Protein AF-0000000084924916 (afdb_homodimer)

Solvent-accessible surface area (backbone atoms only — not comparable to full-atom values): 43586 Å² total; per-residue (Å²): 131,86,61,52,53,45,59,90,68,54,44,52,32,59,49,52,42,53,49,36,71,74,73,40,65,33,28,38,36,35,32,45,49,47,32,52,50,36,49,52,53,60,74,61,35,44,55,69,63,44,78,44,51,23,34,27,35,62,22,44,67,49,54,64,56,49,47,54,47,42,71,74,64,35,34,37,34,22,50,30,71,51,29,46,51,50,46,38,74,56,69,43,59,46,56,47,31,32,39,52,37,68,70,60,64,56,73,69,50,32,55,50,50,52,54,41,38,73,63,39,27,39,55,33,31,28,35,68,65,46,41,64,72,44,44,65,61,27,44,76,66,68,46,72,33,29,35,26,46,18,78,40,63,90,46,53,43,87,42,64,40,40,12,36,17,19,55,81,37,82,53,27,26,44,56,87,48,44,64,59,52,49,52,56,28,51,74,58,73,42,47,47,35,30,42,32,39,51,48,31,59,57,38,52,71,66,55,54,51,52,47,52,55,50,50,53,50,49,37,70,71,75,32,86,63,40,41,32,42,27,62,28,43,26,51,27,62,48,53,40,67,88,50,73,50,59,54,53,58,61,53,18,43,52,51,21,51,52,50,49,51,44,22,73,73,68,72,48,70,48,26,40,30,38,29,38,25,48,57,38,29,15,60,28,12,30,37,42,25,32,26,60,40,75,46,84,52,95,76,52,32,35,37,31,23,65,50,26,33,43,51,42,30,44,18,52,58,69,37,41,74,53,24,48,30,37,29,38,66,87,15,49,52,57,22,27,51,48,67,57,34,62,87,65,78,58,42,68,28,34,48,28,22,36,53,98,46,61,41,23,30,61,32,31,43,94,74,35,36,81,43,62,46,76,33,48,84,77,55,76,59,17,31,46,36,37,34,41,38,28,28,46,10,86,32,50,11,19,54,34,36,49,44,41,63,47,55,25,30,33,35,32,40,77,88,65,49,81,40,77,42,24,52,55,52,55,78,67,69,79,50,64,48,52,46,94,74,85,130,130,84,61,53,52,44,59,89,68,53,45,52,31,58,49,52,42,53,49,36,70,76,74,40,64,32,28,39,37,36,32,46,48,48,32,52,50,36,49,51,53,59,75,61,37,44,54,70,63,44,78,45,53,24,34,27,35,62,21,45,69,49,54,62,57,49,48,54,47,42,70,74,65,34,33,34,36,23,48,31,72,50,28,46,51,51,46,37,73,57,71,43,60,48,58,47,30,32,41,52,38,67,71,60,66,56,71,70,51,31,54,50,50,52,54,42,38,73,64,39,26,40,55,34,32,28,35,69,65,47,42,65,71,44,45,66,60,28,45,76,66,70,45,74,33,28,36,27,44,17,79,41,62,88,47,53,44,88,43,64,41,42,11,34,17,18,56,81,38,81,54,25,26,43,55,86,48,45,64,60,52,49,51,56,29,52,75,58,70,40,45,46,35,29,42,32,38,53,49,30,60,57,43,52,71,67,55,52,53,51,48,53,56,51,49,53,50,48,37,70,73,73,33,87,62,40,41,32,40,28,64,29,43,27,50,26,62,47,52,41,68,86,52,71,50,60,55,53,59,61,53,19,45,50,50,20,52,53,49,49,50,45,21,74,73,70,72,48,72,48,25,39,30,37,30,38,26,47,53,39,29,16,61,26,12,30,37,41,23,33,27,58,42,76,47,82,52,97,77,50,32,35,37,31,23,64,49,26,31,43,51,41,29,44,18,53,58,70,38,41,74,52,26,47,28,36,30,38,65,88,16,49,53,57,23,28,50,46,65,57,33,64,88,64,78,57,43,68,29,33,49,27,22,37,53,98,46,62,42,22,28,60,33,29,42,94,75,36,36,79,42,60,47,76,34,47,83,78,56,75,61,18,30,45,36,37,34,42,38,29,28,45,11,86,33,49,11,19,54,36,35,48,45,41,64,49,57,26,30,33,36,33,40,78,88,65,48,81,41,77,42,23,52,55,53,56,76,67,70,79,51,66,45,51,47,92,74,87,130

Radius of gyration: 27.78 Å; Cα contacts (8 Å, |Δi|>4): 2179; chains: 2; bounding box: 80×87×59 Å

Foldseek 3Di:
DFQQADFPLRHGLQCQLVVCVPFNDFAKEFELVLLLVLLVLLLPFAAAQAEAEAAACLFPLFLVSLCSNVVSPHAYEYADPVSLVSNVVSPDQLLRYEYFYPDDDDDPRLVVVLVSVLRHHAYEAWELNSCVSCLVVCLVSVHAHAWEEQAADVQFFDDPVFFCNHNPHRTTYYPVCLQVSLVVNVVSPYAHQEYEYEGGAQGDLVSLLVLLVSQLVCCQVRHPNHQEYESEERFDDDQAPPDDGHDSHVSSVSSNVVQVVSCVVRVGHYYYYYHYHLSSTQQRMKTKWFFADWDDDPVFTETETADWQLQPVCCVVPQDAWWKWWAASSSRTFDTRRVCPPVDQWDWYWYAYDAPDQLGGNGADPVSHTGTDTTHDYDGGIMIMTGRCGTCGNSPGNHCRVHDWAAWYWYQYPVRDIDTSGHIGDSCVSCVPPDDDDD/DFQQADFPLRHGLQCQLVVCVPANDFAKEFELVLLLVLLVLLLPFAAAFAEAEAAACLFPLFLVSLCSNVVSPHAYEYADPVSLVSNVVSPDQLLRYEYFYPDDDDDPRLVVVLVSVLRHHAYEAWELNSCVSCLVVCLVSVHAHAWEEQAADVQFFDDPVFFCNHNPHRTTYYPVCLQVSLVVNVVSPYAHQEYEYEGGAQGDLVSLLVLLVSQLVCCVVRHVNHQEYESEERFDDDQAPPDDGHDSHVSSVSSNVVQVVSCVVRVGHYYYYYHYHLSSTQQRMKTKWFFADWDDDPVFTETETADWQLQPVCCVVPQDAWWKWWAASSSRTFDTRRVCPPVDQWDWYWYAYDAPDQLGGNGADPVSHTGTDTTHDYDGGIMIMTGRCGTCGNSPGNHCRVHDWAAWYWYQYPVRDIDTSGHIGDSCVSCVPPDDDDD

InterPro domains:
  IPR000183 Ornithine/DAP/Arg decarboxylase [PR01179] (55-73)
  IPR000183 Ornithine/DAP/Arg decarboxylase [PR01179] (75-87)
  IPR000183 Ornithine/DAP/Arg decarboxylase [PR01179] (189-202)
  IPR000183 Ornithine/DAP/Arg decarboxylase [PR01179] (272-291)
  IPR002986 Diaminopimelate decarboxylase, LysA [PR01181] (73-90)
  IPR002986 Diaminopimelate decarboxylase, LysA [PR01181] (164-173)
  IPR002986 Diaminopimelate decarboxylase, LysA [PR01181] (300-318)
  IPR002986 Diaminopimelate decarboxylase, LysA [cd06828] (23-411)
  IPR009006 Alanine racemase/group IV decarboxylase, C-terminal [G3DSA:2.40.37.10] (17-430)
  IPR009006 Alanine racemase/group IV decarboxylase, C-terminal [SSF50621] (259-435)
  IPR022644 Orn/DAP/Arg decarboxylase 2, N-terminal [PF02784] (47-282)
  IPR022653 Orn/DAP/Arg decarboxylase 2, pyridoxal-phosphate binding site [PS00878] (55-73)
  IPR029066 PLP-binding barrel [G3DSA:3.20.20.10] (32-279)
  IPR029066 PLP-binding barrel [SSF51419] (24-284)

Organism: Geobacter metallireducens (strain ATCC 53774 / DSM 7210 / GS-15) (NCBI:txid269799)

Structure (mmCIF, N/CA/C/O backbone):
data_AF-0000000084924916-model_v1
#
loop_
_entity.id
_entity.type
_entity.pdbx_description
1 polymer 'Diaminopimelate decarboxylase'
#
loop_
_atom_site.group_PDB
_atom_site.id
_atom_site.type_symbol
_atom_site.label_atom_id
_atom_site.label_alt_id
_atom_site.label_comp_id
_atom_site.label_asym_id
_atom_site.label_entity_id
_atom_site.label_seq_id
_atom_site.pdbx_PDB_ins_code
_atom_site.Cartn_x
_atom_site.Cartn_y
_atom_site.Cartn_z
_atom_site.occupancy
_atom_site.B_iso_or_equiv
_atom_site.auth_seq_id
_atom_site.auth_comp_id
_atom_site.auth_asym_id
_atom_site.auth_atom_id
_atom_site.pdbx_PDB_model_num
ATOM 1 N N . MET A 1 1 ? -39.125 -5.977 12.312 1 43.25 1 MET A N 1
ATOM 2 C CA . MET A 1 1 ? -39.094 -5.055 11.18 1 43.25 1 MET A CA 1
ATOM 3 C C . MET A 1 1 ? -37.719 -5.129 10.484 1 43.25 1 MET A C 1
ATOM 5 O O . MET A 1 1 ? -36.688 -5.062 11.141 1 43.25 1 MET A O 1
ATOM 9 N N . THR A 1 2 ? -37.719 -5.66 9.273 1 62.69 2 THR A N 1
ATOM 10 C CA . THR A 1 2 ? -36.469 -5.949 8.547 1 62.69 2 THR A CA 1
ATOM 11 C C . THR A 1 2 ? -35.656 -4.676 8.336 1 62.69 2 THR A C 1
ATOM 13 O O . THR A 1 2 ? -36.156 -3.705 7.758 1 62.69 2 THR A O 1
ATOM 16 N N . MET A 1 3 ? -34.625 -4.41 9.102 1 74.06 3 MET A N 1
ATOM 17 C CA . MET A 1 3 ? -33.75 -3.254 8.945 1 74.06 3 MET A CA 1
ATOM 18 C C . MET A 1 3 ? -33.281 -3.121 7.5 1 74.06 3 MET A C 1
ATOM 20 O O . MET A 1 3 ? -32.812 -4.09 6.906 1 74.06 3 MET A O 1
ATOM 24 N N . THR A 1 4 ? -33.625 -1.947 6.91 1 89.31 4 THR A N 1
ATOM 25 C CA . THR A 1 4 ? -33.281 -1.737 5.508 1 89.31 4 THR A CA 1
ATOM 26 C C . THR A 1 4 ? -32.062 -0.833 5.379 1 89.31 4 THR A C 1
ATOM 28 O O . THR A 1 4 ? -31.406 -0.814 4.336 1 89.31 4 THR A O 1
ATOM 31 N N . SER A 1 5 ? -31.797 -0.09 6.449 1 95.25 5 SER A N 1
ATOM 32 C CA . SER A 1 5 ? -30.656 0.811 6.438 1 95.25 5 SER A CA 1
ATOM 33 C C . SER A 1 5 ? -29.625 0.406 7.488 1 95.25 5 SER A C 1
ATOM 35 O O . SER A 1 5 ? -29.969 -0.192 8.508 1 95.25 5 SER A O 1
ATOM 37 N N . PHE A 1 6 ? -28.391 0.689 7.262 1 96.31 6 PHE A N 1
ATOM 38 C CA . PHE A 1 6 ? -27.359 0.233 8.18 1 96.31 6 PHE A CA 1
ATOM 39 C C . PHE A 1 6 ? -26.188 1.201 8.195 1 96.31 6 PHE A C 1
ATOM 41 O O . PHE A 1 6 ? -26.047 2.027 7.293 1 96.31 6 PHE A O 1
ATOM 48 N N . GLY A 1 7 ? -25.344 1.057 9.258 1 95.69 7 GLY A N 1
ATOM 49 C CA . GLY A 1 7 ? -24.125 1.827 9.383 1 95.69 7 GLY A CA 1
ATOM 50 C C . GLY A 1 7 ? -24.359 3.258 9.828 1 95.69 7 GLY A C 1
ATOM 51 O O . GLY A 1 7 ? -25.5 3.678 10 1 95.69 7 GLY A O 1
ATOM 52 N N . PRO A 1 8 ? -23.375 4.004 9.953 1 95.25 8 PRO A N 1
ATOM 53 C CA . PRO A 1 8 ? -23.469 5.375 10.453 1 95.25 8 PRO A CA 1
ATOM 54 C C . PRO A 1 8 ? -24.109 6.324 9.445 1 95.25 8 PRO A C 1
ATOM 56 O O . PRO A 1 8 ? -24.609 7.391 9.812 1 95.25 8 PRO A O 1
ATOM 59 N N . THR A 1 9 ? -24.125 5.934 8.148 1 96.75 9 THR A N 1
ATOM 60 C CA . THR A 1 9 ? -24.688 6.793 7.113 1 96.75 9 THR A CA 1
ATOM 61 C C . THR A 1 9 ? -26.156 6.449 6.859 1 96.75 9 THR A C 1
ATOM 63 O O . THR A 1 9 ? -26.812 7.074 6.027 1 96.75 9 THR A O 1
ATOM 66 N N . GLY A 1 10 ? -26.672 5.422 7.586 1 96.56 10 GLY A N 1
ATOM 67 C CA . GLY A 1 10 ? -28.016 4.949 7.262 1 96.56 10 GLY A CA 1
ATOM 68 C C . GLY A 1 10 ? -28.156 4.496 5.82 1 96.56 10 GLY A C 1
ATOM 69 O O . GLY A 1 10 ? -29.125 4.836 5.145 1 96.56 10 GLY A O 1
ATOM 70 N N . LEU A 1 11 ? -27.188 3.83 5.367 1 97.56 11 LEU A N 1
ATOM 71 C CA . LEU A 1 11 ? -27.141 3.389 3.975 1 97.56 11 LEU A CA 1
ATOM 72 C C . LEU A 1 11 ? -28.266 2.396 3.686 1 97.56 11 LEU A C 1
ATOM 74 O O . LEU A 1 11 ? -28.406 1.385 4.379 1 97.56 11 LEU A O 1
ATOM 78 N N . ASP A 1 12 ? -29.094 2.707 2.672 1 97.5 12 ASP A N 1
ATOM 79 C CA . ASP A 1 12 ? -30.156 1.805 2.234 1 97.5 12 ASP A CA 1
ATOM 80 C C . ASP A 1 12 ? -29.578 0.587 1.515 1 97.5 12 ASP A C 1
ATOM 82 O O . ASP A 1 12 ? -28.953 0.72 0.462 1 97.5 12 ASP A O 1
ATOM 86 N N . ALA A 1 13 ? -29.859 -0.584 2.076 1 98.06 13 ALA A N 1
ATOM 87 C CA . ALA A 1 13 ? -29.297 -1.822 1.548 1 98.06 13 ALA A CA 1
ATOM 88 C C . ALA A 1 13 ? -29.703 -2.037 0.094 1 98.06 13 ALA A C 1
ATOM 90 O O . ALA A 1 13 ? -28.984 -2.67 -0.676 1 98.06 13 ALA A O 1
ATOM 91 N N . THR A 1 14 ? -30.828 -1.514 -0.324 1 97.69 14 THR A N 1
ATOM 92 C CA . THR A 1 14 ? -31.344 -1.711 -1.678 1 97.69 14 THR A CA 1
ATOM 93 C C . THR A 1 14 ? -30.469 -0.98 -2.693 1 97.69 14 THR A C 1
ATOM 95 O O . THR A 1 14 ? -30.531 -1.249 -3.895 1 97.69 14 THR A O 1
ATOM 98 N N . LEU A 1 15 ? -29.641 -0.074 -2.25 1 98.19 15 LEU A N 1
ATOM 99 C CA . LEU A 1 15 ? -28.781 0.678 -3.148 1 98.19 15 LEU A CA 1
ATOM 100 C C . LEU A 1 15 ? -27.578 -0.163 -3.574 1 98.19 15 LEU A C 1
ATOM 102 O O . LEU A 1 15 ? -26.938 0.127 -4.59 1 98.19 15 LEU A O 1
ATOM 106 N N . ILE A 1 16 ? -27.219 -1.16 -2.805 1 98.69 16 ILE A N 1
ATOM 107 C CA . ILE A 1 16 ? -26 -1.921 -3.012 1 98.69 16 ILE A CA 1
ATOM 108 C C . ILE A 1 16 ? -26.062 -2.658 -4.348 1 98.69 16 ILE A C 1
ATOM 110 O O . ILE A 1 16 ? -25.188 -2.502 -5.195 1 98.69 16 ILE A O 1
ATOM 114 N N . PRO A 1 17 ? -27.141 -3.428 -4.617 1 98.44 17 PRO A N 1
ATOM 115 C CA . PRO A 1 17 ? -27.219 -4.082 -5.926 1 98.44 17 PRO A CA 1
ATOM 116 C C . PRO A 1 17 ? -27.297 -3.088 -7.082 1 98.44 17 PRO A C 1
ATOM 118 O O . PRO A 1 17 ? -26.812 -3.367 -8.18 1 98.44 17 PRO A O 1
ATOM 121 N N . LYS A 1 18 ? -27.875 -1.951 -6.84 1 98.19 18 LYS A N 1
ATOM 122 C CA . LYS A 1 18 ? -27.969 -0.927 -7.879 1 98.19 18 LYS A CA 1
ATOM 123 C C . LYS A 1 18 ? -26.578 -0.403 -8.242 1 98.19 18 LYS A C 1
ATOM 125 O O . LYS A 1 18 ? -26.234 -0.282 -9.422 1 98.19 18 LYS A O 1
ATOM 130 N N . ILE A 1 19 ? -25.812 -0.122 -7.254 1 98.75 19 ILE A N 1
ATOM 131 C CA . ILE A 1 19 ? -24.453 0.36 -7.445 1 98.75 19 ILE A CA 1
ATOM 132 C C . ILE A 1 19 ? -23.625 -0.706 -8.156 1 98.75 19 ILE A C 1
ATOM 134 O O . ILE A 1 19 ? -22.953 -0.417 -9.156 1 98.75 19 ILE A O 1
ATOM 138 N N . ALA A 1 20 ? -23.703 -1.899 -7.68 1 98.5 20 ALA A N 1
ATOM 139 C CA . ALA A 1 20 ? -22.953 -3.014 -8.258 1 98.5 20 ALA A CA 1
ATOM 140 C C . ALA A 1 20 ? -23.359 -3.244 -9.711 1 98.5 20 ALA A C 1
ATOM 142 O O . ALA A 1 20 ? -22.5 -3.566 -10.547 1 98.5 20 ALA A O 1
ATOM 143 N N . GLY A 1 21 ? -24.641 -3.17 -9.977 1 97.94 21 GLY A N 1
ATOM 144 C CA . GLY A 1 21 ? -25.141 -3.381 -11.328 1 97.94 21 GLY A CA 1
ATOM 145 C C . GLY A 1 21 ? -24.672 -2.32 -12.305 1 97.94 21 GLY A C 1
ATOM 146 O O . GLY A 1 21 ? -24.359 -2.627 -13.461 1 97.94 21 GLY A O 1
ATOM 147 N N . GLU A 1 22 ? -24.594 -1.132 -11.859 1 98.06 22 GLU A N 1
ATOM 148 C CA . GLU A 1 22 ? -24.281 -0.01 -12.742 1 98.06 22 GLU A CA 1
ATOM 149 C C . GLU A 1 22 ? -22.781 0.123 -12.961 1 98.06 22 GLU A C 1
ATOM 151 O O . GLU A 1 22 ? -22.328 0.38 -14.078 1 98.06 22 GLU A O 1
ATOM 156 N N . TRP A 1 23 ? -21.969 -0.095 -11.93 1 98.19 23 TRP A N 1
ATOM 157 C CA . TRP A 1 23 ? -20.547 0.25 -12.055 1 98.19 23 TRP A CA 1
ATOM 158 C C . TRP A 1 23 ? -19.672 -0.936 -11.68 1 98.19 23 TRP A C 1
ATOM 160 O O . TRP A 1 23 ? -18.438 -0.852 -11.758 1 98.19 23 TRP A O 1
ATOM 170 N N . GLY A 1 24 ? -20.297 -2.076 -11.297 1 97.56 24 GLY A N 1
ATOM 171 C CA . GLY A 1 24 ? -19.531 -3.264 -10.953 1 97.56 24 GLY A CA 1
ATOM 172 C C . GLY A 1 24 ? -18.969 -3.225 -9.547 1 97.56 24 GLY A C 1
ATOM 173 O O . GLY A 1 24 ? -19.156 -2.244 -8.82 1 97.56 24 GLY A O 1
ATOM 174 N N . THR A 1 25 ? -18.422 -4.266 -9.062 1 98.38 25 THR A N 1
ATOM 175 C CA . THR A 1 25 ? -17.656 -4.418 -7.824 1 98.38 25 THR A CA 1
ATOM 176 C C . THR A 1 25 ? -16.25 -4.926 -8.117 1 98.38 25 THR A C 1
ATOM 178 O O . THR A 1 25 ? -16 -5.535 -9.156 1 98.38 25 THR A O 1
ATOM 181 N N . PRO A 1 26 ? -15.375 -4.664 -7.188 1 98.5 26 PRO A N 1
ATOM 182 C CA . PRO A 1 26 ? -15.492 -3.809 -6.008 1 98.5 26 PRO A CA 1
ATOM 183 C C . PRO A 1 26 ? -15.594 -2.326 -6.359 1 98.5 26 PRO A C 1
ATOM 185 O O . PRO A 1 26 ? -15.211 -1.921 -7.457 1 98.5 26 PRO A O 1
ATOM 188 N N . ILE A 1 27 ? -16.109 -1.554 -5.484 1 98.88 27 ILE A N 1
ATOM 189 C CA . ILE A 1 27 ? -16.234 -0.124 -5.742 1 98.88 27 ILE A CA 1
ATOM 190 C C . ILE A 1 27 ? -16.281 0.637 -4.422 1 98.88 27 ILE A C 1
ATOM 192 O O . ILE A 1 27 ? -16.812 0.133 -3.428 1 98.88 27 ILE A O 1
ATOM 196 N N . TYR A 1 28 ? -15.688 1.858 -4.379 1 98.88 28 TYR A N 1
ATOM 197 C CA . TYR A 1 28 ? -15.789 2.75 -3.227 1 98.88 28 TYR A CA 1
ATOM 198 C C . TYR A 1 28 ? -17.109 3.51 -3.24 1 98.88 28 TYR A C 1
ATOM 200 O O . TYR A 1 28 ? -17.578 3.924 -4.301 1 98.88 28 TYR A O 1
ATOM 208 N N . LEU A 1 29 ? -17.656 3.668 -2.092 1 98.94 29 LEU A N 1
ATOM 209 C CA . LEU A 1 29 ? -18.891 4.434 -1.917 1 98.94 29 LEU A CA 1
ATOM 210 C C . LEU A 1 29 ? -18.75 5.441 -0.781 1 98.94 29 LEU A C 1
ATOM 212 O O . LEU A 1 29 ? -18.422 5.066 0.348 1 98.94 29 LEU A O 1
ATOM 216 N N . HIS A 1 30 ? -18.969 6.715 -1.092 1 98.81 30 HIS A N 1
ATOM 217 C CA . HIS A 1 30 ? -18.906 7.789 -0.104 1 98.81 30 HIS A CA 1
ATOM 218 C C . HIS A 1 30 ? -20.266 8.438 0.098 1 98.81 30 HIS A C 1
ATOM 220 O O . HIS A 1 30 ? -21.141 8.312 -0.753 1 98.81 30 HIS A O 1
ATOM 226 N N . ASP A 1 31 ? -20.406 9.094 1.232 1 98.81 31 ASP A N 1
ATOM 227 C CA . ASP A 1 31 ? -21.656 9.742 1.594 1 98.81 31 ASP A CA 1
ATOM 228 C C . ASP A 1 31 ? -21.469 11.242 1.81 1 98.81 31 ASP A C 1
ATOM 230 O O . ASP A 1 31 ? -20.844 11.656 2.789 1 98.81 31 ASP A O 1
ATOM 234 N N . GLN A 1 32 ? -22.078 12.023 0.964 1 98.81 32 GLN A N 1
ATOM 235 C CA . GLN A 1 32 ? -21.922 13.477 1.005 1 98.81 32 GLN A CA 1
ATOM 236 C C . GLN A 1 32 ? -22.484 14.055 2.301 1 98.81 32 GLN A C 1
ATOM 238 O O . GLN A 1 32 ? -21.844 14.891 2.943 1 98.81 32 GLN A O 1
ATOM 243 N N . GLN A 1 33 ? -23.672 13.641 2.652 1 98.62 33 GLN A N 1
ATOM 244 C CA . GLN A 1 33 ? -24.344 14.195 3.83 1 98.62 33 GLN A CA 1
ATOM 245 C C . GLN A 1 33 ? -23.516 13.945 5.09 1 98.62 33 GLN A C 1
ATOM 247 O O . GLN A 1 33 ? -23.375 14.836 5.934 1 98.62 33 GLN A O 1
ATOM 252 N N . TYR A 1 34 ? -23 12.758 5.191 1 98.56 34 TYR A N 1
ATOM 253 C CA . TYR A 1 34 ? -22.188 12.461 6.367 1 98.56 34 TYR A CA 1
ATOM 254 C C . TYR A 1 34 ? -20.953 13.367 6.434 1 98.56 34 TYR A C 1
ATOM 256 O O . TYR A 1 34 ? -20.625 13.898 7.496 1 98.56 34 TYR A O 1
ATOM 264 N N . ILE A 1 35 ? -20.25 13.547 5.316 1 98.88 35 ILE A N 1
ATOM 265 C CA . ILE A 1 35 ? -19.062 14.406 5.27 1 98.88 35 ILE A CA 1
ATOM 266 C C . ILE A 1 35 ? -19.438 15.82 5.695 1 98.88 35 ILE A C 1
ATOM 268 O O . ILE A 1 35 ? -18.766 16.422 6.539 1 98.88 35 ILE A O 1
ATOM 272 N N . GLU A 1 36 ? -20.516 16.312 5.176 1 98.81 36 GLU A N 1
ATOM 273 C CA . GLU A 1 36 ? -20.938 17.672 5.496 1 98.81 36 GLU A CA 1
ATOM 274 C C . GLU A 1 36 ? -21.328 17.797 6.969 1 98.81 36 GLU A C 1
ATOM 276 O O . GLU A 1 36 ? -21.016 18.812 7.613 1 98.81 36 GLU A O 1
ATOM 281 N N . ASN A 1 37 ? -22.016 16.781 7.48 1 98.44 37 ASN A N 1
ATOM 282 C CA . ASN A 1 37 ? -22.359 16.797 8.898 1 98.44 37 ASN A CA 1
ATOM 283 C C . ASN A 1 37 ? -21.109 16.812 9.773 1 98.44 37 ASN A C 1
ATOM 285 O O . ASN A 1 37 ? -21.094 17.5 10.805 1 98.44 37 ASN A O 1
ATOM 289 N N . SER A 1 38 ? -20.156 16.047 9.406 1 98.19 38 SER A N 1
ATOM 290 C CA . SER A 1 38 ? -18.891 16.047 10.141 1 98.19 38 SER A CA 1
ATOM 291 C C . SER A 1 38 ? -18.25 17.422 10.117 1 98.19 38 SER A C 1
ATOM 293 O O . SER A 1 38 ? -17.75 17.906 11.141 1 98.19 38 SER A O 1
ATOM 295 N N . CYS A 1 39 ? -18.266 18.078 8.969 1 98.75 39 CYS A N 1
ATOM 296 C CA . CYS A 1 39 ? -17.734 19.438 8.852 1 98.75 39 CYS A CA 1
ATOM 297 C C . CYS A 1 39 ? -18.484 20.391 9.773 1 98.75 39 CYS A C 1
ATOM 299 O O . CYS A 1 39 ? -17.875 21.172 10.492 1 98.75 39 CYS A O 1
ATOM 301 N N . ASP A 1 40 ? -19.812 20.281 9.758 1 98.62 40 ASP A N 1
ATOM 302 C CA . ASP A 1 40 ? -20.641 21.156 10.586 1 98.62 40 ASP A CA 1
ATOM 303 C C . ASP A 1 40 ? -20.328 20.969 12.07 1 98.62 40 ASP A C 1
ATOM 305 O O . ASP A 1 40 ? -20.266 21.938 12.82 1 98.62 40 ASP A O 1
ATOM 309 N N . GLN A 1 41 ? -20.156 19.75 12.43 1 97.81 41 GLN A N 1
ATOM 310 C CA . GLN A 1 41 ? -19.812 19.469 13.82 1 97.81 41 GLN A CA 1
ATOM 311 C C . GLN A 1 41 ? -18.5 20.125 14.219 1 97.81 41 GLN A C 1
ATOM 313 O O . GLN A 1 41 ? -18.391 20.703 15.305 1 97.81 41 GLN A O 1
ATOM 318 N N . LEU A 1 42 ? -17.547 20.047 13.367 1 98.19 42 LEU A N 1
ATOM 319 C CA . LEU A 1 42 ? -16.25 20.625 13.656 1 98.19 42 LEU A CA 1
ATOM 320 C C . LEU A 1 42 ? -16.328 22.141 13.688 1 98.19 42 LEU A C 1
ATOM 322 O O . LEU A 1 42 ? -15.742 22.781 14.562 1 98.19 42 LEU A O 1
ATOM 326 N N . LEU A 1 43 ? -17.062 22.719 12.75 1 98.44 43 LEU A N 1
ATOM 327 C CA . LEU A 1 43 ? -17.188 24.172 12.656 1 98.44 43 LEU A CA 1
ATOM 328 C C . LEU A 1 43 ? -17.953 24.734 13.852 1 98.44 43 LEU A C 1
ATOM 330 O O . LEU A 1 43 ? -17.844 25.922 14.172 1 98.44 43 LEU A O 1
ATOM 334 N N . ALA A 1 44 ? -18.719 23.891 14.523 1 98.19 44 ALA A N 1
ATOM 335 C CA . ALA A 1 44 ? -19.5 24.297 15.688 1 98.19 44 ALA A CA 1
ATOM 336 C C . ALA A 1 44 ? -18.734 24.078 16.984 1 98.19 44 ALA A C 1
ATOM 338 O O . ALA A 1 44 ? -19.25 24.328 18.078 1 98.19 44 ALA A O 1
ATOM 339 N N . MET A 1 45 ? -17.562 23.609 16.906 1 97.75 45 MET A N 1
ATOM 340 C CA . MET A 1 45 ? -16.766 23.359 18.094 1 97.75 45 MET A CA 1
ATOM 341 C C . MET A 1 45 ? -16.641 24.625 18.938 1 97.75 45 MET A C 1
ATOM 343 O O . MET A 1 45 ? -16.297 25.688 18.422 1 97.75 45 MET A O 1
ATOM 347 N N . PRO A 1 46 ? -16.875 24.484 20.266 1 98.19 46 PRO A N 1
ATOM 348 C CA . PRO A 1 46 ? -16.703 25.641 21.141 1 98.19 46 PRO A CA 1
ATOM 349 C C . PRO A 1 46 ? -15.289 26.219 21.078 1 98.19 46 PRO A C 1
ATOM 351 O O . PRO A 1 46 ? -14.312 25.469 21 1 98.19 46 PRO A O 1
ATOM 354 N N . ASN A 1 47 ? -15.172 27.516 21 1 98.19 47 ASN A N 1
ATOM 355 C CA . ASN A 1 47 ? -13.891 28.203 20.922 1 98.19 47 ASN A CA 1
ATOM 356 C C . ASN A 1 47 ? -13.969 29.594 21.562 1 98.19 47 ASN A C 1
ATOM 358 O O . ASN A 1 47 ? -15.055 30.109 21.797 1 98.19 47 ASN A O 1
ATOM 362 N N . ALA A 1 48 ? -12.844 30.188 21.828 1 98.38 48 ALA A N 1
ATOM 363 C CA . ALA A 1 48 ? -12.812 31.438 22.578 1 98.38 48 ALA A CA 1
ATOM 364 C C . ALA A 1 48 ? -12.758 32.625 21.625 1 98.38 48 ALA A C 1
ATOM 366 O O . ALA A 1 48 ? -13.648 33.5 21.672 1 98.38 48 ALA A O 1
ATOM 367 N N . TYR A 1 49 ? -11.773 32.656 20.797 1 98.38 49 TYR A N 1
ATOM 368 C CA . TYR A 1 49 ? -11.5 33.844 19.984 1 98.38 49 TYR A CA 1
ATOM 369 C C . TYR A 1 49 ? -11.43 33.469 18.5 1 98.38 49 TYR A C 1
ATOM 371 O O . TYR A 1 49 ? -10.641 34.062 17.766 1 98.38 49 TYR A O 1
ATOM 379 N N . GLY A 1 50 ? -12.195 32.406 18.125 1 98.25 50 GLY A N 1
ATOM 380 C CA . G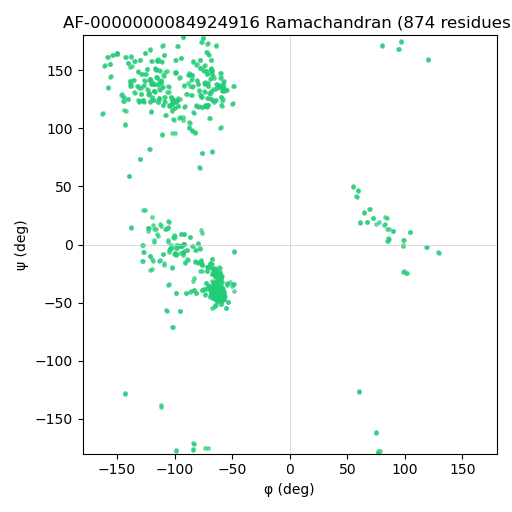LY A 1 50 ? -12.258 31.984 16.734 1 98.25 50 GLY A CA 1
ATOM 381 C C . GLY A 1 50 ? -11.781 30.562 16.516 1 98.25 50 GLY A C 1
ATOM 382 O O . GLY A 1 50 ? -11.047 30.031 17.359 1 98.25 50 GLY A O 1
ATOM 383 N N . LEU A 1 51 ? -12.211 30 15.398 1 98.44 51 LEU A N 1
ATOM 384 C CA . LEU A 1 51 ? -11.891 28.625 15.039 1 98.44 51 LEU A CA 1
ATOM 385 C C . LEU A 1 51 ? -11.602 28.5 13.547 1 98.44 51 LEU A C 1
ATOM 387 O O . LEU A 1 51 ? -12.367 29 12.719 1 98.44 51 LEU A O 1
ATOM 391 N N . HIS A 1 52 ? -10.477 27.969 13.297 1 98.31 52 HIS A N 1
ATOM 392 C CA . HIS A 1 52 ? -10.125 27.578 11.93 1 98.31 52 HIS A CA 1
ATOM 393 C C . HIS A 1 52 ? -10 26.078 11.797 1 98.31 52 HIS A C 1
ATOM 395 O O . HIS A 1 52 ? -9.305 25.422 12.586 1 98.31 52 HIS A O 1
ATOM 401 N N . VAL A 1 53 ? -10.719 25.469 10.859 1 98.62 53 VAL A N 1
ATOM 402 C CA . VAL A 1 53 ? -10.688 24.031 10.664 1 98.62 53 VAL A CA 1
ATOM 403 C C . VAL A 1 53 ? -10.055 23.703 9.312 1 98.62 53 VAL A C 1
ATOM 405 O O . VAL A 1 53 ? -10.469 24.234 8.281 1 98.62 53 VAL A O 1
ATOM 408 N N . ARG A 1 54 ? -9.039 22.891 9.328 1 98.56 54 ARG A N 1
ATOM 409 C CA . ARG A 1 54 ? -8.43 22.344 8.117 1 98.56 54 ARG A CA 1
ATOM 410 C C . ARG A 1 54 ? -8.68 20.844 8 1 98.56 54 ARG A C 1
ATOM 412 O O . ARG A 1 54 ? -8.648 20.125 9 1 98.56 54 ARG A O 1
ATOM 419 N N . TYR A 1 55 ? -8.922 20.453 6.801 1 98.75 55 TYR A N 1
ATOM 420 C CA . TYR A 1 55 ? -9.023 19.031 6.488 1 98.75 55 TYR A CA 1
ATOM 421 C C . TYR A 1 55 ? -7.672 18.469 6.074 1 98.75 55 TYR A C 1
ATOM 423 O O . TYR A 1 55 ? -7.066 18.938 5.105 1 98.75 55 TYR A O 1
ATOM 431 N N . ALA A 1 56 ? -7.156 17.438 6.883 1 98.06 56 ALA A N 1
ATOM 432 C CA . ALA A 1 56 ? -5.957 16.734 6.438 1 98.06 56 ALA A CA 1
ATOM 433 C C . ALA A 1 56 ? -6.254 15.852 5.223 1 98.06 56 ALA A C 1
ATOM 435 O O . ALA A 1 56 ? -6.789 14.75 5.359 1 98.06 56 ALA A O 1
ATOM 436 N N . ILE A 1 57 ? -5.781 16.219 4.07 1 98.25 57 ILE A N 1
ATOM 437 C CA . ILE A 1 57 ? -6.289 15.633 2.832 1 98.25 57 ILE A CA 1
ATOM 438 C C . ILE A 1 57 ? -5.695 14.242 2.639 1 98.25 57 ILE A C 1
ATOM 440 O O . ILE A 1 57 ? -6.172 13.469 1.803 1 98.25 57 ILE A O 1
ATOM 444 N N . LYS A 1 58 ? -4.609 13.883 3.436 1 97.56 58 LYS A N 1
ATOM 445 C CA . LYS A 1 58 ? -4.016 12.555 3.312 1 97.56 58 LYS A CA 1
ATOM 446 C C . LYS A 1 58 ? -5.031 11.461 3.639 1 97.56 58 LYS A C 1
ATOM 448 O O . LYS A 1 58 ? -4.84 10.297 3.271 1 97.56 58 LYS A O 1
ATOM 453 N N . ALA A 1 59 ? -6.105 11.828 4.359 1 97.88 59 ALA A N 1
ATOM 454 C CA . ALA A 1 59 ? -7.152 10.867 4.699 1 97.88 59 ALA A CA 1
ATOM 455 C C . ALA A 1 59 ? -7.898 10.406 3.453 1 97.88 59 ALA A C 1
ATOM 457 O O . ALA A 1 59 ? -8.219 9.219 3.32 1 97.88 59 ALA A O 1
ATOM 458 N N . ASN A 1 60 ? -8.219 11.266 2.623 1 98.69 60 ASN A N 1
ATOM 459 C CA . ASN A 1 60 ? -8.875 11.07 1.335 1 98.69 60 ASN A CA 1
ATOM 460 C C . ASN A 1 60 ? -8.734 12.297 0.438 1 98.69 60 ASN A C 1
ATOM 462 O O . ASN A 1 60 ? -9.336 13.336 0.701 1 98.69 60 ASN A O 1
ATOM 466 N N . SER A 1 61 ? -8.008 12.195 -0.632 1 98.44 61 SER A N 1
ATOM 467 C CA . SER A 1 61 ? -7.633 13.359 -1.427 1 98.44 61 SER A CA 1
ATOM 468 C C . SER A 1 61 ? -8.422 13.422 -2.729 1 98.44 61 SER A C 1
ATOM 470 O O . SER A 1 61 ? -8.047 14.133 -3.66 1 98.44 61 SER A O 1
ATOM 472 N N . ASP A 1 62 ? -9.516 12.641 -2.84 1 98.31 62 ASP A N 1
ATOM 473 C CA . ASP A 1 62 ? -10.344 12.68 -4.039 1 98.31 62 ASP A CA 1
ATOM 474 C C . ASP A 1 62 ? -10.867 14.094 -4.305 1 98.31 62 ASP A C 1
ATOM 476 O O . ASP A 1 62 ? -11.297 14.781 -3.379 1 98.31 62 ASP A O 1
ATOM 480 N N . ARG A 1 63 ? -10.898 14.469 -5.539 1 98.06 63 ARG A N 1
ATOM 481 C CA . ARG A 1 63 ? -11.266 15.82 -5.953 1 98.06 63 ARG A CA 1
ATOM 482 C C . ARG A 1 63 ? -12.656 16.188 -5.438 1 98.06 63 ARG A C 1
ATOM 484 O O . ARG A 1 63 ? -12.859 17.297 -4.934 1 98.06 63 ARG A O 1
ATOM 491 N N . THR A 1 64 ? -13.594 15.297 -5.543 1 98.69 64 THR A N 1
ATOM 492 C CA . THR A 1 64 ? -14.969 15.562 -5.133 1 98.69 64 THR A CA 1
ATOM 493 C C . THR A 1 64 ? -15.062 15.727 -3.619 1 98.69 64 THR A C 1
ATOM 495 O O . THR A 1 64 ? -15.758 16.625 -3.127 1 98.69 64 THR A O 1
ATOM 498 N N . VAL A 1 65 ? -14.359 14.945 -2.873 1 98.81 65 VAL A N 1
ATOM 499 C CA . VAL A 1 65 ? -14.312 15.047 -1.419 1 98.81 65 VAL A CA 1
ATOM 500 C C . VAL A 1 65 ? -13.727 16.406 -1.017 1 98.81 65 VAL A C 1
ATOM 502 O O . VAL A 1 65 ? -14.281 17.094 -0.153 1 98.81 65 VAL A O 1
ATOM 505 N N . LEU A 1 66 ? -12.648 16.812 -1.695 1 98.81 66 LEU A N 1
ATOM 506 C CA . LEU A 1 66 ? -12 18.078 -1.389 1 98.81 66 LEU A CA 1
ATOM 507 C C . LEU A 1 66 ? -12.953 19.25 -1.631 1 98.81 66 LEU A C 1
ATOM 509 O O . LEU A 1 66 ? -13.016 20.188 -0.831 1 98.81 66 LEU A O 1
ATOM 513 N N . ARG A 1 67 ? -13.695 19.141 -2.67 1 98.69 67 ARG A N 1
ATOM 514 C CA . ARG A 1 67 ? -14.641 20.203 -3.002 1 98.69 67 ARG A CA 1
ATOM 515 C C . ARG A 1 67 ? -15.781 20.25 -1.99 1 98.69 67 ARG A C 1
ATOM 517 O O . ARG A 1 67 ? -16.234 21.344 -1.608 1 98.69 67 ARG A O 1
ATOM 524 N N . ILE A 1 68 ? -16.234 19.125 -1.538 1 98.75 68 ILE A N 1
ATOM 525 C CA . ILE A 1 68 ? -17.297 19.078 -0.538 1 98.75 68 ILE A CA 1
ATOM 526 C C . ILE A 1 68 ? -16.812 19.734 0.755 1 98.75 68 ILE A C 1
ATOM 528 O O . ILE A 1 68 ? -17.484 20.609 1.306 1 98.75 68 ILE A O 1
ATOM 532 N N . VAL A 1 69 ? -15.656 19.375 1.215 1 98.75 69 VAL A N 1
ATOM 533 C CA . VAL A 1 69 ? -15.148 19.844 2.5 1 98.75 69 VAL A CA 1
ATOM 534 C C . VAL A 1 69 ? -14.852 21.344 2.432 1 98.75 69 VAL A C 1
ATOM 536 O O . VAL A 1 69 ? -15.172 22.094 3.363 1 98.75 69 VAL A O 1
ATOM 539 N N . THR A 1 70 ? -14.25 21.781 1.319 1 98.75 70 THR A N 1
ATOM 540 C CA . THR A 1 70 ? -13.938 23.188 1.188 1 98.75 70 THR A CA 1
ATOM 541 C C . THR A 1 70 ? -15.203 24.016 0.957 1 98.75 70 THR A C 1
ATOM 543 O O . THR A 1 70 ? -15.297 25.156 1.39 1 98.75 70 THR A O 1
ATOM 546 N N . GLY A 1 71 ? -16.141 23.406 0.267 1 98.44 71 GLY A N 1
ATOM 547 C CA . GLY A 1 71 ? -17.438 24.047 0.106 1 98.44 71 GLY A CA 1
ATOM 548 C C . GLY A 1 71 ? -18.141 24.312 1.424 1 98.44 71 GLY A C 1
ATOM 549 O O . GLY A 1 71 ? -18.891 25.281 1.552 1 98.44 71 GLY A O 1
ATOM 550 N N . LYS A 1 72 ? -17.891 23.5 2.41 1 98.38 72 LYS A N 1
ATOM 551 C CA . LYS A 1 72 ? -18.5 23.641 3.734 1 98.38 72 LYS A CA 1
ATOM 552 C C . LYS A 1 72 ? -17.75 24.672 4.578 1 98.38 72 LYS A C 1
ATOM 554 O O . LYS A 1 72 ? -18.234 25.062 5.648 1 98.38 72 LYS A O 1
ATOM 559 N N . GLY A 1 73 ? -16.578 24.984 4.102 1 98.38 73 GLY A N 1
ATOM 560 C CA . GLY A 1 73 ? -15.891 26.062 4.801 1 98.38 73 GLY A CA 1
ATOM 561 C C . GLY A 1 73 ? -14.57 25.641 5.41 1 98.38 73 GLY A C 1
ATOM 562 O O . GLY A 1 73 ? -13.852 26.469 5.996 1 98.38 73 GLY A O 1
ATOM 563 N N . LEU A 1 74 ? -14.211 24.375 5.289 1 98.88 74 LEU A N 1
ATOM 564 C CA . LEU A 1 74 ? -12.906 23.953 5.789 1 98.88 74 LEU A CA 1
ATOM 565 C C . LEU A 1 74 ? -11.797 24.344 4.82 1 98.88 74 LEU A C 1
ATOM 567 O O . LEU A 1 74 ? -12.031 24.469 3.617 1 98.88 74 LEU A O 1
ATOM 571 N N . ASP A 1 75 ? -10.648 24.562 5.277 1 98.88 75 ASP A N 1
ATOM 572 C CA . ASP A 1 75 ? -9.43 24.672 4.473 1 98.88 75 ASP A CA 1
ATOM 573 C C . ASP A 1 75 ? -8.648 23.359 4.488 1 98.88 75 ASP A C 1
ATOM 575 O O . ASP A 1 75 ? -9.141 22.344 4.977 1 98.88 75 ASP A O 1
ATOM 579 N N . LEU A 1 76 ? -7.477 23.344 3.826 1 98.88 76 LEU A N 1
ATOM 580 C CA . LEU A 1 76 ? -6.812 22.062 3.627 1 98.88 76 LEU A CA 1
ATOM 581 C C . LEU A 1 76 ? -5.43 22.062 4.273 1 98.88 76 LEU A C 1
ATOM 583 O O . LEU A 1 76 ? -4.723 23.078 4.242 1 98.88 76 LEU A O 1
ATOM 587 N N . ASP A 1 77 ? -5.062 21 4.91 1 98.56 77 ASP A N 1
ATOM 588 C CA . ASP A 1 77 ? -3.689 20.688 5.289 1 98.56 77 ASP A CA 1
ATOM 589 C C . ASP A 1 77 ? -3.082 19.656 4.344 1 98.56 77 ASP A C 1
ATOM 591 O O . ASP A 1 77 ? -3.625 18.562 4.172 1 98.56 77 ASP A O 1
ATOM 595 N N . CYS A 1 78 ? -1.981 20.016 3.701 1 98.62 78 CYS A N 1
ATOM 596 C CA . CYS A 1 78 ? -1.317 19.172 2.717 1 98.62 78 CYS A CA 1
ATOM 597 C C . CYS A 1 78 ? 0.006 18.641 3.256 1 98.62 78 CYS A C 1
ATOM 599 O O . CYS A 1 78 ? 0.748 19.359 3.916 1 98.62 78 CYS A O 1
ATOM 601 N N . SER A 1 79 ? 0.347 17.406 2.867 1 97.81 79 SER A N 1
ATOM 602 C CA . SER A 1 79 ? 1.531 16.75 3.41 1 97.81 79 SER A CA 1
ATOM 603 C C . SER A 1 79 ? 2.674 16.734 2.398 1 97.81 79 SER A C 1
ATOM 605 O O . SER A 1 79 ? 3.771 16.266 2.695 1 97.81 79 SER A O 1
ATOM 607 N N . SER A 1 80 ? 2.457 17.188 1.204 1 98.38 80 SER A N 1
ATOM 608 C CA . SER A 1 80 ? 3.494 17.25 0.18 1 98.38 80 SER A CA 1
ATOM 609 C C . SER A 1 80 ? 3.184 18.344 -0.847 1 98.38 80 SER A C 1
ATOM 611 O O . SER A 1 80 ? 2.051 18.812 -0.932 1 98.38 80 SER A O 1
ATOM 613 N N . LEU A 1 81 ? 4.188 18.719 -1.608 1 98 81 LEU A N 1
ATOM 614 C CA . LEU A 1 81 ? 3.986 19.656 -2.701 1 98 81 LEU A CA 1
ATOM 615 C C . LEU A 1 81 ? 3.025 19.094 -3.74 1 98 81 LEU A C 1
ATOM 617 O O . LEU A 1 81 ? 2.172 19.812 -4.262 1 98 81 LEU A O 1
ATOM 621 N N . ASP A 1 82 ? 3.145 17.797 -3.986 1 98.12 82 ASP A N 1
ATOM 622 C CA . ASP A 1 82 ? 2.26 17.141 -4.949 1 98.12 82 ASP A CA 1
ATOM 623 C C . ASP A 1 82 ? 0.815 17.141 -4.457 1 98.12 82 ASP A C 1
ATOM 625 O O . ASP A 1 82 ? -0.117 17.266 -5.254 1 98.12 82 ASP A O 1
ATOM 629 N N . GLU A 1 83 ? 0.667 17.047 -3.199 1 98.06 83 GLU A N 1
ATOM 630 C CA . GLU A 1 83 ? -0.676 17.078 -2.627 1 98.06 83 GLU A CA 1
ATOM 631 C C . GLU A 1 83 ? -1.306 18.453 -2.76 1 98.06 83 GLU A C 1
ATOM 633 O O . GLU A 1 83 ? -2.492 18.578 -3.072 1 98.06 83 GLU A O 1
ATOM 638 N N . ALA A 1 84 ? -0.523 19.5 -2.453 1 98.75 84 ALA A N 1
ATOM 639 C CA . ALA A 1 84 ? -1.004 20.875 -2.654 1 98.75 84 ALA A CA 1
ATOM 640 C C . ALA A 1 84 ? -1.379 21.109 -4.113 1 98.75 84 ALA A C 1
ATOM 642 O O . ALA A 1 84 ? -2.432 21.688 -4.406 1 98.75 84 ALA A O 1
ATOM 643 N N . ALA A 1 85 ? -0.532 20.625 -5.004 1 98.56 85 ALA A N 1
ATOM 644 C CA . ALA A 1 85 ? -0.793 20.781 -6.434 1 98.56 85 ALA A CA 1
ATOM 645 C C . ALA A 1 85 ? -2.066 20.031 -6.836 1 98.56 85 ALA A C 1
ATOM 647 O O . ALA A 1 85 ? -2.854 20.547 -7.645 1 98.56 85 ALA A O 1
ATOM 648 N N . ARG A 1 86 ? -2.246 18.875 -6.262 1 98.25 86 ARG A N 1
ATOM 649 C CA . ARG A 1 86 ? -3.447 18.094 -6.531 1 98.25 86 ARG A CA 1
ATOM 650 C C . ARG A 1 86 ? -4.699 18.828 -6.094 1 98.25 86 ARG A C 1
ATOM 652 O O . ARG A 1 86 ? -5.695 18.875 -6.816 1 98.25 86 ARG A O 1
ATOM 659 N N . ALA A 1 87 ? -4.676 19.375 -4.91 1 98.75 87 ALA A N 1
ATOM 660 C CA . ALA A 1 87 ? -5.809 20.156 -4.402 1 98.75 87 ALA A CA 1
ATOM 661 C C . ALA A 1 87 ? -6.074 21.375 -5.277 1 98.75 87 ALA A C 1
ATOM 663 O O . ALA A 1 87 ? -7.23 21.719 -5.547 1 98.75 87 ALA A O 1
ATOM 664 N N . HIS A 1 88 ? -5.023 22 -5.73 1 98.81 88 HIS A N 1
ATOM 665 C CA . HIS A 1 88 ? -5.164 23.156 -6.625 1 98.81 88 HIS A CA 1
ATOM 666 C C . HIS A 1 88 ? -5.812 22.75 -7.941 1 98.81 88 HIS A C 1
ATOM 668 O O . HIS A 1 88 ? -6.68 23.453 -8.461 1 98.81 88 HIS A O 1
ATOM 674 N N . ALA A 1 89 ? -5.418 21.625 -8.445 1 98.12 89 ALA A N 1
ATOM 675 C CA . ALA A 1 89 ? -6 21.109 -9.688 1 98.12 89 ALA A CA 1
ATOM 676 C C . ALA A 1 89 ? -7.488 20.828 -9.516 1 98.12 89 ALA A C 1
ATOM 678 O O . ALA A 1 89 ? -8.234 20.797 -10.492 1 98.12 89 ALA A O 1
ATOM 679 N N . ALA A 1 90 ? -7.926 20.625 -8.281 1 98 90 ALA A N 1
ATOM 680 C CA . ALA A 1 90 ? -9.336 20.391 -7.988 1 98 90 ALA A CA 1
ATOM 681 C C . ALA A 1 90 ? -10.102 21.703 -7.898 1 98 90 ALA A C 1
ATOM 683 O O . ALA A 1 90 ? -11.312 21.703 -7.68 1 98 90 ALA A O 1
ATOM 684 N N . GLY A 1 91 ? -9.414 22.828 -7.988 1 98 91 GLY A N 1
ATOM 685 C CA . GLY A 1 91 ? -10.055 24.125 -7.996 1 98 91 GLY A CA 1
ATOM 686 C C . GLY A 1 91 ? -9.914 24.875 -6.68 1 98 91 GLY A C 1
ATOM 687 O O . GLY A 1 91 ? -10.547 25.906 -6.477 1 98 91 GLY A O 1
ATOM 688 N N . ILE A 1 92 ? -9.125 24.453 -5.793 1 98.75 92 ILE A N 1
ATOM 689 C CA . ILE A 1 92 ? -8.961 25.094 -4.496 1 98.75 92 ILE A CA 1
ATOM 690 C C . ILE A 1 92 ? -7.734 26 -4.52 1 98.75 92 ILE A C 1
ATOM 692 O O . ILE A 1 92 ? -6.629 25.547 -4.84 1 98.75 92 ILE A O 1
ATOM 696 N N . PRO A 1 93 ? -7.852 27.203 -4.215 1 98.81 93 PRO A N 1
ATOM 697 C CA . PRO A 1 93 ? -6.695 28.094 -4.25 1 98.81 93 PRO A CA 1
ATOM 698 C C . PRO A 1 93 ? -5.664 27.781 -3.172 1 98.81 93 PRO A C 1
ATOM 700 O O . PRO A 1 93 ? -6.023 27.312 -2.086 1 98.81 93 PRO A O 1
ATOM 703 N N . TYR A 1 94 ? -4.43 28.078 -3.443 1 98.75 94 TYR A N 1
ATOM 704 C CA . TYR A 1 94 ? -3.344 27.812 -2.504 1 98.75 94 TYR A CA 1
ATOM 705 C C . TYR A 1 94 ? -3.555 28.578 -1.204 1 98.75 94 TYR A C 1
ATOM 707 O O . TYR A 1 94 ? -3.141 28.125 -0.134 1 98.75 94 TYR A O 1
ATOM 715 N N . SER A 1 95 ? -4.281 29.688 -1.246 1 98.62 95 SER A N 1
ATOM 716 C CA . SER A 1 95 ? -4.523 30.531 -0.077 1 98.62 95 SER A CA 1
ATOM 717 C C . SER A 1 95 ? -5.395 29.812 0.95 1 98.62 95 SER A C 1
ATOM 719 O O . SER A 1 95 ? -5.508 30.266 2.094 1 98.62 95 SER A O 1
ATOM 721 N N . ARG A 1 96 ? -5.988 28.719 0.568 1 98.75 96 ARG A N 1
ATOM 722 C CA . ARG A 1 96 ? -6.809 27.938 1.486 1 98.75 96 ARG A CA 1
ATOM 723 C C . ARG A 1 96 ? -6.082 26.672 1.937 1 98.75 96 ARG A C 1
ATOM 725 O O . ARG A 1 96 ? -6.715 25.703 2.369 1 98.75 96 ARG A O 1
ATOM 732 N N . MET A 1 97 ? -4.734 26.688 1.771 1 98.75 97 MET A N 1
ATOM 733 C CA . MET A 1 97 ? -3.963 25.484 2.078 1 98.75 97 MET A CA 1
ATOM 734 C C . MET A 1 97 ? -2.805 25.797 3.018 1 98.75 97 MET A C 1
ATOM 736 O O . MET A 1 97 ? -2.264 26.906 2.986 1 98.75 97 MET A O 1
ATOM 740 N N . MET A 1 98 ? -2.494 24.906 3.836 1 98.56 98 MET A N 1
ATOM 741 C CA . MET A 1 98 ? -1.245 24.875 4.594 1 98.56 98 MET A CA 1
ATOM 742 C C . MET A 1 98 ? -0.422 23.641 4.234 1 98.56 98 MET A C 1
ATOM 744 O O . MET A 1 98 ? -0.965 22.531 4.105 1 98.56 98 MET A O 1
ATOM 748 N N . LEU A 1 99 ? 0.833 23.828 3.945 1 98.19 99 LEU A N 1
ATOM 749 C CA . LEU A 1 99 ? 1.747 22.719 3.678 1 98.19 99 LEU A CA 1
ATOM 750 C C . LEU A 1 99 ? 2.508 22.328 4.938 1 98.19 99 LEU A C 1
ATOM 752 O O . LEU A 1 99 ? 3.293 23.109 5.469 1 98.19 99 LEU A O 1
ATOM 756 N N . THR A 1 100 ? 2.207 21.188 5.5 1 97.5 100 THR A N 1
ATOM 757 C CA . THR A 1 100 ? 2.918 20.547 6.602 1 97.5 100 THR A CA 1
ATOM 758 C C . THR A 1 100 ? 3.637 19.281 6.121 1 97.5 100 THR A C 1
ATOM 760 O O . THR A 1 100 ? 3.035 18.219 6.043 1 97.5 100 THR A O 1
ATOM 763 N N . THR A 1 101 ? 4.91 19.406 5.77 1 96.88 101 THR A N 1
ATOM 764 C CA . THR A 1 101 ? 5.59 18.359 5.023 1 96.88 101 THR A CA 1
ATOM 765 C C . THR A 1 101 ? 6.965 18.078 5.621 1 96.88 101 THR A C 1
ATOM 767 O O . THR A 1 101 ? 7.516 18.906 6.344 1 96.88 101 THR A O 1
ATOM 770 N N . GLN A 1 102 ? 7.465 16.922 5.355 1 95.56 102 GLN A N 1
ATOM 771 C CA . GLN A 1 102 ? 8.844 16.578 5.707 1 95.56 102 GLN A CA 1
ATOM 772 C C . GLN A 1 102 ? 9.789 16.875 4.551 1 95.56 102 GLN A C 1
ATOM 774 O O . GLN A 1 102 ? 11.008 16.812 4.707 1 95.56 102 GLN A O 1
ATOM 779 N N . GLU A 1 103 ? 9.234 17.234 3.422 1 97.38 103 GLU A N 1
ATOM 780 C CA . GLU A 1 103 ? 10.062 17.516 2.252 1 97.38 103 GLU A CA 1
ATOM 781 C C . GLU A 1 103 ? 10.891 18.781 2.461 1 97.38 103 GLU A C 1
ATOM 783 O O . GLU A 1 103 ? 10.492 19.672 3.203 1 97.38 103 GLU A O 1
ATOM 788 N N . VAL A 1 104 ? 12.047 18.766 1.881 1 97.62 104 VAL A N 1
ATOM 789 C CA . VAL A 1 104 ? 12.891 19.953 1.77 1 97.62 104 VAL A CA 1
ATOM 790 C C . VAL A 1 104 ? 13.18 20.234 0.299 1 97.62 104 VAL A C 1
ATOM 792 O O . VAL A 1 104 ? 14.258 19.891 -0.204 1 97.62 104 VAL A O 1
ATOM 795 N N . PRO A 1 105 ? 12.242 20.875 -0.318 1 95.81 105 PRO A N 1
ATOM 796 C CA . PRO A 1 105 ? 12.352 21.094 -1.763 1 95.81 105 PRO A CA 1
ATOM 797 C C . PRO A 1 105 ? 13.586 21.906 -2.148 1 95.81 105 PRO A C 1
ATOM 799 O O . PRO A 1 105 ? 13.914 22.875 -1.477 1 95.81 105 PRO A O 1
ATOM 802 N N . THR A 1 106 ? 14.289 21.484 -3.17 1 94.94 106 THR A N 1
ATOM 803 C CA . THR A 1 106 ? 15.438 22.203 -3.742 1 94.94 106 THR A CA 1
ATOM 804 C C . THR A 1 106 ? 15.234 22.422 -5.238 1 94.94 106 THR A C 1
ATOM 806 O O . THR A 1 106 ? 14.281 21.906 -5.824 1 94.94 106 THR A O 1
ATOM 809 N N . GLY A 1 107 ? 15.992 23.281 -5.816 1 94.56 107 GLY A N 1
ATOM 810 C CA . GLY A 1 107 ? 15.938 23.5 -7.254 1 94.56 107 GLY A CA 1
ATOM 811 C C . GLY A 1 107 ? 14.578 23.969 -7.738 1 94.56 107 GLY A C 1
ATOM 812 O O . GLY A 1 107 ? 14.023 24.938 -7.211 1 94.56 107 GLY A O 1
ATOM 813 N N . GLU A 1 108 ? 14.07 23.25 -8.695 1 95.31 108 GLU A N 1
ATOM 814 C CA . GLU A 1 108 ? 12.789 23.609 -9.312 1 95.31 108 GLU A CA 1
ATOM 815 C C . GLU A 1 108 ? 11.648 23.5 -8.305 1 95.31 108 GLU A C 1
ATOM 817 O O . GLU A 1 108 ? 10.703 24.297 -8.344 1 95.31 108 GLU A O 1
ATOM 822 N N . GLU A 1 109 ? 11.742 22.547 -7.453 1 96.06 109 GLU A N 1
ATOM 823 C CA . GLU A 1 109 ? 10.703 22.375 -6.445 1 96.06 109 GLU A CA 1
ATOM 824 C C . GLU A 1 109 ? 10.688 23.531 -5.453 1 96.06 109 GLU A C 1
ATOM 826 O O . GLU A 1 109 ? 9.633 23.922 -4.961 1 96.06 109 GLU A O 1
ATOM 831 N N . ARG A 1 110 ? 11.875 24.016 -5.164 1 97.25 110 ARG A N 1
ATOM 832 C CA . ARG A 1 110 ? 11.938 25.203 -4.305 1 97.25 110 ARG A CA 1
ATOM 833 C C . ARG A 1 110 ? 11.273 26.391 -4.969 1 97.25 110 ARG A C 1
ATOM 835 O O . ARG A 1 110 ? 10.492 27.109 -4.332 1 97.25 110 ARG A O 1
ATOM 842 N N . THR A 1 111 ? 11.539 26.594 -6.215 1 97.88 111 THR A N 1
ATOM 843 C CA . THR A 1 111 ? 10.922 27.672 -6.973 1 97.88 111 THR A CA 1
ATOM 844 C C . THR A 1 111 ? 9.406 27.547 -6.973 1 97.88 111 THR A C 1
ATOM 846 O O . THR A 1 111 ? 8.688 28.531 -6.789 1 97.88 111 THR A O 1
ATOM 849 N N . GLU A 1 112 ? 8.992 26.344 -7.117 1 98.06 112 GLU A N 1
ATOM 850 C CA . GLU A 1 112 ? 7.559 26.062 -7.094 1 98.06 112 GLU A CA 1
ATOM 851 C C . GLU A 1 112 ? 6.957 26.391 -5.73 1 98.06 112 GLU A C 1
ATOM 853 O O . GLU A 1 112 ? 5.898 27.016 -5.641 1 98.06 112 GLU A O 1
ATOM 858 N N . LEU A 1 113 ? 7.605 25.938 -4.719 1 98.25 113 LEU A N 1
ATOM 859 C CA . LEU A 1 113 ? 7.148 26.203 -3.359 1 98.25 113 LEU A CA 1
ATOM 860 C C . LEU A 1 113 ? 7.035 27.703 -3.111 1 98.25 113 LEU A C 1
ATOM 862 O O . LEU A 1 113 ? 6.02 28.188 -2.6 1 98.25 113 LEU A O 1
ATOM 866 N N . GLU A 1 114 ? 8.047 28.453 -3.488 1 98.38 114 GLU A N 1
ATOM 867 C CA . GLU A 1 114 ? 8.039 29.906 -3.305 1 98.38 114 GLU A CA 1
ATOM 868 C C . GLU A 1 114 ? 6.875 30.547 -4.055 1 98.38 114 GLU A C 1
ATOM 870 O O . GLU A 1 114 ? 6.219 31.453 -3.531 1 98.38 114 GLU A O 1
ATOM 875 N N . ALA A 1 115 ? 6.637 30.062 -5.238 1 98.38 115 ALA A N 1
ATOM 876 C CA . ALA A 1 115 ? 5.523 30.594 -6.02 1 98.38 115 ALA A CA 1
ATOM 877 C C . ALA A 1 115 ? 4.188 30.312 -5.332 1 98.38 115 ALA A C 1
ATOM 879 O O . ALA A 1 115 ? 3.301 31.156 -5.309 1 98.38 115 ALA A O 1
ATOM 880 N N . MET A 1 116 ? 4.031 29.109 -4.77 1 98.5 116 MET A N 1
ATOM 881 C CA . MET A 1 116 ? 2.818 28.75 -4.043 1 98.5 116 MET A CA 1
ATOM 882 C C . MET A 1 116 ? 2.619 29.641 -2.828 1 98.5 116 MET A C 1
ATOM 884 O O . MET A 1 116 ? 1.513 30.125 -2.58 1 98.5 116 MET A O 1
ATOM 888 N N . ILE A 1 117 ? 3.709 29.891 -2.133 1 98.19 117 ILE A N 1
ATOM 889 C CA . ILE A 1 117 ? 3.656 30.703 -0.926 1 98.19 117 ILE A CA 1
ATOM 890 C C . ILE A 1 117 ? 3.289 32.156 -1.292 1 98.19 117 ILE A C 1
ATOM 892 O O . ILE A 1 117 ? 2.506 32.781 -0.592 1 98.19 117 ILE A O 1
ATOM 896 N N . LYS A 1 118 ? 3.775 32.625 -2.375 1 97.81 118 LYS A N 1
ATOM 897 C CA . LYS A 1 118 ? 3.529 34 -2.816 1 97.81 118 LYS A CA 1
ATOM 898 C C . LYS A 1 118 ? 2.043 34.25 -3.055 1 97.81 118 LYS A C 1
ATOM 900 O O . LYS A 1 118 ? 1.55 35.344 -2.852 1 97.81 118 LYS A O 1
ATOM 905 N N . VAL A 1 119 ? 1.386 33.188 -3.438 1 97.81 119 VAL A N 1
ATOM 906 C CA . VAL A 1 119 ? -0.025 33.375 -3.754 1 97.81 119 VAL A CA 1
ATOM 907 C C . VAL A 1 119 ? -0.889 32.906 -2.59 1 97.81 119 VAL A C 1
ATOM 909 O O . VAL A 1 119 ? -2.102 32.719 -2.734 1 97.81 119 VAL A O 1
ATOM 912 N N . GLY A 1 120 ? -0.265 32.531 -1.477 1 97.62 120 GLY A N 1
ATOM 913 C CA . GLY A 1 120 ? -1.069 32.438 -0.269 1 97.62 120 GLY A CA 1
ATOM 914 C C . GLY A 1 120 ? -0.89 31.109 0.459 1 97.62 120 GLY A C 1
ATOM 915 O O . GLY A 1 120 ? -1.42 30.922 1.557 1 97.62 120 GLY A O 1
ATOM 916 N N . LEU A 1 121 ? -0.184 30.125 -0.085 1 98.44 121 LEU A N 1
ATOM 917 C CA . LEU A 1 121 ? 0.062 28.891 0.633 1 98.44 121 LEU A CA 1
ATOM 918 C C . LEU A 1 121 ? 0.779 29.156 1.952 1 98.44 121 LEU A C 1
ATOM 920 O O . LEU A 1 121 ? 1.8 29.844 1.981 1 98.44 121 LEU A O 1
ATOM 924 N N . LYS A 1 122 ? 0.225 28.703 3.018 1 98.06 122 LYS A N 1
ATOM 925 C CA . LYS A 1 122 ? 0.922 28.75 4.301 1 98.06 122 LYS A CA 1
ATOM 926 C C . LYS A 1 122 ? 1.948 27.625 4.418 1 98.06 122 LYS A C 1
ATOM 928 O O . LYS A 1 122 ? 1.673 26.484 4.039 1 98.06 122 LYS A O 1
ATOM 933 N N . TYR A 1 123 ? 3.098 27.953 4.812 1 97.31 123 TYR A N 1
ATOM 934 C CA . TYR A 1 123 ? 4.168 26.969 4.965 1 97.31 123 TYR A CA 1
ATOM 935 C C . TYR A 1 123 ? 4.453 26.703 6.441 1 97.31 123 TYR A C 1
ATOM 937 O O . TYR A 1 123 ? 4.895 27.594 7.164 1 97.31 123 TYR A O 1
ATOM 945 N N . ASN A 1 124 ? 4.145 25.547 6.91 1 97.88 124 ASN A N 1
ATOM 946 C CA . ASN A 1 124 ? 4.398 25.109 8.281 1 97.88 124 ASN A CA 1
ATOM 947 C C . ASN A 1 124 ? 5.789 24.5 8.43 1 97.88 124 ASN A C 1
ATOM 949 O O . ASN A 1 124 ? 6.008 23.359 8.062 1 97.88 124 ASN A O 1
ATOM 953 N N . VAL A 1 125 ? 6.672 25.25 9.031 1 97.38 125 VAL A N 1
ATOM 954 C CA . VAL A 1 125 ? 8.062 24.828 9.172 1 97.38 125 VAL A CA 1
ATOM 955 C C . VAL A 1 125 ? 8.141 23.641 10.133 1 97.38 125 VAL A C 1
ATOM 957 O O . VAL A 1 125 ? 7.734 23.75 11.289 1 97.38 125 VAL A O 1
ATOM 960 N N . CYS A 1 126 ? 8.766 22.547 9.617 1 96.19 126 CYS A N 1
ATOM 961 C CA . CYS A 1 126 ? 8.797 21.328 10.414 1 96.19 126 CYS A CA 1
ATOM 962 C C . CYS A 1 126 ? 10.227 20.922 10.758 1 96.19 126 CYS A C 1
ATOM 964 O O . CYS A 1 126 ? 10.461 19.859 11.305 1 96.19 126 CYS A O 1
ATOM 966 N N . SER A 1 127 ? 11.219 21.703 10.391 1 95.88 127 SER A N 1
ATOM 967 C CA . SER A 1 127 ? 12.609 21.453 10.742 1 95.88 127 SER A CA 1
ATOM 968 C C . SER A 1 127 ? 13.453 22.719 10.648 1 95.88 127 SER A C 1
ATOM 970 O O . SER A 1 127 ? 13.039 23.688 10.023 1 95.88 127 SER A O 1
ATOM 972 N N . THR A 1 128 ? 14.586 22.656 11.305 1 96.19 128 THR A N 1
ATOM 973 C CA . THR A 1 128 ? 15.523 23.766 11.227 1 96.19 128 THR A CA 1
ATOM 974 C C . THR A 1 128 ? 15.945 24.016 9.781 1 96.19 128 THR A C 1
ATOM 976 O O . THR A 1 128 ? 16.031 25.172 9.352 1 96.19 128 THR A O 1
ATOM 979 N N . LEU A 1 129 ? 16.125 22.969 9.078 1 97.12 129 LEU A N 1
ATOM 980 C CA . LEU A 1 129 ? 16.562 23.109 7.691 1 97.12 129 LEU A CA 1
ATOM 981 C C . LEU A 1 129 ? 15.461 23.719 6.828 1 97.12 129 LEU A C 1
ATOM 983 O O . LEU A 1 129 ? 15.75 24.516 5.93 1 97.12 129 LEU A O 1
ATOM 987 N N . GLN A 1 130 ? 14.25 23.359 7.043 1 97.5 130 GLN A N 1
ATOM 988 C CA . GLN A 1 130 ? 13.141 23.969 6.32 1 97.5 130 GLN A CA 1
ATOM 989 C C . GLN A 1 130 ? 13.07 25.469 6.566 1 97.5 130 GLN A C 1
ATOM 991 O O . GLN A 1 130 ? 12.805 26.25 5.645 1 97.5 130 GLN A O 1
ATOM 996 N N . TYR A 1 131 ? 13.305 25.891 7.801 1 97.81 131 TYR A N 1
ATOM 997 C CA . TYR A 1 131 ? 13.359 27.328 8.094 1 97.81 131 TYR A CA 1
ATOM 998 C C . TYR A 1 131 ? 14.438 28.016 7.266 1 97.81 131 TYR A C 1
ATOM 1000 O O . TYR A 1 131 ? 14.188 29.031 6.613 1 97.81 131 TYR A O 1
ATOM 1008 N N . GLN A 1 132 ? 15.617 27.375 7.32 1 96.94 132 GLN A N 1
ATOM 1009 C CA . GLN A 1 132 ? 16.75 27.953 6.602 1 96.94 132 GLN A CA 1
ATOM 1010 C C . GLN A 1 132 ? 16.453 28.062 5.109 1 96.94 132 GLN A C 1
ATOM 1012 O O . GLN A 1 132 ? 16.859 29.031 4.461 1 96.94 132 GLN A O 1
ATOM 1017 N N . LEU A 1 133 ? 15.766 27.094 4.617 1 95.19 133 LEU A N 1
ATOM 1018 C CA . LEU A 1 133 ? 15.414 27.016 3.205 1 95.19 133 LEU A CA 1
ATOM 1019 C C . LEU A 1 133 ? 14.562 28.219 2.787 1 95.19 133 LEU A C 1
ATOM 1021 O O . LEU A 1 133 ? 14.75 28.766 1.704 1 95.19 133 LEU A O 1
ATOM 1025 N N . ILE A 1 134 ? 13.617 28.688 3.662 1 96.81 134 ILE A N 1
ATOM 1026 C CA . ILE A 1 134 ? 12.594 29.625 3.203 1 96.81 134 ILE A CA 1
ATOM 1027 C C . ILE A 1 134 ? 12.844 31 3.809 1 96.81 134 ILE A C 1
ATOM 1029 O O . ILE A 1 134 ? 12.234 31.984 3.395 1 96.81 134 ILE A O 1
ATOM 1033 N N . ALA A 1 135 ? 13.789 31.156 4.754 1 97.75 135 ALA A N 1
ATOM 1034 C CA . ALA A 1 135 ? 13.93 32.344 5.609 1 97.75 135 ALA A CA 1
ATOM 1035 C C . ALA A 1 135 ? 14.172 33.594 4.781 1 97.75 135 ALA A C 1
ATOM 1037 O O . ALA A 1 135 ? 13.484 34.594 4.961 1 97.75 135 ALA A O 1
ATOM 1038 N N . ASP A 1 136 ? 15.125 33.562 3.881 1 97.69 136 ASP A N 1
ATOM 1039 C CA . ASP A 1 136 ? 15.445 34.719 3.084 1 97.69 136 ASP A CA 1
ATOM 1040 C C . ASP A 1 136 ? 14.266 35.156 2.211 1 97.69 136 ASP A C 1
ATOM 1042 O O . ASP A 1 136 ? 13.953 36.344 2.104 1 97.69 136 ASP A O 1
ATOM 1046 N N . PHE A 1 137 ? 13.695 34.188 1.606 1 97.94 137 PHE A N 1
ATOM 1047 C CA . PHE A 1 137 ? 12.531 34.438 0.769 1 97.94 137 PHE A CA 1
ATOM 1048 C C . PHE A 1 137 ? 11.406 35.062 1.586 1 97.94 137 PHE A C 1
ATOM 1050 O O . PHE A 1 137 ? 10.789 36.031 1.156 1 97.94 137 PHE A O 1
ATOM 1057 N N . ALA A 1 138 ? 11.148 34.5 2.744 1 97.88 138 ALA A N 1
ATOM 1058 C CA . ALA A 1 138 ? 10.086 34.969 3.613 1 97.88 138 ALA A CA 1
ATOM 1059 C C . ALA A 1 138 ? 10.352 36.406 4.062 1 97.88 138 ALA A C 1
ATOM 1061 O O . ALA A 1 138 ? 9.445 37.25 4.094 1 97.88 138 ALA A O 1
ATOM 1062 N N . ALA A 1 139 ? 11.562 36.688 4.418 1 97.69 139 ALA A N 1
ATOM 1063 C CA . ALA A 1 139 ? 11.938 38.031 4.855 1 97.69 139 ALA A CA 1
ATOM 1064 C C . ALA A 1 139 ? 11.742 39.031 3.736 1 97.69 139 ALA A C 1
ATOM 1066 O O . ALA A 1 139 ? 11.172 40.125 3.953 1 97.69 139 ALA A O 1
ATOM 1067 N N . GLN A 1 140 ? 12.18 38.656 2.586 1 97.62 140 GLN A N 1
ATOM 1068 C CA . GLN A 1 140 ? 12.102 39.531 1.434 1 97.62 140 GLN A CA 1
ATOM 1069 C C . GLN A 1 140 ? 10.656 39.844 1.074 1 97.62 140 GLN A C 1
ATOM 1071 O O . GLN A 1 140 ? 10.344 40.938 0.618 1 97.62 140 GLN A O 1
ATOM 1076 N N . ASN A 1 141 ? 9.828 38.938 1.295 1 97.38 141 ASN A N 1
ATOM 1077 C CA . ASN A 1 141 ? 8.445 39.062 0.873 1 97.38 141 ASN A CA 1
ATOM 1078 C C . ASN A 1 141 ? 7.523 39.344 2.059 1 97.38 141 ASN A C 1
ATOM 1080 O O . ASN A 1 141 ? 6.301 39.375 1.911 1 97.38 141 ASN A O 1
ATOM 1084 N N . LYS A 1 142 ? 8.086 39.469 3.252 1 95.88 142 LYS A N 1
ATOM 1085 C CA . LYS A 1 142 ? 7.363 39.812 4.477 1 95.88 142 LYS A CA 1
ATOM 1086 C C . LYS A 1 142 ? 6.281 38.781 4.77 1 95.88 142 LYS A C 1
ATOM 1088 O O . LYS A 1 142 ? 5.125 39.125 5.016 1 95.88 142 LYS A O 1
ATOM 1093 N N . ILE A 1 143 ? 6.668 37.562 4.672 1 96.62 143 ILE A N 1
ATOM 1094 C CA . ILE A 1 143 ? 5.762 36.438 4.91 1 96.62 143 ILE A CA 1
ATOM 1095 C C . ILE A 1 143 ? 5.93 35.938 6.34 1 96.62 143 ILE A C 1
ATOM 1097 O O . ILE A 1 143 ? 7.039 35.594 6.766 1 96.62 143 ILE A O 1
ATOM 1101 N N . ASP A 1 144 ? 4.816 35.875 7.078 1 95.25 144 ASP A N 1
ATOM 1102 C CA . ASP A 1 144 ? 4.82 35.25 8.391 1 95.25 144 ASP A CA 1
ATOM 1103 C C . ASP A 1 144 ? 4.867 33.719 8.266 1 95.25 144 ASP A C 1
ATOM 1105 O O . ASP A 1 144 ? 4.336 33.156 7.312 1 95.25 144 ASP A O 1
ATOM 1109 N N . LEU A 1 145 ? 5.449 33.094 9.219 1 95.06 145 LEU A N 1
ATOM 1110 C CA . LEU A 1 145 ? 5.637 31.656 9.156 1 95.06 145 LEU A CA 1
ATOM 1111 C C . LEU A 1 145 ? 4.836 30.969 10.25 1 95.06 145 LEU A C 1
ATOM 1113 O O . LEU A 1 145 ? 4.359 31.609 11.188 1 95.06 145 LEU A O 1
ATOM 1117 N N . SER A 1 146 ? 4.582 29.766 10.016 1 97.5 146 SER A N 1
ATOM 1118 C CA . SER A 1 146 ? 4.059 28.812 11 1 97.5 146 SER A CA 1
ATOM 1119 C C . SER A 1 146 ? 5.082 27.734 11.32 1 97.5 146 SER A C 1
ATOM 1121 O O . SER A 1 146 ? 5.914 27.391 10.477 1 97.5 146 SER A O 1
ATOM 1123 N N . MET A 1 147 ? 5.051 27.188 12.609 1 97.19 147 MET A N 1
ATOM 1124 C CA . MET A 1 147 ? 5.992 26.141 12.992 1 97.19 147 MET A CA 1
ATOM 1125 C C . MET A 1 147 ? 5.262 24.953 1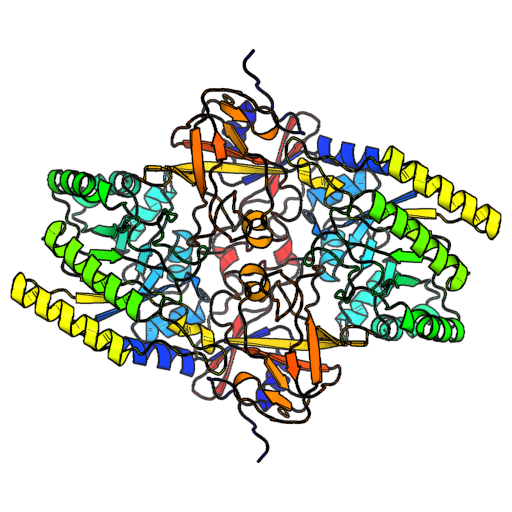3.625 1 97.19 147 MET A C 1
ATOM 1127 O O . MET A 1 147 ? 4.402 25.141 14.492 1 97.19 147 MET A O 1
ATOM 1131 N N . ARG A 1 148 ? 5.535 23.812 13.148 1 95.75 148 ARG A N 1
ATOM 1132 C CA . ARG A 1 148 ? 5.184 22.609 13.898 1 95.75 148 ARG A CA 1
ATOM 1133 C C . ARG A 1 148 ? 6.27 22.266 14.906 1 95.75 148 ARG A C 1
ATOM 1135 O O . ARG A 1 148 ? 7.438 22.125 14.547 1 95.75 148 ARG A O 1
ATOM 1142 N N . VAL A 1 149 ? 5.859 22.062 16.172 1 92.56 149 VAL A N 1
ATOM 1143 C CA . VAL A 1 149 ? 6.816 21.781 17.234 1 92.56 149 VAL A CA 1
ATOM 1144 C C . VAL A 1 149 ? 6.695 20.328 17.672 1 92.56 149 VAL A C 1
ATOM 1146 O O . VAL A 1 149 ? 5.586 19.828 17.875 1 92.56 149 VAL A O 1
ATOM 1149 N N . HIS A 1 150 ? 7.793 19.656 17.672 1 88.19 150 HIS A N 1
ATOM 1150 C CA . HIS A 1 150 ? 7.883 18.344 18.312 1 88.19 150 HIS A CA 1
ATOM 1151 C C . HIS A 1 150 ? 8.086 18.484 19.828 1 88.19 150 HIS A C 1
ATOM 1153 O O . HIS A 1 150 ? 9.109 19 20.266 1 88.19 150 HIS A O 1
ATOM 1159 N N . PRO A 1 151 ? 7.176 17.969 20.594 1 79.06 151 PRO A N 1
ATOM 1160 C CA . PRO A 1 151 ? 7.195 18.266 22.031 1 79.06 151 PRO A CA 1
ATOM 1161 C C . PRO A 1 151 ? 8.25 17.453 22.797 1 79.06 151 PRO A C 1
ATOM 1163 O O . PRO A 1 151 ? 8.547 17.766 23.953 1 79.06 151 PRO A O 1
ATOM 1166 N N . GLY A 1 152 ? 9 16.531 22.188 1 71.12 152 GLY A N 1
ATOM 1167 C CA . GLY A 1 152 ? 9.969 15.695 22.891 1 71.12 152 GLY A CA 1
ATOM 1168 C C . GLY A 1 152 ? 9.336 14.57 23.672 1 71.12 152 GLY A C 1
ATOM 1169 O O . GLY A 1 152 ? 8.148 14.273 23.516 1 71.12 152 GLY A O 1
ATOM 1170 N N . ALA A 1 153 ? 10.188 13.734 24.438 1 56.12 153 ALA A N 1
ATOM 1171 C CA . ALA A 1 153 ? 9.867 12.477 25.109 1 56.12 153 ALA A CA 1
ATOM 1172 C C . ALA A 1 153 ? 8.594 12.602 25.938 1 56.12 153 ALA A C 1
ATOM 1174 O O . ALA A 1 153 ? 7.844 11.633 26.094 1 56.12 153 ALA A O 1
ATOM 1175 N N . ALA A 1 154 ? 8.258 13.484 26.578 1 48.12 154 ALA A N 1
ATOM 1176 C CA . ALA A 1 154 ? 7.184 13.383 27.562 1 48.12 154 ALA A CA 1
ATOM 1177 C C . ALA A 1 154 ? 5.816 13.383 26.875 1 48.12 154 ALA A C 1
ATOM 1179 O O . ALA A 1 154 ? 4.785 13.266 27.547 1 48.12 154 ALA A O 1
ATOM 1180 N N . GLY A 1 155 ? 5.703 13.219 25.516 1 44.06 155 GLY A N 1
ATOM 1181 C CA . GLY A 1 155 ? 4.406 13.484 24.906 1 44.06 155 GLY A CA 1
ATOM 1182 C C . GLY A 1 155 ? 3.814 12.281 24.203 1 44.06 155 GLY A C 1
ATOM 1183 O O . GLY A 1 155 ? 2.955 12.43 23.328 1 44.06 155 GLY A O 1
ATOM 1184 N N . GLY A 1 156 ? 4.098 10.961 24.453 1 44.41 156 GLY A N 1
ATOM 1185 C CA . GLY A 1 156 ? 3.875 9.953 23.422 1 44.41 156 GLY A CA 1
ATOM 1186 C C . GLY A 1 156 ? 2.471 9.383 23.438 1 44.41 156 GLY A C 1
ATOM 1187 O O . GLY A 1 156 ? 1.767 9.492 24.453 1 44.41 156 GLY A O 1
ATOM 1188 N N . GLY A 1 157 ? 1.745 9.125 22.297 1 41.69 157 GLY A N 1
ATOM 1189 C CA . GLY A 1 157 ? 0.409 8.625 22.016 1 41.69 157 GLY A CA 1
ATOM 1190 C C . GLY A 1 157 ? 0.259 7.141 22.266 1 41.69 157 GLY A C 1
ATOM 1191 O O . GLY A 1 157 ? 1.16 6.504 22.812 1 41.69 157 GLY A O 1
ATOM 1192 N N . GLU A 1 158 ? -0.947 6.531 21.938 1 37.62 158 GLU A N 1
ATOM 1193 C CA . GLU A 1 158 ? -1.466 5.219 22.297 1 37.62 158 GLU A CA 1
ATOM 1194 C C . GLU A 1 158 ? -0.631 4.105 21.672 1 37.62 158 GLU A C 1
ATOM 1196 O O . GLU A 1 158 ? -0.543 3.004 22.219 1 37.62 158 GLU A O 1
ATOM 1201 N N . SER A 1 159 ? -0.391 4.059 20.391 1 41.84 159 SER A N 1
ATOM 1202 C CA . SER A 1 159 ? 0.394 3.016 19.734 1 41.84 159 SER A CA 1
ATOM 1203 C C . SER A 1 159 ? 1.659 3.588 19.109 1 41.84 159 SER A C 1
ATOM 1205 O O . SER A 1 159 ? 1.688 4.754 18.703 1 41.84 159 SER A O 1
ATOM 1207 N N . ALA A 1 160 ? 2.748 2.783 19.172 1 44.81 160 ALA A N 1
ATOM 1208 C CA . ALA A 1 160 ? 4.066 3.174 18.688 1 44.81 160 ALA A CA 1
ATOM 1209 C C . ALA A 1 160 ? 3.99 3.631 17.234 1 44.81 160 ALA A C 1
ATOM 1211 O O . ALA A 1 160 ? 4.645 4.602 16.844 1 44.81 160 ALA A O 1
ATOM 1212 N N . THR A 1 161 ? 3.094 3.049 16.422 1 40.66 161 THR A N 1
ATOM 1213 C CA . THR A 1 161 ? 3.084 3.279 14.984 1 40.66 161 THR A CA 1
ATOM 1214 C C . THR A 1 161 ? 2.219 4.488 14.641 1 40.66 161 THR A C 1
ATOM 1216 O O . THR A 1 161 ? 2.262 4.984 13.508 1 40.66 161 THR A O 1
ATOM 1219 N N . ARG A 1 162 ? 1.44 4.902 15.641 1 48.12 162 ARG A N 1
ATOM 1220 C CA . ARG A 1 162 ? 0.55 6.02 15.352 1 48.12 162 ARG A CA 1
ATOM 1221 C C . ARG A 1 162 ? 0.808 7.188 16.297 1 48.12 162 ARG A C 1
ATOM 1223 O O . ARG A 1 162 ? -0.038 8.07 16.438 1 48.12 162 ARG A O 1
ATOM 1230 N N . ASP A 1 163 ? 1.922 7.141 17 1 45.5 163 ASP A N 1
ATOM 1231 C CA . ASP A 1 163 ? 2.268 8.242 17.906 1 45.5 163 ASP A CA 1
ATOM 1232 C C . ASP A 1 163 ? 3.336 9.141 17.281 1 45.5 163 ASP A C 1
ATOM 1234 O O . ASP A 1 163 ? 4.527 8.828 17.344 1 45.5 163 ASP A O 1
ATOM 1238 N N . THR A 1 164 ? 2.924 10.227 16.641 1 42.69 164 THR A N 1
ATOM 1239 C CA . THR A 1 164 ? 3.838 11.156 15.977 1 42.69 164 THR A CA 1
ATOM 1240 C C . THR A 1 164 ? 4.477 12.102 16.984 1 42.69 164 THR A C 1
ATOM 1242 O O . THR A 1 164 ? 5.277 12.961 16.625 1 42.69 164 THR A O 1
ATOM 1245 N N . GLY A 1 165 ? 4.109 11.875 18.172 1 46.31 165 GLY A N 1
ATOM 1246 C CA . GLY A 1 165 ? 4.672 12.727 19.203 1 46.31 165 GLY A CA 1
ATOM 1247 C C . GLY A 1 165 ? 5.555 11.969 20.188 1 46.31 165 GLY A C 1
ATOM 1248 O O . GLY A 1 165 ? 5.969 12.523 21.203 1 46.31 165 GLY A O 1
ATOM 1249 N N . SER A 1 166 ? 5.754 10.734 19.766 1 53 166 SER A N 1
ATOM 1250 C CA . SER A 1 166 ? 6.555 9.922 20.688 1 53 166 SER A CA 1
ATOM 1251 C C . SER A 1 166 ? 8.039 10.25 20.562 1 53 166 SER A C 1
ATOM 1253 O O . SER A 1 166 ? 8.445 10.953 19.641 1 53 166 SER A O 1
ATOM 1255 N N . GLU A 1 167 ? 8.703 9.922 21.578 1 54.84 167 GLU A N 1
ATOM 1256 C CA . GLU A 1 167 ? 10.148 10.094 21.609 1 54.84 167 GLU A CA 1
ATOM 1257 C C . GLU A 1 167 ? 10.797 9.539 20.344 1 54.84 167 GLU A C 1
ATOM 1259 O O . GLU A 1 167 ? 11.914 9.922 19.984 1 54.84 167 GLU A O 1
ATOM 1264 N N . TYR A 1 168 ? 9.93 8.93 19.625 1 58.25 168 TYR A N 1
ATOM 1265 C CA . TYR A 1 168 ? 10.5 8.266 18.453 1 58.25 168 TYR A CA 1
ATOM 1266 C C . TYR A 1 168 ? 9.961 8.875 17.172 1 58.25 168 TYR A C 1
ATOM 1268 O O . TYR A 1 168 ? 10.18 8.336 16.078 1 58.25 168 TYR A O 1
ATOM 1276 N N . SER A 1 169 ? 9.336 10.016 17.344 1 74.69 169 SER A N 1
ATOM 1277 C CA . SER A 1 169 ? 8.836 10.688 16.156 1 74.69 169 SER A CA 1
ATOM 1278 C C . SER A 1 169 ? 9.781 11.797 15.703 1 74.69 169 SER A C 1
ATOM 1280 O O . SER A 1 169 ? 10.5 12.375 16.516 1 74.69 169 SER A O 1
ATOM 1282 N N . CYS A 1 170 ? 9.812 11.977 14.383 1 80.19 170 CYS A N 1
ATOM 1283 C CA . CYS A 1 170 ? 10.734 12.977 13.844 1 80.19 170 CYS A CA 1
ATOM 1284 C C . CYS A 1 170 ? 9.969 14.156 13.258 1 80.19 170 CYS A C 1
ATOM 1286 O O . CYS A 1 170 ? 10.547 14.992 12.562 1 80.19 170 CYS A O 1
ATOM 1288 N N . PHE A 1 171 ? 8.711 14.297 13.578 1 89.38 17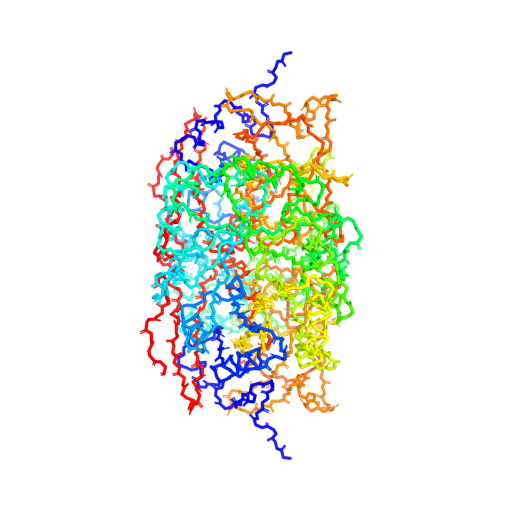1 PHE A N 1
ATOM 1289 C CA . PHE A 1 171 ? 7.906 15.336 12.938 1 89.38 171 PHE A CA 1
ATOM 1290 C C . PHE A 1 171 ? 7.984 16.641 13.719 1 89.38 171 PHE A C 1
ATOM 1292 O O . PHE A 1 171 ? 7.789 16.656 14.938 1 89.38 171 PHE A O 1
ATOM 1299 N N . GLY A 1 172 ? 8.289 17.75 13 1 92.94 172 GLY A N 1
ATOM 1300 C CA . GLY A 1 172 ? 8.32 19.062 13.617 1 92.94 172 GLY A CA 1
ATOM 1301 C C . GLY A 1 172 ? 9.711 19.469 14.078 1 92.94 172 GLY A C 1
ATOM 1302 O O . GLY A 1 172 ? 10.641 18.656 14.055 1 92.94 172 GLY A O 1
ATOM 1303 N N . VAL A 1 173 ? 9.844 20.719 14.422 1 93.75 173 VAL A N 1
ATOM 1304 C CA . VAL A 1 173 ? 11.047 21.219 15.062 1 93.75 173 VAL A CA 1
ATOM 1305 C C . VAL A 1 173 ? 11.102 20.75 16.516 1 93.75 173 VAL A C 1
ATOM 1307 O O . VAL A 1 173 ? 10.188 21.031 17.297 1 93.75 173 VAL A O 1
ATOM 1310 N N . HIS A 1 174 ? 12.125 20.031 16.781 1 90.06 174 HIS A N 1
ATOM 1311 C CA . HIS A 1 174 ? 12.25 19.562 18.156 1 90.06 174 HIS A CA 1
ATOM 1312 C C . HIS A 1 174 ? 12.32 20.734 19.141 1 90.06 174 HIS A C 1
ATOM 1314 O O . HIS A 1 174 ? 12.977 21.734 18.859 1 90.06 174 HIS A O 1
ATOM 1320 N N . LEU A 1 175 ? 11.727 20.516 20.25 1 87.69 175 LEU A N 1
ATOM 1321 C CA . LEU A 1 175 ? 11.617 21.562 21.25 1 87.69 175 LEU A CA 1
ATOM 1322 C C . LEU A 1 175 ? 12.992 22.125 21.594 1 87.69 175 LEU A C 1
ATOM 1324 O O . LEU A 1 175 ? 13.141 23.328 21.828 1 87.69 175 LEU A O 1
ATOM 1328 N N . ARG A 1 176 ? 13.977 21.344 21.594 1 86.88 176 ARG A N 1
ATOM 1329 C CA . ARG A 1 176 ? 15.336 21.75 21.938 1 86.88 176 ARG A CA 1
ATOM 1330 C C . ARG A 1 176 ? 15.883 22.75 20.922 1 86.88 176 ARG A C 1
ATOM 1332 O O . ARG A 1 176 ? 16.703 23.594 21.25 1 86.88 176 ARG A O 1
ATOM 1339 N N . ASP A 1 177 ? 15.352 22.703 19.703 1 92.75 177 ASP A N 1
ATOM 1340 C CA . ASP A 1 177 ? 15.883 23.516 18.625 1 92.75 177 ASP A CA 1
ATOM 1341 C C . ASP A 1 177 ? 15.055 24.797 18.422 1 92.75 177 ASP A C 1
ATOM 1343 O O . ASP A 1 177 ? 15.477 25.719 17.734 1 92.75 177 ASP A O 1
ATOM 1347 N N . VAL A 1 178 ? 13.922 24.891 19.078 1 94.38 178 VAL A N 1
ATOM 1348 C CA . VAL A 1 178 ? 12.977 26 18.875 1 94.38 178 VAL A CA 1
ATOM 1349 C C . VAL A 1 178 ? 13.648 27.328 19.219 1 94.38 178 VAL A C 1
ATOM 1351 O O . VAL A 1 178 ? 13.586 28.281 18.438 1 94.38 178 VAL A O 1
ATOM 1354 N N . PRO A 1 179 ? 14.43 27.406 20.375 1 95.12 179 PRO A N 1
ATOM 1355 C CA . PRO A 1 179 ? 15.062 28.688 20.672 1 95.12 179 PRO A CA 1
ATOM 1356 C C . PRO A 1 179 ? 16.031 29.141 19.594 1 95.12 179 PRO A C 1
ATOM 1358 O O . PRO A 1 179 ? 16.078 30.328 19.25 1 95.12 179 PRO A O 1
ATOM 1361 N N . THR A 1 180 ? 16.719 28.172 19.062 1 96.06 180 THR A N 1
ATOM 1362 C CA . THR A 1 180 ? 17.688 28.484 18.031 1 96.06 180 THR A CA 1
ATOM 1363 C C . THR A 1 180 ? 16.984 29 16.766 1 96.06 180 THR A C 1
ATOM 1365 O O . THR A 1 180 ? 17.391 30.016 16.203 1 96.06 180 THR A O 1
ATOM 1368 N N . VAL A 1 181 ? 15.953 28.375 16.328 1 97.12 181 VAL A N 1
ATOM 1369 C CA . VAL A 1 181 ? 15.219 28.766 15.133 1 97.12 181 VAL A CA 1
ATOM 1370 C C . VAL A 1 181 ? 14.562 30.125 15.336 1 97.12 181 VAL A C 1
ATOM 1372 O O . VAL A 1 181 ? 14.578 30.969 14.438 1 97.12 181 VAL A O 1
ATOM 1375 N N . LYS A 1 182 ? 14.078 30.359 16.516 1 96.06 182 LYS A N 1
ATOM 1376 C CA . LYS A 1 182 ? 13.438 31.625 16.828 1 96.06 182 LYS A CA 1
ATOM 1377 C C . LYS A 1 182 ? 14.438 32.781 16.781 1 96.06 182 LYS A C 1
ATOM 1379 O O . LYS A 1 182 ? 14.133 33.844 16.25 1 96.06 182 LYS A O 1
ATOM 1384 N N . ALA A 1 183 ? 15.586 32.5 17.359 1 96.25 183 ALA A N 1
ATOM 1385 C CA . ALA A 1 183 ? 16.625 33.531 17.359 1 96.25 183 ALA A CA 1
ATOM 1386 C C . ALA A 1 183 ? 17.016 33.906 15.93 1 96.25 183 ALA A C 1
ATOM 1388 O O . ALA A 1 183 ? 17.188 35.094 15.617 1 96.25 183 ALA A O 1
ATOM 1389 N N . LEU A 1 184 ? 17.141 32.938 15.141 1 96.69 184 LEU A N 1
ATOM 1390 C CA . LEU A 1 184 ? 17.484 33.156 13.742 1 96.69 184 LEU A CA 1
ATOM 1391 C C . LEU A 1 184 ? 16.391 33.969 13.039 1 96.69 184 LEU A C 1
ATOM 1393 O O . LEU A 1 184 ? 16.672 34.812 12.211 1 96.69 184 LEU A O 1
ATOM 1397 N N . ALA A 1 185 ? 15.188 33.656 13.336 1 96.81 185 ALA A N 1
ATOM 1398 C CA . ALA A 1 185 ? 14.047 34.344 12.734 1 96.81 185 ALA A CA 1
ATOM 1399 C C . ALA A 1 185 ? 14.008 35.812 13.164 1 96.81 185 ALA A C 1
ATOM 1401 O O . ALA A 1 185 ? 13.766 36.688 12.344 1 96.81 185 ALA A O 1
ATOM 1402 N N . ASP A 1 186 ? 14.273 36.031 14.391 1 95 186 ASP A N 1
ATOM 1403 C CA . ASP A 1 186 ? 14.289 37.375 14.938 1 95 186 ASP A CA 1
ATOM 1404 C C . ASP A 1 186 ? 15.336 38.25 14.234 1 95 186 ASP A C 1
ATOM 1406 O O . ASP A 1 186 ? 15.086 39.406 13.938 1 95 186 ASP A O 1
ATOM 1410 N N . GLU A 1 187 ? 16.406 37.594 14.023 1 96.38 187 GLU A N 1
ATOM 1411 C CA . GLU A 1 187 ? 17.484 38.312 13.344 1 96.38 187 GLU A CA 1
ATOM 1412 C C . GLU A 1 187 ? 17.047 38.812 11.969 1 96.38 187 GLU A C 1
ATOM 1414 O O . GLU A 1 187 ? 17.531 39.812 11.477 1 96.38 187 GLU A O 1
ATOM 1419 N N . LYS A 1 188 ? 16.141 38.156 11.383 1 96.69 188 LYS A N 1
ATOM 1420 C CA . LYS A 1 188 ? 15.711 38.469 10.031 1 96.69 188 LYS A CA 1
ATOM 1421 C C . LYS A 1 188 ? 14.375 39.219 10.055 1 96.69 188 LYS A C 1
ATOM 1423 O O . LYS A 1 188 ? 13.805 39.531 9 1 96.69 188 LYS A O 1
ATOM 1428 N N . GLY A 1 189 ? 13.859 39.438 11.266 1 95.94 189 GLY A N 1
ATOM 1429 C CA . GLY A 1 189 ? 12.586 40.125 11.398 1 95.94 189 GLY A CA 1
ATOM 1430 C C . GLY A 1 189 ? 11.398 39.25 11.039 1 95.94 189 GLY A C 1
ATOM 1431 O O . GLY A 1 189 ? 10.344 39.75 10.656 1 95.94 189 GLY A O 1
ATOM 1432 N N . LEU A 1 190 ? 11.625 37.969 11.023 1 96.94 190 LEU A N 1
ATOM 1433 C CA . LEU A 1 190 ? 10.555 37.031 10.695 1 96.94 190 LEU A CA 1
ATOM 1434 C C . LEU A 1 190 ? 9.766 36.656 11.945 1 96.94 190 LEU A C 1
ATOM 1436 O O . LEU A 1 190 ? 10.344 36.531 13.031 1 96.94 190 LEU A O 1
ATOM 1440 N N . ARG A 1 191 ? 8.477 36.438 11.773 1 95.75 191 ARG A N 1
ATOM 1441 C CA . ARG A 1 191 ? 7.609 36.062 12.891 1 95.75 191 ARG A CA 1
ATOM 1442 C C . ARG A 1 191 ? 6.957 34.719 12.656 1 95.75 191 ARG A C 1
ATOM 1444 O O . ARG A 1 191 ? 6.574 34.375 11.531 1 95.75 191 ARG A O 1
ATOM 1451 N N . PHE A 1 192 ? 6.895 33.969 13.703 1 97.31 192 PHE A N 1
ATOM 1452 C CA . PHE A 1 192 ? 6.012 32.812 13.727 1 97.31 192 PHE A CA 1
ATOM 1453 C C . PHE A 1 192 ? 4.66 33.188 14.328 1 97.31 192 PHE A C 1
ATOM 1455 O O . PHE A 1 192 ? 4.547 33.375 15.539 1 97.31 192 PHE A O 1
ATOM 1462 N N . THR A 1 193 ? 3.668 33.219 13.492 1 97.56 193 THR A N 1
ATOM 1463 C CA . THR A 1 193 ? 2.361 33.688 13.938 1 97.56 193 THR A CA 1
ATOM 1464 C C . THR A 1 193 ? 1.434 32.531 14.227 1 97.56 193 THR A C 1
ATOM 1466 O O . THR A 1 193 ? 0.345 32.719 14.781 1 97.56 193 THR A O 1
ATOM 1469 N N . GLN A 1 194 ? 1.834 31.328 13.898 1 97.56 194 GLN A N 1
ATOM 1470 C CA . GLN A 1 194 ? 1.07 30.109 14.172 1 97.56 194 GLN A CA 1
ATOM 1471 C C . GLN A 1 194 ? 1.979 29 14.672 1 97.56 194 GLN A C 1
ATOM 1473 O O . GLN A 1 194 ? 3.092 28.828 14.172 1 97.56 194 GLN A O 1
ATOM 1478 N N . VAL A 1 195 ? 1.478 28.266 15.695 1 96.31 195 VAL A N 1
ATOM 1479 C CA . VAL A 1 195 ? 2.197 27.125 16.25 1 96.31 195 VAL A CA 1
ATOM 1480 C C . VAL A 1 195 ? 1.316 25.891 16.188 1 96.31 195 VAL A C 1
ATOM 1482 O O . VAL A 1 195 ? 0.133 25.938 16.531 1 96.31 195 VAL A O 1
ATOM 1485 N N . HIS A 1 196 ? 1.957 24.828 15.727 1 93.69 196 HIS A N 1
ATOM 1486 C CA . HIS A 1 196 ? 1.278 23.562 15.477 1 93.69 196 HIS A CA 1
ATOM 1487 C C . HIS A 1 196 ? 1.918 22.438 16.266 1 93.69 196 HIS A C 1
ATOM 1489 O O . HIS A 1 196 ? 3.143 22.297 16.297 1 93.69 196 HIS A O 1
ATOM 1495 N N . VAL A 1 197 ? 1.077 21.672 16.984 1 83.69 197 VAL A N 1
ATOM 1496 C CA . VAL A 1 197 ? 1.523 20.422 17.578 1 83.69 197 VAL A CA 1
ATOM 1497 C C . VAL A 1 197 ? 0.542 19.312 17.234 1 83.69 197 VAL A C 1
ATOM 1499 O O . VAL A 1 197 ? -0.674 19.5 17.281 1 83.69 197 VAL A O 1
ATOM 1502 N N . HIS A 1 198 ? 1.097 18.188 16.844 1 76.12 198 HIS A N 1
ATOM 1503 C CA . HIS A 1 198 ? 0.254 17.047 16.516 1 76.12 198 HIS A CA 1
ATOM 1504 C C . HIS A 1 198 ? 0.691 15.805 17.281 1 76.12 198 HIS A C 1
ATOM 1506 O O . HIS A 1 198 ? 1.87 15.445 17.266 1 76.12 198 HIS A O 1
ATOM 1512 N N . ILE A 1 199 ? -0.237 15.164 18.047 1 64.75 199 ILE A N 1
ATOM 1513 C CA . ILE A 1 199 ? 0.127 14.031 18.891 1 64.75 199 ILE A CA 1
ATOM 1514 C C . ILE A 1 199 ? -0.239 12.727 18.188 1 64.75 199 ILE A C 1
ATOM 1516 O O . ILE A 1 199 ? 0.065 11.641 18.688 1 64.75 199 ILE A O 1
ATOM 1520 N N . GLY A 1 200 ? -0.623 12.617 17.078 1 64.81 200 GLY A N 1
ATOM 1521 C CA . GLY A 1 200 ? -0.958 11.391 16.359 1 64.81 200 GLY A CA 1
ATOM 1522 C C . GLY A 1 200 ? -2.443 11.086 16.375 1 64.81 200 GLY A C 1
ATOM 1523 O O . GLY A 1 200 ? -3.217 11.758 17.062 1 64.81 200 GLY A O 1
ATOM 1524 N N . SER A 1 201 ? -2.826 10.031 15.641 1 60.81 201 SER A N 1
ATOM 1525 C CA . SER A 1 201 ? -4.227 9.664 15.453 1 60.81 201 SER A CA 1
ATOM 1526 C C . SER A 1 201 ? -4.73 8.797 16.609 1 60.81 201 SER A C 1
ATOM 1528 O O . SER A 1 201 ? -3.969 8.016 17.172 1 60.81 201 SER A O 1
ATOM 1530 N N . GLY A 1 202 ? -6.016 9.031 17.016 1 60.41 202 GLY A N 1
ATOM 1531 C CA . GLY A 1 202 ? -6.73 8.125 17.906 1 60.41 202 GLY A CA 1
ATOM 1532 C C . GLY A 1 202 ? -6.449 8.375 19.375 1 60.41 202 GLY A C 1
ATOM 1533 O O . GLY A 1 202 ? -6.758 7.535 20.219 1 60.41 202 GLY A O 1
ATOM 1534 N N . GLY A 1 203 ? -5.895 9.43 19.594 1 62.78 203 GLY A N 1
ATOM 1535 C CA . GLY A 1 203 ? -5.555 9.68 20.984 1 62.78 203 GLY A CA 1
ATOM 1536 C C . GLY A 1 203 ? -6.77 9.836 21.891 1 62.78 203 GLY A C 1
ATOM 1537 O O . GLY A 1 203 ? -7.844 10.219 21.422 1 62.78 203 GLY A O 1
ATOM 1538 N N . ALA A 1 204 ? -6.664 9.344 23.078 1 72 204 ALA A N 1
ATOM 1539 C CA . ALA A 1 204 ? -7.68 9.523 24.125 1 72 204 ALA A CA 1
ATOM 1540 C C . ALA A 1 204 ? -7.879 11.008 24.438 1 72 204 ALA A C 1
ATOM 1542 O O . ALA A 1 204 ? -6.957 11.812 24.281 1 72 204 ALA A O 1
ATOM 1543 N N . PRO A 1 205 ? -9.07 11.359 24.781 1 76.75 205 PRO A N 1
ATOM 1544 C CA . PRO A 1 205 ? -9.352 12.758 25.109 1 76.75 205 PRO A CA 1
ATOM 1545 C C . PRO A 1 205 ? -8.344 13.344 26.094 1 76.75 205 PRO A C 1
ATOM 1547 O O . PRO A 1 205 ? -7.996 14.523 26 1 76.75 205 PRO A O 1
ATOM 1550 N N . GLU A 1 206 ? -7.902 12.492 26.953 1 79.38 206 GLU A N 1
ATOM 1551 C CA . GLU A 1 206 ? -6.949 12.969 27.953 1 79.38 206 GLU A CA 1
ATOM 1552 C C . GLU A 1 206 ? -5.637 13.398 27.297 1 79.38 206 GLU A C 1
ATOM 1554 O O . GLU A 1 206 ? -5.02 14.375 27.719 1 79.38 206 GLU A O 1
ATOM 1559 N N . LYS A 1 207 ? -5.32 12.68 26.266 1 78.88 207 LYS A N 1
ATOM 1560 C CA . LYS A 1 207 ? -4.086 13.008 25.562 1 78.88 207 LYS A CA 1
ATOM 1561 C C . LYS A 1 207 ? -4.219 14.328 24.812 1 78.88 207 LYS A C 1
ATOM 1563 O O . LYS A 1 207 ? -3.262 15.102 24.719 1 78.88 207 LYS A O 1
ATOM 1568 N N . TRP A 1 208 ? -5.352 14.523 24.328 1 82.06 208 TRP A N 1
ATOM 1569 C CA . TRP A 1 208 ? -5.613 15.781 23.641 1 82.06 208 TRP A CA 1
ATOM 1570 C C . TRP A 1 208 ? -5.551 16.953 24.609 1 82.06 208 TRP A C 1
ATOM 1572 O O . TRP A 1 208 ? -4.984 18 24.281 1 82.06 208 TRP A O 1
ATOM 1582 N N . GLN A 1 209 ? -6.082 16.812 25.797 1 84.94 209 GLN A N 1
ATOM 1583 C CA . GLN A 1 209 ? -6.055 17.859 26.812 1 84.94 209 GLN A CA 1
ATOM 1584 C C . GLN A 1 209 ? -4.621 18.172 27.234 1 84.94 209 GLN A C 1
ATOM 1586 O O . GLN A 1 209 ? -4.25 19.344 27.375 1 84.94 209 GLN A O 1
ATOM 1591 N N . GLU A 1 210 ? -3.895 17.109 27.359 1 83.81 210 GLU A N 1
ATOM 1592 C CA . GLU A 1 210 ? -2.488 17.281 27.719 1 83.81 210 GLU A CA 1
ATOM 1593 C C . GLU A 1 210 ? -1.74 18.062 26.641 1 83.81 210 GLU A C 1
ATOM 1595 O O . GLU A 1 210 ? -0.899 18.906 26.953 1 83.81 210 GLU A O 1
ATOM 1600 N N . ASN A 1 211 ? -2.059 17.781 25.484 1 84.06 211 ASN A N 1
ATOM 1601 C CA . ASN A 1 211 ? -1.42 18.469 24.359 1 84.06 211 ASN A CA 1
ATOM 1602 C C . ASN A 1 211 ? -1.773 19.953 24.328 1 84.06 211 ASN A C 1
ATOM 1604 O O . ASN A 1 211 ? -0.923 20.797 24.031 1 84.06 211 ASN A O 1
ATOM 1608 N N . ILE A 1 212 ? -2.982 20.281 24.609 1 90.12 212 ILE A N 1
ATOM 1609 C CA . ILE A 1 212 ? -3.434 21.672 24.656 1 90.12 212 ILE A CA 1
ATOM 1610 C C . ILE A 1 212 ? -2.629 22.438 25.688 1 90.12 212 ILE A C 1
ATOM 1612 O O . ILE A 1 212 ? -2.094 23.516 25.391 1 90.12 212 ILE A O 1
ATOM 1616 N N . ASP A 1 213 ? -2.488 21.828 26.875 1 90.25 213 ASP A N 1
ATOM 1617 C CA . ASP A 1 213 ? -1.77 22.5 27.953 1 90.25 213 ASP A CA 1
ATOM 1618 C C . ASP A 1 213 ? -0.301 22.703 27.594 1 90.25 213 ASP A C 1
ATOM 1620 O O . ASP A 1 213 ? 0.25 23.781 27.797 1 90.25 213 ASP A O 1
ATOM 1624 N N . ARG A 1 214 ? 0.239 21.75 27 1 87.44 214 ARG A N 1
ATOM 1625 C CA . ARG A 1 214 ? 1.646 21.812 26.625 1 87.44 214 ARG A CA 1
ATOM 1626 C C . ARG A 1 214 ? 1.87 22.875 25.547 1 87.44 214 ARG A C 1
ATOM 1628 O O . ARG A 1 214 ? 2.826 23.641 25.625 1 87.44 214 ARG A O 1
ATOM 1635 N N . GLU A 1 215 ? 1.046 22.875 24.609 1 91 215 GLU A N 1
ATOM 1636 C CA . GLU A 1 215 ? 1.18 23.7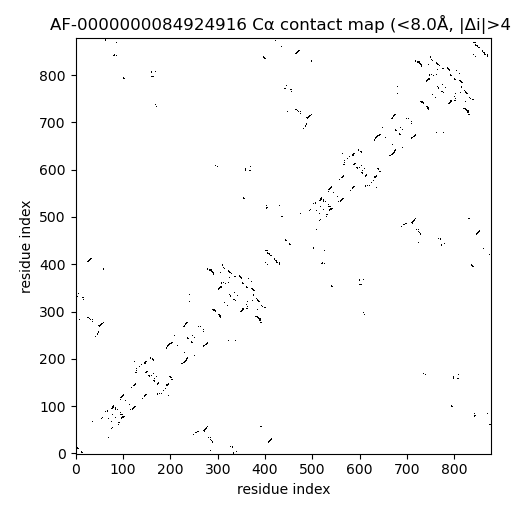97 23.484 1 91 215 GLU A CA 1
ATOM 1637 C C . GLU A 1 215 ? 1.041 25.25 23.938 1 91 215 GLU A C 1
ATOM 1639 O O . GLU A 1 215 ? 1.793 26.109 23.5 1 91 215 GLU A O 1
ATOM 1644 N N . LEU A 1 216 ? 0.113 25.453 24.797 1 94.5 216 LEU A N 1
ATOM 1645 C CA . LEU A 1 216 ? -0.068 26.797 25.312 1 94.5 216 LEU A CA 1
ATOM 1646 C C . LEU A 1 216 ? 1.136 27.234 26.141 1 94.5 216 LEU A C 1
ATOM 1648 O O . LEU A 1 216 ? 1.509 28.406 26.125 1 94.5 216 LEU A O 1
ATOM 1652 N N . GLY A 1 217 ? 1.701 26.234 26.781 1 91.5 217 GLY A N 1
ATOM 1653 C CA . GLY A 1 217 ? 2.936 26.516 27.5 1 91.5 217 GLY A CA 1
ATOM 1654 C C . GLY A 1 217 ? 4.074 26.938 26.594 1 91.5 217 GLY A C 1
ATOM 1655 O O . GLY A 1 217 ? 4.77 27.922 26.859 1 91.5 217 GLY A O 1
ATOM 1656 N N . PHE A 1 218 ? 4.23 26.219 25.438 1 88.62 218 PHE A N 1
ATOM 1657 C CA . PHE A 1 218 ? 5.242 26.531 24.453 1 88.62 218 PHE A CA 1
ATOM 1658 C C . PHE A 1 218 ? 5.012 27.922 23.875 1 88.62 218 PHE A C 1
ATOM 1660 O O . PHE A 1 218 ? 5.961 28.688 23.672 1 88.62 218 PHE A O 1
ATOM 1667 N N . ILE A 1 219 ? 3.805 28.172 23.625 1 94.06 219 ILE A N 1
ATOM 1668 C CA . ILE A 1 219 ? 3.449 29.438 22.984 1 94.06 219 ILE A CA 1
ATOM 1669 C C . ILE A 1 219 ? 3.777 30.609 23.906 1 94.06 219 ILE A C 1
ATOM 1671 O O . ILE A 1 219 ? 4.375 31.594 23.484 1 94.06 219 ILE A O 1
ATOM 1675 N N . LYS A 1 220 ? 3.412 30.422 25.156 1 95.12 220 LYS A N 1
ATOM 1676 C CA . LYS A 1 220 ? 3.691 31.453 26.156 1 95.12 220 LYS A CA 1
ATOM 1677 C C . LYS A 1 220 ? 5.191 31.719 26.266 1 95.12 220 LYS A C 1
ATOM 1679 O O . LYS A 1 220 ? 5.621 32.875 26.328 1 95.12 220 LYS A O 1
ATOM 1684 N N . THR A 1 221 ? 5.902 30.688 26.141 1 93.56 221 THR A N 1
ATOM 1685 C CA . THR A 1 221 ? 7.332 30.766 26.422 1 93.56 221 THR A CA 1
ATOM 1686 C C . THR A 1 221 ? 8.102 31.219 25.188 1 93.56 221 THR A C 1
ATOM 1688 O O . THR A 1 221 ? 8.984 32.062 25.281 1 93.56 221 THR A O 1
ATOM 1691 N N . TYR A 1 222 ? 7.742 30.734 24 1 93.75 222 TYR A N 1
ATOM 1692 C CA . TYR A 1 222 ? 8.68 30.844 22.891 1 93.75 222 TYR A CA 1
ATOM 1693 C C . TYR A 1 222 ? 8.086 31.672 21.766 1 93.75 222 TYR A C 1
ATOM 1695 O O . TYR A 1 222 ? 8.812 32.125 20.859 1 93.75 222 TYR A O 1
ATOM 1703 N N . PHE A 1 223 ? 6.781 31.938 21.766 1 96.44 223 PHE A N 1
ATOM 1704 C CA . PHE A 1 223 ? 6.18 32.5 20.562 1 96.44 223 PHE A CA 1
ATOM 1705 C C . PHE A 1 223 ? 5.344 33.719 20.891 1 96.44 223 PHE A C 1
ATOM 1707 O O . PHE A 1 223 ? 4.117 33.688 20.781 1 96.44 223 PHE A O 1
ATOM 1714 N N . PRO A 1 224 ? 5.93 34.812 21.188 1 95.12 224 PRO A N 1
ATOM 1715 C CA . PRO A 1 224 ? 5.211 36.031 21.594 1 95.12 224 PRO A CA 1
ATOM 1716 C C . PRO A 1 224 ? 4.332 36.594 20.469 1 95.12 224 PRO A C 1
ATOM 1718 O O . PRO A 1 224 ? 3.367 37.312 20.75 1 95.12 224 PRO A O 1
ATOM 1721 N N . ASP A 1 225 ? 4.625 36.219 19.219 1 96 225 ASP A N 1
ATOM 1722 C CA . ASP A 1 225 ? 3.9 36.812 18.094 1 96 225 ASP A CA 1
ATOM 1723 C C . ASP A 1 225 ? 2.779 35.875 17.625 1 96 225 ASP A C 1
ATOM 1725 O O . ASP A 1 225 ? 2.055 36.219 16.688 1 96 225 ASP A O 1
ATOM 1729 N N . ALA A 1 226 ? 2.643 34.75 18.25 1 97.31 226 ALA A N 1
ATOM 1730 C CA . ALA A 1 226 ? 1.632 33.812 17.828 1 97.31 226 ALA A CA 1
ATOM 1731 C C . ALA A 1 226 ? 0.225 34.344 18.016 1 97.31 226 ALA A C 1
ATOM 1733 O O . ALA A 1 226 ? -0.08 34.938 19.078 1 97.31 226 ALA A O 1
ATOM 1734 N N . VAL A 1 227 ? -0.568 34.188 17.016 1 97.88 227 VAL A N 1
ATOM 1735 C CA . VAL A 1 227 ? -1.962 34.625 17.109 1 97.88 227 VAL A CA 1
ATOM 1736 C C . VAL A 1 227 ? -2.881 33.438 16.859 1 97.88 227 VAL A C 1
ATOM 1738 O O . VAL A 1 227 ? -4.094 33.5 17.062 1 97.88 227 VAL A O 1
ATOM 1741 N N . THR A 1 228 ? -2.309 32.312 16.406 1 97.94 228 THR A N 1
ATOM 1742 C CA . THR A 1 228 ? -3.055 31.094 16.156 1 97.94 228 THR A CA 1
ATOM 1743 C C . THR A 1 228 ? -2.344 29.891 16.766 1 97.94 228 THR A C 1
ATOM 1745 O O . THR A 1 228 ? -1.12 29.766 16.688 1 97.94 228 THR A O 1
ATOM 1748 N N . VAL A 1 229 ? -3.109 29.016 17.406 1 97.06 229 VAL A N 1
ATOM 1749 C CA . VAL A 1 229 ? -2.607 27.734 17.906 1 97.06 229 VAL A CA 1
ATOM 1750 C C . VAL A 1 229 ? -3.357 26.594 17.219 1 97.06 229 VAL A C 1
ATOM 1752 O O . VAL A 1 229 ? -4.59 26.547 17.25 1 97.06 229 VAL A O 1
ATOM 1755 N N . SER A 1 230 ? -2.576 25.719 16.609 1 96.31 230 SER A N 1
ATOM 1756 C CA . SER A 1 230 ? -3.154 24.547 15.977 1 96.31 230 SER A CA 1
ATOM 1757 C C . SER A 1 230 ? -2.955 23.297 16.844 1 96.31 230 SER A C 1
ATOM 1759 O O . SER A 1 230 ? -1.822 22.875 17.078 1 96.31 230 SER A O 1
ATOM 1761 N N . PHE A 1 231 ? -4.039 22.672 17.219 1 92.44 231 PHE A N 1
ATOM 1762 C CA . PHE A 1 231 ? -3.957 21.516 18.078 1 92.44 231 PHE A CA 1
ATOM 1763 C C . PHE A 1 231 ? -3.947 20.219 17.266 1 92.44 231 PHE A C 1
ATOM 1765 O O . PHE A 1 231 ? -4.051 19.125 17.812 1 92.44 231 PHE A O 1
ATOM 1772 N N . GLY A 1 232 ? -3.822 20.359 16 1 90.81 232 GLY A N 1
ATOM 1773 C CA . GLY A 1 232 ? -3.68 19.203 15.133 1 90.81 232 GLY A CA 1
ATOM 1774 C C . GLY A 1 232 ? -4.977 18.453 14.93 1 90.81 232 GLY A C 1
ATOM 1775 O O . GLY A 1 232 ? -6.055 19.047 14.922 1 90.81 232 GLY A O 1
ATOM 1776 N N . GLY A 1 233 ? -4.785 17.234 14.5 1 89.31 233 GLY A N 1
ATOM 1777 C CA . GLY A 1 233 ? -5.906 16.328 14.273 1 89.31 233 GLY A CA 1
ATOM 1778 C C . GLY A 1 233 ? -5.941 15.164 15.25 1 89.31 233 GLY A C 1
ATOM 1779 O O . GLY A 1 233 ? -5.82 15.359 16.469 1 89.31 233 GLY A O 1
ATOM 1780 N N . GLY A 1 234 ? -6.262 14.062 14.734 1 84 234 GLY A N 1
ATOM 1781 C CA . GLY A 1 234 ? -6.191 12.844 15.531 1 84 234 GLY A CA 1
ATOM 1782 C C . GLY A 1 234 ? -7.43 12.617 16.375 1 84 234 GLY A C 1
ATOM 1783 O O . GLY A 1 234 ? -7.367 11.93 17.406 1 84 234 GLY A O 1
ATOM 1784 N N . LEU A 1 235 ? -8.5 13.188 15.992 1 89.12 235 LEU A N 1
ATOM 1785 C CA . LEU A 1 235 ? -9.766 12.953 16.672 1 89.12 235 LEU A CA 1
ATOM 1786 C C . LEU A 1 235 ? -10.281 11.547 16.391 1 89.12 235 LEU A C 1
ATOM 1788 O O . LEU A 1 235 ? -10.477 11.18 15.234 1 89.12 235 LEU A O 1
ATOM 1792 N N . LYS A 1 236 ? -10.555 10.859 17.422 1 89.19 236 LYS A N 1
ATOM 1793 C CA . LYS A 1 236 ? -10.938 9.453 17.297 1 89.19 236 LYS A CA 1
ATOM 1794 C C . LYS A 1 236 ? -12.328 9.312 16.703 1 89.19 236 LYS A C 1
ATOM 1796 O O . LYS A 1 236 ? -13.234 10.07 17.031 1 89.19 236 LYS A O 1
ATOM 1801 N N . VAL A 1 237 ? -12.422 8.383 15.859 1 92.12 237 VAL A N 1
ATOM 1802 C CA . VAL A 1 237 ? -13.711 8.039 15.281 1 92.12 237 VAL A CA 1
ATOM 1803 C C . VAL A 1 237 ? -14.125 6.637 15.719 1 92.12 237 VAL A C 1
ATOM 1805 O O . VAL A 1 237 ? -13.289 5.734 15.789 1 92.12 237 VAL A O 1
ATOM 1808 N N . ALA A 1 238 ? -15.336 6.496 16.047 1 93.31 238 ALA A N 1
ATOM 1809 C CA . ALA A 1 238 ? -15.867 5.176 16.375 1 93.31 238 ALA A CA 1
ATOM 1810 C C . ALA A 1 238 ? -16.297 4.434 15.109 1 93.31 238 ALA A C 1
ATOM 1812 O O . ALA A 1 238 ? -17.391 4.66 14.586 1 93.31 238 ALA A O 1
ATOM 1813 N N . ARG A 1 239 ? -15.422 3.582 14.664 1 94.62 239 ARG A N 1
ATOM 1814 C CA . ARG A 1 239 ? -15.766 2.793 13.484 1 94.62 239 ARG A CA 1
ATOM 1815 C C . ARG A 1 239 ? -16.641 1.595 13.859 1 94.62 239 ARG A C 1
ATOM 1817 O O . ARG A 1 239 ? -17.578 1.254 13.148 1 94.62 239 ARG A O 1
ATOM 1824 N N . MET A 1 240 ? -16.281 0.969 14.938 1 94.69 240 MET A N 1
ATOM 1825 C CA . MET A 1 240 ? -16.938 -0.255 15.383 1 94.69 240 MET A CA 1
ATOM 1826 C C . MET A 1 240 ? -17.953 0.043 16.484 1 94.69 240 MET A C 1
ATOM 1828 O O . MET A 1 240 ? -17.812 1.021 17.219 1 94.69 240 MET A O 1
ATOM 1832 N N . PRO A 1 241 ? -18.844 -0.928 16.578 1 89.12 241 PRO A N 1
ATOM 1833 C CA . PRO A 1 241 ? -19.766 -0.75 17.688 1 89.12 241 PRO A CA 1
ATOM 1834 C C . PRO A 1 241 ? -19.078 -0.779 19.047 1 89.12 241 PRO A C 1
ATOM 1836 O O . PRO A 1 241 ? -18.141 -1.556 19.25 1 89.12 241 PRO A O 1
ATOM 1839 N N . GLY A 1 242 ? -19.391 0.079 19.859 1 86.94 242 GLY A N 1
ATOM 1840 C CA . GLY A 1 242 ? -18.844 0.093 21.203 1 86.94 242 GLY A CA 1
ATOM 1841 C C . GLY A 1 242 ? -17.688 1.067 21.375 1 86.94 242 GLY A C 1
ATOM 1842 O O . GLY A 1 242 ? -17.328 1.431 22.5 1 86.94 242 GLY A O 1
ATOM 1843 N N . GLU A 1 243 ? -17.078 1.353 20.25 1 89.5 243 GLU A N 1
ATOM 1844 C CA . GLU A 1 243 ? -16.031 2.361 20.328 1 89.5 243 GLU A CA 1
ATOM 1845 C C . GLU A 1 243 ? -16.609 3.736 20.656 1 89.5 243 GLU A C 1
ATOM 1847 O O . GLU A 1 243 ? -17.781 4 20.391 1 89.5 243 GLU A O 1
ATOM 1852 N N . LYS A 1 244 ? -15.781 4.535 21.344 1 87.81 244 LYS A N 1
ATOM 1853 C CA . LYS A 1 244 ? -16.188 5.902 21.656 1 87.81 244 LYS A CA 1
ATOM 1854 C C . LYS A 1 244 ? -15.492 6.906 20.734 1 87.81 244 LYS A C 1
ATOM 1856 O O . LYS A 1 244 ? -14.273 6.855 20.562 1 87.81 244 LYS A O 1
ATOM 1861 N N . GLN A 1 245 ? -16.328 7.691 20.156 1 89.75 245 GLN A N 1
ATOM 1862 C CA . GLN A 1 245 ? -15.812 8.758 19.312 1 89.75 245 GLN A CA 1
ATOM 1863 C C . GLN A 1 245 ? -15.43 9.984 20.141 1 89.75 245 GLN A C 1
ATOM 1865 O O . GLN A 1 245 ? -15.93 10.172 21.25 1 89.75 245 GLN A O 1
ATOM 1870 N N . ALA A 1 246 ? -14.547 10.805 19.562 1 89.56 246 ALA A N 1
ATOM 1871 C CA . ALA A 1 246 ? -14.195 12.07 20.219 1 89.56 246 ALA A CA 1
ATOM 1872 C C . ALA A 1 246 ? -15.43 12.945 20.422 1 89.56 246 ALA A C 1
ATOM 1874 O O . ALA A 1 246 ? -16.25 13.094 19.516 1 89.56 246 ALA A O 1
ATOM 1875 N N . ASP A 1 247 ? -15.555 13.461 21.578 1 92.5 247 ASP A N 1
ATOM 1876 C CA . ASP A 1 247 ? -16.625 14.422 21.891 1 92.5 247 ASP A CA 1
ATOM 1877 C C . ASP A 1 247 ? -16.188 15.844 21.562 1 92.5 247 ASP A C 1
ATOM 1879 O O . ASP A 1 247 ? -15.562 16.516 22.391 1 92.5 247 ASP A O 1
ATOM 1883 N N . ILE A 1 248 ? -16.625 16.344 20.422 1 94.5 248 ILE A N 1
ATOM 1884 C CA . ILE A 1 248 ? -16.156 17.609 19.859 1 94.5 248 ILE A CA 1
ATOM 1885 C C . ILE A 1 248 ? -16.562 18.766 20.781 1 94.5 248 ILE A C 1
ATOM 1887 O O . ILE A 1 248 ? -15.781 19.688 21.016 1 94.5 248 ILE A O 1
ATOM 1891 N N . ALA A 1 249 ? -17.734 18.719 21.344 1 95.44 249 ALA A N 1
ATOM 1892 C CA . ALA A 1 249 ? -18.203 19.766 22.25 1 95.44 249 ALA A CA 1
ATOM 1893 C C . ALA A 1 249 ? -17.359 19.828 23.516 1 95.44 249 ALA A C 1
ATOM 1895 O O . ALA A 1 249 ? -16.938 20.906 23.922 1 95.44 249 ALA A O 1
ATOM 1896 N N . THR A 1 250 ? -17.078 18.672 24.094 1 94.5 250 THR A N 1
ATOM 1897 C CA . THR A 1 250 ? -16.312 18.609 25.328 1 94.5 250 THR A CA 1
ATOM 1898 C C . THR A 1 250 ? -14.859 19.031 25.078 1 94.5 250 THR A C 1
ATOM 1900 O O . THR A 1 250 ? -14.281 19.797 25.875 1 94.5 250 THR A O 1
ATOM 1903 N N . LEU A 1 251 ? -14.344 18.562 24.016 1 92.94 251 LEU A N 1
ATOM 1904 C CA . LEU A 1 251 ? -12.969 18.922 23.688 1 92.94 251 LEU A CA 1
ATOM 1905 C C . LEU A 1 251 ? -12.844 20.406 23.391 1 92.94 251 LEU A C 1
ATOM 1907 O O . LEU A 1 251 ? -11.898 21.062 23.859 1 92.94 251 LEU A O 1
ATOM 1911 N N . GLY A 1 252 ? -13.812 20.906 22.641 1 95.81 252 GLY A N 1
ATOM 1912 C CA . GLY A 1 252 ? -13.828 22.328 22.344 1 95.81 252 GLY A CA 1
ATOM 1913 C C . GLY A 1 252 ? -13.984 23.188 23.594 1 95.81 252 GLY A C 1
ATOM 1914 O O . GLY A 1 252 ? -13.344 24.234 23.719 1 95.81 252 GLY A O 1
ATOM 1915 N N . ALA A 1 253 ? -14.82 22.766 24.5 1 97 253 ALA A N 1
ATOM 1916 C CA . ALA A 1 253 ? -15.031 23.5 25.734 1 97 253 ALA A CA 1
ATOM 1917 C C . ALA A 1 253 ? -13.742 23.562 26.562 1 97 253 ALA A C 1
ATOM 1919 O O . ALA A 1 253 ? -13.43 24.609 27.156 1 97 253 ALA A O 1
ATOM 1920 N N . TYR A 1 254 ? -13.117 22.453 26.594 1 95.62 254 TYR A N 1
ATOM 1921 C CA . TYR A 1 254 ? -11.852 22.422 27.312 1 95.62 254 TYR A CA 1
ATOM 1922 C C . TYR A 1 254 ? -10.844 23.375 26.688 1 95.62 254 TYR A C 1
ATOM 1924 O O . TYR A 1 254 ? -10.219 24.172 27.391 1 95.62 254 TYR A O 1
ATOM 1932 N N . ALA A 1 255 ? -10.703 23.344 25.422 1 96.06 255 ALA A N 1
ATOM 1933 C CA . ALA A 1 255 ? -9.773 24.203 24.719 1 96.06 255 ALA A CA 1
ATOM 1934 C C . ALA A 1 255 ? -10.133 25.672 24.906 1 96.06 255 ALA A C 1
ATOM 1936 O O . ALA A 1 255 ? -9.258 26.516 25.141 1 96.06 255 ALA A O 1
ATOM 1937 N N . LYS A 1 256 ? -11.398 25.969 24.781 1 98.06 256 LYS A N 1
ATOM 1938 C CA . LYS A 1 256 ? -11.898 27.328 25 1 98.06 256 LYS A CA 1
ATOM 1939 C C . LYS A 1 256 ? -11.469 27.859 26.375 1 98.06 256 LYS A C 1
ATOM 1941 O O . LYS A 1 256 ? -10.922 28.953 26.469 1 98.06 256 LYS A O 1
ATOM 1946 N N . GLN A 1 257 ? -11.711 27.047 27.344 1 98.19 257 GLN A N 1
ATOM 1947 C CA . GLN A 1 257 ? -11.359 27.438 28.703 1 98.19 257 GLN A CA 1
ATOM 1948 C C . GLN A 1 257 ? -9.867 27.719 28.828 1 98.19 257 GLN A C 1
ATOM 1950 O O . GLN A 1 257 ? -9.453 28.719 29.422 1 98.19 257 GLN A O 1
ATOM 1955 N N . ARG A 1 258 ? -9.078 26.844 28.328 1 97.19 258 ARG A N 1
ATOM 1956 C CA . ARG A 1 258 ? -7.625 26.969 28.453 1 97.19 258 ARG A CA 1
ATOM 1957 C C . ARG A 1 258 ? -7.113 28.203 27.703 1 97.19 258 ARG A C 1
ATOM 1959 O O . ARG A 1 258 ? -6.18 28.859 28.156 1 97.19 258 ARG A O 1
ATOM 1966 N N . ILE A 1 259 ? -7.711 28.547 26.562 1 98 259 ILE A N 1
ATOM 1967 C CA . ILE A 1 259 ? -7.309 29.703 25.766 1 98 259 ILE A CA 1
ATOM 1968 C C . ILE A 1 259 ? -7.727 31 26.484 1 98 259 ILE A C 1
ATOM 1970 O O . ILE A 1 259 ? -6.996 31.984 26.469 1 98 259 ILE A O 1
ATOM 1974 N N . GLU A 1 260 ? -8.898 30.953 27.109 1 98.5 260 GLU A N 1
ATOM 1975 C CA . GLU A 1 260 ? -9.328 32.094 27.922 1 98.5 260 GLU A CA 1
ATOM 1976 C C . GLU A 1 260 ? -8.375 32.312 29.094 1 98.5 260 GLU A C 1
ATOM 1978 O O . GLU A 1 260 ? -8.047 33.469 29.406 1 98.5 260 GLU A O 1
ATOM 1983 N N . GLU A 1 261 ? -7.988 31.234 29.688 1 98.06 261 GLU A N 1
ATOM 1984 C CA . GLU A 1 261 ? -7.02 31.328 30.781 1 98.06 261 GLU A CA 1
ATOM 1985 C C . GLU A 1 261 ? -5.684 31.891 30.281 1 98.06 261 GLU A C 1
ATOM 1987 O O . GLU A 1 261 ? -5.023 32.656 30.984 1 98.06 261 GLU A O 1
ATOM 1992 N N . PHE A 1 262 ? -5.316 31.453 29.156 1 97.81 262 PHE A N 1
ATOM 1993 C CA . PHE A 1 262 ? -4.105 31.969 28.531 1 97.81 262 PHE A CA 1
ATOM 1994 C C . PHE A 1 262 ? -4.191 33.469 28.344 1 97.81 262 PHE A C 1
ATOM 1996 O O . PHE A 1 262 ? -3.242 34.219 28.656 1 97.81 262 PHE A O 1
ATOM 2003 N N . LYS A 1 263 ? -5.336 33.969 27.844 1 98.19 263 LYS A N 1
ATOM 2004 C CA . LYS A 1 263 ? -5.539 35.375 27.688 1 98.19 263 LYS A CA 1
ATOM 2005 C C . LYS A 1 263 ? -5.469 36.125 29.031 1 98.19 263 LYS A C 1
ATOM 2007 O O . LYS A 1 263 ? -4.852 37.188 29.141 1 98.19 263 LYS A O 1
ATOM 2012 N N . ALA A 1 264 ? -6.078 35.562 29.953 1 98.06 264 ALA A N 1
ATOM 2013 C CA . ALA A 1 264 ? -6.066 36.156 31.281 1 98.06 264 ALA A CA 1
ATOM 2014 C C . ALA A 1 264 ? -4.645 36.312 31.812 1 98.06 264 ALA A C 1
ATOM 2016 O O . ALA A 1 264 ? -4.309 37.281 32.469 1 98.06 264 ALA A O 1
ATOM 2017 N N . ALA A 1 265 ? -3.883 35.344 31.5 1 97.06 265 ALA A N 1
ATOM 2018 C CA . ALA A 1 265 ? -2.523 35.312 32.031 1 97.06 265 ALA A CA 1
ATOM 2019 C C . ALA A 1 265 ? -1.575 36.156 31.203 1 97.06 265 ALA A C 1
ATOM 2021 O O . ALA A 1 265 ? -0.593 36.688 31.734 1 97.06 265 ALA A O 1
ATOM 2022 N N . THR A 1 266 ? -1.839 36.312 29.922 1 97.06 266 THR A N 1
ATOM 2023 C CA . THR A 1 266 ? -0.821 36.875 29.047 1 97.06 266 THR A CA 1
ATOM 2024 C C . THR A 1 266 ? -1.341 38.156 28.375 1 97.06 266 THR A C 1
ATOM 2026 O O . THR A 1 266 ? -0.564 38.938 27.828 1 97.06 266 THR A O 1
ATOM 2029 N N . GLY A 1 267 ? -2.633 38.312 28.297 1 97.62 267 GLY A N 1
ATOM 2030 C CA . GLY A 1 267 ? -3.256 39.406 27.594 1 97.62 267 GLY A CA 1
ATOM 2031 C C . GLY A 1 267 ? -3.424 39.156 26.094 1 97.62 267 GLY A C 1
ATOM 2032 O O . GLY A 1 267 ? -3.959 40 25.375 1 97.62 267 GLY A O 1
ATOM 2033 N N . ARG A 1 268 ? -3.045 37.969 25.656 1 97.69 268 ARG A N 1
ATOM 2034 C CA . ARG A 1 268 ? -3.039 37.656 24.219 1 97.69 268 ARG A CA 1
ATOM 2035 C C . ARG A 1 268 ? -4.203 36.75 23.844 1 97.69 268 ARG A C 1
ATOM 2037 O O . ARG A 1 268 ? -4.469 35.75 24.547 1 97.69 268 ARG A O 1
ATOM 2044 N N . GLU A 1 269 ? -4.934 37.094 22.797 1 98.06 269 GLU A N 1
ATOM 2045 C CA . GLU A 1 269 ? -5.949 36.219 22.219 1 98.06 269 GLU A CA 1
ATOM 2046 C C . GLU A 1 269 ? -5.336 35.281 21.188 1 98.06 269 GLU A C 1
ATOM 2048 O O . GLU A 1 269 ? -4.461 35.688 20.422 1 98.06 269 GLU A O 1
ATOM 2053 N N . LEU A 1 270 ? -5.734 34.031 21.25 1 98 270 LEU A N 1
ATOM 2054 C CA . LEU A 1 270 ? -5.289 33.031 20.281 1 98 270 LEU A CA 1
ATOM 2055 C C . LEU A 1 270 ? -6.477 32.438 19.531 1 98 270 LEU A C 1
ATOM 2057 O O . LEU A 1 270 ? -7.449 32 20.156 1 98 270 LEU A O 1
ATOM 2061 N N . MET A 1 271 ? -6.406 32.469 18.266 1 98.19 271 MET A N 1
ATOM 2062 C CA . MET A 1 271 ? -7.332 31.672 17.453 1 98.19 271 MET A CA 1
ATOM 2063 C C . MET A 1 271 ? -6.969 30.203 17.5 1 98.19 271 MET A C 1
ATOM 2065 O O . MET A 1 271 ? -5.793 29.844 17.438 1 98.19 271 MET A O 1
ATOM 2069 N N . MET A 1 272 ? -7.988 29.406 17.609 1 97.5 272 MET A N 1
ATOM 2070 C CA . MET A 1 272 ? -7.781 27.953 17.641 1 97.5 272 MET A CA 1
ATOM 2071 C C . MET A 1 272 ? -7.871 27.375 16.234 1 97.5 272 MET A C 1
ATOM 2073 O O . MET A 1 272 ? -8.727 27.781 15.438 1 97.5 272 MET A O 1
ATOM 2077 N N . GLU A 1 273 ? -6.957 26.453 15.906 1 97.62 273 GLU A N 1
ATOM 2078 C CA . GLU A 1 273 ? -7.023 25.688 14.672 1 97.62 273 GLU A CA 1
ATOM 2079 C C . GLU A 1 273 ? -6.957 24.188 14.953 1 97.62 273 GLU A C 1
ATOM 2081 O O . GLU A 1 273 ? -6.25 23.75 15.859 1 97.62 273 GLU A O 1
ATOM 2086 N N . ILE A 1 274 ? -7.723 23.375 14.227 1 96.06 274 ILE A N 1
ATOM 2087 C CA . ILE A 1 274 ? -7.648 21.922 14.242 1 96.06 274 ILE A CA 1
ATOM 2088 C C . ILE A 1 274 ? -7.57 21.391 12.805 1 96.06 274 ILE A C 1
ATOM 2090 O O . ILE A 1 274 ? -7.93 22.094 11.859 1 96.06 274 ILE A O 1
ATOM 2094 N N . GLU A 1 275 ? -7.07 20.188 12.641 1 96.56 275 GLU A N 1
ATOM 2095 C CA . GLU A 1 275 ? -6.891 19.672 11.289 1 96.56 275 GLU A CA 1
ATOM 2096 C C . GLU A 1 275 ? -7.277 18.203 11.203 1 96.56 275 GLU A C 1
ATOM 2098 O O . GLU A 1 275 ? -6.488 17.375 10.75 1 96.56 275 GLU A O 1
ATOM 2103 N N . PRO A 1 276 ? -8.5 17.828 11.516 1 95.94 276 PRO A N 1
ATOM 2104 C CA . PRO A 1 276 ? -8.938 16.438 11.453 1 95.94 276 PRO A CA 1
ATOM 2105 C C . PRO A 1 276 ? -9.086 15.93 10.016 1 95.94 276 PRO A C 1
ATOM 2107 O O . PRO A 1 276 ? -9.523 16.688 9.141 1 95.94 276 PRO A O 1
ATOM 2110 N N . GLY A 1 277 ? -8.602 14.68 9.742 1 96.88 277 GLY A N 1
ATOM 2111 C CA . GLY A 1 277 ? -8.875 13.969 8.5 1 96.88 277 GLY A CA 1
ATOM 2112 C C . GLY A 1 277 ? -9.844 12.812 8.672 1 96.88 277 GLY A C 1
ATOM 2113 O O . GLY A 1 277 ? -10.961 12.859 8.164 1 96.88 277 GLY A O 1
ATOM 2114 N N . THR A 1 278 ? -9.469 11.914 9.562 1 96.44 278 THR A N 1
ATOM 2115 C CA . THR A 1 278 ? -10.234 10.703 9.82 1 96.44 278 THR A CA 1
ATOM 2116 C C . THR A 1 278 ? -11.648 11.039 10.281 1 96.44 278 THR A C 1
ATOM 2118 O O . THR A 1 278 ? -12.625 10.484 9.773 1 96.44 278 THR A O 1
ATOM 2121 N N . PHE A 1 279 ? -11.789 12 11.18 1 95.81 279 PHE A N 1
ATOM 2122 C CA . PHE A 1 279 ? -13.078 12.367 11.75 1 95.81 279 PHE A CA 1
ATOM 2123 C C . PHE A 1 279 ? -14.047 12.805 10.656 1 95.81 279 PHE A C 1
ATOM 2125 O O . PHE A 1 279 ? -15.242 12.531 10.727 1 95.81 279 PHE A O 1
ATOM 2132 N N . VAL A 1 280 ? -13.5 13.406 9.633 1 98.25 280 VAL A N 1
ATOM 2133 C CA . VAL A 1 280 ? -14.32 14.016 8.594 1 98.25 280 VAL A CA 1
ATOM 2134 C C . VAL A 1 280 ? -14.891 12.938 7.676 1 98.25 280 VAL A C 1
ATOM 2136 O O . VAL A 1 280 ? -16.062 12.992 7.293 1 98.25 280 VAL A O 1
ATOM 2139 N N . VAL A 1 281 ? -14.055 11.914 7.387 1 98.75 281 VAL A N 1
ATOM 2140 C CA . VAL A 1 281 ? -14.477 11.148 6.219 1 98.75 281 VAL A CA 1
ATOM 2141 C C . VAL A 1 281 ? -14.531 9.664 6.562 1 98.75 281 VAL A C 1
ATOM 2143 O O . VAL A 1 281 ? -15.094 8.859 5.809 1 98.75 281 VAL A O 1
ATOM 2146 N N . ALA A 1 282 ? -14 9.172 7.629 1 98.19 282 ALA A N 1
ATOM 2147 C CA . ALA A 1 282 ? -13.805 7.738 7.863 1 98.19 282 ALA A CA 1
ATOM 2148 C C . ALA A 1 282 ? -15.125 6.98 7.734 1 98.19 282 ALA A C 1
ATOM 2150 O O . ALA A 1 282 ? -15.25 6.074 6.906 1 98.19 282 ALA A O 1
ATOM 2151 N N . ASN A 1 283 ? -16.156 7.395 8.477 1 98.25 283 ASN A N 1
ATOM 2152 C CA . ASN A 1 283 ? -17.406 6.66 8.547 1 98.25 283 ASN A CA 1
ATOM 2153 C C . ASN A 1 283 ? -18.344 7.016 7.391 1 98.25 283 ASN A C 1
ATOM 2155 O O . ASN A 1 283 ? -19.422 6.441 7.258 1 98.25 283 ASN A O 1
ATOM 2159 N N . SER A 1 284 ? -17.906 7.934 6.52 1 98.62 284 SER A N 1
ATOM 2160 C CA . SER A 1 284 ? -18.656 8.258 5.316 1 98.62 284 SER A CA 1
ATOM 2161 C C . SER A 1 284 ? -18.422 7.223 4.219 1 98.62 284 SER A C 1
ATOM 2163 O O . SER A 1 284 ? -19.156 7.184 3.23 1 98.62 284 SER A O 1
ATOM 2165 N N . GLY A 1 285 ? -17.438 6.438 4.375 1 98.69 285 GLY A N 1
ATOM 2166 C CA . GLY A 1 285 ? -16.984 5.609 3.268 1 98.69 285 GLY A CA 1
ATOM 2167 C C . GLY A 1 285 ? -17.312 4.141 3.445 1 98.69 285 GLY A C 1
ATOM 2168 O O . GLY A 1 285 ? -17.344 3.635 4.57 1 98.69 285 GLY A O 1
ATOM 2169 N N . HIS A 1 286 ? -17.547 3.467 2.326 1 98.81 286 HIS A N 1
ATOM 2170 C CA . HIS A 1 286 ? -17.766 2.027 2.219 1 98.81 286 HIS A CA 1
ATOM 2171 C C . HIS A 1 286 ? -17.016 1.443 1.025 1 98.81 286 HIS A C 1
ATOM 2173 O O . HIS A 1 286 ? -16.688 2.162 0.075 1 98.81 286 HIS A O 1
ATOM 2179 N N . ILE A 1 287 ? -16.703 0.223 1.138 1 98.88 287 ILE A N 1
ATOM 2180 C CA . ILE A 1 287 ? -16.297 -0.584 -0.008 1 98.88 287 ILE A CA 1
ATOM 2181 C C . ILE A 1 287 ? -17.328 -1.676 -0.262 1 98.88 287 ILE A C 1
ATOM 2183 O O . ILE A 1 287 ? -17.656 -2.457 0.636 1 98.88 287 ILE A O 1
ATOM 2187 N N . VAL A 1 288 ? -17.859 -1.68 -1.424 1 98.94 288 VAL A N 1
A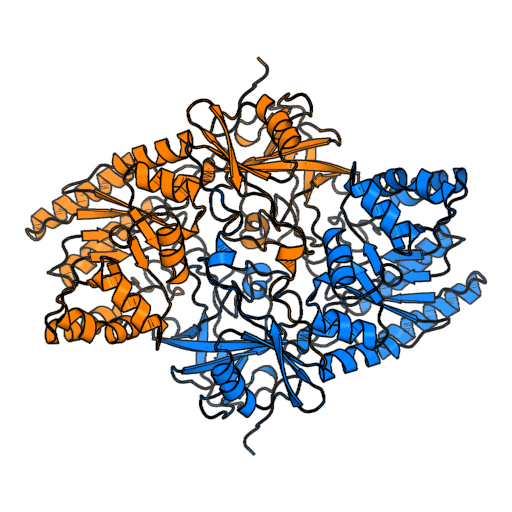TOM 2188 C CA . VAL A 1 288 ? -18.812 -2.713 -1.828 1 98.94 288 VAL A CA 1
ATOM 2189 C C . VAL A 1 288 ? -18.078 -3.805 -2.611 1 98.94 288 VAL A C 1
ATOM 2191 O O . VAL A 1 288 ? -17.469 -3.531 -3.648 1 98.94 288 VAL A O 1
ATOM 2194 N N . THR A 1 289 ? -18.125 -5.004 -2.082 1 98.88 289 THR A N 1
ATOM 2195 C CA . THR A 1 289 ? -17.547 -6.156 -2.764 1 98.88 289 THR A CA 1
ATOM 2196 C C . THR A 1 289 ? -18.609 -7.227 -3.012 1 98.88 289 THR A C 1
ATOM 2198 O O . THR A 1 289 ? -19.719 -7.152 -2.475 1 98.88 289 THR A O 1
ATOM 2201 N N . ARG A 1 290 ? -18.25 -8.141 -3.811 1 98.75 290 ARG A N 1
ATOM 2202 C CA . ARG A 1 290 ? -19.109 -9.289 -4.105 1 98.75 290 ARG A CA 1
ATOM 2203 C C . ARG A 1 290 ? -18.438 -10.586 -3.668 1 98.75 290 ARG A C 1
ATOM 2205 O O . ARG A 1 290 ? -17.234 -10.773 -3.869 1 98.75 290 ARG A O 1
ATOM 2212 N N . ILE A 1 291 ? -19.25 -11.461 -3.066 1 98.75 291 ILE A N 1
ATOM 2213 C CA . ILE A 1 291 ? -18.75 -12.789 -2.742 1 98.75 291 ILE A CA 1
ATOM 2214 C C . ILE A 1 291 ? -18.609 -13.617 -4.02 1 98.75 291 ILE A C 1
ATOM 2216 O O . ILE A 1 291 ? -19.594 -13.891 -4.703 1 98.75 291 ILE A O 1
ATOM 2220 N N . ILE A 1 292 ? -17.406 -14.039 -4.324 1 98.44 292 ILE A N 1
ATOM 2221 C CA . ILE A 1 292 ? -17.172 -14.695 -5.609 1 98.44 292 ILE A CA 1
ATOM 2222 C C . ILE A 1 292 ? -16.906 -16.188 -5.391 1 98.44 292 ILE A C 1
ATOM 2224 O O . ILE A 1 292 ? -16.953 -16.969 -6.34 1 98.44 292 ILE A O 1
ATOM 2228 N N . ASP A 1 293 ? -16.609 -16.562 -4.203 1 98 293 ASP A N 1
ATOM 2229 C CA . ASP A 1 293 ? -16.391 -17.969 -3.881 1 98 293 ASP A CA 1
ATOM 2230 C C . ASP A 1 293 ? -16.625 -18.234 -2.395 1 98 293 ASP A C 1
ATOM 2232 O O . ASP A 1 293 ? -16.641 -17.312 -1.587 1 98 293 ASP A O 1
ATOM 2236 N N . LYS A 1 294 ? -16.938 -19.406 -2.047 1 96.25 294 LYS A N 1
ATOM 2237 C CA . LYS A 1 294 ? -17.094 -19.922 -0.691 1 96.25 294 LYS A CA 1
ATOM 2238 C C . LYS A 1 294 ? -16.344 -21.25 -0.505 1 96.25 294 LYS A C 1
ATOM 2240 O O . LYS A 1 294 ? -16.484 -22.156 -1.318 1 96.25 294 LYS A O 1
ATOM 2245 N N . LYS A 1 295 ? -15.469 -21.281 0.487 1 92.94 295 LYS A N 1
ATOM 2246 C CA . LYS A 1 295 ? -14.695 -22.484 0.77 1 92.94 295 LYS A CA 1
ATOM 2247 C C . LYS A 1 295 ? -14.93 -22.969 2.199 1 92.94 295 LYS A C 1
ATOM 2249 O O . LYS A 1 295 ? -14.766 -22.203 3.152 1 92.94 295 LYS A O 1
ATOM 2254 N N . PHE A 1 296 ? -15.336 -24.141 2.326 1 88.19 296 PHE A N 1
ATOM 2255 C CA . PHE A 1 296 ? -15.547 -24.766 3.627 1 88.19 296 PHE A CA 1
ATOM 2256 C C . PHE A 1 296 ? -14.383 -25.688 3.984 1 88.19 296 PHE A C 1
ATOM 2258 O O . PHE A 1 296 ? -14.117 -26.656 3.273 1 88.19 296 PHE A O 1
ATOM 2265 N N . THR A 1 297 ? -13.625 -25.203 4.922 1 81.5 297 THR A N 1
ATOM 2266 C CA . THR A 1 297 ? -12.508 -26.031 5.387 1 81.5 297 THR A CA 1
ATOM 2267 C C . THR A 1 297 ? -12.75 -26.516 6.812 1 81.5 297 THR A C 1
ATOM 2269 O O . THR A 1 297 ? -13.773 -26.188 7.418 1 81.5 297 THR A O 1
ATOM 2272 N N . ASN A 1 298 ? -11.891 -27.438 7.297 1 75.19 298 ASN A N 1
ATOM 2273 C CA . ASN A 1 298 ? -12.062 -28 8.633 1 75.19 298 ASN A CA 1
ATOM 2274 C C . ASN A 1 298 ? -11.812 -26.953 9.711 1 75.19 298 ASN A C 1
ATOM 2276 O O . ASN A 1 298 ? -12.398 -27.016 10.797 1 75.19 298 ASN A O 1
ATOM 2280 N N . GLU A 1 299 ? -11.086 -26.016 9.406 1 76.19 299 GLU A N 1
ATOM 2281 C CA . GLU A 1 299 ? -10.641 -25.062 10.422 1 76.19 299 GLU A CA 1
ATOM 2282 C C . GLU A 1 299 ? -11.492 -23.797 10.406 1 76.19 299 GLU A C 1
ATOM 2284 O O . GLU A 1 299 ? -11.883 -23.297 11.461 1 76.19 299 GLU A O 1
ATOM 2289 N N . MET A 1 300 ? -11.812 -23.312 9.258 1 86.88 300 MET A N 1
ATOM 2290 C CA . MET A 1 300 ? -12.531 -22.047 9.086 1 86.88 300 MET A CA 1
ATOM 2291 C C . MET A 1 300 ? -13.227 -22 7.727 1 86.88 300 MET A C 1
ATOM 2293 O O . MET A 1 300 ? -12.664 -22.438 6.719 1 86.88 300 MET A O 1
ATOM 2297 N N . ASN A 1 301 ? -14.477 -21.562 7.742 1 92.75 301 ASN A N 1
ATOM 2298 C CA . ASN A 1 301 ? -15.148 -21.266 6.484 1 92.75 301 ASN A CA 1
ATOM 2299 C C . ASN A 1 301 ? -14.734 -19.906 5.93 1 92.75 301 ASN A C 1
ATOM 2301 O O . ASN A 1 301 ? -14.57 -18.938 6.684 1 92.75 301 ASN A O 1
ATOM 2305 N N . PHE A 1 302 ? -14.523 -19.906 4.621 1 95.56 302 PHE A N 1
ATOM 2306 C CA . PHE A 1 302 ? -14.039 -18.672 4.02 1 95.56 302 PHE A CA 1
ATOM 2307 C C . PHE A 1 302 ? -15.047 -18.141 3.01 1 95.56 302 PHE A C 1
ATOM 2309 O O . PHE A 1 302 ? -15.664 -18.906 2.266 1 95.56 302 PHE A O 1
ATOM 2316 N N . LEU A 1 303 ? -15.242 -16.859 3.035 1 97.88 303 LEU A N 1
ATOM 2317 C CA . LEU A 1 303 ? -15.797 -16.109 1.916 1 97.88 303 LEU A CA 1
ATOM 2318 C C . LEU A 1 303 ? -14.703 -15.375 1.155 1 97.88 303 LEU A C 1
ATOM 2320 O O . LEU A 1 303 ? -13.906 -14.641 1.753 1 97.88 303 LEU A O 1
ATOM 2324 N N . ILE A 1 304 ? -14.609 -15.594 -0.131 1 97.94 304 ILE A N 1
ATOM 2325 C CA . ILE A 1 304 ? -13.688 -14.844 -0.979 1 97.94 304 ILE A CA 1
ATOM 2326 C C . ILE A 1 304 ? -14.445 -13.727 -1.701 1 97.94 304 ILE A C 1
ATOM 2328 O O . ILE A 1 304 ? -15.445 -13.984 -2.377 1 97.94 304 ILE A O 1
ATOM 2332 N N . VAL A 1 305 ? -13.992 -12.531 -1.505 1 98.62 305 VAL A N 1
ATOM 2333 C CA . VAL A 1 305 ? -14.641 -11.398 -2.15 1 98.62 305 VAL A CA 1
ATOM 2334 C C . VAL A 1 305 ? -13.727 -10.836 -3.24 1 98.62 305 VAL A C 1
ATOM 2336 O O . VAL A 1 305 ? -12.531 -11.117 -3.262 1 98.62 305 VAL A O 1
ATOM 2339 N N . ASP A 1 306 ? -14.25 -10.047 -4.137 1 98.44 306 ASP A N 1
ATOM 2340 C CA . ASP A 1 306 ? -13.531 -9.609 -5.324 1 98.44 306 ASP A CA 1
ATOM 2341 C C . ASP A 1 306 ? -12.703 -8.352 -5.031 1 98.44 306 ASP A C 1
ATOM 2343 O O . ASP A 1 306 ? -12.133 -7.75 -5.945 1 98.44 306 ASP A O 1
ATOM 2347 N N . GLY A 1 307 ? -12.602 -7.883 -3.844 1 97.5 307 GLY A N 1
ATOM 2348 C CA . GLY A 1 307 ? -11.758 -6.789 -3.387 1 97.5 307 GLY A CA 1
ATOM 2349 C C . GLY A 1 307 ? -11.102 -7.062 -2.047 1 97.5 307 GLY A C 1
ATOM 2350 O O . GLY A 1 307 ? -11.75 -7.559 -1.121 1 97.5 307 GLY A O 1
ATOM 2351 N N . GLY A 1 308 ? -9.852 -6.75 -1.919 1 95.62 308 GLY A N 1
ATOM 2352 C CA . GLY A 1 308 ? -9.117 -7.07 -0.708 1 95.62 308 GLY A CA 1
ATOM 2353 C C . GLY A 1 308 ? -8.117 -5.992 -0.318 1 95.62 308 GLY A C 1
ATOM 2354 O O . GLY A 1 308 ? -8.477 -4.82 -0.207 1 95.62 308 GLY A O 1
ATOM 2355 N N . MET A 1 309 ? -6.875 -6.406 -0.084 1 96.31 309 MET A N 1
ATOM 2356 C CA . MET A 1 309 ? -5.855 -5.527 0.484 1 96.31 309 MET A CA 1
ATOM 2357 C C . MET A 1 309 ? -5.508 -4.402 -0.484 1 96.31 309 MET A C 1
ATOM 2359 O O . MET A 1 309 ? -5.02 -3.348 -0.069 1 96.31 309 MET A O 1
ATOM 2363 N N . GLU A 1 310 ? -5.738 -4.598 -1.789 1 97.12 310 GLU A N 1
ATOM 2364 C CA . GLU A 1 310 ? -5.43 -3.543 -2.748 1 97.12 310 GLU A CA 1
ATOM 2365 C C . GLU A 1 310 ? -6.371 -2.352 -2.578 1 97.12 310 GLU A C 1
ATOM 2367 O O . GLU A 1 310 ? -6.078 -1.251 -3.049 1 97.12 310 GLU A O 1
ATOM 2372 N N . LEU A 1 311 ? -7.523 -2.574 -1.855 1 97.94 311 LEU A N 1
ATOM 2373 C CA . LEU A 1 311 ? -8.477 -1.502 -1.577 1 97.94 311 LEU A CA 1
ATOM 2374 C C . LEU A 1 311 ? -8.375 -1.054 -0.123 1 97.94 311 LEU A C 1
ATOM 2376 O O . LEU A 1 311 ? -8.648 0.107 0.193 1 97.94 311 LEU A O 1
ATOM 2380 N N . LEU A 1 312 ? -8.109 -1.985 0.685 1 97.75 312 LEU A N 1
ATOM 2381 C CA . LEU A 1 312 ? -8.078 -1.739 2.123 1 97.75 312 LEU A CA 1
ATOM 2382 C C . LEU A 1 312 ? -6.965 -2.537 2.791 1 97.75 312 LEU A C 1
ATOM 2384 O O . LEU A 1 312 ? -7.145 -3.715 3.109 1 97.75 312 LEU A O 1
ATOM 2388 N N . THR A 1 313 ? -5.926 -1.872 3.107 1 96.06 313 THR A N 1
ATOM 2389 C CA . THR A 1 313 ? -4.758 -2.557 3.656 1 96.06 313 THR A CA 1
ATOM 2390 C C . THR A 1 313 ? -4.664 -2.34 5.164 1 96.06 313 THR A C 1
ATOM 2392 O O . THR A 1 313 ? -3.859 -2.982 5.84 1 96.06 313 THR A O 1
ATOM 2395 N N . ARG A 1 314 ? -5.504 -1.572 5.797 1 95.81 314 ARG A N 1
ATOM 2396 C CA . ARG A 1 314 ? -5.434 -1.152 7.191 1 95.81 314 ARG A CA 1
ATOM 2397 C C . ARG A 1 314 ? -5.449 -2.357 8.125 1 95.81 314 ARG A C 1
ATOM 2399 O O . ARG A 1 314 ? -4.688 -2.408 9.094 1 95.81 314 ARG A O 1
ATOM 2406 N N . PRO A 1 315 ? -6.336 -3.367 7.855 1 95.88 315 PRO A N 1
ATOM 2407 C CA . PRO A 1 315 ? -6.281 -4.527 8.742 1 95.88 315 PRO A CA 1
ATOM 2408 C C . PRO A 1 315 ? -4.91 -5.195 8.766 1 95.88 315 PRO A C 1
ATOM 2410 O O . PRO A 1 315 ? -4.426 -5.598 9.82 1 95.88 315 PRO A O 1
ATOM 2413 N N . LEU A 1 316 ? -4.301 -5.262 7.625 1 93.12 316 LEU A N 1
ATOM 2414 C CA . LEU A 1 316 ? -2.994 -5.898 7.52 1 93.12 316 LEU A CA 1
ATOM 2415 C C . LEU A 1 316 ? -1.907 -5.008 8.109 1 93.12 316 LEU A C 1
ATOM 2417 O O . LEU A 1 316 ? -0.973 -5.496 8.75 1 93.12 316 LEU A O 1
ATOM 2421 N N . LEU A 1 317 ? -2.025 -3.764 7.902 1 91.06 317 LEU A N 1
ATOM 2422 C CA . LEU A 1 317 ? -1.006 -2.811 8.328 1 91.06 317 LEU A CA 1
ATOM 2423 C C . LEU A 1 317 ? -1.05 -2.613 9.844 1 91.06 317 LEU A C 1
ATOM 2425 O O . LEU A 1 317 ? -0.005 -2.555 10.492 1 91.06 317 LEU A O 1
ATOM 2429 N N . TYR A 1 318 ? -2.342 -2.49 10.359 1 89.19 318 TYR A N 1
ATOM 2430 C CA . TYR A 1 318 ? -2.473 -1.958 11.711 1 89.19 318 TYR A CA 1
ATOM 2431 C C . TYR A 1 318 ? -3.303 -2.891 12.586 1 89.19 318 TYR A C 1
ATOM 2433 O O . TYR A 1 318 ? -3.455 -2.652 13.781 1 89.19 318 TYR A O 1
ATOM 2441 N N . GLY A 1 319 ? -3.842 -3.873 12.016 1 92 319 GLY A N 1
ATOM 2442 C CA . GLY A 1 319 ? -4.82 -4.652 12.758 1 92 319 GLY A CA 1
ATOM 2443 C C . GLY A 1 319 ? -6.137 -3.926 12.961 1 92 319 GLY A C 1
ATOM 2444 O O . GLY A 1 319 ? -6.879 -4.223 13.898 1 92 319 GLY A O 1
ATOM 2445 N N . SER A 1 320 ? -6.43 -2.945 12.102 1 93.44 320 SER A N 1
ATOM 2446 C CA . SER A 1 320 ? -7.637 -2.137 12.227 1 93.44 320 SER A CA 1
ATOM 2447 C C . SER A 1 320 ? -8.891 -2.961 11.93 1 93.44 320 SER A C 1
ATOM 2449 O O . SER A 1 320 ? -8.852 -3.883 11.109 1 93.44 320 SER A O 1
ATOM 2451 N N . GLU A 1 321 ? -9.938 -2.551 12.555 1 95.56 321 GLU A N 1
ATOM 2452 C CA . GLU A 1 321 ? -11.219 -3.213 12.336 1 95.56 321 GLU A CA 1
ATOM 2453 C C . GLU A 1 321 ? -12.195 -2.291 11.617 1 95.56 321 GLU A C 1
ATOM 2455 O O . GLU A 1 321 ? -12.242 -1.089 11.891 1 95.56 321 GLU A O 1
ATOM 2460 N N . HIS A 1 322 ? -12.906 -2.848 10.727 1 97.94 322 HIS A N 1
ATOM 2461 C CA . HIS A 1 322 ? -13.969 -2.191 9.969 1 97.94 322 HIS A CA 1
ATOM 2462 C C . HIS A 1 322 ? -15.273 -2.98 10.039 1 97.94 322 HIS A C 1
ATOM 2464 O O . HIS A 1 322 ? -15.258 -4.211 9.977 1 97.94 322 HIS A O 1
ATOM 2470 N N . PRO A 1 323 ? -16.375 -2.311 10.234 1 98.19 323 PRO A N 1
ATOM 2471 C CA . PRO A 1 323 ? -17.641 -3.049 10.344 1 98.19 323 PRO A CA 1
ATOM 2472 C C . PRO A 1 323 ? -18.062 -3.684 9.023 1 98.19 323 PRO A C 1
ATOM 2474 O O . PRO A 1 323 ? -17.938 -3.062 7.965 1 98.19 323 PRO A O 1
ATOM 2477 N N . ILE A 1 324 ? -18.641 -4.883 9.125 1 98.44 324 ILE A N 1
ATOM 2478 C CA . ILE A 1 324 ? -19.031 -5.664 7.957 1 98.44 324 ILE A CA 1
ATOM 2479 C C . ILE A 1 324 ? -20.547 -5.77 7.902 1 98.44 324 ILE A C 1
ATOM 2481 O O . ILE A 1 324 ? -21.203 -6.051 8.914 1 98.44 324 ILE A O 1
ATOM 2485 N N . ALA A 1 325 ? -21.109 -5.543 6.762 1 98.62 325 ALA A N 1
ATOM 2486 C CA . ALA A 1 325 ? -22.516 -5.812 6.492 1 98.62 325 ALA A CA 1
ATOM 2487 C C . ALA A 1 325 ? -22.672 -6.781 5.32 1 98.62 325 ALA A C 1
ATOM 2489 O O . ALA A 1 325 ? -21.906 -6.727 4.355 1 98.62 325 ALA A O 1
ATOM 2490 N N . ILE A 1 326 ? -23.625 -7.664 5.418 1 98.75 326 ILE A N 1
ATOM 2491 C CA . ILE A 1 326 ? -23.953 -8.609 4.352 1 98.75 326 ILE A CA 1
ATOM 2492 C C . ILE A 1 326 ? -25.281 -8.234 3.715 1 98.75 326 ILE A C 1
ATOM 2494 O O . ILE A 1 326 ? -26.297 -8.125 4.406 1 98.75 326 ILE A O 1
ATOM 2498 N N . VAL A 1 327 ? -25.281 -8.016 2.422 1 98.75 327 VAL A N 1
ATOM 2499 C CA . VAL A 1 327 ? -26.484 -7.656 1.673 1 98.75 327 VAL A CA 1
ATOM 2500 C C . VAL A 1 327 ? -26.734 -8.68 0.564 1 98.75 327 VAL A C 1
ATOM 2502 O O . VAL A 1 327 ? -25.812 -9 -0.2 1 98.75 327 VAL A O 1
ATOM 2505 N N . ARG A 1 328 ? -27.906 -9.18 0.468 1 98.25 328 ARG A N 1
ATOM 2506 C CA . ARG A 1 328 ? -28.266 -10.125 -0.584 1 98.25 328 ARG A CA 1
ATOM 2507 C C . ARG A 1 328 ? -28.344 -9.43 -1.94 1 98.25 328 ARG A C 1
ATOM 2509 O O . ARG A 1 328 ? -28.562 -8.219 -2.014 1 98.25 328 ARG A O 1
ATOM 2516 N N . GLN A 1 329 ? -28.328 -10.195 -2.996 1 98.19 329 GLN A N 1
ATOM 2517 C CA . GLN A 1 329 ? -28.391 -9.68 -4.355 1 98.19 329 GLN A CA 1
ATOM 2518 C C . GLN A 1 329 ? -29.688 -8.898 -4.59 1 98.19 329 GLN A C 1
ATOM 2520 O O . GLN A 1 329 ? -29.734 -8 -5.438 1 98.19 329 GLN A O 1
ATOM 2525 N N . ASP A 1 330 ? -30.734 -9.18 -3.818 1 97.62 330 ASP A N 1
ATOM 2526 C CA . ASP A 1 330 ? -32.031 -8.5 -4.012 1 97.62 330 ASP A CA 1
ATOM 2527 C C . ASP A 1 330 ? -32.125 -7.254 -3.137 1 97.62 330 ASP A C 1
ATOM 2529 O O . ASP A 1 330 ? -33.156 -6.613 -3.078 1 97.62 330 ASP A O 1
ATOM 2533 N N . GLY A 1 331 ? -31.078 -6.984 -2.373 1 97.81 331 GLY A N 1
ATOM 2534 C CA . GLY A 1 331 ? -31.047 -5.762 -1.586 1 97.81 331 GLY A CA 1
ATOM 2535 C C . GLY A 1 331 ? -31.438 -5.977 -0.135 1 97.81 331 GLY A C 1
ATOM 2536 O O . GLY A 1 331 ? -31.438 -5.035 0.659 1 97.81 331 GLY A O 1
ATOM 2537 N N . THR A 1 332 ? -31.672 -7.23 0.26 1 97.88 332 THR A N 1
ATOM 2538 C CA . THR A 1 332 ? -32.031 -7.531 1.641 1 97.88 332 THR A CA 1
ATOM 2539 C C . THR A 1 332 ? -30.797 -7.492 2.543 1 97.88 332 THR A C 1
ATOM 2541 O O . THR A 1 332 ? -29.797 -8.148 2.258 1 97.88 332 THR A O 1
ATOM 2544 N N . LEU A 1 333 ? -30.891 -6.762 3.602 1 98.19 333 LEU A N 1
ATOM 2545 C CA . LEU A 1 333 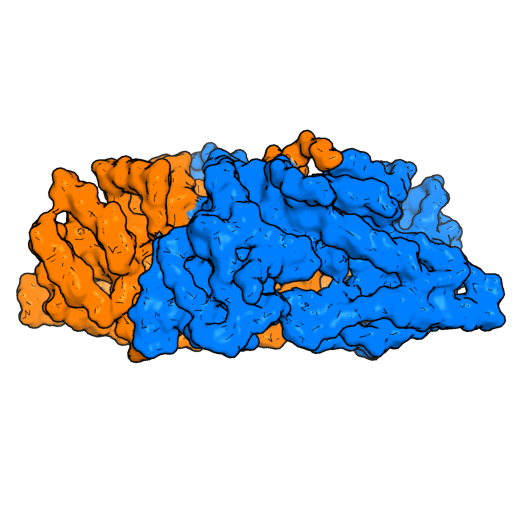? -29.828 -6.758 4.594 1 98.19 333 LEU A CA 1
ATOM 2546 C C . LEU A 1 333 ? -29.859 -8.023 5.445 1 98.19 333 LEU A C 1
ATOM 2548 O O . LEU A 1 333 ? -30.844 -8.266 6.152 1 98.19 333 LEU A O 1
ATOM 2552 N N . LEU A 1 334 ? -28.812 -8.789 5.387 1 97.81 334 LEU A N 1
ATOM 2553 C CA . LEU A 1 334 ? -28.766 -10.039 6.141 1 97.81 334 LEU A CA 1
ATOM 2554 C C . LEU A 1 334 ? -28.172 -9.82 7.527 1 97.81 334 LEU A C 1
ATOM 2556 O O . LEU A 1 334 ? -28.688 -10.352 8.516 1 97.81 334 LEU A O 1
ATOM 2560 N N . SER A 1 335 ? -27.156 -9.062 7.648 1 97.5 335 SER A N 1
ATOM 2561 C CA . SER A 1 335 ? -26.531 -8.75 8.93 1 97.5 335 SER A CA 1
ATOM 2562 C C . SER A 1 335 ? -25.688 -7.484 8.836 1 97.5 335 SER A C 1
ATOM 2564 O O . SER A 1 335 ? -25.234 -7.117 7.754 1 97.5 335 SER A O 1
ATOM 2566 N N . SER A 1 336 ? -25.484 -6.789 9.898 1 97.81 336 SER A N 1
ATOM 2567 C CA . SER A 1 336 ? -24.656 -5.602 10.055 1 97.81 336 SER A CA 1
ATOM 2568 C C . SER A 1 336 ? -23.969 -5.594 11.414 1 97.81 336 SER A C 1
ATOM 2570 O O . SER A 1 336 ? -24.609 -5.496 12.453 1 97.81 336 SER A O 1
ATOM 2572 N N . GLU A 1 337 ? -22.688 -5.664 11.359 1 96.75 337 GLU A N 1
ATOM 2573 C CA . GLU A 1 337 ? -21.906 -5.602 12.602 1 96.75 337 GLU A CA 1
ATOM 2574 C C . GLU A 1 337 ? -22.125 -4.273 13.32 1 96.75 337 GLU A C 1
ATOM 2576 O O . GLU A 1 337 ? -22.281 -4.238 14.539 1 96.75 337 GLU A O 1
ATOM 2581 N N . TYR A 1 338 ? -22.094 -3.213 12.516 1 96.69 338 TYR A N 1
ATOM 2582 C CA . TYR A 1 338 ? -22.25 -1.887 13.102 1 96.69 338 TYR A CA 1
ATOM 2583 C C . TYR A 1 338 ? -23.562 -1.784 13.883 1 96.69 338 TYR A C 1
ATOM 2585 O O . TYR A 1 338 ? -23.594 -1.224 14.984 1 96.69 338 TYR A O 1
ATOM 2593 N N . ASP A 1 339 ? -24.562 -2.326 13.344 1 96.44 339 ASP A N 1
ATOM 2594 C CA . ASP A 1 339 ? -25.906 -2.211 13.922 1 96.44 339 ASP A CA 1
ATOM 2595 C C . ASP A 1 339 ? -26.203 -3.387 14.852 1 96.44 339 ASP A C 1
ATOM 2597 O O . ASP A 1 339 ? -27.25 -3.426 15.492 1 96.44 339 ASP A O 1
ATOM 2601 N N . GLN A 1 340 ? -25.328 -4.312 14.875 1 94.75 340 GLN A N 1
ATOM 2602 C CA . GLN A 1 340 ? -25.453 -5.5 15.719 1 94.75 340 GLN A CA 1
ATOM 2603 C C . GLN A 1 340 ? -26.766 -6.215 15.461 1 94.75 340 GLN A C 1
ATOM 2605 O O . GLN A 1 340 ? -27.5 -6.523 16.406 1 94.75 340 GLN A O 1
ATOM 2610 N N . THR A 1 341 ? -27.031 -6.453 14.18 1 93.75 341 THR A N 1
ATOM 2611 C CA . THR A 1 341 ? -28.266 -7.145 13.781 1 93.75 341 THR A CA 1
ATOM 2612 C C . THR A 1 341 ? -27.969 -8.195 12.719 1 93.75 341 THR A C 1
ATOM 2614 O O . THR A 1 341 ? -27.172 -7.965 11.805 1 93.75 341 THR A O 1
ATOM 2617 N N . PRO A 1 342 ? -28.562 -9.359 12.688 1 93.75 342 PRO A N 1
ATOM 2618 C CA . PRO A 1 342 ? -29.328 -9.844 13.844 1 93.75 342 PRO A CA 1
ATOM 2619 C C . PRO A 1 342 ? -28.438 -10.242 15.016 1 93.75 342 PRO A C 1
ATOM 2621 O O . PRO A 1 342 ? -27.203 -10.227 14.898 1 93.75 342 PRO A O 1
ATOM 2624 N N . THR A 1 343 ? -29.062 -10.547 16.156 1 90.44 343 THR A N 1
ATOM 2625 C CA . THR A 1 343 ? -28.312 -10.914 17.359 1 90.44 343 THR A CA 1
ATOM 2626 C C . THR A 1 343 ? -28.141 -12.43 17.438 1 90.44 343 THR A C 1
ATOM 2628 O O . THR A 1 343 ? -27.359 -12.922 18.266 1 90.44 343 THR A O 1
ATOM 2631 N N . ALA A 1 344 ? -28.812 -13.148 16.578 1 91.19 344 ALA A N 1
ATOM 2632 C CA . ALA A 1 344 ? -28.75 -14.609 16.578 1 91.19 344 ALA A CA 1
ATOM 2633 C C . ALA A 1 344 ? -28.656 -15.148 15.148 1 91.19 344 ALA A C 1
ATOM 2635 O O . ALA A 1 344 ? -28.828 -14.398 14.18 1 91.19 344 ALA A O 1
ATOM 2636 N N . GLY A 1 345 ? -28.219 -16.359 15.094 1 94.69 345 GLY A N 1
ATOM 2637 C CA . GLY A 1 345 ? -28.156 -17.016 13.797 1 94.69 345 GLY A CA 1
ATOM 2638 C C . GLY A 1 345 ? -26.906 -16.672 13.008 1 94.69 345 GLY A C 1
ATOM 2639 O O . GLY A 1 345 ? -26.844 -16.875 11.797 1 94.69 345 GLY A O 1
ATOM 2640 N N . LEU A 1 346 ? -25.953 -16.172 13.703 1 96.94 346 LEU A N 1
ATOM 2641 C CA . LEU A 1 346 ? -24.688 -15.789 13.062 1 96.94 346 LEU A CA 1
ATOM 2642 C C . LEU A 1 346 ? -23.734 -16.969 13.008 1 96.94 346 LEU A C 1
ATOM 2644 O O . LEU A 1 346 ? -23.75 -17.828 13.891 1 96.94 346 LEU A O 1
ATOM 2648 N N . LYS A 1 347 ? -22.953 -17.016 12 1 96.81 347 LYS A N 1
ATOM 2649 C CA . LYS A 1 347 ? -21.906 -18.016 11.812 1 96.81 347 LYS A CA 1
ATOM 2650 C C . LYS A 1 347 ? -20.547 -17.375 11.586 1 96.81 347 LYS A C 1
ATOM 2652 O O . LYS A 1 347 ? -20.469 -16.281 11.008 1 96.81 347 LYS A O 1
ATOM 2657 N N . PRO A 1 348 ? -19.469 -17.984 12.039 1 96.38 348 PRO A N 1
ATOM 2658 C CA . PRO A 1 348 ? -18.109 -17.469 11.852 1 96.38 348 PRO A CA 1
ATOM 2659 C C . PRO A 1 348 ? -17.594 -17.688 10.43 1 96.38 348 PRO A C 1
ATOM 2661 O O . PRO A 1 348 ? -17.625 -18.812 9.93 1 96.38 348 PRO A O 1
ATOM 2664 N N . PHE A 1 349 ? -17.125 -16.688 9.75 1 97.12 349 PHE A N 1
ATOM 2665 C CA . PHE A 1 349 ? -16.5 -16.781 8.438 1 97.12 349 PHE A CA 1
ATOM 2666 C C . PHE A 1 349 ? -15.234 -15.938 8.383 1 97.12 349 PHE A C 1
ATOM 2668 O O . PHE A 1 349 ? -15.211 -14.805 8.875 1 97.12 349 PHE A O 1
ATOM 2675 N N . GLY A 1 350 ? -14.125 -16.531 7.898 1 96.5 350 GLY A N 1
ATOM 2676 C CA . GLY A 1 350 ? -13.039 -15.695 7.402 1 96.5 350 GLY A CA 1
ATOM 2677 C C . GLY A 1 350 ? -13.359 -15.023 6.078 1 96.5 350 GLY A C 1
ATOM 2678 O O . GLY A 1 350 ? -13.695 -15.695 5.102 1 96.5 350 GLY A O 1
ATOM 2679 N N . ILE A 1 351 ? -13.344 -13.734 6.047 1 98 351 ILE A N 1
ATOM 2680 C CA . ILE A 1 351 ? -13.609 -13 4.812 1 98 351 ILE A CA 1
ATOM 2681 C C . ILE A 1 351 ? -12.289 -12.492 4.223 1 98 351 ILE A C 1
ATOM 2683 O O . ILE A 1 351 ? -11.617 -11.656 4.824 1 98 351 ILE A O 1
ATOM 2687 N N . VAL A 1 352 ? -11.938 -13.008 3.025 1 97.19 352 VAL A N 1
ATOM 2688 C CA . VAL A 1 352 ? -10.633 -12.742 2.436 1 97.19 352 VAL A CA 1
ATOM 2689 C C . VAL A 1 352 ? -10.805 -12.141 1.04 1 97.19 352 VAL A C 1
ATOM 2691 O O . VAL A 1 352 ? -11.828 -12.367 0.389 1 97.19 352 VAL A O 1
ATOM 2694 N N . GLY A 1 353 ? -9.812 -11.328 0.646 1 97.38 353 GLY A N 1
ATOM 2695 C CA . GLY A 1 353 ? -9.82 -10.766 -0.696 1 97.38 353 GLY A CA 1
ATOM 2696 C C . GLY A 1 353 ? -9.242 -11.703 -1.737 1 97.38 353 GLY A C 1
ATOM 2697 O O . GLY A 1 353 ? -9.023 -12.883 -1.462 1 97.38 353 GLY A O 1
ATOM 2698 N N . ARG A 1 354 ? -9.055 -11.172 -2.938 1 96.25 354 ARG A N 1
ATOM 2699 C CA . ARG A 1 354 ? -8.641 -11.992 -4.074 1 96.25 354 ARG A CA 1
ATOM 2700 C C . ARG A 1 354 ? -7.141 -11.898 -4.309 1 96.25 354 ARG A C 1
ATOM 2702 O O . ARG A 1 354 ? -6.605 -12.539 -5.215 1 96.25 354 ARG A O 1
ATOM 2709 N N . CYS A 1 355 ? -6.41 -11.07 -3.545 1 96.19 355 CYS A N 1
ATOM 2710 C CA . CYS A 1 355 ? -4.973 -10.938 -3.736 1 96.19 355 CYS A CA 1
ATOM 2711 C C . CYS A 1 355 ? -4.242 -12.188 -3.244 1 96.19 355 CYS A C 1
ATOM 2713 O O . CYS A 1 355 ? -4.688 -12.836 -2.297 1 96.19 355 CYS A O 1
ATOM 2715 N N . CYS A 1 356 ? -3.168 -12.508 -3.912 1 92.12 356 CYS A N 1
ATOM 2716 C CA . CYS A 1 356 ? -2.336 -13.641 -3.508 1 92.12 356 CYS A CA 1
ATOM 2717 C C . CYS A 1 356 ? -1.445 -13.266 -2.328 1 92.12 356 CYS A C 1
ATOM 2719 O O . CYS A 1 356 ? -0.224 -13.188 -2.469 1 92.12 356 CYS A O 1
ATOM 2721 N N . GLU A 1 357 ? -2.047 -13.023 -1.251 1 90.81 357 GLU A N 1
ATOM 2722 C CA . GLU A 1 357 ? -1.432 -12.648 0.018 1 90.81 357 GLU A CA 1
ATOM 2723 C C . GLU A 1 357 ? -2.197 -13.234 1.199 1 90.81 357 GLU A C 1
ATOM 2725 O O . GLU A 1 357 ? -3.406 -13.039 1.325 1 90.81 357 GLU A O 1
ATOM 2730 N N . SER A 1 358 ? -1.51 -13.922 2.061 1 86.38 358 SER A N 1
ATOM 2731 C CA . SER A 1 358 ? -2.141 -14.633 3.168 1 86.38 358 SER A CA 1
ATOM 2732 C C . SER A 1 358 ? -2.838 -13.664 4.117 1 86.38 358 SER A C 1
ATOM 2734 O O . SER A 1 358 ? -3.82 -14.023 4.77 1 86.38 358 SER A O 1
ATOM 2736 N N . GLY A 1 359 ? -2.363 -12.453 4.172 1 89.5 359 GLY A N 1
ATOM 2737 C CA . GLY A 1 359 ? -2.953 -11.484 5.082 1 89.5 359 GLY A CA 1
ATOM 2738 C C . GLY A 1 359 ? -4.055 -10.664 4.438 1 89.5 359 GLY A C 1
ATOM 2739 O O . GLY A 1 359 ? -4.543 -9.695 5.031 1 89.5 359 GLY A O 1
ATOM 2740 N N . ASP A 1 360 ? -4.445 -11.062 3.244 1 95 360 ASP A N 1
ATOM 2741 C CA . ASP A 1 360 ? -5.512 -10.336 2.561 1 95 360 ASP A CA 1
ATOM 2742 C C . ASP A 1 360 ? -6.879 -10.68 3.148 1 95 360 ASP A C 1
ATOM 2744 O O . ASP A 1 360 ? -7.633 -11.461 2.562 1 95 360 ASP A O 1
ATOM 2748 N N . SER A 1 361 ? -7.176 -10.062 4.297 1 96.56 361 SER A N 1
ATOM 2749 C CA . SER A 1 361 ? -8.43 -10.297 5.016 1 96.56 361 SER A CA 1
ATOM 2750 C C . SER A 1 361 ? -8.984 -9 5.594 1 96.56 361 SER A C 1
ATOM 2752 O O . SER A 1 361 ? -8.234 -8.055 5.844 1 96.56 361 SER A O 1
ATOM 2754 N N . VAL A 1 362 ? -10.289 -9.023 5.801 1 96.44 362 VAL A N 1
ATOM 2755 C CA . VAL A 1 362 ? -10.938 -7.844 6.367 1 96.44 362 VAL A CA 1
ATOM 2756 C C . VAL A 1 362 ? -10.656 -7.773 7.867 1 96.44 362 VAL A C 1
ATOM 2758 O O . VAL A 1 362 ? -10.875 -6.734 8.5 1 96.44 362 VAL A O 1
ATOM 2761 N N . ARG A 1 363 ? -10.211 -8.914 8.406 1 95.94 363 ARG A N 1
ATOM 2762 C CA . ARG A 1 363 ? -9.992 -8.945 9.844 1 95.94 363 ARG A CA 1
ATOM 2763 C C . ARG A 1 363 ? -8.789 -9.82 10.195 1 95.94 363 ARG A C 1
ATOM 2765 O O . ARG A 1 363 ? -8.75 -11 9.844 1 95.94 363 ARG A O 1
ATOM 2772 N N . LEU A 1 364 ? -7.867 -9.203 10.891 1 94.44 364 LEU A N 1
ATOM 2773 C CA . LEU A 1 364 ? -6.664 -9.891 11.352 1 94.44 364 LEU A CA 1
ATOM 2774 C C . LEU A 1 364 ? -6.414 -9.625 12.828 1 94.44 364 LEU A C 1
ATOM 2776 O O . LEU A 1 364 ? -6.773 -8.562 13.344 1 94.44 364 LEU A O 1
ATOM 2780 N N . ASP A 1 365 ? -5.836 -10.539 13.516 1 88.94 365 ASP A N 1
ATOM 2781 C CA . ASP A 1 365 ? -5.391 -10.273 14.883 1 88.94 365 ASP A CA 1
ATOM 2782 C C . ASP A 1 365 ? -4.016 -9.609 14.891 1 88.94 365 ASP A C 1
ATOM 2784 O O . ASP A 1 365 ? -3.461 -9.305 13.836 1 88.94 365 ASP A O 1
ATOM 2788 N N . LYS A 1 366 ? -3.477 -9.391 16.031 1 79.5 366 LYS A N 1
ATOM 2789 C CA . LYS A 1 366 ? -2.24 -8.633 16.203 1 79.5 366 LYS A CA 1
ATOM 2790 C C . LYS A 1 366 ? -1.056 -9.375 15.586 1 79.5 366 LYS A C 1
ATOM 2792 O O . LYS A 1 366 ? -0.04 -8.766 15.25 1 79.5 366 LYS A O 1
ATOM 2797 N N . GLU A 1 367 ? -1.22 -10.664 15.422 1 78.94 367 GLU A N 1
ATOM 2798 C CA . GLU A 1 367 ? -0.132 -11.469 14.883 1 78.94 367 GLU A CA 1
ATOM 2799 C C . GLU A 1 367 ? -0.276 -11.648 13.375 1 78.94 367 GLU A C 1
ATOM 2801 O O . GLU A 1 367 ? 0.568 -12.281 12.734 1 78.94 367 GLU A O 1
ATOM 2806 N N . GLY A 1 368 ? -1.329 -11.094 12.82 1 83.62 368 GLY A N 1
ATOM 2807 C CA . GLY A 1 368 ? -1.532 -11.156 11.375 1 83.62 368 GLY A CA 1
ATOM 2808 C C . GLY A 1 368 ? -2.322 -12.375 10.945 1 83.62 368 GLY A C 1
ATOM 2809 O O . GLY A 1 368 ? -2.424 -12.664 9.75 1 83.62 368 GLY A O 1
ATOM 2810 N N . ASN A 1 369 ? -2.904 -13.047 11.898 1 87.94 369 ASN A N 1
ATOM 2811 C CA . ASN A 1 369 ? -3.742 -14.188 11.555 1 87.94 369 ASN A CA 1
ATOM 2812 C C . ASN A 1 369 ? -5.164 -13.758 11.219 1 87.94 369 ASN A C 1
ATOM 2814 O O . ASN A 1 369 ? -5.711 -12.852 11.852 1 87.94 369 ASN A O 1
ATOM 2818 N N . ILE A 1 370 ? -5.723 -14.484 10.289 1 92.56 370 ILE A N 1
ATOM 2819 C CA . ILE A 1 370 ? -7.105 -14.211 9.922 1 92.56 370 ILE A CA 1
ATOM 2820 C C . ILE A 1 370 ? -8.031 -14.617 11.07 1 92.56 370 ILE A C 1
ATOM 2822 O O . ILE A 1 370 ? -7.902 -15.711 11.617 1 92.56 370 ILE A O 1
ATOM 2826 N N . VAL A 1 371 ? -8.93 -13.734 11.484 1 92.75 371 VAL A N 1
ATOM 2827 C CA . VAL A 1 371 ? -9.953 -14.031 12.484 1 92.75 371 VAL A CA 1
ATOM 2828 C C . VAL A 1 371 ? -11.336 -13.938 11.844 1 92.75 371 VAL A C 1
ATOM 2830 O O . VAL A 1 371 ? -11.57 -13.094 10.977 1 92.75 371 VAL A O 1
ATOM 2833 N N . PRO A 1 372 ? -12.258 -14.805 12.25 1 94.88 372 PRO A N 1
ATOM 2834 C CA . PRO A 1 372 ? -13.57 -14.828 11.617 1 94.88 372 PRO A CA 1
ATOM 2835 C C . PRO A 1 372 ? -14.445 -13.633 12.016 1 94.88 372 PRO A C 1
ATOM 2837 O O . PRO A 1 372 ? -14.242 -13.047 13.086 1 94.88 372 PRO A O 1
ATOM 2840 N N . VAL A 1 373 ? -15.344 -13.281 11.195 1 96.69 373 VAL A N 1
ATOM 2841 C CA . VAL A 1 373 ? -16.422 -12.336 11.445 1 96.69 373 VAL A CA 1
ATOM 2842 C C . VAL A 1 373 ? -17.734 -13.086 11.617 1 96.69 373 VAL A C 1
ATOM 2844 O O . VAL A 1 373 ? -18.016 -14.031 10.891 1 96.69 373 VAL A O 1
ATOM 2847 N N . MET A 1 374 ? -18.562 -12.719 12.617 1 97.12 374 MET A N 1
ATOM 2848 C CA . MET A 1 374 ? -19.859 -13.336 12.844 1 97.12 374 MET A CA 1
ATOM 2849 C C . MET A 1 374 ? -20.922 -12.695 11.953 1 97.12 374 MET A C 1
ATOM 2851 O O . MET A 1 374 ? -21.266 -11.523 12.133 1 97.12 374 MET A O 1
ATOM 2855 N N . ILE A 1 375 ? -21.453 -13.5 11.023 1 98 375 ILE A N 1
ATOM 2856 C CA . ILE A 1 375 ? -22.406 -12.953 10.07 1 98 375 ILE A CA 1
ATOM 2857 C C . ILE A 1 375 ? -23.484 -13.992 9.773 1 98 375 ILE A C 1
ATOM 2859 O O . ILE A 1 375 ? -23.312 -15.18 10.078 1 98 375 ILE A O 1
ATOM 2863 N N . VAL A 1 376 ? -24.656 -13.523 9.219 1 97.69 376 VAL A N 1
ATOM 2864 C CA . VAL A 1 376 ? -25.609 -14.453 8.625 1 97.69 376 VAL A CA 1
ATOM 2865 C C . VAL A 1 376 ? -25.031 -15.055 7.352 1 97.69 376 VAL A C 1
ATOM 2867 O O . VAL A 1 376 ? -24.453 -14.344 6.523 1 97.69 376 VAL A O 1
ATOM 2870 N N . GLU A 1 377 ? -25.094 -16.328 7.191 1 97.25 377 GLU A N 1
ATOM 2871 C CA . GLU A 1 377 ? -24.469 -17.016 6.066 1 97.25 377 GLU A CA 1
ATOM 2872 C C . GLU A 1 377 ? -25.031 -16.516 4.734 1 97.25 377 GLU A C 1
ATOM 2874 O O . GLU A 1 377 ? -26.219 -16.625 4.48 1 97.25 377 GLU A O 1
ATOM 2879 N N . PRO A 1 378 ? -24.172 -16 3.949 1 98.12 378 PRO A N 1
ATOM 2880 C CA . PRO A 1 378 ? -24.594 -15.516 2.637 1 98.12 378 PRO A CA 1
ATOM 2881 C C . PRO A 1 378 ? -24.438 -16.562 1.534 1 98.12 378 PRO A C 1
ATOM 2883 O O . PRO A 1 378 ? -24.016 -17.688 1.807 1 98.12 378 PRO A O 1
ATOM 2886 N N . GLU A 1 379 ? -24.828 -16.172 0.358 1 98.19 379 GLU A N 1
ATOM 2887 C CA . GLU A 1 379 ? -24.625 -16.953 -0.853 1 98.19 379 GLU A CA 1
ATOM 2888 C C . GLU A 1 379 ? -23.609 -16.297 -1.776 1 98.19 379 GLU A C 1
ATOM 2890 O O . GLU A 1 379 ? -23.344 -15.094 -1.675 1 98.19 379 GLU A O 1
ATOM 2895 N N . ILE A 1 380 ? -23.016 -17.109 -2.629 1 98.25 380 ILE A N 1
ATOM 2896 C CA . ILE A 1 380 ? -22.172 -16.547 -3.682 1 98.25 380 ILE A CA 1
ATOM 2897 C C . ILE A 1 380 ? -22.969 -15.539 -4.504 1 98.25 380 ILE A C 1
ATOM 2899 O O . ILE A 1 380 ? -24.109 -15.789 -4.867 1 98.25 380 ILE A O 1
ATOM 2903 N N . GLY A 1 381 ? -22.391 -14.375 -4.77 1 98.38 381 GLY A N 1
ATOM 2904 C CA . GLY A 1 381 ? -23.078 -13.312 -5.48 1 98.38 381 GLY A CA 1
ATOM 2905 C C . GLY A 1 381 ? -23.594 -12.219 -4.566 1 98.38 381 GLY A C 1
ATOM 2906 O O . GLY A 1 381 ? -23.812 -11.086 -5.012 1 98.38 381 GLY A O 1
ATOM 2907 N N . ASP A 1 382 ? -23.828 -12.594 -3.256 1 98.81 382 ASP A N 1
ATOM 2908 C CA . ASP A 1 382 ? -24.188 -11.57 -2.279 1 98.81 382 ASP A CA 1
ATOM 2909 C C . ASP A 1 382 ? -23.047 -10.578 -2.082 1 98.81 382 ASP A C 1
ATOM 2911 O O . ASP A 1 382 ? -21.953 -10.758 -2.629 1 98.81 382 ASP A O 1
ATOM 2915 N N . TYR A 1 383 ? -23.375 -9.523 -1.347 1 98.88 383 TYR A N 1
ATOM 2916 C CA . TYR A 1 383 ? -22.422 -8.438 -1.198 1 98.88 383 TYR A CA 1
ATOM 2917 C C . TYR A 1 383 ? -21.875 -8.367 0.227 1 98.88 383 TYR A C 1
ATOM 2919 O O . TYR A 1 383 ? -22.625 -8.57 1.188 1 98.88 383 TYR A O 1
ATOM 2927 N N . VAL A 1 384 ? -20.609 -8.195 0.367 1 98.94 384 VAL A N 1
ATOM 2928 C CA . VAL A 1 384 ? -19.969 -7.762 1.608 1 98.94 384 VAL A CA 1
ATOM 2929 C C . VAL A 1 384 ? -19.656 -6.27 1.539 1 98.94 384 VAL A C 1
ATOM 2931 O O . VAL A 1 384 ? -18.906 -5.824 0.671 1 98.94 384 VAL A O 1
ATOM 2934 N N . VAL A 1 385 ? -20.25 -5.52 2.395 1 98.88 385 VAL A N 1
ATOM 2935 C CA . VAL A 1 385 ? -20 -4.082 2.477 1 98.88 385 VAL A CA 1
ATOM 2936 C C . VAL A 1 385 ? -19.125 -3.773 3.682 1 98.88 385 VAL A C 1
ATOM 2938 O O . VAL A 1 385 ? -19.484 -4.078 4.82 1 98.88 385 VAL A O 1
ATOM 2941 N N . ILE A 1 386 ? -18.016 -3.211 3.432 1 98.88 386 ILE A N 1
ATOM 2942 C CA . ILE A 1 386 ? -17.062 -2.85 4.48 1 98.88 386 ILE A CA 1
ATOM 2943 C C . ILE A 1 386 ? -17.219 -1.369 4.82 1 98.88 386 ILE A C 1
ATOM 2945 O O . ILE A 1 386 ? -17.047 -0.506 3.957 1 98.88 386 ILE A O 1
ATOM 2949 N N . GLY A 1 387 ? -17.469 -1.067 6.102 1 98.62 387 GLY A N 1
ATOM 2950 C CA . GLY A 1 387 ? -17.688 0.308 6.52 1 98.62 387 GLY A CA 1
ATOM 2951 C C . GLY A 1 387 ? -16.453 0.954 7.102 1 98.62 387 GLY A C 1
ATOM 2952 O O . GLY A 1 387 ? -15.43 0.287 7.301 1 98.62 387 GLY A O 1
ATOM 2953 N N . GLY A 1 388 ? -16.516 2.268 7.328 1 98.19 388 GLY A N 1
ATOM 2954 C CA . GLY A 1 388 ? -15.422 3.01 7.949 1 98.19 388 GLY A CA 1
ATOM 2955 C C . GLY A 1 388 ? -14.195 3.127 7.066 1 98.19 388 GLY A C 1
ATOM 2956 O O . GLY A 1 388 ? -13.07 3.127 7.562 1 98.19 388 GLY A O 1
ATOM 2957 N N . THR A 1 389 ? -14.383 3.164 5.738 1 98.5 389 THR A N 1
ATOM 2958 C CA . THR A 1 389 ? -13.258 3.084 4.812 1 98.5 389 THR A CA 1
ATOM 2959 C C . THR A 1 389 ? -13.008 4.434 4.145 1 98.5 389 THR A C 1
ATOM 2961 O O . THR A 1 389 ? -12.258 4.523 3.174 1 98.5 389 THR A O 1
ATOM 2964 N N . GLY A 1 390 ? -13.617 5.484 4.68 1 98.62 390 GLY A N 1
ATOM 2965 C CA . GLY A 1 390 ? -13.492 6.781 4.035 1 98.62 390 GLY A CA 1
ATOM 2966 C C . GLY A 1 390 ? -12.109 7.395 4.188 1 98.62 390 GLY A C 1
ATOM 2967 O O . GLY A 1 390 ? -11.734 8.289 3.43 1 98.62 390 GLY A O 1
ATOM 2968 N N . ALA A 1 391 ? -11.438 6.953 5.188 1 98.12 391 ALA A N 1
ATOM 2969 C CA . ALA A 1 391 ? -10.102 7.477 5.453 1 98.12 391 ALA A CA 1
ATOM 2970 C C . ALA A 1 391 ? -9.047 6.375 5.352 1 98.12 391 ALA A C 1
ATOM 2972 O O . ALA A 1 391 ? -9.227 5.285 5.902 1 98.12 391 ALA A O 1
ATOM 2973 N N . TYR A 1 392 ? -7.965 6.688 4.605 1 97.12 392 TYR A N 1
ATOM 2974 C CA . TYR A 1 392 ? -6.754 5.875 4.559 1 97.12 392 TYR A CA 1
ATOM 2975 C C . TYR A 1 392 ? -7.039 4.504 3.959 1 97.12 392 TYR A C 1
ATOM 2977 O O . TYR A 1 392 ? -6.449 3.504 4.375 1 97.12 392 TYR A O 1
ATOM 2985 N N . SER A 1 393 ? -8.039 4.438 3.107 1 97.31 393 SER A N 1
ATOM 2986 C CA . SER A 1 393 ? -8.266 3.277 2.252 1 97.31 393 SER A CA 1
ATOM 2987 C C . SER A 1 393 ? -7.793 3.539 0.826 1 97.31 393 SER A C 1
ATOM 2989 O O . SER A 1 393 ? -6.656 3.217 0.474 1 97.31 393 SER A O 1
ATOM 2991 N N . GLU A 1 394 ? -8.508 4.375 0.131 1 96.25 394 GLU A N 1
ATOM 2992 C CA . GLU A 1 394 ? -8.133 4.648 -1.253 1 96.25 394 GLU A CA 1
ATOM 2993 C C . GLU A 1 394 ? -6.852 5.469 -1.324 1 96.25 394 GLU A C 1
ATOM 2995 O O . GLU A 1 394 ? -6.172 5.477 -2.352 1 96.25 394 GLU A O 1
ATOM 3000 N N . SER A 1 395 ? -6.469 6.148 -0.218 1 96.62 395 SER A N 1
ATOM 3001 C CA . SER A 1 395 ? -5.289 7.008 -0.233 1 96.62 395 SER A CA 1
ATOM 3002 C C . SER A 1 395 ? -4.043 6.234 0.186 1 96.62 395 SER A C 1
ATOM 3004 O O . SER A 1 395 ? -2.918 6.688 -0.043 1 96.62 395 SER A O 1
ATOM 3006 N N . MET A 1 396 ? -4.195 5.066 0.784 1 96.31 396 MET A N 1
ATOM 3007 C CA . MET A 1 396 ? -3.037 4.473 1.445 1 96.31 396 MET A CA 1
ATOM 3008 C C . MET A 1 396 ? -2.957 2.977 1.165 1 96.31 396 MET A C 1
ATOM 3010 O O . MET A 1 396 ? -2.293 2.24 1.895 1 96.31 396 MET A O 1
ATOM 3014 N N . SER A 1 397 ? -3.645 2.439 0.239 1 95.69 397 SER A N 1
ATOM 3015 C CA . SER A 1 397 ? -3.596 1.019 -0.087 1 95.69 397 SER A CA 1
ATOM 3016 C C . SER A 1 397 ? -2.697 0.757 -1.29 1 95.69 397 SER A C 1
ATOM 3018 O O . SER A 1 397 ? -2.465 1.652 -2.105 1 95.69 397 SER A O 1
ATOM 3020 N N . PRO A 1 398 ? -2.033 -0.441 -1.301 1 95.69 398 PRO A N 1
ATOM 3021 C CA . PRO A 1 398 ? -1.243 -0.795 -2.482 1 95.69 398 PRO A CA 1
ATOM 3022 C C . PRO A 1 398 ? -2.107 -1.041 -3.719 1 95.69 398 PRO A C 1
ATOM 3024 O O . PRO A 1 398 ? -2.211 -2.178 -4.188 1 95.69 398 PRO A O 1
ATOM 3027 N N . GLU A 1 399 ? -2.416 0.07 -4.238 1 93.75 399 GLU A N 1
ATOM 3028 C CA . GLU A 1 399 ? -3.256 -0.015 -5.43 1 93.75 399 GLU A CA 1
ATOM 3029 C C . GLU A 1 399 ? -2.576 -0.823 -6.531 1 93.75 399 GLU A C 1
ATOM 3031 O O . GLU A 1 399 ? -1.352 -0.781 -6.672 1 93.75 399 GLU A O 1
ATOM 3036 N N . ASN A 1 400 ? -3.15 -1.731 -7.176 1 96.31 400 ASN A N 1
ATOM 3037 C CA . ASN A 1 400 ? -2.752 -2.521 -8.336 1 96.31 400 ASN A CA 1
ATOM 3038 C C . ASN A 1 400 ? -1.939 -3.748 -7.926 1 96.31 400 ASN A C 1
ATOM 3040 O O . ASN A 1 400 ? -1.272 -4.363 -8.758 1 96.31 400 ASN A O 1
ATOM 3044 N N . TYR A 1 401 ? -1.75 -4.043 -6.57 1 97.56 401 TYR A N 1
ATOM 3045 C CA . TYR A 1 401 ? -1.144 -5.328 -6.242 1 97.56 401 TYR A CA 1
ATOM 3046 C C . TYR A 1 401 ? -1.823 -6.461 -7.004 1 97.56 401 TYR A C 1
ATOM 3048 O O . TYR A 1 401 ? -3.051 -6.484 -7.133 1 97.56 401 TYR A O 1
ATOM 3056 N N . ASN A 1 402 ? -1.043 -7.41 -7.566 1 98.19 402 ASN A N 1
ATOM 3057 C CA . ASN A 1 402 ? -1.462 -8.469 -8.484 1 98.19 402 ASN A CA 1
ATOM 3058 C C . ASN A 1 402 ? -2.047 -7.891 -9.766 1 98.19 402 ASN A C 1
ATOM 3060 O O . ASN A 1 402 ? -2.842 -8.547 -10.445 1 98.19 402 ASN A O 1
ATOM 3064 N N . SER A 1 403 ? -1.744 -6.613 -10.047 1 98.12 403 SER A N 1
ATOM 3065 C CA . SER A 1 403 ? -2.119 -5.867 -11.242 1 98.12 403 SER A CA 1
ATOM 3066 C C . SER A 1 403 ? -3.625 -5.637 -11.305 1 98.12 403 SER A C 1
ATOM 3068 O O . SER A 1 403 ? -4.184 -5.43 -12.383 1 98.12 403 SER A O 1
ATOM 3070 N N . HIS A 1 404 ? -4.309 -5.762 -10.148 1 98.06 404 HIS A N 1
ATOM 3071 C CA . HIS A 1 404 ? -5.723 -5.395 -10.141 1 98.06 404 HIS A CA 1
ATOM 3072 C C . HIS A 1 404 ? -5.91 -3.922 -10.484 1 98.06 404 HIS A C 1
ATOM 3074 O O . HIS A 1 404 ? -5.156 -3.068 -10.008 1 98.06 404 HIS A O 1
ATOM 3080 N N . ARG A 1 405 ? -6.84 -3.613 -11.289 1 97.75 405 ARG A N 1
ATOM 3081 C CA . ARG A 1 405 ? -7.121 -2.232 -11.664 1 97.75 405 ARG A CA 1
ATOM 3082 C C . ARG A 1 405 ? -7.812 -1.487 -10.523 1 97.75 405 ARG A C 1
ATOM 3084 O O . ARG A 1 405 ? -8.672 -2.047 -9.844 1 97.75 405 ARG A O 1
ATOM 3091 N N . LYS A 1 406 ? -7.438 -0.242 -10.289 1 97.62 406 LYS A N 1
ATOM 3092 C CA . LYS A 1 406 ? -8.062 0.576 -9.25 1 97.62 406 LYS A CA 1
ATOM 3093 C C . LYS A 1 406 ? -9.555 0.744 -9.508 1 97.62 406 LYS A C 1
ATOM 3095 O O . LYS A 1 406 ? -9.961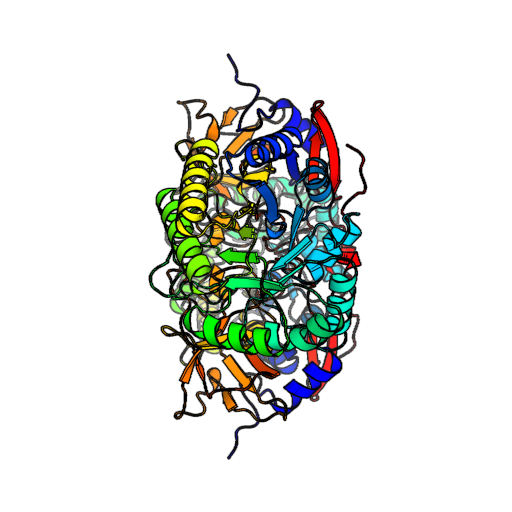 1.16 -10.594 1 97.62 406 LYS A O 1
ATOM 3100 N N . PRO A 1 407 ? -10.398 0.463 -8.586 1 97.75 407 PRO A N 1
ATOM 3101 C CA . PRO A 1 407 ? -11.844 0.561 -8.797 1 97.75 407 PRO A CA 1
ATOM 3102 C C . PRO A 1 407 ? -12.328 2.006 -8.867 1 97.75 407 PRO A C 1
ATOM 3104 O O . PRO A 1 407 ? -11.594 2.93 -8.516 1 97.75 407 PRO A O 1
ATOM 3107 N N . GLY A 1 408 ? -13.539 2.123 -9.344 1 98.44 408 GLY A N 1
ATOM 3108 C CA . GLY A 1 408 ? -14.203 3.418 -9.328 1 98.44 408 GLY A CA 1
ATOM 3109 C C . GLY A 1 408 ? -14.703 3.812 -7.949 1 98.44 408 GLY A C 1
ATOM 3110 O O . GLY A 1 408 ? -14.539 3.062 -6.988 1 98.44 408 GLY A O 1
ATOM 3111 N N . ALA A 1 409 ? -15.273 5.016 -7.863 1 98.88 409 ALA A N 1
ATOM 3112 C CA . ALA A 1 409 ? -15.867 5.543 -6.637 1 98.88 409 ALA A CA 1
ATOM 3113 C C . ALA A 1 409 ? -17.172 6.273 -6.93 1 98.88 409 ALA A C 1
ATOM 3115 O O . ALA A 1 409 ? -17.297 6.957 -7.949 1 98.88 409 ALA A O 1
ATOM 3116 N N . VAL A 1 410 ? -18.094 6.07 -6.043 1 98.88 410 VAL A N 1
ATOM 3117 C CA . VAL A 1 410 ? -19.422 6.664 -6.16 1 98.88 410 VAL A CA 1
ATOM 3118 C C . VAL A 1 410 ? -19.703 7.535 -4.938 1 98.88 410 VAL A C 1
ATOM 3120 O O . VAL A 1 410 ? -19.266 7.219 -3.828 1 98.88 410 VAL A O 1
ATOM 3123 N N . MET A 1 411 ? -20.359 8.648 -5.148 1 98.88 411 MET A N 1
ATOM 3124 C CA . MET A 1 411 ? -20.844 9.516 -4.082 1 98.88 411 MET A CA 1
ATOM 3125 C C . MET A 1 411 ? -22.375 9.469 -4 1 98.88 411 MET A C 1
ATOM 3127 O O . MET A 1 411 ? -23.062 9.656 -5.008 1 98.88 411 MET A O 1
ATOM 3131 N N . ARG A 1 412 ? -22.875 9.07 -2.875 1 98.62 412 ARG A N 1
ATOM 3132 C CA . ARG A 1 412 ? -24.281 9.305 -2.6 1 98.62 412 ARG A CA 1
ATOM 3133 C C . ARG A 1 412 ? -24.531 10.75 -2.162 1 98.62 412 ARG A C 1
ATOM 3135 O O . ARG A 1 412 ? -24.047 11.172 -1.108 1 98.62 412 ARG A O 1
ATOM 3142 N N . THR A 1 413 ? -25.297 11.469 -2.877 1 98.12 413 THR A N 1
ATOM 3143 C CA . THR A 1 413 ? -25.531 12.883 -2.611 1 98.12 413 THR A CA 1
ATOM 3144 C C . THR A 1 413 ? -26.484 13.062 -1.443 1 98.12 413 THR A C 1
ATOM 3146 O O . THR A 1 413 ? -27.078 12.094 -0.968 1 98.12 413 THR A O 1
ATOM 3149 N N . LYS A 1 414 ? -26.672 14.242 -1.054 1 96.25 414 LYS A N 1
ATOM 3150 C CA . LYS A 1 414 ? -27.578 14.57 0.042 1 96.25 414 LYS A CA 1
ATOM 3151 C C . LYS A 1 414 ? -29.016 14.227 -0.317 1 96.25 414 LYS A C 1
ATOM 3153 O O . LYS A 1 414 ? -29.828 13.906 0.562 1 96.25 414 LYS A O 1
ATOM 3158 N N . THR A 1 415 ? -29.328 14.258 -1.604 1 95.31 415 THR A N 1
ATOM 3159 C CA . THR A 1 415 ? -30.688 13.969 -2.059 1 95.31 415 THR A CA 1
ATOM 3160 C C . THR A 1 415 ? -30.859 12.469 -2.314 1 95.31 415 THR A C 1
ATOM 3162 O O . THR A 1 415 ? -31.938 12.023 -2.701 1 95.31 415 THR A O 1
ATOM 3165 N N . GLY A 1 416 ? -29.781 11.734 -2.184 1 94.06 416 GLY A N 1
ATOM 3166 C CA . GLY A 1 416 ? -29.875 10.297 -2.32 1 94.06 416 GLY A CA 1
ATOM 3167 C C . GLY A 1 416 ? -29.469 9.797 -3.697 1 94.06 416 GLY A C 1
ATOM 3168 O O . GLY A 1 416 ? -29.453 8.594 -3.947 1 94.06 416 GLY A O 1
ATOM 3169 N N . GLU A 1 417 ? -29.125 10.711 -4.559 1 96.94 417 GLU A N 1
ATOM 3170 C CA . GLU A 1 417 ? -28.656 10.328 -5.891 1 96.94 417 GLU A CA 1
ATOM 3171 C C . GLU A 1 417 ? -27.266 9.711 -5.844 1 96.94 417 GLU A C 1
ATOM 3173 O O . GLU A 1 417 ? -26.453 10.055 -4.977 1 96.94 417 GLU A O 1
ATOM 3178 N N . LEU A 1 418 ? -27 8.797 -6.762 1 98.38 418 LEU A N 1
ATOM 3179 C CA . LEU A 1 418 ? -25.688 8.18 -6.906 1 98.38 418 LEU A CA 1
ATOM 3180 C C . LEU A 1 418 ? -24.922 8.789 -8.07 1 98.38 418 LEU A C 1
ATOM 3182 O O . LEU A 1 418 ? -25.422 8.82 -9.203 1 98.38 418 LEU A O 1
ATOM 3186 N N . VAL A 1 419 ? -23.719 9.273 -7.812 1 98.69 419 VAL A N 1
ATOM 3187 C CA . VAL A 1 419 ? -22.922 9.93 -8.828 1 98.69 419 VAL A CA 1
ATOM 3188 C C . VAL A 1 419 ? -21.531 9.281 -8.891 1 98.69 419 VAL A C 1
ATOM 3190 O O . VAL A 1 419 ? -20.844 9.18 -7.875 1 98.69 419 VAL A O 1
ATOM 3193 N N . LEU A 1 420 ? -21.141 8.789 -10.055 1 98.81 420 LEU A N 1
ATOM 3194 C CA . LEU A 1 420 ? -19.766 8.305 -10.242 1 98.81 420 LEU A CA 1
ATOM 3195 C C . LEU A 1 420 ? -18.766 9.453 -10.148 1 98.81 420 LEU A C 1
ATOM 3197 O O . LEU A 1 420 ? -18.859 10.43 -10.906 1 98.81 420 LEU A O 1
ATOM 3201 N N . ILE A 1 421 ? -17.797 9.336 -9.227 1 98.88 421 ILE A N 1
ATOM 3202 C CA . ILE A 1 421 ? -16.891 10.461 -9.047 1 98.88 421 ILE A CA 1
ATOM 3203 C C . ILE A 1 421 ? -15.484 10.062 -9.5 1 98.88 421 ILE A C 1
ATOM 3205 O O . ILE A 1 421 ? -14.609 10.914 -9.664 1 98.88 421 ILE A O 1
ATOM 3209 N N . ARG A 1 422 ? -15.219 8.859 -9.703 1 98.75 422 ARG A N 1
ATOM 3210 C CA . ARG A 1 422 ? -13.969 8.328 -10.242 1 98.75 422 ARG A CA 1
ATOM 3211 C C . ARG A 1 422 ? -14.227 7.078 -11.086 1 98.75 422 ARG A C 1
ATOM 3213 O O . ARG A 1 422 ? -14.93 6.164 -10.648 1 98.75 422 ARG A O 1
ATOM 3220 N N . LYS A 1 423 ? -13.727 7.023 -12.289 1 98.56 423 LYS A N 1
ATOM 3221 C CA . LYS A 1 423 ? -13.883 5.852 -13.141 1 98.56 423 LYS A CA 1
ATOM 3222 C C . LYS A 1 423 ? -12.867 4.77 -12.781 1 98.56 423 LYS A C 1
ATOM 3224 O O . LYS A 1 423 ? -11.797 5.07 -12.242 1 98.56 423 LYS A O 1
ATOM 3229 N N . LYS A 1 424 ? -13.188 3.553 -13.078 1 98.38 424 LYS A N 1
ATOM 3230 C CA . LYS A 1 424 ? -12.266 2.432 -12.914 1 98.38 424 LYS A CA 1
ATOM 3231 C C . LYS A 1 424 ? -11.055 2.58 -13.828 1 98.38 424 LYS A C 1
ATOM 3233 O O . LYS A 1 424 ? -11.188 2.969 -14.992 1 98.38 424 LYS A O 1
ATOM 3238 N N . GLN A 1 425 ? -9.891 2.279 -13.32 1 98.31 425 GLN A N 1
ATOM 3239 C CA . GLN A 1 425 ? -8.656 2.279 -14.094 1 98.31 425 GLN A CA 1
ATOM 3240 C C . GLN A 1 425 ? -8.758 1.323 -15.281 1 98.31 425 GLN A C 1
ATOM 3242 O O . GLN A 1 425 ? -9.281 0.215 -15.148 1 98.31 425 GLN A O 1
ATOM 3247 N N . VAL A 1 426 ? -8.273 1.73 -16.438 1 98.12 426 VAL A N 1
ATOM 3248 C CA . VAL A 1 426 ? -8.203 0.833 -17.578 1 98.12 426 VAL A CA 1
ATOM 3249 C C . VAL A 1 426 ? -6.82 0.183 -17.641 1 98.12 426 VAL A C 1
ATOM 3251 O O . VAL A 1 426 ? -5.859 0.699 -17.062 1 98.12 426 VAL A O 1
ATOM 3254 N N . ARG A 1 427 ? -6.641 -0.899 -18.312 1 97.94 427 ARG A N 1
ATOM 3255 C CA . ARG A 1 427 ? -5.434 -1.72 -18.312 1 97.94 427 ARG A CA 1
ATOM 3256 C C . ARG A 1 427 ? -4.234 -0.931 -18.844 1 97.94 427 ARG A C 1
ATOM 3258 O O . ARG A 1 427 ? -3.121 -1.075 -18.328 1 97.94 427 ARG A O 1
ATOM 3265 N N . GLU A 1 428 ? -4.469 -0.058 -19.797 1 98 428 GLU A N 1
ATOM 3266 C CA . GLU A 1 428 ? -3.387 0.705 -20.422 1 98 428 GLU A CA 1
ATOM 3267 C C . GLU A 1 428 ? -2.709 1.62 -19.406 1 98 428 GLU A C 1
ATOM 3269 O O . GLU A 1 428 ? -1.517 1.914 -19.516 1 98 428 GLU A O 1
ATOM 3274 N N . GLN A 1 429 ? -3.42 2.012 -18.391 1 98 429 GLN A N 1
ATOM 3275 C CA . GLN A 1 429 ? -2.893 2.924 -17.375 1 98 429 GLN A CA 1
ATOM 3276 C C . GLN A 1 429 ? -1.95 2.199 -16.422 1 98 429 GLN A C 1
ATOM 3278 O O . GLN A 1 429 ? -1.151 2.832 -15.727 1 98 429 GLN A O 1
ATOM 3283 N N . LEU A 1 430 ? -1.97 0.818 -16.344 1 97.5 430 LEU A N 1
ATOM 3284 C CA . LEU A 1 430 ? -1.095 0.035 -15.484 1 97.5 430 LEU A CA 1
ATOM 3285 C C . LEU A 1 430 ? 0.357 0.139 -15.938 1 97.5 430 LEU A C 1
ATOM 3287 O O . LEU A 1 430 ? 1.275 0.064 -15.117 1 97.5 430 LEU A O 1
ATOM 3291 N N . THR A 1 431 ? 0.578 0.286 -17.281 1 97.75 431 THR A N 1
ATOM 3292 C CA . THR A 1 431 ? 1.932 0.184 -17.812 1 97.75 431 THR A CA 1
ATOM 3293 C C . THR A 1 431 ? 2.309 1.451 -18.578 1 97.75 431 THR A C 1
ATOM 3295 O O . THR A 1 431 ? 3.287 1.464 -19.328 1 97.75 431 THR A O 1
ATOM 3298 N N . GLN A 1 432 ? 1.508 2.52 -18.391 1 97.88 432 GLN A N 1
ATOM 3299 C CA . GLN A 1 432 ? 1.621 3.693 -19.25 1 97.88 432 GLN A CA 1
ATOM 3300 C C . GLN A 1 432 ? 2.982 4.363 -19.094 1 97.88 432 GLN A C 1
ATOM 3302 O O . GLN A 1 432 ? 3.461 5.035 -20.016 1 97.88 432 GLN A O 1
ATOM 3307 N N . ASN A 1 433 ? 3.656 4.195 -17.984 1 98.44 433 ASN A N 1
ATOM 3308 C CA . ASN A 1 433 ? 4.945 4.844 -17.766 1 98.44 433 ASN A CA 1
ATOM 3309 C C . ASN A 1 433 ? 6.105 3.887 -18.031 1 98.44 433 ASN A C 1
ATOM 3311 O O . ASN A 1 433 ? 7.27 4.281 -17.938 1 98.44 433 ASN A O 1
ATOM 3315 N N . GLU A 1 434 ? 5.855 2.566 -18.266 1 98.5 434 GLU A N 1
ATOM 3316 C CA . GLU A 1 434 ? 6.891 1.595 -18.609 1 98.5 434 GLU A CA 1
ATOM 3317 C C . GLU A 1 434 ? 7.367 1.776 -20.047 1 98.5 434 GLU A C 1
ATOM 3319 O O . GLU A 1 434 ? 6.555 1.899 -20.953 1 98.5 434 GLU A O 1
ATOM 3324 N N . LEU A 1 435 ? 8.633 1.801 -20.219 1 98.38 435 LEU A N 1
ATOM 3325 C CA . LEU A 1 435 ? 9.203 2.105 -21.516 1 98.38 435 LEU A CA 1
ATOM 3326 C C . LEU A 1 435 ? 9.547 0.827 -22.281 1 98.38 435 LEU A C 1
ATOM 3328 O O . LEU A 1 435 ? 9.891 -0.188 -21.672 1 98.38 435 LEU A O 1
ATOM 3332 N N . ASP A 1 436 ? 9.359 0.85 -23.547 1 97 436 ASP A N 1
ATOM 3333 C CA . ASP A 1 436 ? 9.789 -0.232 -24.422 1 97 436 ASP A CA 1
ATOM 3334 C C . ASP A 1 436 ? 11.266 -0.097 -24.781 1 97 436 ASP A C 1
ATOM 3336 O O . ASP A 1 436 ? 11.617 0.622 -25.719 1 97 436 ASP A O 1
ATOM 3340 N N . VAL A 1 437 ? 12.094 -0.812 -24.062 1 96 437 VAL A N 1
ATOM 3341 C CA . VAL A 1 437 ? 13.531 -0.618 -24.219 1 96 437 VAL A CA 1
ATOM 3342 C C . VAL A 1 437 ? 14.172 -1.904 -24.734 1 96 437 VAL A C 1
ATOM 3344 O O . VAL A 1 437 ? 13.602 -2.99 -24.594 1 96 437 VAL A O 1
ATOM 3347 N N . THR A 1 438 ? 15.227 -1.734 -25.438 1 90.88 438 THR A N 1
ATOM 3348 C CA . THR A 1 438 ? 16.125 -2.832 -25.797 1 90.88 438 THR A CA 1
ATOM 3349 C C . THR A 1 438 ? 17.391 -2.793 -24.953 1 90.88 438 THR A C 1
ATOM 3351 O O . THR A 1 438 ? 18.062 -1.762 -24.875 1 90.88 438 THR A O 1
ATOM 3354 N N . LEU A 1 439 ? 17.547 -3.889 -24.234 1 91.25 439 LEU A N 1
ATOM 3355 C CA . LEU A 1 439 ? 18.703 -3.922 -23.359 1 91.25 439 LEU A CA 1
ATOM 3356 C C . LEU A 1 439 ? 19.922 -4.496 -24.078 1 91.25 439 LEU A C 1
ATOM 3358 O O . LEU A 1 439 ? 19.781 -5.332 -24.969 1 91.25 439 LEU A O 1
ATOM 3362 N N . MET B 1 1 ? 41.781 -0.698 1.517 1 43.69 1 MET B N 1
ATOM 3363 C CA . MET B 1 1 ? 41.312 -0.46 0.147 1 43.69 1 MET B CA 1
ATOM 3364 C C . MET B 1 1 ? 39.844 -0.053 0.116 1 43.69 1 MET B C 1
ATOM 3366 O O . MET B 1 1 ? 39 -0.697 0.747 1 43.69 1 MET B O 1
ATOM 3370 N N . THR B 1 2 ? 39.562 1.197 -0.25 1 62.25 2 THR B N 1
ATOM 3371 C CA . THR B 1 2 ? 38.25 1.78 -0.171 1 62.25 2 THR B CA 1
ATOM 3372 C C . THR B 1 2 ? 37.25 1 -1.039 1 62.25 2 THR B C 1
ATOM 3374 O O . THR B 1 2 ? 37.469 0.853 -2.244 1 62.25 2 THR B O 1
ATOM 3377 N N . MET B 1 3 ? 36.438 0.13 -0.502 1 74.31 3 MET B N 1
ATOM 3378 C CA . MET B 1 3 ? 35.438 -0.626 -1.228 1 74.31 3 MET B CA 1
ATOM 3379 C C . MET B 1 3 ? 34.594 0.295 -2.102 1 74.31 3 MET B C 1
ATOM 3381 O O . MET B 1 3 ? 34.094 1.319 -1.631 1 74.31 3 MET B O 1
ATOM 3385 N N . THR B 1 4 ? 34.625 -0.012 -3.443 1 89.25 4 THR B N 1
ATOM 3386 C CA . THR B 1 4 ? 33.906 0.845 -4.379 1 89.25 4 THR B CA 1
ATOM 3387 C C . THR B 1 4 ? 32.594 0.194 -4.805 1 89.25 4 THR B C 1
ATOM 3389 O O . THR B 1 4 ? 31.672 0.872 -5.301 1 89.25 4 THR B O 1
ATOM 3392 N N . SER B 1 5 ? 32.531 -1.117 -4.613 1 95.31 5 SER B N 1
ATOM 3393 C CA . SER B 1 5 ? 31.312 -1.844 -4.977 1 95.31 5 SER B CA 1
ATOM 3394 C C . SER B 1 5 ? 30.656 -2.482 -3.756 1 95.31 5 SER B C 1
ATOM 3396 O O . SER B 1 5 ? 31.344 -2.799 -2.777 1 95.31 5 SER B O 1
ATOM 3398 N N . PHE B 1 6 ? 29.391 -2.658 -3.775 1 96.31 6 PHE B N 1
ATOM 3399 C CA . PHE B 1 6 ? 28.703 -3.162 -2.592 1 96.31 6 PHE B CA 1
ATOM 3400 C C . PHE B 1 6 ? 27.469 -3.961 -2.982 1 96.31 6 PHE B C 1
ATOM 3402 O O . PHE B 1 6 ? 26.984 -3.859 -4.117 1 96.31 6 PHE B O 1
ATOM 3409 N N . GLY B 1 7 ? 26.969 -4.738 -1.997 1 95.62 7 GLY B N 1
ATOM 3410 C CA . GLY B 1 7 ? 25.734 -5.492 -2.156 1 95.62 7 GLY B CA 1
ATOM 3411 C C . GLY B 1 7 ? 25.906 -6.742 -3 1 95.62 7 GLY B C 1
ATOM 3412 O O . GLY B 1 7 ? 27 -7.012 -3.508 1 95.62 7 GLY B O 1
ATOM 3413 N N . PRO B 1 8 ? 24.891 -7.453 -3.205 1 95.12 8 PRO B N 1
ATOM 3414 C CA . PRO B 1 8 ? 24.953 -8.719 -3.936 1 95.12 8 PRO B CA 1
ATOM 3415 C C . PRO B 1 8 ? 25.188 -8.523 -5.434 1 95.12 8 PRO B C 1
ATOM 3417 O O . PRO B 1 8 ? 25.625 -9.453 -6.121 1 95.12 8 PRO B O 1
ATOM 3420 N N . THR B 1 9 ? 24.922 -7.316 -5.953 1 96.69 9 THR B N 1
ATOM 3421 C CA . THR B 1 9 ? 25.078 -7.059 -7.383 1 96.69 9 THR B CA 1
ATOM 3422 C C . THR B 1 9 ? 26.453 -6.465 -7.672 1 96.69 9 THR B C 1
ATOM 3424 O O . THR B 1 9 ? 26.781 -6.18 -8.828 1 96.69 9 THR B O 1
ATOM 3427 N N . GLY B 1 10 ? 27.266 -6.25 -6.602 1 96.5 10 GLY B N 1
ATOM 3428 C CA . GLY B 1 10 ? 28.516 -5.535 -6.809 1 96.5 10 GLY B CA 1
ATOM 3429 C C . GLY B 1 10 ? 28.312 -4.152 -7.402 1 96.5 10 GLY B C 1
ATOM 3430 O O . GLY B 1 10 ? 29.031 -3.76 -8.328 1 96.5 10 GLY B O 1
ATOM 3431 N N . LEU B 1 11 ? 27.344 -3.492 -6.941 1 97.56 11 LEU B N 1
ATOM 3432 C CA . LEU B 1 11 ? 26.984 -2.18 -7.465 1 97.56 11 LEU B CA 1
ATOM 3433 C C . LEU B 1 11 ? 28.094 -1.17 -7.211 1 97.56 11 LEU B C 1
ATOM 3435 O O . LEU B 1 11 ? 28.531 -0.991 -6.074 1 97.56 11 LEU B O 1
ATOM 3439 N N . ASP B 1 12 ? 28.578 -0.533 -8.289 1 97.5 12 ASP B N 1
ATOM 3440 C CA . ASP B 1 12 ? 29.594 0.52 -8.18 1 97.5 12 ASP B CA 1
ATOM 3441 C C . ASP B 1 12 ? 29 1.788 -7.574 1 97.5 12 ASP B C 1
ATOM 3443 O O . ASP B 1 12 ? 28.094 2.4 -8.156 1 97.5 12 ASP B O 1
ATOM 3447 N N . ALA B 1 13 ? 29.562 2.184 -6.438 1 98.06 13 ALA B N 1
ATOM 3448 C CA . ALA B 1 13 ? 29.031 3.326 -5.699 1 98.06 13 ALA B CA 1
ATOM 3449 C C . ALA B 1 13 ? 29.062 4.59 -6.551 1 98.06 13 ALA B C 1
ATOM 3451 O O . ALA B 1 13 ? 28.234 5.488 -6.367 1 98.06 13 ALA B O 1
ATOM 3452 N N . THR B 1 14 ? 29.953 4.695 -7.492 1 97.69 14 THR B N 1
ATOM 3453 C CA . THR B 1 14 ? 30.109 5.887 -8.32 1 97.69 14 THR B CA 1
ATOM 3454 C C . THR B 1 14 ? 28.906 6.047 -9.258 1 97.69 14 THR B C 1
ATOM 3456 O O . THR B 1 14 ? 28.703 7.117 -9.828 1 97.69 14 THR B O 1
ATOM 3459 N N . LEU B 1 15 ? 28.141 5.012 -9.445 1 98.19 15 LEU B N 1
ATOM 3460 C CA . LEU B 1 15 ? 26.969 5.07 -10.32 1 98.19 15 LEU B CA 1
ATOM 3461 C C . LEU B 1 15 ? 25.812 5.797 -9.648 1 98.19 15 LEU B C 1
ATOM 3463 O O . LEU B 1 15 ? 24.906 6.277 -10.32 1 98.19 15 LEU B O 1
ATOM 3467 N N . ILE B 1 16 ? 25.812 5.852 -8.344 1 98.69 16 ILE B N 1
ATOM 3468 C CA . ILE B 1 16 ? 24.672 6.359 -7.582 1 98.69 16 ILE B CA 1
ATOM 3469 C C . ILE B 1 16 ? 24.484 7.844 -7.883 1 98.69 16 ILE B C 1
ATOM 3471 O O . ILE B 1 16 ? 23.391 8.258 -8.289 1 98.69 16 ILE B O 1
ATOM 3475 N N . PRO B 1 17 ? 25.531 8.688 -7.77 1 98.5 17 PRO B N 1
ATOM 3476 C CA . PRO B 1 17 ? 25.328 10.094 -8.109 1 98.5 17 PRO B CA 1
ATOM 3477 C C . PRO B 1 17 ? 24.969 10.297 -9.586 1 98.5 17 PRO B C 1
ATOM 3479 O O . PRO B 1 17 ? 24.25 11.234 -9.93 1 98.5 17 PRO B O 1
ATOM 3482 N N . LYS B 1 18 ? 25.469 9.438 -10.438 1 98.25 18 LYS B N 1
ATOM 3483 C CA . LYS B 1 18 ? 25.141 9.531 -11.859 1 98.25 18 LYS B CA 1
ATOM 3484 C C . LYS B 1 18 ? 23.656 9.281 -12.102 1 98.25 18 LYS B C 1
ATOM 3486 O O . LYS B 1 18 ? 23 10.031 -12.828 1 98.25 18 LYS B O 1
ATOM 3491 N N . ILE B 1 19 ? 23.141 8.281 -11.492 1 98.75 19 ILE B N 1
ATOM 3492 C CA . ILE B 1 19 ? 21.734 7.934 -11.609 1 98.75 19 ILE B CA 1
ATOM 3493 C C . ILE B 1 19 ? 20.875 9.062 -11.039 1 98.75 19 ILE B C 1
ATOM 3495 O O . ILE B 1 19 ? 19.938 9.523 -11.688 1 98.75 19 ILE B O 1
ATOM 3499 N N . ALA B 1 20 ? 21.234 9.516 -9.883 1 98.5 20 ALA B N 1
ATOM 3500 C CA . ALA B 1 20 ? 20.5 10.586 -9.219 1 98.5 20 ALA B CA 1
ATOM 3501 C C . ALA B 1 20 ? 20.516 11.867 -10.055 1 98.5 20 ALA B C 1
ATOM 3503 O O . ALA B 1 20 ? 19.516 12.594 -10.109 1 98.5 20 ALA B O 1
ATOM 3504 N N . GLY B 1 21 ? 21.672 12.172 -10.617 1 97.94 21 GLY B N 1
ATOM 3505 C CA . GLY B 1 21 ? 21.812 13.367 -11.43 1 97.94 21 GLY B CA 1
ATOM 3506 C C . GLY B 1 21 ? 20.969 13.328 -12.695 1 97.94 21 GLY B C 1
ATOM 3507 O O . GLY B 1 21 ? 20.406 14.344 -13.102 1 97.94 21 GLY B O 1
ATOM 3508 N N . GLU B 1 22 ? 20.875 12.195 -13.273 1 98.06 22 GLU B N 1
ATOM 3509 C CA . GLU B 1 22 ? 20.219 12.062 -14.57 1 98.06 22 GLU B CA 1
ATOM 3510 C C . GLU B 1 22 ? 18.703 11.953 -14.406 1 98.06 22 GLU B C 1
ATOM 3512 O O . GLU B 1 22 ? 17.938 12.555 -15.164 1 98.06 22 GLU B O 1
ATOM 3517 N N . TRP B 1 23 ? 18.219 11.234 -13.383 1 98.19 23 TRP B N 1
ATOM 3518 C CA . TRP B 1 23 ? 16.797 10.922 -13.344 1 98.19 23 TRP B CA 1
ATOM 3519 C C . TRP B 1 23 ? 16.188 11.32 -12 1 98.19 23 TRP B C 1
ATOM 3521 O O . TRP B 1 23 ? 14.977 11.172 -11.789 1 98.19 23 TRP B O 1
ATOM 3531 N N . GLY B 1 24 ? 17.016 11.875 -11.086 1 97.56 24 GLY B N 1
ATOM 3532 C CA . GLY B 1 24 ? 16.516 12.32 -9.789 1 97.56 24 GLY B CA 1
ATOM 3533 C C . GLY B 1 24 ? 16.344 11.188 -8.797 1 97.56 24 GLY B C 1
ATOM 3534 O O . GLY B 1 24 ? 16.609 10.023 -9.125 1 97.56 24 GLY B O 1
ATOM 3535 N N . THR B 1 25 ? 16.094 11.445 -7.59 1 98.38 25 THR B N 1
ATOM 3536 C CA . THR B 1 25 ? 15.711 10.547 -6.508 1 98.38 25 THR B CA 1
ATOM 3537 C C . THR B 1 25 ? 14.344 10.922 -5.938 1 98.38 25 THR B C 1
ATOM 3539 O O . THR B 1 25 ? 13.906 12.07 -6.078 1 98.38 25 THR B O 1
ATOM 3542 N N . PRO B 1 26 ? 13.727 9.969 -5.316 1 98.5 26 PRO B N 1
ATOM 3543 C CA . PRO B 1 26 ? 14.055 8.547 -5.246 1 98.5 26 PRO B CA 1
ATOM 3544 C C . PRO B 1 26 ? 13.875 7.832 -6.586 1 98.5 26 PRO B C 1
ATOM 3546 O O . PRO B 1 26 ? 13.164 8.328 -7.465 1 98.5 26 PRO B O 1
ATOM 3549 N N . ILE B 1 27 ? 14.508 6.734 -6.746 1 98.88 27 ILE B N 1
ATOM 3550 C CA . ILE B 1 27 ? 14.391 5.992 -7.996 1 98.88 27 ILE B CA 1
ATOM 3551 C C . ILE B 1 27 ? 14.703 4.516 -7.754 1 98.88 27 ILE B C 1
ATOM 3553 O O . ILE B 1 27 ? 15.539 4.184 -6.91 1 98.88 27 ILE B O 1
ATOM 3557 N N . TYR B 1 28 ? 13.984 3.605 -8.469 1 98.88 28 TYR B N 1
ATOM 3558 C CA . TYR B 1 28 ? 14.281 2.178 -8.445 1 98.88 28 TYR B CA 1
ATOM 3559 C C . TYR B 1 28 ? 15.445 1.843 -9.367 1 98.88 28 TYR B C 1
ATOM 3561 O O . TYR B 1 28 ? 15.562 2.404 -10.461 1 98.88 28 TYR B O 1
ATOM 3569 N N . LEU B 1 29 ? 16.266 0.958 -8.914 1 98.94 29 LEU B N 1
ATOM 3570 C CA . LEU B 1 29 ? 17.391 0.47 -9.695 1 98.94 29 LEU B CA 1
ATOM 3571 C C . LEU B 1 29 ? 17.438 -1.055 -9.695 1 98.94 29 LEU B C 1
ATOM 3573 O O . LEU B 1 29 ? 17.484 -1.679 -8.633 1 98.94 29 LEU B O 1
ATOM 3577 N N . HIS B 1 30 ? 17.422 -1.645 -10.898 1 98.81 30 HIS B N 1
ATOM 3578 C CA . HIS B 1 30 ? 17.484 -3.092 -11.055 1 98.81 30 HIS B CA 1
ATOM 3579 C C . HIS B 1 30 ? 18.766 -3.508 -11.773 1 98.81 30 HIS B C 1
ATOM 3581 O O . HIS B 1 30 ? 19.391 -2.689 -12.445 1 98.81 30 HIS B O 1
ATOM 3587 N N . ASP B 1 31 ? 19.125 -4.766 -11.586 1 98.81 31 ASP B N 1
ATOM 3588 C CA . ASP B 1 31 ? 20.344 -5.305 -12.172 1 98.81 31 ASP B CA 1
ATOM 3589 C C . ASP B 1 31 ? 20.031 -6.484 -13.094 1 98.81 31 ASP B C 1
ATOM 3591 O O . ASP B 1 31 ? 19.656 -7.559 -12.625 1 98.81 31 ASP B O 1
ATOM 3595 N N . GLN B 1 32 ? 20.297 -6.305 -14.359 1 98.81 32 GLN B N 1
ATOM 3596 C CA . GLN B 1 32 ? 19.984 -7.316 -15.359 1 98.81 32 GLN B CA 1
ATOM 3597 C C . GLN B 1 32 ? 20.797 -8.586 -15.133 1 98.81 32 GLN B C 1
ATOM 3599 O O . GLN B 1 32 ? 20.266 -9.695 -15.18 1 98.81 32 GLN B O 1
ATOM 3604 N N . GLN B 1 33 ? 22.078 -8.422 -14.922 1 98.62 33 GLN B N 1
ATOM 3605 C CA . GLN B 1 33 ? 22.953 -9.578 -14.773 1 98.62 33 GLN B CA 1
ATOM 3606 C C . GLN B 1 33 ? 22.531 -10.445 -13.594 1 98.62 33 GLN B C 1
ATOM 3608 O O . GLN B 1 33 ? 22.531 -11.672 -13.688 1 98.62 33 GLN B O 1
ATOM 3613 N N . TYR B 1 34 ? 22.219 -9.805 -12.523 1 98.56 34 TYR B N 1
ATOM 3614 C CA . TYR B 1 34 ? 21.781 -10.57 -11.359 1 98.56 34 TYR B CA 1
ATOM 3615 C C . TYR B 1 34 ? 20.531 -11.375 -11.664 1 98.56 34 TYR B C 1
ATOM 3617 O O . TYR B 1 34 ? 20.438 -12.547 -11.312 1 98.56 34 TYR B O 1
ATOM 3625 N N . ILE B 1 35 ? 19.531 -10.75 -12.297 1 98.88 35 ILE B N 1
ATOM 3626 C CA . ILE B 1 35 ? 18.281 -11.43 -12.641 1 98.88 35 ILE B CA 1
ATOM 3627 C C . ILE B 1 35 ? 18.578 -12.641 -13.523 1 98.88 35 ILE B C 1
ATOM 3629 O O . ILE B 1 35 ? 18.094 -13.742 -13.266 1 98.88 35 ILE B O 1
ATOM 3633 N N . GLU B 1 36 ? 19.406 -12.445 -14.5 1 98.81 36 GLU B N 1
ATOM 3634 C CA . GLU B 1 36 ? 19.734 -13.539 -15.422 1 98.81 36 GLU B CA 1
ATOM 3635 C C . GLU B 1 36 ? 20.469 -14.664 -14.703 1 98.81 36 GLU B C 1
ATOM 3637 O O . GLU B 1 36 ? 20.234 -15.844 -14.961 1 98.81 36 GLU B O 1
ATOM 3642 N N . ASN B 1 37 ? 21.406 -14.281 -13.82 1 98.44 37 ASN B N 1
ATOM 3643 C CA . ASN B 1 37 ? 22.109 -15.289 -13.039 1 98.44 37 ASN B CA 1
ATOM 3644 C C . ASN B 1 37 ? 21.156 -16.109 -12.18 1 98.44 37 ASN B C 1
ATOM 3646 O O . ASN B 1 37 ? 21.312 -17.328 -12.039 1 98.44 37 ASN B O 1
ATOM 3650 N N . SER B 1 38 ? 20.234 -15.438 -11.578 1 98.19 38 SER B N 1
ATOM 3651 C CA . SER B 1 38 ? 19.219 -16.141 -10.789 1 98.19 38 SER B CA 1
ATOM 3652 C C . SER B 1 38 ? 18.438 -17.125 -11.648 1 98.19 38 SER B C 1
ATOM 3654 O O . SER B 1 38 ? 18.172 -18.25 -11.234 1 98.19 38 SER B O 1
ATOM 3656 N N . CYS B 1 39 ? 18.047 -16.703 -12.844 1 98.75 39 CYS B N 1
ATOM 3657 C CA . CYS B 1 39 ? 17.359 -17.578 -13.781 1 98.75 39 CYS B CA 1
ATOM 3658 C C . CYS B 1 39 ? 18.203 -18.797 -14.117 1 98.75 39 CYS B C 1
ATOM 3660 O O . CYS B 1 39 ? 17.719 -19.922 -14.086 1 98.75 39 CYS B O 1
ATOM 3662 N N . ASP B 1 40 ? 19.484 -18.547 -14.398 1 98.62 40 ASP B N 1
ATOM 3663 C CA . ASP B 1 40 ? 20.391 -19.641 -14.75 1 98.62 40 ASP B CA 1
ATOM 3664 C C . ASP B 1 40 ? 20.5 -20.641 -13.617 1 98.62 40 ASP B C 1
ATOM 3666 O O . ASP B 1 40 ? 20.516 -21.859 -13.852 1 98.62 40 ASP B O 1
ATOM 3670 N N . GLN B 1 41 ? 20.578 -20.125 -12.438 1 97.81 41 GLN B N 1
ATOM 3671 C CA . GLN B 1 41 ? 20.672 -21 -11.273 1 97.81 41 GLN B CA 1
ATOM 3672 C C . GLN B 1 41 ? 19.438 -21.891 -11.172 1 97.81 41 GLN B C 1
ATOM 3674 O O . GLN B 1 41 ? 19.562 -23.094 -10.898 1 97.81 41 GLN B O 1
ATOM 3679 N N . LEU B 1 42 ? 18.312 -21.328 -11.383 1 98.19 42 LEU B N 1
ATOM 3680 C CA . LEU B 1 42 ? 17.062 -22.094 -11.281 1 98.19 42 LEU B CA 1
ATOM 3681 C C . LEU B 1 42 ? 16.969 -23.109 -12.414 1 98.19 42 LEU B C 1
ATOM 3683 O O . LEU B 1 42 ? 16.562 -24.266 -12.188 1 98.19 42 LEU B O 1
ATOM 3687 N N . LEU B 1 43 ? 17.344 -22.703 -13.609 1 98.44 43 LEU B N 1
ATOM 3688 C CA . LEU B 1 43 ? 17.25 -23.578 -14.773 1 98.44 43 LEU B CA 1
ATOM 3689 C C . LEU B 1 43 ? 18.234 -24.75 -14.648 1 98.44 43 LEU B C 1
ATOM 3691 O O . LEU B 1 43 ? 18.062 -25.781 -15.297 1 98.44 43 LEU B O 1
ATOM 3695 N N . ALA B 1 44 ? 19.25 -24.594 -13.82 1 98.19 44 ALA B N 1
ATOM 3696 C CA . ALA B 1 44 ? 20.266 -25.625 -13.617 1 98.19 44 ALA B CA 1
ATOM 3697 C C . ALA B 1 44 ? 19.891 -26.531 -12.445 1 98.19 44 ALA B C 1
ATOM 3699 O O . ALA B 1 44 ? 20.656 -27.438 -12.086 1 98.19 44 ALA B O 1
ATOM 3700 N N . MET B 1 45 ? 18.812 -26.297 -11.836 1 97.75 45 MET B N 1
ATOM 3701 C CA . MET B 1 45 ? 18.391 -27.109 -10.695 1 97.75 45 MET B CA 1
ATOM 3702 C C . MET B 1 45 ? 18.359 -28.578 -11.078 1 97.75 45 MET B C 1
ATOM 3704 O O . MET B 1 45 ? 17.766 -28.953 -12.094 1 97.75 45 MET B O 1
ATOM 3708 N N . PRO B 1 46 ? 18.953 -29.453 -10.211 1 98.19 46 PRO B N 1
ATOM 3709 C CA . PRO B 1 46 ? 18.875 -30.891 -10.477 1 98.19 46 PRO B CA 1
ATOM 3710 C C . PRO B 1 46 ? 17.438 -31.391 -10.57 1 98.19 46 PRO B C 1
ATOM 3712 O O . PRO B 1 46 ? 16.578 -30.953 -9.797 1 98.19 46 PRO B O 1
ATOM 3715 N N . ASN B 1 47 ? 17.156 -32.219 -11.539 1 98.19 47 ASN B N 1
ATOM 3716 C CA . ASN B 1 47 ? 15.828 -32.781 -11.758 1 98.19 47 ASN B CA 1
ATOM 3717 C C . ASN B 1 47 ? 15.898 -34.156 -12.398 1 98.19 47 ASN B C 1
ATOM 3719 O O . ASN B 1 47 ? 16.938 -34.562 -12.93 1 98.19 47 ASN B O 1
ATOM 3723 N N . ALA B 1 48 ? 14.828 -34.875 -12.375 1 98.38 48 ALA B N 1
ATOM 3724 C CA . ALA B 1 48 ? 14.836 -36.281 -12.828 1 98.38 48 ALA B CA 1
ATOM 3725 C C . ALA B 1 48 ? 14.391 -36.375 -14.281 1 98.38 48 ALA B C 1
ATOM 3727 O O . ALA B 1 48 ? 15.148 -36.875 -15.133 1 98.38 48 ALA B O 1
ATOM 3728 N N . TYR B 1 49 ? 13.227 -35.875 -14.547 1 98.44 49 TYR B N 1
ATOM 3729 C CA . TYR B 1 49 ? 12.617 -36.094 -15.852 1 98.44 49 TYR B CA 1
ATOM 3730 C C . TYR B 1 49 ? 12.195 -34.781 -16.484 1 98.44 49 TYR B C 1
ATOM 3732 O O . TYR B 1 49 ? 11.172 -34.719 -17.172 1 98.44 49 TYR B O 1
ATOM 3740 N N . GLY B 1 50 ? 12.938 -33.719 -16.141 1 98.25 50 GLY B N 1
ATOM 3741 C CA . GLY B 1 50 ? 12.68 -32.375 -16.703 1 98.25 50 GLY B CA 1
ATOM 3742 C C . GLY B 1 50 ? 12.344 -31.344 -15.656 1 98.25 50 GLY B C 1
ATOM 3743 O O . GLY B 1 50 ? 11.93 -31.688 -14.547 1 98.25 50 GLY B O 1
ATOM 3744 N N . LEU B 1 51 ? 12.523 -30.094 -16.047 1 98.44 51 LEU B N 1
ATOM 3745 C CA . LEU B 1 51 ? 12.289 -28.953 -15.172 1 98.44 51 LEU B CA 1
ATOM 3746 C C . LEU B 1 51 ? 11.633 -27.797 -15.93 1 98.44 51 LEU B C 1
ATOM 3748 O O . LEU B 1 51 ? 12.078 -27.438 -17.016 1 98.44 51 LEU B O 1
ATOM 3752 N N . HIS B 1 52 ? 10.555 -27.391 -15.398 1 98.31 52 HIS B N 1
ATOM 3753 C CA . HIS B 1 52 ? 9.906 -26.172 -15.867 1 98.31 52 HIS B CA 1
ATOM 3754 C C . HIS B 1 52 ? 9.938 -25.078 -14.797 1 98.31 52 HIS B C 1
ATOM 3756 O O . HIS B 1 52 ? 9.555 -25.328 -13.648 1 98.31 52 HIS B O 1
ATOM 3762 N N . VAL B 1 53 ? 10.445 -23.922 -15.133 1 98.56 53 VAL B N 1
ATOM 3763 C CA . VAL B 1 53 ? 10.531 -22.828 -14.172 1 98.56 53 VAL B CA 1
ATOM 3764 C C . VAL B 1 53 ? 9.609 -21.688 -14.594 1 98.56 53 VAL B C 1
ATOM 3766 O O . VAL B 1 53 ? 9.664 -21.219 -15.734 1 98.56 53 VAL B O 1
ATOM 3769 N N . ARG B 1 54 ? 8.75 -21.266 -13.727 1 98.56 54 ARG B N 1
ATOM 3770 C CA . ARG B 1 54 ? 7.906 -20.094 -13.906 1 98.56 54 ARG B CA 1
ATOM 3771 C C . ARG B 1 54 ? 8.297 -18.984 -12.938 1 98.56 54 ARG B C 1
ATOM 3773 O O . ARG B 1 54 ? 8.625 -19.25 -11.781 1 98.56 54 ARG B O 1
ATOM 3780 N N . TYR B 1 55 ? 8.242 -17.812 -13.453 1 98.75 55 TYR B N 1
ATOM 3781 C CA . TYR B 1 55 ? 8.43 -16.625 -12.625 1 98.75 55 TYR B CA 1
ATOM 3782 C C . TYR B 1 55 ? 7.098 -16.109 -12.102 1 98.75 55 TYR B C 1
ATOM 3784 O O . TYR B 1 55 ? 6.203 -15.789 -12.883 1 98.75 55 TYR B O 1
ATOM 3792 N N . ALA B 1 56 ? 6.949 -16.094 -10.711 1 98.06 56 ALA B N 1
ATOM 3793 C CA . ALA B 1 56 ? 5.77 -15.438 -10.141 1 98.06 56 ALA B CA 1
ATOM 3794 C C . ALA B 1 56 ? 5.836 -13.93 -10.336 1 98.06 56 ALA B C 1
ATOM 3796 O O . ALA B 1 56 ? 6.52 -13.227 -9.578 1 98.06 56 ALA B O 1
ATOM 3797 N N . ILE B 1 57 ? 5.035 -13.375 -11.188 1 98.25 57 ILE B N 1
ATOM 3798 C CA . ILE B 1 57 ? 5.254 -12.016 -11.656 1 98.25 57 ILE B CA 1
ATOM 3799 C C . ILE B 1 57 ? 4.812 -11.016 -10.594 1 98.25 57 ILE B C 1
ATOM 3801 O O . ILE B 1 57 ? 5.137 -9.828 -10.672 1 98.25 57 ILE B O 1
ATOM 3805 N N . LYS B 1 58 ? 4.031 -11.492 -9.539 1 97.62 58 LYS B N 1
ATOM 3806 C CA . LYS B 1 58 ? 3.588 -10.586 -8.484 1 97.62 58 LYS B CA 1
ATOM 3807 C C . LYS B 1 58 ? 4.777 -9.984 -7.742 1 97.62 58 LYS B C 1
ATOM 3809 O O . LYS B 1 58 ? 4.641 -8.961 -7.062 1 97.62 58 LYS B O 1
ATOM 3814 N N . ALA B 1 59 ? 5.957 -10.633 -7.859 1 97.88 59 ALA B N 1
ATOM 3815 C CA . ALA B 1 59 ? 7.164 -10.117 -7.219 1 97.88 59 ALA B CA 1
ATOM 3816 C C . ALA B 1 59 ? 7.602 -8.797 -7.848 1 97.88 59 ALA B C 1
ATOM 3818 O O . ALA B 1 59 ? 8.016 -7.875 -7.141 1 97.88 59 ALA B O 1
ATOM 3819 N N . ASN B 1 60 ? 7.594 -8.719 -9.086 1 98.69 60 ASN B N 1
ATOM 3820 C CA . ASN B 1 60 ? 7.898 -7.559 -9.914 1 98.69 60 ASN B CA 1
ATOM 3821 C C . ASN B 1 60 ? 7.367 -7.73 -11.336 1 98.69 60 ASN B C 1
ATOM 3823 O O . ASN B 1 60 ? 7.883 -8.539 -12.102 1 98.69 60 ASN B O 1
ATOM 3827 N N . SER B 1 61 ? 6.406 -6.961 -11.727 1 98.44 61 SER B N 1
ATOM 3828 C CA . SER B 1 61 ? 5.688 -7.191 -12.969 1 98.44 61 SER B CA 1
ATOM 3829 C C . SER B 1 61 ? 6.094 -6.176 -14.039 1 98.44 61 SER B C 1
ATOM 3831 O O . SER B 1 61 ? 5.391 -6.008 -15.039 1 98.44 61 SER B O 1
ATOM 3833 N N . ASP B 1 62 ? 7.195 -5.449 -13.828 1 98.31 62 ASP B N 1
ATOM 3834 C CA . ASP B 1 62 ? 7.664 -4.484 -14.82 1 98.31 62 ASP B CA 1
ATOM 3835 C C . ASP B 1 62 ? 7.918 -5.16 -16.172 1 98.31 62 ASP B C 1
ATOM 3837 O O . ASP B 1 62 ? 8.5 -6.25 -16.219 1 98.31 62 ASP B O 1
ATOM 3841 N N . ARG B 1 63 ? 7.574 -4.488 -17.219 1 98.12 63 ARG B N 1
ATOM 3842 C CA . ARG B 1 63 ? 7.656 -5.027 -18.578 1 98.12 63 ARG B CA 1
ATOM 3843 C C . ARG B 1 63 ? 9.078 -5.488 -18.891 1 98.12 63 ARG B C 1
ATOM 3845 O O . ARG B 1 63 ? 9.273 -6.57 -19.453 1 98.12 63 ARG B O 1
ATOM 3852 N N . THR B 1 64 ? 10.055 -4.703 -18.547 1 98.69 64 THR B N 1
ATOM 3853 C CA . THR B 1 64 ? 11.445 -5.02 -18.859 1 98.69 64 THR B CA 1
ATOM 3854 C C . THR B 1 64 ? 11.922 -6.234 -18.062 1 98.69 64 THR B C 1
ATOM 3856 O O . THR B 1 64 ? 12.609 -7.105 -18.609 1 98.69 64 THR B O 1
ATOM 3859 N N . VAL B 1 65 ? 11.539 -6.344 -16.828 1 98.81 65 VAL B N 1
ATOM 3860 C CA . VAL B 1 65 ? 11.875 -7.492 -15.992 1 98.81 65 VAL B CA 1
ATOM 3861 C C . VAL B 1 65 ? 11.258 -8.758 -16.594 1 98.81 65 VAL B C 1
ATOM 3863 O O . VAL B 1 65 ? 11.93 -9.789 -16.703 1 98.81 65 VAL B O 1
ATOM 3866 N N . LEU B 1 66 ? 10 -8.664 -17.031 1 98.81 66 LEU B N 1
ATOM 3867 C CA . LEU B 1 66 ? 9.312 -9.812 -17.609 1 98.81 66 LEU B CA 1
ATOM 3868 C C . LEU B 1 66 ? 10.023 -10.289 -18.875 1 98.81 66 LEU B C 1
ATOM 3870 O O . LEU B 1 66 ? 10.18 -11.5 -19.078 1 98.81 66 LEU B O 1
ATOM 3874 N N . ARG B 1 67 ? 10.461 -9.359 -19.641 1 98.69 67 ARG B N 1
ATOM 3875 C CA . ARG B 1 67 ? 11.148 -9.703 -20.875 1 98.69 67 ARG B CA 1
ATOM 3876 C C . ARG B 1 67 ? 12.5 -10.352 -20.594 1 98.69 67 ARG B C 1
ATOM 3878 O O . ARG B 1 67 ? 12.898 -11.297 -21.281 1 98.69 67 ARG B O 1
ATOM 3885 N N . ILE B 1 68 ? 13.188 -9.875 -19.594 1 98.75 68 ILE B N 1
ATOM 3886 C CA . ILE B 1 68 ? 14.469 -10.461 -19.234 1 98.75 68 ILE B CA 1
ATOM 3887 C C . ILE B 1 68 ? 14.273 -11.906 -18.781 1 98.75 68 ILE B C 1
ATOM 3889 O O . ILE B 1 68 ? 14.961 -12.812 -19.266 1 98.75 68 ILE B O 1
ATOM 3893 N N . VAL B 1 69 ? 13.336 -12.156 -17.922 1 98.75 69 VAL B N 1
ATOM 3894 C CA . VAL B 1 69 ? 13.133 -13.477 -17.328 1 98.75 69 VAL B CA 1
ATOM 3895 C C . VAL B 1 69 ? 12.656 -14.453 -18.391 1 98.75 69 VAL B C 1
ATOM 3897 O O . VAL B 1 69 ? 13.117 -15.594 -18.453 1 98.75 69 VAL B O 1
ATOM 3900 N N . THR B 1 70 ? 11.727 -13.992 -19.25 1 98.75 70 THR B N 1
ATOM 3901 C CA . THR B 1 70 ? 11.219 -14.875 -20.281 1 98.75 70 THR B CA 1
ATOM 3902 C C . THR B 1 70 ? 12.273 -15.094 -21.375 1 98.75 70 THR B C 1
ATOM 3904 O O . THR B 1 70 ? 12.336 -16.172 -21.969 1 98.75 70 THR B O 1
ATOM 3907 N N . GLY B 1 71 ? 13.055 -14.07 -21.609 1 98.44 71 GLY B N 1
ATOM 3908 C CA . GLY B 1 71 ? 14.172 -14.227 -22.516 1 98.44 71 GLY B CA 1
ATOM 3909 C C . GLY B 1 71 ? 15.164 -15.281 -22.078 1 98.44 71 GLY B C 1
ATOM 3910 O O . GLY B 1 71 ? 15.805 -15.93 -22.922 1 98.44 71 GLY B O 1
ATOM 3911 N N . LYS B 1 72 ? 15.289 -15.5 -20.812 1 98.38 72 LYS B N 1
ATOM 3912 C CA . LYS B 1 72 ? 16.203 -16.5 -20.25 1 98.38 72 LYS B CA 1
ATOM 3913 C C . LYS B 1 72 ? 15.586 -17.891 -20.281 1 98.38 72 LYS B C 1
ATOM 3915 O O . LYS B 1 72 ? 16.281 -18.875 -20.031 1 98.38 72 LYS B O 1
ATOM 3920 N N . GLY B 1 73 ? 14.289 -17.906 -20.516 1 98.38 73 GLY B N 1
ATOM 3921 C CA . GLY B 1 73 ? 13.695 -19.219 -20.703 1 98.38 73 GLY B CA 1
ATOM 3922 C C . GLY B 1 73 ? 12.641 -19.547 -19.656 1 98.38 73 GLY B C 1
ATOM 3923 O O . GLY B 1 73 ? 12.016 -20.609 -19.703 1 98.38 73 GLY B O 1
ATOM 3924 N N . LEU B 1 74 ? 12.422 -18.656 -18.688 1 98.88 74 LEU B N 1
ATOM 3925 C CA . LEU B 1 74 ? 11.359 -18.906 -17.719 1 98.88 74 LEU B CA 1
ATOM 3926 C C . LEU B 1 74 ? 9.992 -18.578 -18.328 1 98.88 74 LEU B C 1
ATOM 3928 O O . LEU B 1 74 ? 9.883 -17.75 -19.219 1 98.88 74 LEU B O 1
ATOM 3932 N N . ASP B 1 75 ? 8.992 -19.203 -17.891 1 98.88 75 ASP B N 1
ATOM 3933 C CA . ASP B 1 75 ? 7.605 -18.828 -18.141 1 98.88 75 ASP B CA 1
ATOM 3934 C C . ASP B 1 75 ? 7.02 -18.062 -16.953 1 98.88 75 ASP B C 1
ATOM 3936 O O . ASP B 1 75 ? 7.746 -17.688 -16.031 1 98.88 75 ASP B O 1
ATOM 3940 N N . LEU B 1 76 ? 5.719 -17.719 -17.047 1 98.88 76 LEU B N 1
ATOM 3941 C CA . LEU B 1 76 ? 5.188 -16.797 -16.047 1 98.88 76 LEU B CA 1
ATOM 3942 C C . LEU B 1 76 ? 4.039 -17.438 -15.273 1 98.88 76 LEU B C 1
ATOM 3944 O O . LEU B 1 76 ? 3.23 -18.172 -15.852 1 98.88 76 LEU B O 1
ATOM 3948 N N . ASP B 1 77 ? 3.986 -17.25 -14.008 1 98.5 77 ASP B N 1
ATOM 3949 C CA . ASP B 1 77 ? 2.812 -17.484 -13.172 1 98.5 77 ASP B CA 1
ATOM 3950 C C . ASP B 1 77 ? 2.1 -16.188 -12.836 1 98.5 77 ASP B C 1
ATOM 3952 O O . ASP B 1 77 ? 2.707 -15.266 -12.281 1 98.5 77 ASP B O 1
ATOM 3956 N N . CYS B 1 78 ? 0.834 -16.078 -13.195 1 98.62 78 CYS B N 1
ATOM 3957 C CA . CYS B 1 78 ? 0.042 -14.859 -13.008 1 98.62 78 CYS B CA 1
ATOM 3958 C C . CYS B 1 78 ? -1.017 -15.07 -11.93 1 98.62 78 CYS B C 1
ATOM 3960 O O . CYS B 1 78 ? -1.639 -16.125 -11.859 1 98.62 78 CYS B O 1
ATOM 3962 N N . SER B 1 79 ? -1.298 -14 -11.172 1 97.81 79 SER B N 1
ATOM 3963 C CA . SER B 1 79 ? -2.205 -14.102 -10.031 1 97.81 79 SER B CA 1
ATOM 3964 C C . SER B 1 79 ? -3.566 -13.492 -10.352 1 97.81 79 SER B C 1
ATOM 3966 O O . SER B 1 79 ? -4.477 -13.523 -9.523 1 97.81 79 SER B O 1
ATOM 3968 N N . SER B 1 80 ? -3.73 -12.875 -11.477 1 98.38 80 SER B N 1
ATOM 3969 C CA . SER B 1 80 ? -5.004 -12.289 -11.891 1 98.38 80 SER B CA 1
ATOM 3970 C C . SER B 1 80 ? -5.113 -12.219 -13.406 1 98.38 80 SER B C 1
ATOM 3972 O O . SER B 1 80 ? -4.109 -12.336 -14.117 1 98.38 80 SER B O 1
ATOM 3974 N N . LEU B 1 81 ? -6.316 -12.039 -13.898 1 98.06 81 LEU B N 1
ATOM 3975 C CA . LEU B 1 81 ? -6.531 -11.836 -15.32 1 98.06 81 LEU B CA 1
ATOM 3976 C C . LEU B 1 81 ? -5.82 -10.578 -15.805 1 98.06 81 LEU B C 1
ATOM 3978 O O . LEU B 1 81 ? -5.23 -10.57 -16.891 1 98.06 81 LEU B O 1
ATOM 3982 N N . ASP B 1 82 ? -5.844 -9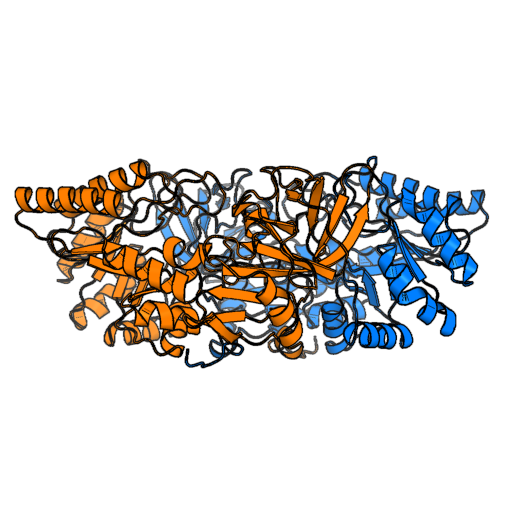.547 -14.969 1 98.19 82 ASP B N 1
ATOM 3983 C CA . ASP B 1 82 ? -5.18 -8.297 -15.32 1 98.19 82 ASP B CA 1
ATOM 3984 C C . ASP B 1 82 ? -3.666 -8.484 -15.406 1 98.19 82 ASP B C 1
ATOM 3986 O O . ASP B 1 82 ? -3 -7.867 -16.234 1 98.19 82 ASP B O 1
ATOM 3990 N N . GLU B 1 83 ? -3.176 -9.32 -14.594 1 98.12 83 GLU B N 1
ATOM 3991 C CA . GLU B 1 83 ? -1.742 -9.594 -14.609 1 98.12 83 GLU B CA 1
ATOM 3992 C C . GLU B 1 83 ? -1.341 -10.344 -15.883 1 98.12 83 GLU B C 1
ATOM 3994 O O . GLU B 1 83 ? -0.305 -10.047 -16.484 1 98.12 83 GLU B O 1
ATOM 3999 N N . ALA B 1 84 ? -2.129 -11.359 -16.25 1 98.75 84 ALA B N 1
ATOM 4000 C CA . ALA B 1 84 ? -1.89 -12.062 -17.516 1 98.75 84 ALA B CA 1
ATOM 4001 C C . ALA B 1 84 ? -1.949 -11.102 -18.688 1 98.75 84 ALA B C 1
ATOM 4003 O O . ALA B 1 84 ? -1.091 -11.141 -19.578 1 98.75 84 ALA B O 1
ATOM 4004 N N . ALA B 1 85 ? -2.938 -10.227 -18.672 1 98.56 85 ALA B N 1
ATOM 4005 C CA . ALA B 1 85 ? -3.086 -9.242 -19.734 1 98.56 85 ALA B CA 1
ATOM 4006 C C . ALA B 1 85 ? -1.887 -8.297 -19.781 1 98.56 85 ALA B C 1
ATOM 4008 O O . ALA B 1 85 ? -1.408 -7.949 -20.859 1 98.56 85 ALA B O 1
ATOM 4009 N N . ARG B 1 86 ? -1.418 -7.93 -18.609 1 98.25 86 ARG B N 1
ATOM 4010 C CA . ARG B 1 86 ? -0.249 -7.062 -18.531 1 98.25 86 ARG B CA 1
ATOM 4011 C C . ARG B 1 86 ? 0.978 -7.734 -19.141 1 98.25 86 ARG B C 1
ATOM 4013 O O . ARG B 1 86 ? 1.735 -7.098 -19.875 1 98.25 86 ARG B O 1
ATOM 4020 N N . ALA B 1 87 ? 1.202 -8.961 -18.812 1 98.75 87 ALA B N 1
ATOM 4021 C CA . ALA B 1 87 ? 2.328 -9.711 -19.359 1 98.75 87 ALA B CA 1
ATOM 4022 C C . ALA B 1 87 ? 2.201 -9.852 -20.875 1 98.75 87 ALA B C 1
ATOM 4024 O O . ALA B 1 87 ? 3.193 -9.734 -21.594 1 98.75 87 ALA B O 1
ATOM 4025 N N . HIS B 1 88 ? 0.994 -10.062 -21.328 1 98.81 88 HIS B N 1
ATOM 4026 C CA . HIS B 1 88 ? 0.754 -10.148 -22.766 1 98.81 88 HIS B CA 1
ATOM 4027 C C . HIS B 1 88 ? 1.076 -8.828 -23.469 1 98.81 88 HIS B C 1
ATOM 4029 O O . HIS B 1 88 ? 1.678 -8.82 -24.531 1 98.81 88 HIS B O 1
ATOM 4035 N N . ALA B 1 89 ? 0.706 -7.762 -22.844 1 98.12 89 ALA B N 1
ATOM 4036 C CA . ALA B 1 89 ? 0.995 -6.438 -23.391 1 98.12 89 ALA B CA 1
ATOM 4037 C C . ALA B 1 89 ? 2.5 -6.191 -23.469 1 98.12 89 ALA B C 1
ATOM 4039 O O . ALA B 1 89 ? 2.959 -5.363 -24.25 1 98.12 89 ALA B O 1
ATOM 4040 N N . ALA B 1 90 ? 3.268 -6.91 -22.656 1 98 90 ALA B N 1
ATOM 4041 C CA . ALA B 1 90 ? 4.723 -6.801 -22.672 1 98 90 ALA B CA 1
ATOM 4042 C C . ALA B 1 90 ? 5.32 -7.648 -23.797 1 98 90 ALA B C 1
ATOM 4044 O O . ALA B 1 90 ? 6.539 -7.668 -23.984 1 98 90 ALA B O 1
ATOM 4045 N N . GLY B 1 91 ? 4.508 -8.406 -24.5 1 98 91 GLY B N 1
ATOM 4046 C CA . GLY B 1 91 ? 4.957 -9.188 -25.641 1 98 91 GLY B CA 1
ATOM 4047 C C . GLY B 1 91 ? 5.078 -10.664 -25.328 1 98 91 GLY B C 1
ATOM 4048 O O . GLY B 1 91 ? 5.613 -11.43 -26.141 1 98 91 GLY B O 1
ATOM 4049 N N . ILE B 1 92 ? 4.617 -11.141 -24.266 1 98.75 92 ILE B N 1
ATOM 4050 C CA . ILE B 1 92 ? 4.727 -12.547 -23.891 1 98.75 92 ILE B CA 1
ATOM 4051 C C . ILE B 1 92 ? 3.436 -13.281 -24.25 1 98.75 92 ILE B C 1
ATOM 4053 O O . ILE B 1 92 ? 2.35 -12.875 -23.812 1 98.75 92 ILE B O 1
ATOM 4057 N N . PRO B 1 93 ? 3.484 -14.289 -24.984 1 98.81 93 PRO B N 1
ATOM 4058 C CA . PRO B 1 93 ? 2.26 -14.992 -25.359 1 98.81 93 PRO B CA 1
ATOM 4059 C C . PRO B 1 93 ? 1.6 -15.703 -24.172 1 98.81 93 PRO B C 1
ATOM 4061 O O . PRO B 1 93 ? 2.291 -16.156 -23.25 1 98.81 93 PRO B O 1
ATOM 4064 N N . TYR B 1 94 ? 0.31 -15.852 -24.234 1 98.75 94 TYR B N 1
ATOM 4065 C CA . TYR B 1 94 ? -0.446 -16.5 -23.172 1 98.75 94 TYR B CA 1
ATOM 4066 C C . TYR B 1 94 ? 0.008 -17.953 -22.984 1 98.75 94 TYR B C 1
ATOM 4068 O O . TYR B 1 94 ? -0.049 -18.484 -21.875 1 98.75 94 TYR B O 1
ATOM 4076 N N . SER B 1 95 ? 0.56 -18.562 -24.016 1 98.62 95 SER B N 1
ATOM 4077 C CA . SER B 1 95 ? 0.999 -19.953 -23.984 1 98.62 95 SER B CA 1
ATOM 4078 C C . SER B 1 95 ? 2.191 -20.141 -23.047 1 98.62 95 SER B C 1
ATOM 4080 O O . SER B 1 95 ? 2.553 -21.266 -22.703 1 98.62 95 SER B O 1
ATOM 4082 N N . ARG B 1 96 ? 2.789 -19.047 -22.625 1 98.75 96 ARG B N 1
ATOM 4083 C CA . ARG B 1 96 ? 3.916 -19.109 -21.703 1 98.75 96 ARG B CA 1
ATOM 4084 C C . ARG B 1 96 ? 3.492 -18.688 -20.297 1 98.75 96 ARG B C 1
ATOM 4086 O O . ARG B 1 96 ? 4.328 -18.297 -19.484 1 98.75 96 ARG B O 1
ATOM 4093 N N . MET B 1 97 ? 2.152 -18.75 -20.047 1 98.75 97 MET B N 1
ATOM 4094 C CA . MET B 1 97 ? 1.644 -18.266 -18.766 1 98.75 97 MET B CA 1
ATOM 4095 C C . MET B 1 97 ? 0.749 -19.312 -18.109 1 98.75 97 MET B C 1
ATOM 4097 O O . MET B 1 97 ? 0.098 -20.094 -18.812 1 98.75 97 MET B O 1
ATOM 4101 N N . MET B 1 98 ? 0.774 -19.344 -16.859 1 98.56 98 MET B N 1
ATOM 4102 C CA . MET B 1 98 ? -0.214 -20.031 -16.031 1 98.56 98 MET B CA 1
ATOM 4103 C C . MET B 1 98 ? -0.948 -19.047 -15.133 1 98.56 98 MET B C 1
ATOM 4105 O O . MET B 1 98 ? -0.33 -18.156 -14.547 1 98.56 98 MET B O 1
ATOM 4109 N N . LEU B 1 99 ? -2.248 -19.125 -15.102 1 98.19 99 LEU B N 1
ATOM 4110 C CA . LEU B 1 99 ? -3.061 -18.297 -14.211 1 98.19 99 LEU B CA 1
ATOM 4111 C C . LEU B 1 99 ? -3.402 -19.062 -12.938 1 98.19 99 LEU B C 1
ATOM 4113 O O . LEU B 1 99 ? -4.109 -20.078 -12.977 1 98.19 99 LEU B O 1
ATOM 4117 N N . THR B 1 100 ? -2.83 -18.688 -11.828 1 97.5 100 THR B N 1
ATOM 4118 C CA . THR B 1 100 ? -3.139 -19.156 -10.484 1 97.5 100 THR B CA 1
ATOM 4119 C C . THR B 1 100 ? -3.799 -18.047 -9.664 1 97.5 100 THR B C 1
ATOM 4121 O O . THR B 1 100 ? -3.113 -17.203 -9.086 1 97.5 100 THR B O 1
ATOM 4124 N N . THR B 1 101 ? -5.129 -18.031 -9.617 1 96.88 101 THR B N 1
ATOM 4125 C CA . THR B 1 101 ? -5.848 -16.859 -9.117 1 96.88 101 THR B CA 1
ATOM 4126 C C . THR B 1 101 ? -6.969 -17.281 -8.18 1 96.88 101 THR B C 1
ATOM 4128 O O . THR B 1 101 ? -7.414 -18.422 -8.203 1 96.88 101 THR B O 1
ATOM 4131 N N . GLN B 1 102 ? -7.375 -16.375 -7.355 1 95.69 102 GLN B N 1
ATOM 4132 C CA . GLN B 1 102 ? -8.562 -16.578 -6.531 1 95.69 102 GLN B CA 1
ATOM 4133 C C . GLN B 1 102 ? -9.812 -16.031 -7.215 1 95.69 102 GLN B C 1
ATOM 4135 O O . GLN B 1 102 ? -10.93 -16.25 -6.738 1 95.69 102 GLN B O 1
ATOM 4140 N N . GLU B 1 103 ? -9.625 -15.359 -8.32 1 97.44 103 GLU B N 1
ATOM 4141 C CA . GLU B 1 103 ? -10.758 -14.789 -9.031 1 97.44 103 GLU B CA 1
ATOM 4142 C C . GLU B 1 103 ? -11.648 -15.883 -9.617 1 97.44 103 GLU B C 1
ATOM 4144 O O . GLU B 1 103 ? -11.18 -16.984 -9.914 1 97.44 103 GLU B O 1
ATOM 4149 N N . VAL B 1 104 ? -12.914 -15.594 -9.656 1 97.69 104 VAL B N 1
ATOM 4150 C CA . VAL B 1 104 ? -13.883 -16.406 -10.383 1 97.69 104 VAL B CA 1
ATOM 4151 C C . VAL B 1 104 ? -14.594 -15.547 -11.43 1 97.69 104 VAL B C 1
ATOM 4153 O O . VAL B 1 104 ? -15.711 -15.078 -11.203 1 97.69 104 VAL B O 1
ATOM 4156 N N . PRO B 1 105 ? -13.938 -15.398 -12.539 1 95.88 105 PRO B N 1
ATOM 4157 C CA . PRO B 1 105 ? -14.453 -14.492 -13.562 1 95.88 105 PRO B CA 1
ATOM 4158 C C . PRO B 1 105 ? -15.836 -14.898 -14.07 1 95.88 105 PRO B C 1
ATOM 4160 O O . PRO B 1 105 ? -16.094 -16.094 -14.273 1 95.88 105 PRO B O 1
ATOM 4163 N N . THR B 1 106 ? -16.734 -13.953 -14.211 1 95.06 106 THR B N 1
ATOM 4164 C CA . THR B 1 106 ? -18.062 -14.141 -14.781 1 95.06 106 THR B CA 1
ATOM 4165 C C . THR B 1 106 ? -18.297 -13.164 -15.93 1 95.06 106 THR B C 1
ATOM 4167 O O . THR B 1 106 ? -17.484 -12.273 -16.172 1 95.06 106 THR B O 1
ATOM 4170 N N . GLY B 1 107 ? -19.281 -13.406 -16.719 1 94.62 107 GLY B N 1
ATOM 4171 C CA . GLY B 1 107 ? -19.641 -12.484 -17.781 1 94.62 107 GLY B CA 1
ATOM 4172 C C . GLY B 1 107 ? -18.531 -12.266 -18.781 1 94.62 107 GLY B C 1
ATOM 4173 O O . GLY B 1 107 ? -17.969 -13.227 -19.328 1 94.62 107 GLY B O 1
ATOM 4174 N N . GLU B 1 108 ? -18.219 -11.023 -19 1 95.38 108 GLU B N 1
ATOM 4175 C CA . GLU B 1 108 ? -17.203 -10.648 -19.984 1 95.38 108 GLU B CA 1
ATOM 4176 C C . GLU B 1 108 ? -15.828 -11.18 -19.578 1 95.38 108 GLU B C 1
ATOM 4178 O O . GLU B 1 108 ? -15.023 -11.562 -20.438 1 95.38 108 GLU B O 1
ATOM 4183 N N . GLU B 1 109 ? -15.578 -11.195 -18.328 1 96.19 109 GLU B N 1
ATOM 4184 C CA . GLU B 1 109 ? -14.289 -11.688 -17.859 1 96.19 109 GLU B CA 1
ATOM 4185 C C . GLU B 1 109 ? -14.156 -13.188 -18.094 1 96.19 109 GLU B C 1
ATOM 4187 O O . GLU B 1 109 ? -13.055 -13.688 -18.359 1 96.19 109 GLU B O 1
ATOM 4192 N N . ARG B 1 110 ? -15.258 -13.867 -17.953 1 97.31 110 ARG B N 1
ATOM 4193 C CA . ARG B 1 110 ? -15.234 -15.297 -18.266 1 97.31 110 ARG B CA 1
ATOM 4194 C C . ARG B 1 110 ? -14.922 -15.523 -19.75 1 97.31 110 ARG B C 1
ATOM 4196 O O . ARG B 1 110 ? -14.094 -16.375 -20.078 1 97.31 110 ARG B O 1
ATOM 4203 N N . THR B 1 111 ? -15.539 -14.766 -20.594 1 97.88 111 THR B N 1
ATOM 4204 C CA . THR B 1 111 ? -15.281 -14.852 -22.031 1 97.88 111 THR B CA 1
ATOM 4205 C C . THR B 1 111 ? -13.805 -14.578 -22.328 1 97.88 111 THR B C 1
ATOM 4207 O O . THR B 1 111 ? -13.195 -15.281 -23.125 1 97.88 111 THR B O 1
ATOM 4210 N N . GLU B 1 112 ? -13.312 -13.625 -21.656 1 98.12 112 GLU B N 1
ATOM 4211 C CA . GLU B 1 112 ? -11.906 -13.281 -21.828 1 98.12 112 GLU B CA 1
ATOM 4212 C C . GLU B 1 112 ? -11 -14.43 -21.375 1 98.12 112 GLU B C 1
ATOM 4214 O O . GLU B 1 112 ? -10.047 -14.781 -22.062 1 98.12 112 GLU B O 1
ATOM 4219 N N . LEU B 1 113 ? -11.297 -14.953 -20.234 1 98.25 113 LEU B N 1
ATOM 4220 C CA . LEU B 1 113 ? -10.523 -16.078 -19.719 1 98.25 113 LEU B CA 1
ATOM 4221 C C . LEU B 1 113 ? -10.531 -17.234 -20.688 1 98.25 113 LEU B C 1
ATOM 4223 O O . LEU B 1 113 ? -9.484 -17.812 -21 1 98.25 113 LEU B O 1
ATOM 4227 N N . GLU B 1 114 ? -11.688 -17.578 -21.203 1 98.44 114 GLU B N 1
ATOM 4228 C CA . GLU B 1 114 ? -11.812 -18.672 -22.156 1 98.44 114 GLU B CA 1
ATOM 4229 C C . GLU B 1 114 ? -10.977 -18.406 -23.406 1 98.44 114 GLU B C 1
ATOM 4231 O O . GLU B 1 114 ? -10.32 -19.312 -23.922 1 98.44 114 GLU B O 1
ATOM 4236 N N . ALA B 1 115 ? -11.008 -17.188 -23.859 1 98.38 115 ALA B N 1
ATOM 4237 C CA . ALA B 1 115 ? -10.211 -16.828 -25.031 1 98.38 115 ALA B CA 1
ATOM 4238 C C . ALA B 1 115 ? -8.719 -16.984 -24.75 1 98.38 115 ALA B C 1
ATOM 4240 O O . ALA B 1 115 ? -7.969 -17.469 -25.594 1 98.38 115 ALA B O 1
ATOM 4241 N N . MET B 1 116 ? -8.281 -16.594 -23.562 1 98.5 116 MET B N 1
ATOM 4242 C CA . MET B 1 116 ? -6.879 -16.734 -23.172 1 98.5 116 MET B CA 1
ATOM 4243 C C . MET B 1 116 ? -6.477 -18.203 -23.125 1 98.5 116 MET B C 1
ATOM 4245 O O . MET B 1 116 ? -5.41 -18.578 -23.609 1 98.5 116 MET B O 1
ATOM 4249 N N . ILE B 1 117 ? -7.355 -19 -22.578 1 98.19 117 ILE B N 1
ATOM 4250 C CA . ILE B 1 117 ? -7.082 -20.438 -22.438 1 98.19 117 ILE B CA 1
ATOM 4251 C C . ILE B 1 117 ? -7.004 -21.078 -23.828 1 98.19 117 ILE B C 1
ATOM 4253 O O . ILE B 1 117 ? -6.145 -21.922 -24.078 1 98.19 117 ILE B O 1
ATOM 4257 N N . LYS B 1 118 ? -7.812 -20.672 -24.734 1 97.81 118 LYS B N 1
ATOM 4258 C CA . LYS B 1 118 ? -7.863 -21.219 -26.078 1 97.81 118 LYS B CA 1
ATOM 4259 C C . LYS B 1 118 ? -6.531 -21.031 -26.812 1 97.81 118 LYS B C 1
ATOM 4261 O O . LYS B 1 118 ? -6.141 -21.859 -27.625 1 97.81 118 LYS B O 1
ATOM 4266 N N . VAL B 1 119 ? -5.875 -19.953 -26.438 1 97.81 119 VAL B N 1
ATOM 4267 C CA . VAL B 1 119 ? -4.633 -19.672 -27.156 1 97.81 119 VAL B CA 1
ATOM 4268 C C . VAL B 1 119 ? -3.439 -20.109 -26.312 1 97.81 119 VAL B C 1
ATOM 4270 O O . VAL B 1 119 ? -2.297 -19.75 -26.594 1 97.81 119 VAL B O 1
ATOM 4273 N N . GLY B 1 120 ? -3.691 -20.766 -25.188 1 97.69 120 GLY B N 1
ATOM 4274 C CA . GLY B 1 120 ? -2.59 -21.5 -24.578 1 97.69 120 GLY B CA 1
ATOM 4275 C C . GLY B 1 120 ? -2.406 -21.172 -23.109 1 97.69 120 GLY B C 1
ATOM 4276 O O . GLY B 1 120 ? -1.585 -21.797 -22.422 1 97.69 120 GLY B O 1
ATOM 4277 N N . LEU B 1 121 ? -3.117 -20.203 -22.531 1 98.44 121 LEU B N 1
ATOM 4278 C CA . LEU B 1 121 ? -3.012 -19.938 -21.109 1 98.44 121 LEU B CA 1
ATOM 4279 C C . LEU B 1 121 ? -3.379 -21.172 -20.281 1 98.44 121 LEU B C 1
ATOM 4281 O O . LEU B 1 121 ? -4.438 -21.766 -20.5 1 98.44 121 LEU B O 1
ATOM 4285 N N . LYS B 1 122 ? -2.5 -21.594 -19.453 1 98.06 122 LYS B N 1
ATOM 4286 C CA . LYS B 1 122 ? -2.832 -22.672 -18.516 1 98.06 122 LYS B CA 1
ATOM 4287 C C . LYS B 1 122 ? -3.645 -22.141 -17.344 1 98.06 122 LYS B C 1
ATOM 4289 O O . LYS B 1 122 ? -3.35 -21.062 -16.812 1 98.06 122 LYS B O 1
ATOM 4294 N N . TYR B 1 123 ? -4.676 -22.781 -17.016 1 97.38 123 TYR B N 1
ATOM 4295 C CA . TYR B 1 123 ? -5.539 -22.375 -15.914 1 97.38 123 TYR B CA 1
ATOM 4296 C C . TYR B 1 123 ? -5.387 -23.328 -14.727 1 97.38 123 TYR B C 1
ATOM 4298 O O . TYR B 1 123 ? -5.715 -24.516 -14.82 1 97.38 123 TYR B O 1
ATOM 4306 N N . ASN B 1 124 ? -4.828 -22.875 -13.656 1 97.88 124 ASN B N 1
ATOM 4307 C CA . ASN B 1 124 ? -4.652 -23.609 -12.414 1 97.88 124 ASN B CA 1
ATOM 4308 C C . ASN B 1 124 ? -5.871 -23.484 -11.508 1 97.88 124 ASN B C 1
ATOM 4310 O O . ASN B 1 124 ? -6.039 -22.484 -10.828 1 97.88 124 ASN B O 1
ATOM 4314 N N . VAL B 1 125 ? -6.648 -24.516 -11.445 1 97.38 125 VAL B N 1
ATOM 4315 C CA . VAL B 1 125 ? -7.887 -24.516 -10.672 1 97.38 125 VAL B CA 1
ATOM 4316 C C . VAL B 1 125 ? -7.57 -24.453 -9.18 1 97.38 125 VAL B C 1
ATOM 4318 O O . VAL B 1 125 ? -6.883 -25.328 -8.648 1 97.38 125 VAL B O 1
ATOM 4321 N N . CYS B 1 126 ? -8.18 -23.422 -8.523 1 96.19 126 CYS B N 1
ATOM 4322 C CA . CYS B 1 126 ? -7.848 -23.203 -7.121 1 96.19 126 CYS B CA 1
ATOM 4323 C C . CYS B 1 126 ? -9.078 -23.375 -6.238 1 96.19 126 CYS B C 1
ATOM 4325 O O . CYS B 1 126 ? -9.023 -23.094 -5.039 1 96.19 126 CYS B O 1
ATOM 4327 N N . SER B 1 127 ? -10.219 -23.719 -6.781 1 95.81 127 SER B N 1
ATOM 4328 C CA . SER B 1 127 ? -11.422 -23.984 -5.996 1 95.81 127 SER B CA 1
ATOM 4329 C C . SER B 1 127 ? -12.398 -24.859 -6.773 1 95.81 127 SER B C 1
ATOM 4331 O O . SER B 1 127 ? -12.289 -25 -7.992 1 95.81 127 SER B O 1
ATOM 4333 N N . THR B 1 128 ? -13.305 -25.453 -6.027 1 96.19 128 THR B N 1
ATOM 4334 C CA . THR B 1 128 ? -14.359 -26.25 -6.648 1 96.19 128 THR B CA 1
ATOM 4335 C C . THR B 1 128 ? -15.172 -25.391 -7.617 1 96.19 128 THR B C 1
ATOM 4337 O O . THR B 1 128 ? -15.516 -25.844 -8.711 1 96.19 128 THR B O 1
ATOM 4340 N N . LEU B 1 129 ? -15.406 -24.203 -7.234 1 97.12 129 LEU B N 1
ATOM 4341 C CA . LEU B 1 129 ? -16.219 -23.312 -8.07 1 97.12 129 LEU B CA 1
ATOM 4342 C C . LEU B 1 129 ? -15.469 -22.953 -9.352 1 97.12 129 LEU B C 1
ATOM 4344 O O . LEU B 1 129 ? -16.078 -22.859 -10.422 1 97.12 129 LEU B O 1
ATOM 4348 N N . GLN B 1 130 ? -14.211 -22.734 -9.273 1 97.56 130 GLN B N 1
ATOM 4349 C CA . GLN B 1 130 ? -13.406 -22.469 -10.461 1 97.56 130 GLN B CA 1
ATOM 4350 C C . GLN B 1 130 ? -13.461 -23.625 -11.438 1 97.56 130 GLN B C 1
ATOM 4352 O O . GLN B 1 130 ? -13.547 -23.438 -12.648 1 97.56 130 GLN B O 1
ATOM 4357 N N . TYR B 1 131 ? -13.406 -24.859 -10.922 1 97.75 131 TYR B N 1
ATOM 4358 C CA . TYR B 1 131 ? -13.547 -26.016 -11.781 1 97.75 131 TYR B CA 1
ATOM 4359 C C . TYR B 1 131 ? -14.883 -26 -12.516 1 97.75 131 TYR B C 1
ATOM 4361 O O . TYR B 1 131 ? -14.93 -26.156 -13.734 1 97.75 131 TYR B O 1
ATOM 4369 N N . GLN B 1 132 ? -15.914 -25.75 -11.703 1 97 132 GLN B N 1
ATOM 4370 C CA . GLN B 1 132 ? -17.25 -25.75 -12.281 1 97 132 GLN B CA 1
ATOM 4371 C C . GLN B 1 132 ? -17.391 -24.688 -13.367 1 97 132 GLN B C 1
ATOM 4373 O O . GLN B 1 132 ? -18.062 -24.906 -14.375 1 97 132 GLN B O 1
ATOM 4378 N N . LEU B 1 133 ? -16.75 -23.594 -13.141 1 95.38 133 LEU B N 1
ATOM 4379 C CA . LEU B 1 133 ? -16.781 -22.469 -14.055 1 95.38 133 LEU B CA 1
ATOM 4380 C C . LEU B 1 133 ? -16.219 -22.844 -15.422 1 95.38 133 LEU B C 1
ATOM 4382 O O . LEU B 1 133 ? -16.75 -22.438 -16.453 1 95.38 133 LEU B O 1
ATOM 4386 N N . ILE B 1 134 ? -15.148 -23.688 -15.477 1 96.88 134 ILE B N 1
ATOM 4387 C CA . ILE B 1 134 ? -14.406 -23.844 -16.719 1 96.88 134 ILE B CA 1
ATOM 4388 C C . ILE B 1 134 ? -14.648 -25.234 -17.297 1 96.88 134 ILE B C 1
ATOM 4390 O O . ILE B 1 134 ? -14.289 -25.516 -18.453 1 96.88 134 ILE B O 1
ATOM 4394 N N . ALA B 1 135 ? -15.312 -26.156 -16.578 1 97.75 135 ALA B N 1
ATOM 4395 C CA . ALA B 1 135 ? -15.359 -27.578 -16.875 1 97.75 135 ALA B CA 1
ATOM 4396 C C . ALA B 1 135 ? -15.961 -27.828 -18.25 1 97.75 135 ALA B C 1
ATOM 4398 O O . ALA B 1 135 ? -15.383 -28.547 -19.062 1 97.75 135 ALA B O 1
ATOM 4399 N N . ASP B 1 136 ? -17.109 -27.266 -18.531 1 97.69 136 ASP B N 1
ATOM 4400 C CA . ASP B 1 136 ? -17.766 -27.484 -19.797 1 97.69 136 ASP B CA 1
ATOM 4401 C C . ASP B 1 136 ? -16.922 -26.984 -20.969 1 97.69 136 ASP B C 1
ATOM 4403 O O . ASP B 1 136 ? -16.797 -27.656 -21.984 1 97.69 136 ASP B O 1
ATOM 4407 N N . PHE B 1 137 ? -16.422 -25.828 -20.781 1 97.94 137 PHE B N 1
ATOM 4408 C CA . PHE B 1 137 ? -15.57 -25.234 -21.797 1 97.94 137 PHE B CA 1
ATOM 4409 C C . PHE B 1 137 ? -14.352 -26.109 -22.047 1 97.94 137 PHE B C 1
ATOM 4411 O O . PHE B 1 137 ? -13.992 -26.375 -23.203 1 97.94 137 PHE B O 1
ATOM 4418 N N . ALA B 1 138 ? -13.727 -26.562 -20.969 1 97.88 138 ALA B N 1
ATOM 4419 C CA . ALA B 1 138 ? -12.531 -27.391 -21.078 1 97.88 138 ALA B CA 1
ATOM 4420 C C . ALA B 1 138 ? -12.844 -28.703 -21.797 1 97.88 138 ALA B C 1
ATOM 4422 O O . ALA B 1 138 ? -12.062 -29.172 -22.625 1 97.88 138 ALA B O 1
ATOM 4423 N N . ALA B 1 139 ? -13.93 -29.297 -21.453 1 97.75 139 ALA B N 1
ATOM 4424 C CA . ALA B 1 139 ? -14.336 -30.562 -22.078 1 97.75 139 ALA B CA 1
ATOM 4425 C C . ALA B 1 139 ? -14.57 -30.391 -23.578 1 97.75 139 ALA B C 1
ATOM 4427 O O . ALA B 1 139 ? -14.086 -31.188 -24.375 1 97.75 139 ALA B O 1
ATOM 4428 N N . GLN B 1 140 ? -15.25 -29.328 -23.875 1 97.62 140 GLN B N 1
ATOM 4429 C CA . GLN B 1 140 ? -15.594 -29.062 -25.266 1 97.62 140 GLN B CA 1
ATOM 4430 C C . GLN B 1 140 ? -14.344 -28.812 -26.109 1 97.62 140 GLN B C 1
ATOM 4432 O O . GLN B 1 140 ? -14.297 -29.172 -27.281 1 97.62 140 GLN B O 1
ATOM 4437 N N . ASN B 1 141 ? -13.391 -28.266 -25.5 1 97.38 141 ASN B N 1
ATOM 4438 C CA . ASN B 1 141 ? -12.188 -27.891 -26.25 1 97.38 141 ASN B CA 1
ATOM 4439 C C . ASN B 1 141 ? -11.031 -28.844 -25.953 1 97.38 141 ASN B C 1
ATOM 4441 O O . ASN B 1 141 ? -9.898 -28.578 -26.375 1 97.38 141 ASN B O 1
ATOM 4445 N N . LYS B 1 142 ? -11.258 -29.875 -25.172 1 95.88 142 LYS B N 1
ATOM 4446 C CA . LYS B 1 142 ? -10.273 -30.906 -24.844 1 95.88 142 LYS B CA 1
ATOM 4447 C C . LYS B 1 142 ? -9.039 -30.312 -24.172 1 95.88 142 LYS B C 1
ATOM 4449 O O . LYS B 1 142 ? -7.91 -30.594 -24.594 1 95.88 142 LYS B O 1
ATOM 4454 N N . ILE B 1 143 ? -9.289 -29.469 -23.25 1 96.62 143 ILE B N 1
ATOM 4455 C CA . ILE B 1 143 ? -8.227 -28.797 -22.516 1 96.62 143 ILE B CA 1
ATOM 4456 C C . ILE B 1 143 ? -7.945 -29.547 -21.203 1 96.62 143 ILE B C 1
ATOM 4458 O O . ILE B 1 143 ? -8.852 -29.766 -20.406 1 96.62 143 ILE B O 1
ATOM 4462 N N . ASP B 1 144 ? -6.684 -29.922 -21.016 1 95.31 144 ASP B N 1
ATOM 4463 C CA . ASP B 1 144 ? -6.262 -30.469 -19.734 1 95.31 144 ASP B CA 1
ATOM 4464 C C . ASP B 1 144 ? -6.152 -29.375 -18.672 1 95.31 144 ASP B C 1
ATOM 4466 O O . ASP B 1 144 ? -5.828 -28.219 -19 1 95.31 144 ASP B O 1
ATOM 4470 N N . LEU B 1 145 ? -6.383 -29.719 -17.469 1 95.19 145 LEU B N 1
ATOM 4471 C CA . LEU B 1 145 ? -6.402 -28.734 -16.391 1 95.19 145 LEU B CA 1
ATOM 4472 C C . LEU B 1 145 ? -5.262 -28.984 -15.406 1 95.19 145 LEU B C 1
ATOM 4474 O O . LEU B 1 145 ? -4.637 -30.047 -15.43 1 95.19 145 LEU B O 1
ATOM 4478 N N . SER B 1 146 ? -4.93 -27.984 -14.727 1 97.5 146 SER B N 1
ATOM 4479 C CA . SER B 1 146 ? -4.055 -28.031 -13.562 1 97.5 146 SER B CA 1
ATOM 4480 C C . SER B 1 146 ? -4.816 -27.672 -12.289 1 97.5 146 SER B C 1
ATOM 4482 O O . SER B 1 146 ? -5.793 -26.922 -12.328 1 97.5 146 SER B O 1
ATOM 4484 N N . MET B 1 147 ? -4.383 -28.25 -11.102 1 97.19 147 MET B N 1
ATOM 4485 C CA . MET B 1 147 ? -5.051 -27.953 -9.836 1 97.19 147 MET B CA 1
ATOM 4486 C C . MET B 1 147 ? -4.043 -27.547 -8.773 1 97.19 147 MET B C 1
ATOM 4488 O O . MET B 1 147 ? -3.016 -28.203 -8.602 1 97.19 147 MET B O 1
ATOM 4492 N N . ARG B 1 148 ? -4.289 -26.469 -8.141 1 95.81 148 ARG B N 1
ATOM 4493 C CA . ARG B 1 148 ? -3.607 -26.188 -6.887 1 95.81 148 ARG B CA 1
ATOM 4494 C C . ARG B 1 148 ? -4.336 -26.828 -5.711 1 95.81 148 ARG B C 1
ATOM 4496 O O . ARG B 1 148 ? -5.535 -26.625 -5.523 1 95.81 148 ARG B O 1
ATOM 4503 N N . VAL B 1 149 ? -3.594 -27.578 -4.895 1 92.56 149 VAL B N 1
ATOM 4504 C CA . VAL B 1 149 ? -4.195 -28.297 -3.771 1 92.56 149 VAL B CA 1
ATOM 4505 C C . VAL B 1 149 ? -3.785 -27.625 -2.459 1 92.56 149 VAL B C 1
ATOM 4507 O O . VAL B 1 149 ? -2.609 -27.312 -2.256 1 92.56 149 VAL B O 1
ATOM 4510 N N . HIS B 1 150 ? -4.762 -27.312 -1.671 1 88.12 150 HIS B N 1
ATOM 4511 C CA . HIS B 1 150 ? -4.512 -26.938 -0.285 1 88.12 150 HIS B CA 1
ATOM 4512 C C . HIS B 1 150 ? -4.328 -28.172 0.598 1 88.12 150 HIS B C 1
ATOM 4514 O O . HIS B 1 150 ? -5.258 -28.953 0.775 1 88.12 150 HIS B O 1
ATOM 4520 N N . PRO B 1 151 ? -3.182 -28.281 1.217 1 79 151 PRO B N 1
ATOM 4521 C CA . PRO B 1 151 ? -2.857 -29.547 1.888 1 79 151 PRO B CA 1
ATOM 4522 C C . PRO B 1 151 ? -3.562 -29.703 3.234 1 79 151 PRO B C 1
ATOM 4524 O O . PRO B 1 151 ? -3.582 -30.797 3.807 1 79 151 PRO B O 1
ATOM 4527 N N . GLY B 1 152 ? -4.305 -28.719 3.73 1 71.38 152 GLY B N 1
ATOM 4528 C CA . GLY B 1 152 ? -4.957 -28.797 5.027 1 71.38 152 GLY B CA 1
ATOM 4529 C C . GLY B 1 152 ? -4.012 -28.547 6.188 1 71.38 152 GLY B C 1
ATOM 4530 O O . GLY B 1 152 ? -2.877 -28.109 5.988 1 71.38 152 GLY B O 1
ATOM 4531 N N . ALA B 1 153 ? -4.543 -28.656 7.496 1 56.94 153 ALA B N 1
ATOM 4532 C CA . ALA B 1 153 ? -3.928 -28.266 8.766 1 56.94 153 ALA B CA 1
ATOM 4533 C C . ALA B 1 153 ? -2.51 -28.828 8.883 1 56.94 153 ALA B C 1
ATOM 4535 O O . ALA B 1 153 ? -1.667 -28.25 9.57 1 56.94 153 ALA B O 1
ATOM 4536 N N . ALA B 1 154 ? -2.154 -29.828 8.5 1 48.06 154 ALA B N 1
ATOM 4537 C CA . ALA B 1 154 ? -0.852 -30.344 8.906 1 48.06 154 ALA B CA 1
ATOM 4538 C C . ALA B 1 154 ? 0.277 -29.641 8.156 1 48.06 154 ALA B C 1
ATOM 4540 O O . ALA B 1 154 ? 1.455 -29.922 8.391 1 48.06 154 ALA B O 1
ATOM 4541 N N . GLY B 1 155 ? 0.106 -28.594 7.426 1 42.5 155 GLY B N 1
ATOM 4542 C CA . GLY B 1 155 ? 1.143 -28.156 6.504 1 42.5 155 GLY B CA 1
ATOM 4543 C C . GLY B 1 155 ? 1.667 -26.766 6.805 1 42.5 155 GLY B C 1
ATOM 4544 O O . GLY B 1 155 ? 2.238 -26.109 5.934 1 42.5 155 GLY B O 1
ATOM 4545 N N . GLY B 1 156 ? 1.545 -26.062 7.922 1 44.72 156 GLY B N 1
ATOM 4546 C CA . GLY B 1 156 ? 1.628 -24.625 8 1 44.72 156 GLY B CA 1
ATOM 4547 C C . GLY B 1 156 ? 3.053 -24.109 8.102 1 44.72 156 GLY B C 1
ATOM 4548 O O . GLY B 1 156 ? 3.963 -24.859 8.469 1 44.72 156 GLY B O 1
ATOM 4549 N N . GLY B 1 157 ? 3.518 -23.016 7.387 1 42.91 157 GLY B N 1
ATOM 4550 C CA . GLY B 1 157 ? 4.785 -22.312 7.258 1 42.91 157 GLY B CA 1
ATOM 4551 C C . GLY B 1 157 ? 5.156 -21.516 8.492 1 42.91 157 GLY B C 1
ATOM 4552 O O . GLY B 1 157 ? 4.465 -21.578 9.508 1 42.91 157 GLY B O 1
ATOM 4553 N N . GLU B 1 158 ? 6.285 -20.719 8.445 1 38.09 158 GLU B N 1
ATOM 4554 C CA . GLU B 1 158 ? 7.012 -20.062 9.531 1 38.09 158 GLU B CA 1
ATOM 4555 C C . GLU B 1 158 ? 6.176 -18.953 10.164 1 38.09 158 GLU B C 1
ATOM 4557 O O . GLU B 1 158 ? 6.328 -18.656 11.344 1 38.09 158 GLU B O 1
ATOM 4562 N N . SER B 1 159 ? 5.68 -18 9.445 1 42.34 159 SER B N 1
ATOM 4563 C CA . SER B 1 159 ? 4.891 -16.906 10 1 42.34 159 SER B CA 1
ATOM 4564 C C . SER B 1 159 ? 3.445 -16.953 9.516 1 42.34 159 SER B C 1
ATOM 4566 O O . SER B 1 159 ? 3.176 -17.422 8.406 1 42.34 159 SER B O 1
ATOM 4568 N N . ALA B 1 160 ? 2.531 -16.641 10.438 1 44.56 160 ALA B N 1
ATOM 4569 C CA . ALA B 1 160 ? 1.093 -16.688 10.188 1 44.56 160 ALA B CA 1
ATOM 4570 C C . ALA B 1 160 ? 0.723 -15.898 8.938 1 44.56 160 ALA B C 1
ATOM 4572 O O . ALA B 1 160 ? -0.118 -16.344 8.148 1 44.56 160 ALA B O 1
ATOM 4573 N N . THR B 1 161 ? 1.439 -14.797 8.602 1 40.81 161 THR B N 1
ATOM 4574 C CA . THR B 1 161 ? 1.036 -13.883 7.543 1 40.81 161 THR B CA 1
ATOM 4575 C C . THR B 1 161 ? 1.615 -14.32 6.199 1 40.81 161 THR B C 1
ATOM 4577 O O . THR B 1 161 ? 1.21 -13.82 5.148 1 40.81 161 THR B O 1
ATOM 4580 N N . ARG B 1 162 ? 2.562 -15.258 6.301 1 48.09 162 ARG B N 1
ATOM 4581 C CA . ARG B 1 162 ? 3.197 -15.672 5.055 1 48.09 162 ARG B CA 1
ATOM 4582 C C . ARG B 1 162 ? 3.059 -17.172 4.848 1 48.09 162 ARG B C 1
ATOM 4584 O O . ARG B 1 162 ? 3.771 -17.766 4.031 1 48.09 162 ARG B O 1
ATOM 4591 N N . ASP B 1 163 ? 2.227 -17.812 5.641 1 45.19 163 ASP B N 1
ATOM 4592 C CA . ASP B 1 163 ? 2.004 -19.25 5.473 1 45.19 163 ASP B CA 1
ATOM 4593 C C . ASP B 1 163 ? 0.708 -19.516 4.711 1 45.19 163 ASP B C 1
ATOM 4595 O O . ASP B 1 163 ? -0.379 -19.484 5.293 1 45.19 163 ASP B O 1
ATOM 4599 N N . THR B 1 164 ? 0.798 -19.719 3.391 1 42.69 164 THR B N 1
ATOM 4600 C CA . THR B 1 164 ? -0.362 -19.953 2.539 1 42.69 164 THR B CA 1
ATOM 4601 C C . THR B 1 164 ? -0.821 -21.406 2.645 1 42.69 164 THR B C 1
ATOM 4603 O O . THR B 1 164 ? -1.792 -21.797 1.998 1 42.69 164 THR B O 1
ATOM 4606 N N . GLY B 1 165 ? -0.129 -22.078 3.428 1 46.16 165 GLY B N 1
ATOM 4607 C CA . GLY B 1 165 ? -0.496 -23.484 3.594 1 46.16 165 GLY B CA 1
ATOM 4608 C C . GLY B 1 165 ? -0.996 -23.812 4.988 1 46.16 165 GLY B C 1
ATOM 4609 O O . GLY B 1 165 ? -1.193 -24.969 5.324 1 46.16 165 GLY B O 1
ATOM 4610 N N . SER B 1 166 ? -1.143 -22.703 5.699 1 53.12 166 SER B N 1
ATOM 4611 C CA . SER B 1 166 ? -1.565 -22.938 7.078 1 53.12 166 SER B CA 1
ATOM 4612 C C . SER B 1 166 ? -3.059 -23.234 7.156 1 53.12 166 SER B C 1
ATOM 4614 O O . SER B 1 166 ? -3.783 -23.062 6.176 1 53.12 166 SER B O 1
ATOM 4616 N N . GLU B 1 167 ? -3.383 -23.844 8.203 1 54.41 167 GLU B N 1
ATOM 4617 C CA . GLU B 1 167 ? -4.781 -24.156 8.484 1 54.41 167 GLU B CA 1
ATOM 4618 C C . GLU B 1 167 ? -5.668 -22.938 8.281 1 54.41 167 GLU B C 1
ATOM 4620 O O . GLU B 1 167 ? -6.879 -23.062 8.078 1 54.41 167 GLU B O 1
ATOM 4625 N N . TYR B 1 168 ? -4.953 -21.891 8.023 1 57.91 168 TYR B N 1
ATOM 4626 C CA . TYR B 1 168 ? -5.723 -20.656 7.941 1 57.91 168 TYR B CA 1
ATOM 4627 C C . TYR B 1 168 ? -5.629 -20.047 6.551 1 57.91 168 TYR B C 1
ATOM 4629 O O . TYR B 1 168 ? -6.055 -18.906 6.332 1 57.91 168 TYR B O 1
ATOM 4637 N N . SER B 1 169 ? -5.125 -20.859 5.648 1 74.38 169 SER B N 1
ATOM 4638 C CA . SER B 1 169 ? -5.051 -20.359 4.277 1 74.38 169 SER B CA 1
ATOM 4639 C C . SER B 1 169 ? -6.207 -20.891 3.436 1 74.38 169 SER B C 1
ATOM 4641 O O . SER B 1 169 ? -6.746 -21.969 3.713 1 74.38 169 SER B O 1
ATOM 4643 N N . CYS B 1 170 ? -6.617 -20.047 2.496 1 80.44 170 CYS B N 1
ATOM 4644 C CA . CYS B 1 170 ? -7.758 -20.438 1.671 1 80.44 170 CYS B CA 1
ATOM 4645 C C . CYS B 1 170 ? -7.328 -20.672 0.228 1 80.44 170 CYS B C 1
ATOM 4647 O O . CYS B 1 170 ? -8.172 -20.781 -0.663 1 80.44 170 CYS B O 1
ATOM 4649 N N . PHE B 1 171 ? -6.055 -20.859 -0.014 1 89.5 171 PHE B N 1
ATOM 4650 C CA . PHE B 1 171 ? -5.586 -20.969 -1.391 1 89.5 171 PHE B CA 1
ATOM 4651 C C . PHE B 1 171 ? -5.609 -22.422 -1.853 1 89.5 171 PHE B C 1
ATOM 4653 O O . PHE B 1 171 ? -5.105 -23.312 -1.16 1 89.5 171 PHE B O 1
ATOM 4660 N N . GLY B 1 172 ? -6.227 -22.672 -3.031 1 92.94 172 GLY B N 1
ATOM 4661 C CA . GLY B 1 172 ? -6.258 -24 -3.607 1 92.94 172 GLY B CA 1
ATOM 4662 C C . GLY B 1 172 ? -7.512 -24.781 -3.248 1 92.94 172 GLY B C 1
ATOM 4663 O O . GLY B 1 172 ? -8.297 -24.344 -2.406 1 92.94 172 GLY B O 1
ATOM 4664 N N . VAL B 1 173 ? -7.699 -25.875 -3.924 1 93.81 173 VAL B N 1
ATOM 4665 C CA . VAL B 1 173 ? -8.75 -26.828 -3.576 1 93.81 173 VAL B CA 1
ATOM 4666 C C . VAL B 1 173 ? -8.352 -27.594 -2.316 1 93.81 173 VAL B C 1
ATOM 4668 O O . VAL B 1 173 ? -7.305 -28.25 -2.281 1 93.81 173 VAL B O 1
ATOM 4671 N N . HIS B 1 174 ? -9.172 -27.453 -1.344 1 90.12 174 HIS B N 1
ATOM 4672 C CA . HIS B 1 174 ? -8.867 -28.156 -0.108 1 90.12 174 HIS B CA 1
ATOM 4673 C C . HIS B 1 174 ? -8.82 -29.672 -0.342 1 90.12 174 HIS B C 1
ATOM 4675 O O . HIS B 1 174 ? -9.641 -30.219 -1.083 1 90.12 174 HIS B O 1
ATOM 4681 N N . LEU B 1 175 ? -7.922 -30.266 0.347 1 87.81 175 LEU B N 1
ATOM 4682 C CA . LEU B 1 175 ? -7.684 -31.703 0.16 1 87.81 175 LEU B CA 1
ATOM 4683 C C . LEU B 1 175 ? -8.977 -32.5 0.326 1 87.81 175 LEU B C 1
ATOM 4685 O O . LEU B 1 175 ? -9.203 -33.469 -0.386 1 87.81 175 LEU B O 1
ATOM 4689 N N . ARG B 1 176 ? -9.82 -32.094 1.166 1 87 176 ARG B N 1
ATOM 4690 C CA . ARG B 1 176 ? -11.078 -32.781 1.434 1 87 176 ARG B CA 1
ATOM 4691 C C . ARG B 1 176 ? -11.992 -32.75 0.215 1 87 176 ARG B C 1
ATOM 4693 O O . ARG B 1 176 ? -12.797 -33.656 0.013 1 87 176 ARG B O 1
ATOM 4700 N N . ASP B 1 177 ? -11.797 -31.766 -0.651 1 92.81 177 ASP B N 1
ATOM 4701 C CA . ASP B 1 177 ? -12.695 -31.562 -1.785 1 92.81 177 ASP B CA 1
ATOM 4702 C C . ASP B 1 177 ? -12.109 -32.156 -3.061 1 92.81 177 ASP B C 1
ATOM 4704 O O . ASP B 1 177 ? -12.812 -32.312 -4.062 1 92.81 177 ASP B O 1
ATOM 4708 N N . VAL B 1 178 ? -10.883 -32.594 -3.039 1 94.38 178 VAL B N 1
ATOM 4709 C CA . VAL B 1 178 ? -10.156 -33.062 -4.219 1 94.38 178 VAL B CA 1
ATOM 4710 C C . VAL B 1 178 ? -10.867 -34.25 -4.812 1 94.38 178 VAL B C 1
ATOM 4712 O O . VAL B 1 178 ? -11.133 -34.312 -6.016 1 94.38 178 VAL B O 1
ATOM 4715 N N . PRO B 1 179 ? -11.312 -35.25 -3.949 1 95.19 179 PRO B N 1
ATOM 4716 C CA . PRO B 1 179 ? -11.992 -36.406 -4.535 1 95.19 179 PRO B CA 1
ATOM 4717 C C . PRO B 1 179 ? -13.266 -36.031 -5.285 1 95.19 179 PRO B C 1
ATOM 4719 O O . PRO B 1 179 ? -13.539 -36.562 -6.355 1 95.19 179 PRO B O 1
ATOM 4722 N N . THR B 1 180 ? -13.938 -35.094 -4.707 1 96.12 180 THR B N 1
ATOM 4723 C CA . THR B 1 180 ? -15.18 -34.656 -5.332 1 96.12 180 THR B CA 1
ATOM 4724 C C . THR B 1 180 ? -14.906 -33.969 -6.668 1 96.12 180 THR B C 1
ATOM 4726 O O . THR B 1 180 ? -15.562 -34.281 -7.672 1 96.12 180 THR B O 1
ATOM 4729 N N . VAL B 1 181 ? -13.961 -33.125 -6.762 1 97.19 181 VAL B N 1
ATOM 4730 C CA . VAL B 1 181 ? -13.625 -32.375 -7.984 1 97.19 181 VAL B CA 1
ATOM 4731 C C . VAL B 1 181 ? -13.109 -33.375 -9.039 1 97.19 181 VAL B C 1
ATOM 4733 O O . VAL B 1 181 ? -13.469 -33.25 -10.211 1 97.19 181 VAL B O 1
ATOM 4736 N N . LYS B 1 182 ? -12.367 -34.312 -8.609 1 96.12 182 LYS B N 1
ATOM 4737 C CA . LYS B 1 182 ? -11.82 -35.312 -9.523 1 96.12 182 LYS B CA 1
ATOM 4738 C C . LYS B 1 182 ? -12.93 -36.188 -10.133 1 96.12 182 LYS B C 1
ATOM 4740 O O . LYS B 1 182 ? -12.914 -36.469 -11.328 1 96.12 182 LYS B O 1
ATOM 4745 N N . ALA B 1 183 ? -13.836 -36.562 -9.266 1 96.31 183 ALA B N 1
ATOM 4746 C CA . ALA B 1 183 ? -14.953 -37.375 -9.75 1 96.31 183 ALA B CA 1
ATOM 4747 C C . ALA B 1 183 ? -15.758 -36.625 -10.805 1 96.31 183 ALA B C 1
ATOM 4749 O O . ALA B 1 183 ? -16.125 -37.188 -11.836 1 96.31 183 ALA B O 1
ATOM 4750 N N . LEU B 1 184 ? -15.977 -35.406 -10.539 1 96.75 184 LEU B N 1
ATOM 4751 C CA . LEU B 1 184 ? -16.703 -34.562 -11.484 1 96.75 184 LEU B CA 1
ATOM 4752 C C . LEU B 1 184 ? -15.93 -34.438 -12.797 1 96.75 184 LEU B C 1
ATOM 4754 O O . LEU B 1 184 ? -16.531 -34.438 -13.875 1 96.75 184 LEU B O 1
ATOM 4758 N N . ALA B 1 185 ? -14.672 -34.312 -12.711 1 96.88 185 ALA B N 1
ATOM 4759 C CA . ALA B 1 185 ? -13.828 -34.188 -13.891 1 96.88 185 ALA B CA 1
ATOM 4760 C C . ALA B 1 185 ? -13.852 -35.469 -14.719 1 96.88 185 ALA B C 1
ATOM 4762 O O . ALA B 1 185 ? -13.945 -35.438 -15.945 1 96.88 185 ALA B O 1
ATOM 4763 N N . ASP B 1 186 ? -13.797 -36.562 -14.055 1 95.06 186 ASP B N 1
ATOM 4764 C CA . ASP B 1 186 ? -13.836 -37.875 -14.719 1 95.06 186 ASP B CA 1
ATOM 4765 C C . ASP B 1 186 ? -15.125 -38.031 -15.508 1 95.06 186 ASP B C 1
ATOM 4767 O O . ASP B 1 186 ? -15.109 -38.562 -16.625 1 95.06 186 ASP B O 1
ATOM 4771 N N . GLU B 1 187 ? -16.125 -37.594 -14.883 1 96.44 187 GLU B N 1
ATOM 4772 C CA . GLU B 1 187 ? -17.422 -37.688 -15.539 1 96.44 187 GLU B CA 1
ATOM 4773 C C . GLU B 1 187 ? -17.438 -36.938 -16.859 1 96.44 187 GLU B C 1
ATOM 4775 O O . GLU B 1 187 ? -18.156 -37.312 -17.797 1 96.44 187 GLU B O 1
ATOM 4780 N N . LYS B 1 188 ? -16.641 -35.969 -16.984 1 96.69 188 LYS B N 1
ATOM 4781 C CA . LYS B 1 188 ? -16.625 -35.125 -18.188 1 96.69 188 LYS B CA 1
ATOM 4782 C C . LYS B 1 188 ? -15.445 -35.5 -19.094 1 96.69 188 LYS B C 1
ATOM 4784 O O . LYS B 1 188 ? -15.227 -34.844 -20.109 1 96.69 188 LYS B O 1
ATOM 4789 N N . GLY B 1 189 ? -14.648 -36.438 -18.625 1 96 189 GLY B N 1
ATOM 4790 C CA . GLY B 1 189 ? -13.477 -36.844 -19.391 1 96 189 GLY B CA 1
ATOM 4791 C C . GLY B 1 189 ? -12.336 -35.844 -19.281 1 96 189 GLY B C 1
ATOM 4792 O O . GLY B 1 189 ? -11.492 -35.781 -20.172 1 96 189 GLY B O 1
ATOM 4793 N N . LEU B 1 190 ? -12.398 -35.031 -18.281 1 97 190 LEU B N 1
ATOM 4794 C CA . LEU B 1 190 ? -11.352 -34.031 -18.078 1 97 190 LEU B CA 1
ATOM 4795 C C . LEU B 1 190 ? -10.219 -34.625 -17.234 1 97 190 LEU B C 1
ATOM 4797 O O . LEU B 1 190 ? -10.461 -35.406 -16.312 1 97 190 LEU B O 1
ATOM 4801 N N . ARG B 1 191 ? -9 -34.188 -17.531 1 95.69 191 ARG B N 1
ATOM 4802 C CA . ARG B 1 191 ? -7.828 -34.656 -16.797 1 95.69 191 ARG B CA 1
ATOM 4803 C C . ARG B 1 191 ? -7.102 -33.5 -16.109 1 95.69 191 ARG B C 1
ATOM 4805 O O . ARG B 1 191 ? -6.996 -32.406 -16.672 1 95.69 191 ARG B O 1
ATOM 4812 N N . PHE B 1 192 ? -6.676 -33.781 -14.945 1 97.25 192 PHE B N 1
ATOM 4813 C CA . PHE B 1 192 ? -5.688 -32.938 -14.305 1 97.25 192 PHE B CA 1
ATOM 4814 C C . PHE B 1 192 ? -4.277 -33.438 -14.562 1 97.25 192 PHE B C 1
ATOM 4816 O O . PHE B 1 192 ? -3.865 -34.469 -13.984 1 97.25 192 PHE B O 1
ATOM 4823 N N . THR B 1 193 ? -3.557 -32.75 -15.383 1 97.5 193 THR B N 1
ATOM 4824 C CA . THR B 1 193 ? -2.244 -33.219 -15.805 1 97.5 193 THR B CA 1
ATOM 4825 C C . THR B 1 193 ? -1.138 -32.531 -15 1 97.5 193 THR B C 1
ATOM 4827 O O . THR B 1 193 ? 0.027 -32.938 -15.086 1 97.5 193 THR B O 1
ATOM 4830 N N . GLN B 1 194 ? -1.47 -31.562 -14.211 1 97.5 194 GLN B N 1
ATOM 4831 C CA . GLN B 1 194 ? -0.52 -30.875 -13.352 1 97.5 194 GLN B CA 1
ATOM 4832 C C . GLN B 1 194 ? -1.119 -30.609 -11.969 1 97.5 194 GLN B C 1
ATOM 4834 O O . GLN B 1 194 ? -2.297 -30.266 -11.852 1 97.5 194 GLN B O 1
ATOM 4839 N N . VAL B 1 195 ? -0.273 -30.828 -10.938 1 96.25 195 VAL B N 1
ATOM 4840 C CA . VAL B 1 195 ? -0.673 -30.578 -9.555 1 96.25 195 VAL B CA 1
ATOM 4841 C C . VAL B 1 195 ? 0.304 -29.594 -8.906 1 96.25 195 VAL B C 1
ATOM 4843 O O . VAL B 1 195 ? 1.521 -29.734 -9.047 1 96.25 195 VAL B O 1
ATOM 4846 N N . HIS B 1 196 ? -0.309 -28.625 -8.25 1 93.69 196 HIS B N 1
ATOM 4847 C CA . HIS B 1 196 ? 0.427 -27.516 -7.656 1 93.69 196 HIS B CA 1
ATOM 4848 C C . HIS B 1 196 ? 0.166 -27.422 -6.156 1 93.69 196 HIS B C 1
ATOM 4850 O O . HIS B 1 196 ? -0.983 -27.5 -5.715 1 93.69 196 HIS B O 1
ATOM 4856 N N . VAL B 1 197 ? 1.259 -27.359 -5.371 1 83.69 197 VAL B N 1
ATOM 4857 C CA . VAL B 1 197 ? 1.144 -27.016 -3.955 1 83.69 197 VAL B CA 1
ATOM 4858 C C . VAL B 1 197 ? 2.123 -25.906 -3.613 1 83.69 197 VAL B C 1
ATOM 4860 O O . VAL B 1 197 ? 3.277 -25.922 -4.051 1 83.69 197 VAL B O 1
ATOM 4863 N N . HIS B 1 198 ? 1.631 -24.938 -2.885 1 76.19 198 HIS B N 1
ATOM 4864 C CA . HIS B 1 198 ? 2.486 -23.828 -2.471 1 76.19 198 HIS B CA 1
ATOM 4865 C C . HIS B 1 198 ? 2.418 -23.625 -0.962 1 76.19 198 HIS B C 1
ATOM 4867 O O . HIS B 1 198 ? 1.328 -23.516 -0.394 1 76.19 198 HIS B O 1
ATOM 4873 N N . ILE B 1 199 ? 3.58 -23.641 -0.253 1 64.62 199 ILE B N 1
ATOM 4874 C CA . ILE B 1 199 ? 3.586 -23.562 1.203 1 64.62 199 ILE B CA 1
ATOM 4875 C C . ILE B 1 199 ? 3.912 -22.125 1.63 1 64.62 199 ILE B C 1
ATOM 4877 O O . ILE B 1 199 ? 3.895 -21.812 2.822 1 64.62 199 ILE B O 1
ATOM 4881 N N . GLY B 1 200 ? 4 -21.172 0.909 1 64.88 200 GLY B N 1
ATOM 4882 C CA . GLY B 1 200 ? 4.285 -19.797 1.279 1 64.88 200 GLY B CA 1
ATOM 4883 C C . GLY B 1 200 ? 5.746 -19.422 1.119 1 64.88 200 GLY B C 1
ATOM 4884 O O . GLY B 1 200 ? 6.582 -20.281 0.84 1 64.88 200 GLY B O 1
ATOM 4885 N N . SER B 1 201 ? 6.047 -18.141 1.333 1 61.09 201 SER B N 1
ATOM 4886 C CA . SER B 1 201 ? 7.383 -17.594 1.108 1 61.09 201 SER B CA 1
ATOM 4887 C C . SER B 1 201 ? 8.273 -17.797 2.328 1 61.09 201 SER B C 1
ATOM 4889 O O . SER B 1 201 ? 7.793 -17.781 3.465 1 61.09 201 SER B O 1
ATOM 4891 N N . GLY B 1 202 ? 9.578 -18.109 2.074 1 60.25 202 GLY B N 1
ATOM 4892 C CA . GLY B 1 202 ? 10.609 -18.047 3.1 1 60.25 202 GLY B CA 1
ATOM 4893 C C . GLY B 1 202 ? 10.711 -19.312 3.92 1 60.25 202 GLY B C 1
ATOM 4894 O O . GLY B 1 202 ? 11.344 -19.328 4.98 1 60.25 202 GLY B O 1
ATOM 4895 N N . GLY B 1 203 ? 10.117 -20.266 3.445 1 62.75 203 GLY B N 1
ATOM 4896 C CA . GLY B 1 203 ? 10.141 -21.5 4.23 1 62.75 203 GLY B CA 1
ATOM 4897 C C . GLY B 1 203 ? 11.516 -22.109 4.328 1 62.75 203 GLY B C 1
ATOM 4898 O O . GLY B 1 203 ? 12.367 -21.891 3.467 1 62.75 203 GLY B O 1
ATOM 4899 N N . ALA B 1 204 ? 11.805 -22.703 5.465 1 71.88 204 ALA B N 1
ATOM 4900 C CA . ALA B 1 204 ? 13.023 -23.469 5.691 1 71.88 204 ALA B CA 1
ATOM 4901 C C . ALA B 1 204 ? 13.117 -24.656 4.734 1 71.88 204 ALA B C 1
ATOM 4903 O O . ALA B 1 204 ? 12.094 -25.172 4.289 1 71.88 204 ALA B O 1
ATOM 4904 N N . PRO B 1 205 ? 14.289 -25 4.359 1 76.81 205 PRO B N 1
ATOM 4905 C CA . PRO B 1 205 ? 14.477 -26.141 3.451 1 76.81 205 PRO B CA 1
ATOM 4906 C C . PRO B 1 205 ? 13.711 -27.375 3.898 1 76.81 205 PRO B C 1
ATOM 4908 O O . PRO B 1 205 ? 13.203 -28.125 3.061 1 76.81 205 PRO B O 1
ATOM 4911 N N . GLU B 1 206 ? 13.625 -27.5 5.176 1 79.44 206 GLU B N 1
ATOM 4912 C CA . GLU B 1 206 ? 12.922 -28.672 5.699 1 79.44 206 GLU B CA 1
ATOM 4913 C C . GLU B 1 206 ? 11.445 -28.625 5.332 1 79.44 206 GLU B C 1
ATOM 4915 O O . GLU B 1 206 ? 10.844 -29.672 5.035 1 79.44 206 GLU B O 1
ATOM 4920 N N . LYS B 1 207 ? 10.953 -27.438 5.301 1 78.94 207 LYS B N 1
ATOM 4921 C CA . LYS B 1 207 ? 9.547 -27.297 4.953 1 78.94 207 LYS B CA 1
ATOM 4922 C C . LYS B 1 207 ? 9.305 -27.594 3.477 1 78.94 207 LYS B C 1
ATOM 4924 O O . LYS B 1 207 ? 8.273 -28.156 3.111 1 78.94 207 LYS B O 1
ATOM 4929 N N . TRP B 1 208 ? 10.234 -27.234 2.74 1 82.12 208 TRP B N 1
ATOM 4930 C CA . TRP B 1 208 ? 10.148 -27.531 1.313 1 82.12 208 TRP B CA 1
ATOM 4931 C C . TRP B 1 208 ? 10.203 -29.031 1.062 1 82.12 208 TRP B C 1
ATOM 4933 O O . TRP B 1 208 ? 9.445 -29.562 0.244 1 82.12 208 TRP B O 1
ATOM 4943 N N . GLN B 1 209 ? 11.039 -29.75 1.759 1 84.94 209 GLN B N 1
ATOM 4944 C CA . GLN B 1 209 ? 11.156 -31.188 1.624 1 84.94 209 GLN B CA 1
ATOM 4945 C C . GLN B 1 209 ? 9.867 -31.891 2.043 1 84.94 209 GLN B C 1
ATOM 4947 O O . GLN B 1 209 ? 9.398 -32.812 1.363 1 84.94 209 GLN B O 1
ATOM 4952 N N . GLU B 1 210 ? 9.336 -31.375 3.094 1 83.75 210 GLU B N 1
ATOM 4953 C CA . GLU B 1 210 ? 8.07 -31.906 3.562 1 83.75 210 GLU B CA 1
ATOM 4954 C C . GLU B 1 210 ? 6.969 -31.734 2.518 1 83.75 210 GLU B C 1
ATOM 4956 O O . GLU B 1 210 ? 6.145 -32.625 2.312 1 83.75 210 GLU B O 1
ATOM 4961 N N . ASN B 1 211 ? 6.992 -30.641 1.924 1 84.06 211 ASN B N 1
ATOM 4962 C CA . ASN B 1 211 ? 6 -30.344 0.896 1 84.06 211 ASN B CA 1
ATOM 4963 C C . ASN B 1 211 ? 6.148 -31.266 -0.311 1 84.06 211 ASN B C 1
ATOM 4965 O O . ASN B 1 211 ? 5.152 -31.703 -0.889 1 84.06 211 ASN B O 1
ATOM 4969 N N . ILE B 1 212 ? 7.344 -31.547 -0.701 1 90.12 212 ILE B N 1
ATOM 4970 C CA . ILE B 1 212 ? 7.617 -32.438 -1.821 1 90.12 212 ILE B CA 1
ATOM 4971 C C . ILE B 1 212 ? 7.031 -33.812 -1.534 1 90.12 212 ILE B C 1
ATOM 4973 O O . ILE B 1 212 ? 6.309 -34.375 -2.363 1 90.12 212 ILE B O 1
ATOM 4977 N N . ASP B 1 213 ? 7.273 -34.312 -0.316 1 90.25 213 ASP B N 1
ATOM 4978 C CA . ASP B 1 213 ? 6.797 -35.625 0.056 1 90.25 213 ASP B CA 1
ATOM 4979 C C . ASP B 1 213 ? 5.27 -35.688 0.069 1 90.25 213 ASP B C 1
ATOM 4981 O O . ASP B 1 213 ? 4.672 -36.625 -0.451 1 90.25 213 ASP B O 1
ATOM 4985 N N . ARG B 1 214 ? 4.723 -34.688 0.559 1 87.31 214 ARG B N 1
ATOM 4986 C CA . ARG B 1 214 ? 3.266 -34.625 0.646 1 87.31 214 ARG B CA 1
ATOM 4987 C C . ARG B 1 214 ? 2.637 -34.562 -0.742 1 87.31 214 ARG B C 1
ATOM 4989 O O . ARG B 1 214 ? 1.648 -35.25 -1.018 1 87.31 214 ARG B O 1
ATOM 4996 N N . GLU B 1 215 ? 3.168 -33.75 -1.541 1 91.06 215 GLU B N 1
ATOM 4997 C CA . GLU B 1 215 ? 2.627 -33.562 -2.881 1 91.06 215 GLU B CA 1
ATOM 4998 C C . GLU B 1 215 ? 2.705 -34.844 -3.707 1 91.06 215 GLU B C 1
ATOM 5000 O O . GLU B 1 215 ? 1.761 -35.188 -4.422 1 91.06 215 GLU B O 1
ATOM 5005 N N . LEU B 1 216 ? 3.791 -35.5 -3.58 1 94.44 216 LEU B N 1
ATOM 5006 C CA . LEU B 1 216 ? 3.936 -36.75 -4.312 1 94.44 216 LEU B CA 1
ATOM 5007 C C . LEU B 1 216 ? 2.955 -37.781 -3.799 1 94.44 216 LEU B C 1
ATOM 5009 O O . LEU B 1 216 ? 2.453 -38.625 -4.57 1 94.44 216 LEU B O 1
ATOM 5013 N N . GLY B 1 217 ? 2.709 -37.688 -2.512 1 91.38 217 GLY B N 1
ATOM 5014 C CA . GLY B 1 217 ? 1.689 -38.562 -1.949 1 91.38 217 GLY B CA 1
ATOM 5015 C C . GLY B 1 217 ? 0.306 -38.312 -2.518 1 91.38 217 GLY B C 1
ATOM 5016 O O . GLY B 1 217 ? -0.404 -39.25 -2.885 1 91.38 217 GLY B O 1
ATOM 5017 N N . PHE B 1 218 ? -0.054 -37 -2.631 1 88.56 218 PHE B N 1
ATOM 5018 C CA . PHE B 1 218 ? -1.33 -36.594 -3.217 1 88.56 218 PHE B CA 1
ATOM 5019 C C . PHE B 1 218 ? -1.431 -37.062 -4.664 1 88.56 218 PHE B C 1
ATOM 5021 O O . PHE B 1 218 ? -2.482 -37.531 -5.094 1 88.56 218 PHE B O 1
ATOM 5028 N N . ILE B 1 219 ? -0.378 -36.906 -5.328 1 94.12 219 ILE B N 1
ATOM 5029 C CA . ILE B 1 219 ? -0.365 -37.219 -6.754 1 94.12 219 ILE B CA 1
ATOM 5030 C C . ILE B 1 219 ? -0.571 -38.719 -6.953 1 94.12 219 ILE B C 1
ATOM 5032 O O . ILE B 1 219 ? -1.378 -39.125 -7.789 1 94.12 219 ILE B O 1
ATOM 5036 N N . LYS B 1 220 ? 0.131 -39.469 -6.137 1 95.12 220 LYS B N 1
ATOM 5037 C CA . LYS B 1 220 ? 0.002 -40.938 -6.215 1 95.12 220 LYS B CA 1
ATOM 5038 C C . LYS B 1 220 ? -1.433 -41.375 -5.941 1 95.12 220 LYS B C 1
ATOM 5040 O O . LYS B 1 220 ? -1.969 -42.219 -6.641 1 95.12 220 LYS B O 1
ATOM 5045 N N . THR B 1 221 ? -2.025 -40.688 -5.051 1 93.62 221 THR B N 1
ATOM 5046 C CA . THR B 1 221 ? -3.326 -41.125 -4.559 1 93.62 221 THR B CA 1
ATOM 5047 C C . THR B 1 221 ? -4.445 -40.594 -5.461 1 93.62 221 THR B C 1
ATOM 5049 O O . THR B 1 221 ? -5.371 -41.344 -5.793 1 93.62 221 THR B O 1
ATOM 5052 N N . TYR B 1 222 ? -4.352 -39.344 -5.93 1 93.81 222 TYR B N 1
ATOM 5053 C CA . TYR B 1 222 ? -5.559 -38.719 -6.453 1 93.81 222 TYR B CA 1
ATOM 5054 C C . TYR B 1 222 ? -5.391 -38.344 -7.926 1 93.81 222 TYR B C 1
ATOM 5056 O O . TYR B 1 222 ? -6.371 -38.094 -8.617 1 93.81 222 TYR B O 1
ATOM 5064 N N . PHE B 1 223 ? -4.176 -38.375 -8.469 1 96.44 223 PHE B N 1
ATOM 5065 C CA . PHE B 1 223 ? -3.988 -37.781 -9.781 1 96.44 223 PHE B CA 1
ATOM 5066 C C . PHE B 1 223 ? -3.25 -38.75 -10.711 1 96.44 223 PHE B C 1
ATOM 5068 O O . PHE B 1 223 ? -2.102 -38.5 -11.086 1 96.44 223 PHE B O 1
ATOM 5075 N N . PRO B 1 224 ? -3.857 -39.75 -11.172 1 95.12 224 PRO B N 1
ATOM 5076 C CA . PRO B 1 224 ? -3.213 -40.75 -12.008 1 95.12 224 PRO B CA 1
ATOM 5077 C C . PRO B 1 224 ? -2.736 -40.188 -13.352 1 95.12 224 PRO B C 1
ATOM 5079 O O . PRO B 1 224 ? -1.828 -40.75 -13.969 1 95.12 224 PRO B O 1
ATOM 5082 N N . ASP B 1 225 ? -3.311 -39.062 -13.781 1 96 225 ASP B N 1
ATOM 5083 C CA . ASP B 1 225 ? -2.986 -38.531 -15.102 1 96 225 ASP B CA 1
ATOM 5084 C C . ASP B 1 225 ? -1.923 -37.438 -15.008 1 96 225 ASP B C 1
ATOM 5086 O O . ASP B 1 225 ? -1.518 -36.875 -16.016 1 96 225 ASP B O 1
ATOM 5090 N N . ALA B 1 226 ? -1.491 -37.156 -13.828 1 97.31 226 ALA B N 1
ATOM 5091 C CA . ALA B 1 226 ? -0.522 -36.062 -13.656 1 97.31 226 ALA B CA 1
ATOM 5092 C C . ALA B 1 226 ? 0.81 -36.406 -14.312 1 97.31 226 ALA B C 1
ATOM 5094 O O . ALA B 1 226 ? 1.312 -37.531 -14.164 1 97.31 226 ALA B O 1
ATOM 5095 N N . VAL B 1 227 ? 1.319 -35.469 -15.031 1 97.88 227 VAL B N 1
ATOM 5096 C CA . VAL B 1 227 ? 2.629 -35.656 -15.648 1 97.88 227 VAL B CA 1
ATOM 5097 C C . VAL B 1 227 ? 3.584 -34.562 -15.172 1 97.88 227 VAL B C 1
ATOM 5099 O O . VAL B 1 227 ? 4.789 -34.625 -15.43 1 97.88 227 VAL B O 1
ATOM 5102 N N . THR B 1 228 ? 3.045 -33.562 -14.484 1 97.94 228 THR B N 1
ATOM 5103 C CA . THR B 1 228 ? 3.838 -32.469 -13.93 1 97.94 228 THR B CA 1
ATOM 5104 C C . THR B 1 228 ? 3.471 -32.219 -12.477 1 97.94 228 THR B C 1
ATOM 5106 O O . THR B 1 228 ? 2.293 -32.219 -12.117 1 97.94 228 THR B O 1
ATOM 5109 N N . VAL B 1 229 ? 4.48 -32.031 -11.648 1 97.06 229 VAL B N 1
ATOM 5110 C CA . VAL B 1 229 ? 4.285 -31.609 -10.266 1 97.06 229 VAL B CA 1
ATOM 5111 C C . VAL B 1 229 ? 4.961 -30.25 -10.039 1 97.06 229 VAL B C 1
ATOM 5113 O O . VAL B 1 229 ? 6.148 -30.094 -10.328 1 97.06 229 VAL B O 1
ATOM 5116 N N . SER B 1 230 ? 4.152 -29.328 -9.57 1 96.25 230 SER B N 1
ATOM 5117 C CA . SER B 1 230 ? 4.68 -28 -9.25 1 96.25 230 SER B CA 1
ATOM 5118 C C . SER B 1 230 ? 4.871 -27.844 -7.742 1 96.25 230 SER B C 1
ATOM 5120 O O . SER B 1 230 ? 3.902 -27.859 -6.98 1 96.25 230 SER B O 1
ATOM 5122 N N . PHE B 1 231 ? 6.086 -27.562 -7.348 1 92.38 231 PHE B N 1
ATOM 5123 C CA . PHE B 1 231 ? 6.383 -27.438 -5.926 1 92.38 231 PHE B CA 1
ATOM 5124 C C . PHE B 1 231 ? 6.305 -25.984 -5.484 1 92.38 231 PHE B C 1
ATOM 5126 O O . PHE B 1 231 ? 6.691 -25.641 -4.363 1 92.38 231 PHE B O 1
ATOM 5133 N N . GLY B 1 232 ? 5.836 -25.156 -6.328 1 90.69 232 GLY B N 1
ATOM 5134 C CA . GLY B 1 232 ? 5.609 -23.766 -5.973 1 90.69 232 GLY B CA 1
ATOM 5135 C C . GLY B 1 232 ? 6.891 -22.953 -5.887 1 90.69 232 GLY B C 1
ATOM 5136 O O . GLY B 1 232 ? 7.852 -23.219 -6.609 1 90.69 232 GLY B O 1
ATOM 5137 N N . GLY B 1 233 ? 6.738 -21.844 -5.219 1 89.25 233 GLY B N 1
ATOM 5138 C CA . GLY B 1 233 ? 7.859 -20.953 -4.996 1 89.25 233 GLY B CA 1
ATOM 5139 C C . GLY B 1 233 ? 8.297 -20.891 -3.545 1 89.25 233 GLY B C 1
ATOM 5140 O O . GLY B 1 233 ? 8.492 -21.938 -2.908 1 89.25 233 GLY B O 1
ATOM 5141 N N . GLY B 1 234 ? 8.578 -19.75 -3.131 1 83.81 234 GLY B N 1
ATOM 5142 C CA . GLY B 1 234 ? 8.875 -19.531 -1.721 1 83.81 234 GLY B CA 1
ATOM 5143 C C . GLY B 1 234 ? 10.305 -19.859 -1.354 1 83.81 234 GLY B C 1
ATOM 5144 O O . GLY B 1 234 ? 10.602 -20.172 -0.2 1 83.81 234 GLY B O 1
ATOM 5145 N N . LEU B 1 235 ? 11.164 -19.812 -2.297 1 89.12 235 LEU B N 1
ATOM 5146 C CA . LEU B 1 235 ? 12.586 -20 -2.033 1 89.12 235 LEU B CA 1
ATOM 5147 C C . LEU B 1 235 ? 13.172 -18.797 -1.305 1 89.12 235 LEU B C 1
ATOM 5149 O O . LEU B 1 235 ? 13.102 -17.672 -1.798 1 89.12 235 LEU B O 1
ATOM 5153 N N . LYS B 1 236 ? 13.789 -19.062 -0.226 1 89.12 236 LYS B N 1
ATOM 5154 C CA . LYS B 1 236 ? 14.297 -18 0.64 1 89.12 236 LYS B CA 1
ATOM 5155 C C . LYS B 1 236 ? 15.484 -17.297 0.002 1 89.12 236 LYS B C 1
ATOM 5157 O O . LYS B 1 236 ? 16.344 -17.938 -0.594 1 89.12 236 LYS B O 1
ATOM 5162 N N . VAL B 1 237 ? 15.461 -16.047 0.152 1 92.12 237 VAL B N 1
ATOM 5163 C CA . VAL B 1 237 ? 16.578 -15.242 -0.305 1 92.12 237 VAL B CA 1
ATOM 5164 C C . VAL B 1 237 ? 17.266 -14.586 0.892 1 92.12 237 VAL B C 1
ATOM 5166 O O . VAL B 1 237 ? 16.609 -14.141 1.832 1 92.12 237 VAL B O 1
ATOM 5169 N N . ALA B 1 238 ? 18.531 -14.578 0.879 1 93.31 238 ALA B N 1
ATOM 5170 C CA . ALA B 1 238 ? 19.297 -13.875 1.91 1 93.31 238 ALA B CA 1
ATOM 5171 C C . ALA B 1 238 ? 19.453 -12.398 1.562 1 93.31 238 ALA B C 1
ATOM 5173 O O . ALA B 1 238 ? 20.344 -12.031 0.787 1 93.31 238 ALA B O 1
ATOM 5174 N N . ARG B 1 239 ? 18.609 -11.609 2.141 1 94.62 239 ARG B N 1
ATOM 5175 C CA . ARG B 1 239 ? 18.734 -10.172 1.905 1 94.62 239 ARG B CA 1
ATOM 5176 C C . ARG B 1 239 ? 19.797 -9.555 2.797 1 94.62 239 ARG B C 1
ATOM 5178 O O . ARG B 1 239 ? 20.562 -8.688 2.355 1 94.62 239 ARG B O 1
ATOM 5185 N N . MET B 1 240 ? 19.812 -9.977 4.023 1 94.69 240 MET B N 1
ATOM 5186 C CA . MET B 1 240 ? 20.703 -9.422 5.031 1 94.69 240 MET B CA 1
ATOM 5187 C C . MET B 1 240 ? 21.938 -10.305 5.223 1 94.69 240 MET B C 1
ATOM 5189 O O . MET B 1 240 ? 21.875 -11.516 4.996 1 94.69 240 MET B O 1
ATOM 5193 N N . PRO B 1 241 ? 22.922 -9.617 5.762 1 89.12 241 PRO B N 1
ATOM 5194 C CA . PRO B 1 241 ? 24.094 -10.453 6.074 1 89.12 241 PRO B CA 1
ATOM 5195 C C . PRO B 1 241 ? 23.781 -11.523 7.121 1 89.12 241 PRO B C 1
ATOM 5197 O O . PRO B 1 241 ? 23.031 -11.266 8.07 1 89.12 241 PRO B O 1
ATOM 5200 N N . GLY B 1 242 ? 24.203 -12.656 6.906 1 87 242 GLY B N 1
ATOM 5201 C CA . GLY B 1 242 ? 24.031 -13.727 7.875 1 87 242 GLY B CA 1
ATOM 5202 C C . GLY B 1 242 ? 22.859 -14.633 7.562 1 87 242 GLY B C 1
ATOM 5203 O O . GLY B 1 242 ? 22.781 -15.75 8.078 1 87 242 GLY B O 1
ATOM 5204 N N . GLU B 1 243 ? 21.953 -14.062 6.816 1 89.5 243 GLU B N 1
ATOM 5205 C CA . GLU B 1 243 ? 20.844 -14.914 6.398 1 89.5 243 GLU B CA 1
ATOM 5206 C C . GLU B 1 243 ? 21.312 -15.992 5.43 1 89.5 243 GLU B C 1
ATOM 5208 O O . GLU B 1 243 ? 22.344 -15.828 4.762 1 89.5 243 GLU B O 1
ATOM 5213 N N . LYS B 1 244 ? 20.609 -17.141 5.484 1 87.81 244 LYS B N 1
ATOM 5214 C CA . LYS B 1 244 ? 20.922 -18.219 4.566 1 87.81 244 LYS B CA 1
ATOM 5215 C C . LYS B 1 244 ? 19.891 -18.297 3.438 1 87.81 244 LYS B C 1
ATOM 5217 O O . LYS B 1 244 ? 18.688 -18.297 3.689 1 87.81 244 LYS B O 1
ATOM 5222 N N . GLN B 1 245 ? 20.438 -18.281 2.275 1 89.81 245 GLN B N 1
ATOM 5223 C CA . GLN B 1 245 ? 19.594 -18.422 1.096 1 89.81 245 GLN B CA 1
ATOM 5224 C C . GLN B 1 245 ? 19.312 -19.891 0.802 1 89.81 245 GLN B C 1
ATOM 5226 O O . GLN B 1 245 ? 20.062 -20.781 1.211 1 89.81 245 GLN B O 1
ATOM 5231 N N . ALA B 1 246 ? 18.203 -20.141 0.078 1 89.56 246 ALA B N 1
ATOM 5232 C CA . ALA B 1 246 ? 17.891 -21.484 -0.366 1 89.56 246 ALA B CA 1
ATOM 5233 C C . ALA B 1 246 ? 19.016 -22.078 -1.21 1 89.56 246 ALA B C 1
ATOM 5235 O O . ALA B 1 246 ? 19.547 -21.406 -2.1 1 89.56 246 ALA B O 1
ATOM 5236 N N . ASP B 1 247 ? 19.391 -23.25 -0.905 1 92.5 247 ASP B N 1
ATOM 5237 C CA . ASP B 1 247 ? 20.375 -23.984 -1.707 1 92.5 247 ASP B CA 1
ATOM 5238 C C . ASP B 1 247 ? 19.688 -24.75 -2.844 1 92.5 247 ASP B C 1
ATOM 5240 O O . ASP B 1 247 ? 19.234 -25.875 -2.656 1 92.5 247 ASP B O 1
ATOM 5244 N N . ILE B 1 248 ? 19.75 -24.188 -4.039 1 94.5 248 ILE B N 1
ATOM 5245 C CA . ILE B 1 248 ? 19 -24.672 -5.195 1 94.5 248 ILE B CA 1
ATOM 5246 C C . ILE B 1 248 ? 19.5 -26.078 -5.578 1 94.5 248 ILE B C 1
ATOM 5248 O O . ILE B 1 248 ? 18.703 -26.953 -5.91 1 94.5 248 ILE B O 1
ATOM 5252 N N . ALA B 1 249 ? 20.766 -26.297 -5.488 1 95.38 249 ALA B N 1
ATOM 5253 C CA . ALA B 1 249 ? 21.344 -27.609 -5.832 1 95.38 249 ALA B CA 1
ATOM 5254 C C . ALA B 1 249 ? 20.859 -28.688 -4.871 1 95.38 249 ALA B C 1
ATOM 5256 O O . ALA B 1 249 ? 20.438 -29.766 -5.301 1 95.38 249 ALA B O 1
ATOM 5257 N N . THR B 1 250 ? 20.875 -28.391 -3.584 1 94.44 250 THR B N 1
ATOM 5258 C CA . THR B 1 250 ? 20.469 -29.359 -2.568 1 94.44 250 THR B CA 1
ATOM 5259 C C . THR B 1 250 ? 18.969 -29.641 -2.648 1 94.44 250 THR B C 1
ATOM 5261 O O . THR B 1 250 ? 18.547 -30.781 -2.564 1 94.44 250 THR B O 1
ATOM 5264 N N . LEU B 1 251 ? 18.25 -28.594 -2.834 1 92.94 251 LEU B N 1
ATOM 5265 C CA . LEU B 1 251 ? 16.812 -28.75 -2.938 1 92.94 251 LEU B CA 1
ATOM 5266 C C . LEU B 1 251 ? 16.438 -29.547 -4.184 1 92.94 251 LEU B C 1
ATOM 5268 O O . LEU B 1 251 ? 15.578 -30.438 -4.125 1 92.94 251 LEU B O 1
ATOM 5272 N N . GLY B 1 252 ? 17.094 -29.188 -5.27 1 95.81 252 GLY B N 1
ATOM 5273 C CA . GLY B 1 252 ? 16.859 -29.922 -6.508 1 95.81 252 GLY B CA 1
ATOM 5274 C C . GLY B 1 252 ? 17.234 -31.391 -6.414 1 95.81 252 GLY B C 1
ATOM 5275 O O . GLY B 1 252 ? 16.531 -32.25 -6.934 1 95.81 252 GLY B O 1
ATOM 5276 N N . ALA B 1 253 ? 18.328 -31.672 -5.758 1 97 253 ALA B N 1
ATOM 5277 C CA . ALA B 1 253 ? 18.766 -33.062 -5.59 1 97 253 ALA B CA 1
ATOM 5278 C C . ALA B 1 253 ? 17.75 -33.875 -4.785 1 97 253 ALA B C 1
ATOM 5280 O O . ALA B 1 253 ? 17.469 -35.031 -5.102 1 97 253 ALA B O 1
ATOM 5281 N N . TYR B 1 254 ? 17.297 -33.219 -3.783 1 95.62 254 TYR B N 1
ATOM 5282 C CA . TYR B 1 254 ? 16.281 -33.875 -2.977 1 95.62 254 TYR B CA 1
ATOM 5283 C C . TYR B 1 254 ? 15.039 -34.188 -3.801 1 95.62 254 TYR B C 1
ATOM 5285 O O . TYR B 1 254 ? 14.523 -35.312 -3.785 1 95.62 254 TYR B O 1
ATOM 5293 N N . ALA B 1 255 ? 14.57 -33.25 -4.516 1 96 255 ALA B N 1
ATOM 5294 C CA . ALA B 1 255 ? 13.383 -33.406 -5.355 1 96 255 ALA B CA 1
ATOM 5295 C C . ALA B 1 255 ? 13.609 -34.5 -6.41 1 96 255 ALA B C 1
ATOM 5297 O O . ALA B 1 255 ? 12.727 -35.312 -6.645 1 96 255 ALA B O 1
ATOM 5298 N N . LYS B 1 256 ? 14.742 -34.438 -7.035 1 98.06 256 LYS B N 1
ATOM 5299 C CA . LYS B 1 256 ? 15.117 -35.438 -8.031 1 98.06 256 LYS B CA 1
ATOM 5300 C C . LYS B 1 256 ? 15.008 -36.844 -7.465 1 98.06 256 LYS B C 1
ATOM 5302 O O . LYS B 1 256 ? 14.375 -37.719 -8.07 1 98.06 256 LYS B O 1
ATOM 5307 N N . GLN B 1 257 ? 15.586 -37 -6.336 1 98.19 257 GLN B N 1
ATOM 5308 C CA . GLN B 1 257 ? 15.57 -38.312 -5.688 1 98.19 257 GLN B CA 1
ATOM 5309 C C . GLN B 1 257 ? 14.141 -38.781 -5.406 1 98.19 257 GLN B C 1
ATOM 5311 O O . GLN B 1 257 ? 13.781 -39.938 -5.672 1 98.19 257 GLN B O 1
ATOM 5316 N N . ARG B 1 258 ? 13.359 -37.906 -4.867 1 97.12 258 ARG B N 1
ATOM 5317 C CA . ARG B 1 258 ? 11.992 -38.25 -4.496 1 97.12 258 ARG B CA 1
ATOM 5318 C C . ARG B 1 258 ? 11.156 -38.594 -5.73 1 97.12 258 ARG B C 1
ATOM 5320 O O . ARG B 1 258 ? 10.297 -39.469 -5.691 1 97.12 258 ARG B O 1
ATOM 5327 N N . ILE B 1 259 ? 11.375 -37.906 -6.852 1 98 259 ILE B N 1
ATOM 5328 C CA . ILE B 1 259 ? 10.633 -38.125 -8.094 1 98 259 ILE B CA 1
ATOM 5329 C C . ILE B 1 259 ? 11.07 -39.469 -8.711 1 98 259 ILE B C 1
ATOM 5331 O O . ILE B 1 259 ? 10.242 -40.188 -9.258 1 98 259 ILE B O 1
ATOM 5335 N N . GLU B 1 260 ? 12.367 -39.75 -8.602 1 98.5 260 GLU B N 1
ATOM 5336 C CA . GLU B 1 260 ? 12.852 -41.062 -9.055 1 98.5 260 GLU B CA 1
ATOM 5337 C C . GLU B 1 260 ? 12.227 -42.188 -8.242 1 98.5 260 GLU B C 1
ATOM 5339 O O . GLU B 1 260 ? 11.852 -43.219 -8.805 1 98.5 260 GLU B O 1
ATOM 5344 N N . GLU B 1 261 ? 12.148 -41.969 -6.977 1 98.06 261 GLU B N 1
ATOM 5345 C CA . GLU B 1 261 ? 11.492 -42.969 -6.113 1 98.06 261 GLU B CA 1
ATOM 5346 C C . GLU B 1 261 ? 10.023 -43.125 -6.477 1 98.06 261 GLU B C 1
ATOM 5348 O O . GLU B 1 261 ? 9.477 -44.219 -6.43 1 98.06 261 GLU B O 1
ATOM 5353 N N . PHE B 1 262 ? 9.422 -42.062 -6.758 1 97.81 262 PHE B N 1
ATOM 5354 C CA . PHE B 1 262 ? 8.039 -42.062 -7.203 1 97.81 262 PHE B CA 1
ATOM 5355 C C . PHE B 1 262 ? 7.883 -42.938 -8.453 1 97.81 262 PHE B C 1
ATOM 5357 O O . PHE B 1 262 ? 6.973 -43.75 -8.547 1 97.81 262 PHE B O 1
ATOM 5364 N N . LYS B 1 263 ? 8.781 -42.75 -9.422 1 98.19 263 LYS B N 1
ATOM 5365 C CA . LYS B 1 263 ? 8.758 -43.562 -10.641 1 98.19 263 LYS B CA 1
ATOM 5366 C C . LYS B 1 263 ? 8.961 -45.031 -10.32 1 98.19 263 LYS B C 1
ATOM 5368 O O . LYS B 1 263 ? 8.266 -45.875 -10.875 1 98.19 263 LYS B O 1
ATOM 5373 N N . ALA B 1 264 ? 9.852 -45.25 -9.492 1 98.06 264 ALA B N 1
ATOM 5374 C CA . ALA B 1 264 ? 10.117 -46.656 -9.109 1 98.06 264 ALA B CA 1
ATOM 5375 C C . ALA B 1 264 ? 8.883 -47.312 -8.5 1 98.06 264 ALA B C 1
ATOM 5377 O O . ALA B 1 264 ? 8.609 -48.469 -8.742 1 98.06 264 ALA B O 1
ATOM 5378 N N . ALA B 1 265 ? 8.18 -46.531 -7.809 1 97.06 265 ALA B N 1
ATOM 5379 C CA . ALA B 1 265 ? 7.031 -47.062 -7.074 1 97.06 265 ALA B CA 1
ATOM 5380 C C . ALA B 1 265 ? 5.801 -47.156 -7.973 1 97.06 265 ALA B C 1
ATOM 5382 O O . ALA B 1 265 ? 4.938 -48 -7.773 1 97.06 265 ALA B O 1
ATOM 5383 N N . THR B 1 266 ? 5.695 -46.25 -8.938 1 97.06 266 THR B N 1
ATOM 5384 C CA . THR B 1 266 ? 4.422 -46.125 -9.633 1 97.06 266 THR B CA 1
ATOM 5385 C C . THR B 1 266 ? 4.586 -46.406 -11.125 1 97.06 266 THR B C 1
ATOM 5387 O O . THR B 1 266 ? 3.6 -46.594 -11.836 1 97.06 266 THR B O 1
ATOM 5390 N N . GLY B 1 267 ? 5.781 -46.281 -11.633 1 97.62 267 GLY B N 1
ATOM 5391 C CA . GLY B 1 267 ? 6.055 -46.406 -13.055 1 97.62 267 GLY B CA 1
ATOM 5392 C C . GLY B 1 267 ? 5.852 -45.125 -13.828 1 97.62 267 GLY B C 1
ATOM 5393 O O . GLY B 1 267 ? 6.062 -45.094 -15.047 1 97.62 267 GLY B O 1
ATOM 5394 N N . ARG B 1 268 ? 5.527 -44.062 -13.125 1 97.69 268 ARG B N 1
ATOM 5395 C CA . ARG B 1 268 ? 5.176 -42.812 -13.781 1 97.69 268 ARG B CA 1
ATOM 5396 C C . ARG B 1 268 ? 6.301 -41.781 -13.648 1 97.69 268 ARG B C 1
ATOM 5398 O O . ARG B 1 268 ? 6.852 -41.594 -12.562 1 97.69 268 ARG B O 1
ATOM 5405 N N . GLU B 1 269 ? 6.684 -41.156 -14.758 1 98 269 GLU B N 1
ATOM 5406 C CA . GLU B 1 269 ? 7.605 -40 -14.75 1 98 269 GLU B CA 1
ATOM 5407 C C . GLU B 1 269 ? 6.863 -38.688 -14.516 1 98 269 GLU B C 1
ATOM 5409 O O . GLU B 1 269 ? 5.773 -38.5 -15.055 1 98 269 GLU B O 1
ATOM 5414 N N . LEU B 1 270 ? 7.406 -37.875 -13.672 1 98 270 LEU B N 1
ATOM 5415 C CA . LEU B 1 270 ? 6.844 -36.531 -13.406 1 98 270 LEU B CA 1
ATOM 5416 C C . LEU B 1 270 ? 7.855 -35.438 -13.742 1 98 270 LEU B C 1
ATOM 5418 O O . LEU B 1 270 ? 9.008 -35.5 -13.297 1 98 270 LEU B O 1
ATOM 5422 N N . MET B 1 271 ? 7.449 -34.531 -14.547 1 98.19 271 MET B N 1
ATOM 5423 C CA . MET B 1 271 ? 8.211 -33.312 -14.719 1 98.19 271 MET B CA 1
ATOM 5424 C C . MET B 1 271 ? 8.055 -32.406 -13.5 1 98.19 271 MET B C 1
ATOM 5426 O O . MET B 1 271 ? 6.961 -32.281 -12.953 1 98.19 271 MET B O 1
ATOM 5430 N N . MET B 1 272 ? 9.156 -31.828 -13.109 1 97.5 272 MET B N 1
ATOM 5431 C CA . MET B 1 272 ? 9.141 -30.906 -11.977 1 97.5 272 MET B CA 1
ATOM 5432 C C . MET B 1 272 ? 8.922 -29.469 -12.445 1 97.5 272 MET B C 1
ATOM 5434 O O . MET B 1 272 ? 9.484 -29.047 -13.453 1 97.5 272 MET B O 1
ATOM 5438 N N . GLU B 1 273 ? 8.07 -28.75 -11.727 1 97.56 273 GLU B N 1
ATOM 5439 C CA . GLU B 1 273 ? 7.898 -27.312 -11.938 1 97.56 273 GLU B CA 1
ATOM 5440 C C . GLU B 1 273 ? 8.094 -26.531 -10.641 1 97.56 273 GLU B C 1
ATOM 5442 O O . GLU B 1 273 ? 7.707 -27 -9.57 1 97.56 273 GLU B O 1
ATOM 5447 N N . ILE B 1 274 ? 8.734 -25.375 -10.703 1 96.06 274 ILE B N 1
ATOM 5448 C CA . ILE B 1 274 ? 8.844 -24.422 -9.594 1 96.06 274 ILE B CA 1
ATOM 5449 C C . ILE B 1 274 ? 8.453 -23.031 -10.07 1 96.06 274 ILE B C 1
ATOM 5451 O O . ILE B 1 274 ? 8.461 -22.75 -11.273 1 96.06 274 ILE B O 1
ATOM 5455 N N . GLU B 1 275 ? 8.078 -22.172 -9.148 1 96.56 275 GLU B N 1
ATOM 5456 C CA . GLU B 1 275 ? 7.609 -20.859 -9.562 1 96.56 275 GLU B CA 1
ATOM 5457 C C . GLU B 1 275 ? 8.141 -19.766 -8.633 1 96.56 275 GLU B C 1
ATOM 5459 O O . GLU B 1 275 ? 7.367 -18.969 -8.094 1 96.56 275 GLU B O 1
ATOM 5464 N N . PRO B 1 276 ? 9.438 -19.609 -8.484 1 95.94 276 PRO B N 1
ATOM 5465 C CA . PRO B 1 276 ? 10.008 -18.578 -7.609 1 95.94 276 PRO B CA 1
ATOM 5466 C C . PRO B 1 276 ? 9.836 -17.172 -8.172 1 95.94 276 PRO B C 1
ATOM 5468 O O . PRO B 1 276 ? 9.945 -16.969 -9.383 1 95.94 276 PRO B O 1
ATOM 5471 N N . GLY B 1 277 ? 9.438 -16.188 -7.289 1 96.88 277 GLY B N 1
ATOM 5472 C CA . GLY B 1 277 ? 9.453 -14.766 -7.605 1 96.88 277 GLY B CA 1
ATOM 5473 C C . GLY B 1 277 ? 10.562 -14.016 -6.906 1 96.88 277 GLY B C 1
ATOM 5474 O O . GLY B 1 277 ? 11.5 -13.531 -7.555 1 96.88 277 GLY B O 1
ATOM 5475 N N . THR B 1 278 ? 10.547 -14.117 -5.59 1 96.44 278 THR B N 1
ATOM 5476 C CA . THR B 1 278 ? 11.5 -13.398 -4.738 1 96.44 278 THR B CA 1
ATOM 5477 C C . THR B 1 278 ? 12.93 -13.797 -5.078 1 96.44 278 THR B C 1
ATOM 5479 O O . THR B 1 278 ? 13.797 -12.93 -5.23 1 96.44 278 THR B O 1
ATOM 5482 N N . PHE B 1 279 ? 13.188 -15.078 -5.27 1 95.81 279 PHE B N 1
ATOM 5483 C CA . PHE B 1 279 ? 14.531 -15.586 -5.527 1 95.81 279 PHE B CA 1
ATOM 5484 C C . PHE B 1 279 ? 15.109 -14.953 -6.789 1 95.81 279 PHE B C 1
ATOM 5486 O O . PHE B 1 279 ? 16.312 -14.688 -6.859 1 95.81 279 PHE B O 1
ATOM 5493 N N . VAL B 1 280 ? 14.25 -14.664 -7.723 1 98.25 280 VAL B N 1
ATOM 5494 C CA . VAL B 1 280 ? 14.688 -14.203 -9.039 1 98.25 280 VAL B CA 1
ATOM 5495 C C . VAL B 1 280 ? 15.117 -12.742 -8.953 1 98.25 280 VAL B C 1
ATOM 5497 O O . VAL B 1 280 ? 16.125 -12.352 -9.539 1 98.25 280 VAL B O 1
ATOM 5500 N N . VAL B 1 281 ? 14.352 -11.953 -8.156 1 98.69 281 VAL B N 1
ATOM 5501 C CA . VAL B 1 281 ? 14.531 -10.531 -8.43 1 98.69 281 VAL B CA 1
ATOM 5502 C C . VAL B 1 281 ? 14.867 -9.797 -7.133 1 98.69 281 VAL B C 1
ATOM 5504 O O . VAL B 1 281 ? 15.297 -8.641 -7.164 1 98.69 281 VAL B O 1
ATOM 5507 N N . ALA B 1 282 ? 14.703 -10.32 -5.969 1 98.25 282 ALA B N 1
ATOM 5508 C CA . ALA B 1 282 ? 14.758 -9.57 -4.719 1 98.25 282 ALA B CA 1
ATOM 5509 C C . ALA B 1 282 ? 16.078 -8.805 -4.594 1 98.25 282 ALA B C 1
ATOM 5511 O O . ALA B 1 282 ? 16.078 -7.578 -4.469 1 98.25 282 ALA B O 1
ATOM 5512 N N . ASN B 1 283 ? 17.203 -9.508 -4.715 1 98.25 283 ASN B N 1
ATOM 5513 C CA . ASN B 1 283 ? 18.516 -8.922 -4.461 1 98.25 283 ASN B CA 1
ATOM 5514 C C . ASN B 1 283 ? 19.047 -8.188 -5.688 1 98.25 283 ASN B C 1
ATOM 5516 O O . ASN B 1 283 ? 20.125 -7.582 -5.637 1 98.25 283 ASN B O 1
ATOM 5520 N N . SER B 1 284 ? 18.281 -8.211 -6.789 1 98.62 284 SER B N 1
ATOM 5521 C CA . SER B 1 284 ? 18.641 -7.438 -7.977 1 98.62 284 SER B CA 1
ATOM 5522 C C . SER B 1 284 ? 18.266 -5.973 -7.824 1 98.62 284 SER B C 1
ATOM 5524 O O . SER B 1 284 ? 18.703 -5.125 -8.602 1 98.62 284 SER B O 1
ATOM 5526 N N . GLY B 1 285 ? 17.438 -5.688 -6.883 1 98.69 285 GLY B N 1
ATOM 5527 C CA . GLY B 1 285 ? 16.812 -4.375 -6.836 1 98.69 285 GLY B CA 1
ATOM 5528 C C . GLY B 1 285 ? 17.375 -3.49 -5.734 1 98.69 285 GLY B C 1
ATOM 5529 O O . GLY B 1 285 ? 17.75 -3.98 -4.672 1 98.69 285 GLY B O 1
ATOM 5530 N N . HIS B 1 286 ? 17.359 -2.184 -5.992 1 98.81 286 HIS B N 1
ATOM 5531 C CA . HIS B 1 286 ? 17.719 -1.123 -5.059 1 98.81 286 HIS B CA 1
ATOM 5532 C C . HIS B 1 286 ? 16.766 0.055 -5.168 1 98.81 286 HIS B C 1
ATOM 5534 O O . HIS B 1 286 ? 16.109 0.239 -6.203 1 98.81 286 HIS B O 1
ATOM 5540 N N . ILE B 1 287 ? 16.641 0.737 -4.113 1 98.88 287 ILE B N 1
ATOM 5541 C CA . ILE B 1 287 ? 16.031 2.07 -4.121 1 98.88 287 ILE B CA 1
ATOM 5542 C C . ILE B 1 287 ? 17.094 3.107 -3.752 1 98.88 287 ILE B C 1
ATOM 5544 O O . ILE B 1 287 ? 17.734 3.004 -2.705 1 98.88 287 ILE B O 1
ATOM 5548 N N . VAL B 1 288 ? 17.297 4.039 -4.605 1 98.94 288 VAL B N 1
ATOM 5549 C CA . VAL B 1 288 ? 18.219 5.137 -4.348 1 98.94 288 VAL B CA 1
ATOM 5550 C C . VAL B 1 288 ? 17.438 6.352 -3.834 1 98.94 288 VAL B C 1
ATOM 5552 O O . VAL B 1 288 ? 16.547 6.863 -4.52 1 98.94 288 VAL B O 1
ATOM 5555 N N . THR B 1 289 ? 17.766 6.758 -2.643 1 98.88 289 THR B N 1
ATOM 5556 C CA . THR B 1 289 ? 17.172 7.957 -2.062 1 98.88 289 THR B CA 1
ATOM 5557 C C . THR B 1 289 ? 18.25 8.984 -1.708 1 98.88 289 THR B C 1
ATOM 5559 O O . THR B 1 289 ? 19.438 8.672 -1.729 1 98.88 289 THR B O 1
ATOM 5562 N N . ARG B 1 290 ? 17.812 10.141 -1.424 1 98.75 290 ARG B N 1
ATOM 5563 C CA . ARG B 1 290 ? 18.688 11.227 -0.984 1 98.75 290 ARG B CA 1
ATOM 5564 C C . ARG B 1 290 ? 18.312 11.688 0.425 1 98.75 290 ARG B C 1
ATOM 5566 O O . ARG B 1 290 ? 17.141 11.812 0.757 1 98.75 290 ARG B O 1
ATOM 5573 N N . ILE B 1 291 ? 19.359 11.914 1.214 1 98.75 291 ILE B N 1
ATOM 5574 C CA . ILE B 1 291 ? 19.141 12.5 2.531 1 98.75 291 ILE B CA 1
ATOM 5575 C C . ILE B 1 291 ? 18.766 13.977 2.383 1 98.75 291 ILE B C 1
ATOM 5577 O O . ILE B 1 291 ? 19.562 14.781 1.902 1 98.75 291 ILE B O 1
ATOM 5581 N N . ILE B 1 292 ? 17.562 14.328 2.842 1 98.44 292 ILE B N 1
ATOM 5582 C CA . ILE B 1 292 ? 17.078 15.68 2.59 1 98.44 292 ILE B CA 1
ATOM 5583 C C . ILE B 1 292 ? 17.078 16.484 3.895 1 98.44 292 ILE B C 1
ATOM 5585 O O . ILE B 1 292 ? 16.953 17.703 3.877 1 98.44 292 ILE B O 1
ATOM 5589 N N . ASP B 1 293 ? 17.141 15.82 4.992 1 98 293 ASP B N 1
ATOM 5590 C CA . ASP B 1 293 ? 17.203 16.484 6.289 1 98 293 ASP B CA 1
ATOM 5591 C C . ASP B 1 293 ? 17.844 15.594 7.344 1 98 293 ASP B C 1
ATOM 5593 O O . ASP B 1 293 ? 17.953 14.383 7.152 1 98 293 ASP B O 1
ATOM 5597 N N . LYS B 1 294 ? 18.391 16.156 8.344 1 96.19 294 LYS B N 1
ATOM 5598 C CA . LYS B 1 294 ? 18.969 15.523 9.516 1 96.19 294 LYS B CA 1
ATOM 5599 C C . LYS B 1 294 ? 18.469 16.156 10.805 1 96.19 294 LYS B C 1
ATOM 5601 O O . LYS B 1 294 ? 18.484 17.391 10.945 1 96.19 294 LYS B O 1
ATOM 5606 N N . LYS B 1 295 ? 17.891 15.359 11.68 1 92.94 295 LYS B N 1
ATOM 5607 C CA . LYS B 1 295 ? 17.375 15.852 12.953 1 92.94 295 LYS B CA 1
ATOM 5608 C C . LYS B 1 295 ? 18.031 15.148 14.133 1 92.94 295 LYS B C 1
ATOM 5610 O O . LYS B 1 295 ? 18.047 13.914 14.195 1 92.94 295 LYS B O 1
ATOM 5615 N N . PHE B 1 296 ? 18.609 15.883 14.969 1 88.12 296 PHE B N 1
ATOM 5616 C CA . PHE B 1 296 ? 19.234 15.359 16.172 1 88.12 296 PHE B CA 1
ATOM 5617 C C . PHE B 1 296 ? 18.328 15.562 17.391 1 88.12 296 PHE B C 1
ATOM 5619 O O . PHE B 1 296 ? 18 16.703 17.75 1 88.12 296 PHE B O 1
ATOM 5626 N N . THR B 1 297 ? 17.781 14.461 17.812 1 81.19 297 THR B N 1
ATOM 5627 C CA . THR B 1 297 ? 16.938 14.531 19 1 81.19 297 THR B CA 1
ATOM 5628 C C . THR B 1 297 ? 17.609 13.836 20.188 1 81.19 297 THR B C 1
ATOM 5630 O O . THR B 1 297 ? 18.703 13.297 20.047 1 81.19 297 THR B O 1
ATOM 5633 N N . ASN B 1 298 ? 17.016 13.984 21.406 1 75.12 298 ASN B N 1
ATOM 5634 C CA . ASN B 1 298 ? 17.609 13.391 22.594 1 75.12 298 ASN B CA 1
ATOM 5635 C C . ASN B 1 298 ? 17.547 11.867 22.562 1 75.12 298 ASN B C 1
ATOM 5637 O O . ASN B 1 298 ? 18.406 11.18 23.125 1 75.12 298 ASN B O 1
ATOM 5641 N N . GLU B 1 299 ? 16.656 11.375 21.875 1 76.19 299 GLU B N 1
ATOM 5642 C CA . GLU B 1 299 ? 16.391 9.938 21.922 1 76.19 299 GLU B CA 1
ATOM 5643 C C . GLU B 1 299 ? 17.047 9.219 20.75 1 76.19 299 GLU B C 1
ATOM 5645 O O . GLU B 1 299 ? 17.641 8.156 20.922 1 76.19 299 GLU B O 1
ATOM 5650 N N . MET B 1 300 ? 16.984 9.781 19.594 1 86.88 300 MET B N 1
ATOM 5651 C CA . MET B 1 300 ? 17.469 9.156 18.359 1 86.88 300 MET B CA 1
ATOM 5652 C C . MET B 1 300 ? 17.766 10.211 17.297 1 86.88 300 MET B C 1
ATOM 5654 O O . MET B 1 300 ? 17 11.172 17.141 1 86.88 300 MET B O 1
ATOM 5658 N N . ASN B 1 301 ? 18.906 10.047 16.641 1 92.69 301 ASN B N 1
ATOM 5659 C CA . ASN B 1 301 ? 19.188 10.859 15.469 1 92.69 301 ASN B CA 1
ATOM 5660 C C . ASN B 1 301 ? 18.469 10.32 14.234 1 92.69 301 ASN B C 1
ATOM 5662 O O . ASN B 1 301 ? 18.375 9.109 14.039 1 92.69 301 ASN B O 1
ATOM 5666 N N . PHE B 1 302 ? 17.922 11.273 13.477 1 95.56 302 PHE B N 1
ATOM 5667 C CA . PHE B 1 302 ? 17.141 10.844 12.32 1 95.56 302 PHE B CA 1
ATOM 5668 C C . PHE B 1 302 ? 17.781 11.352 11.031 1 95.56 302 PHE B C 1
ATOM 5670 O O . PHE B 1 302 ? 18.266 12.484 10.969 1 95.56 302 PHE B O 1
ATOM 5677 N N . LEU B 1 303 ? 17.812 10.508 10.055 1 97.88 303 LEU B N 1
ATOM 5678 C CA . LEU B 1 303 ? 17.953 10.906 8.656 1 97.88 303 LEU B CA 1
ATOM 5679 C C . LEU B 1 303 ? 16.625 10.844 7.934 1 97.88 303 LEU B C 1
ATOM 5681 O O . LEU B 1 303 ? 15.93 9.82 7.977 1 97.88 303 LEU B O 1
ATOM 5685 N N . ILE B 1 304 ? 16.219 11.93 7.324 1 97.94 304 ILE B N 1
ATOM 5686 C CA . ILE B 1 304 ? 15.016 11.945 6.492 1 97.94 304 ILE B CA 1
ATOM 5687 C C . ILE B 1 304 ? 15.406 11.836 5.023 1 97.94 304 ILE B C 1
ATOM 5689 O O . ILE B 1 304 ? 16.219 12.617 4.527 1 97.94 304 ILE B O 1
ATOM 5693 N N . VAL B 1 305 ? 14.883 10.836 4.379 1 98.62 305 VAL B N 1
ATOM 5694 C CA . VAL B 1 305 ? 15.188 10.633 2.969 1 98.62 305 VAL B CA 1
ATOM 5695 C C . VAL B 1 305 ? 13.953 10.961 2.121 1 98.62 305 VAL B C 1
ATOM 5697 O O . VAL B 1 305 ? 12.836 11.023 2.639 1 98.62 305 VAL B O 1
ATOM 5700 N N . ASP B 1 306 ? 14.125 11.156 0.842 1 98.44 306 ASP B N 1
ATOM 5701 C CA . ASP B 1 306 ? 13.062 11.648 -0.027 1 98.44 306 ASP B CA 1
ATOM 5702 C C . ASP B 1 306 ? 12.203 10.5 -0.549 1 98.44 306 ASP B C 1
ATOM 5704 O O . ASP B 1 306 ? 11.336 10.703 -1.406 1 98.44 306 ASP B O 1
ATOM 5708 N N . GLY B 1 307 ? 12.367 9.289 -0.13 1 97.5 307 GLY B N 1
ATOM 5709 C CA . GLY B 1 307 ? 11.555 8.125 -0.424 1 97.5 307 GLY B CA 1
ATOM 5710 C C . GLY B 1 307 ? 11.312 7.242 0.786 1 97.5 307 GLY B C 1
ATOM 5711 O O . GLY B 1 307 ? 12.234 6.984 1.562 1 97.5 307 GLY B O 1
ATOM 5712 N N . GLY B 1 308 ? 10.117 6.781 0.964 1 95.5 308 GLY B N 1
ATOM 5713 C CA . GLY B 1 308 ? 9.773 6.008 2.146 1 95.5 308 GLY B CA 1
ATOM 5714 C C . GLY B 1 308 ? 8.789 4.887 1.86 1 95.5 308 GLY B C 1
ATOM 5715 O O . GLY B 1 308 ? 9.016 4.07 0.966 1 95.5 308 GLY B O 1
ATOM 5716 N N . MET B 1 309 ? 7.707 4.848 2.639 1 96.31 309 MET B N 1
ATOM 5717 C CA . MET B 1 309 ? 6.777 3.721 2.611 1 96.31 309 MET B CA 1
ATOM 5718 C C . MET B 1 309 ? 6.055 3.646 1.271 1 96.31 309 MET B C 1
ATOM 5720 O O . MET B 1 309 ? 5.566 2.584 0.882 1 96.31 309 MET B O 1
ATOM 5724 N N . GLU B 1 310 ? 5.945 4.77 0.553 1 97.06 310 GLU B N 1
ATOM 5725 C CA . GLU B 1 310 ? 5.27 4.738 -0.74 1 97.06 310 GLU B CA 1
ATOM 5726 C C . GLU B 1 310 ? 6.07 3.936 -1.763 1 97.06 310 GLU B C 1
ATOM 5728 O O . GLU B 1 310 ? 5.531 3.516 -2.789 1 97.06 310 GLU B O 1
ATOM 5733 N N . LEU B 1 311 ? 7.398 3.695 -1.46 1 97.94 311 LEU B N 1
ATOM 5734 C CA . LEU B 1 311 ? 8.25 2.895 -2.332 1 97.94 311 LEU B CA 1
ATOM 5735 C C . LEU B 1 311 ? 8.492 1.511 -1.737 1 97.94 311 LEU B C 1
ATOM 5737 O O . LEU B 1 311 ? 8.695 0.541 -2.473 1 97.94 311 LEU B O 1
ATOM 5741 N N . LEU B 1 312 ? 8.562 1.497 -0.473 1 97.81 312 LEU B N 1
ATOM 5742 C CA . LEU B 1 312 ? 8.898 0.269 0.243 1 97.81 312 LEU B CA 1
ATOM 5743 C C . LEU B 1 312 ? 8.102 0.168 1.542 1 97.81 312 LEU B C 1
ATOM 5745 O O . LEU B 1 312 ? 8.5 0.741 2.561 1 97.81 312 LEU B O 1
ATOM 5749 N N . THR B 1 313 ? 7.109 -0.635 1.526 1 96.06 313 THR B N 1
ATOM 5750 C CA . THR B 1 313 ? 6.227 -0.729 2.682 1 96.06 313 THR B CA 1
ATOM 5751 C C . THR B 1 313 ? 6.512 -1.999 3.48 1 96.06 313 THR B C 1
ATOM 5753 O O . THR B 1 313 ? 6 -2.168 4.59 1 96.06 313 THR B O 1
ATOM 5756 N N . ARG B 1 314 ? 7.391 -2.865 3.08 1 95.88 314 ARG B N 1
ATOM 5757 C CA . ARG B 1 314 ? 7.645 -4.184 3.654 1 95.88 314 ARG B CA 1
ATOM 5758 C C . ARG B 1 314 ? 8.047 -4.074 5.121 1 95.88 314 ARG B C 1
ATOM 5760 O O . ARG B 1 314 ? 7.586 -4.848 5.957 1 95.88 314 ARG B O 1
ATOM 5767 N N . PRO B 1 315 ? 8.953 -3.1 5.465 1 95.94 315 PRO B N 1
ATOM 5768 C CA . PRO B 1 315 ? 9.273 -2.992 6.891 1 95.94 315 PRO B CA 1
ATOM 5769 C C . PRO B 1 315 ? 8.047 -2.729 7.754 1 95.94 315 PRO B C 1
ATOM 5771 O O . PRO B 1 315 ? 7.91 -3.307 8.836 1 95.94 315 PRO B O 1
ATOM 5774 N N . LEU B 1 316 ? 7.172 -1.918 7.262 1 93.19 316 LEU B N 1
ATOM 5775 C CA . LEU B 1 316 ? 5.969 -1.578 8.016 1 93.19 316 LEU B CA 1
ATOM 5776 C C . LEU B 1 316 ? 4.98 -2.736 8.008 1 93.19 316 LEU B C 1
ATOM 5778 O O . LEU B 1 316 ? 4.312 -2.994 9.016 1 93.19 316 LEU B O 1
ATOM 5782 N N . LEU B 1 317 ? 4.887 -3.393 6.922 1 91.12 317 LEU B N 1
ATOM 5783 C CA . LEU B 1 317 ? 3.91 -4.461 6.754 1 91.12 317 LEU B CA 1
ATOM 5784 C C . LEU B 1 317 ? 4.328 -5.707 7.531 1 91.12 317 LEU B C 1
ATOM 5786 O O . LEU B 1 317 ? 3.496 -6.355 8.164 1 91.12 317 LEU B O 1
ATOM 5790 N N . TYR B 1 318 ? 5.684 -6.012 7.426 1 89.19 318 TYR B N 1
ATOM 5791 C CA . TYR B 1 318 ? 6.102 -7.348 7.84 1 89.19 318 TYR B CA 1
ATOM 5792 C C . TYR B 1 318 ? 7.242 -7.273 8.844 1 89.19 318 TYR B C 1
ATOM 5794 O O . TYR B 1 318 ? 7.684 -8.297 9.375 1 89.19 318 TYR B O 1
ATOM 5802 N N . GLY B 1 319 ? 7.73 -6.133 9.078 1 92 319 GLY B N 1
ATOM 5803 C CA . GLY B 1 319 ? 8.961 -6.043 9.852 1 92 319 GLY B CA 1
ATOM 5804 C C . GLY B 1 319 ? 10.18 -6.508 9.086 1 92 319 GLY B C 1
ATOM 5805 O O . GLY B 1 319 ? 11.18 -6.906 9.695 1 92 319 GLY B O 1
ATOM 5806 N N . SER B 1 320 ? 10.117 -6.492 7.754 1 93.44 320 SER B N 1
ATOM 5807 C CA . SER B 1 320 ? 11.203 -6.973 6.91 1 93.44 320 SER B CA 1
ATOM 5808 C C . SER B 1 320 ? 12.422 -6.055 7.004 1 93.44 320 SER B C 1
ATOM 5810 O O . SER B 1 320 ? 12.273 -4.844 7.184 1 93.44 320 SER B O 1
ATOM 5812 N N . GLU B 1 321 ? 13.539 -6.656 6.82 1 95.56 321 GLU B N 1
ATOM 5813 C CA . GLU B 1 321 ? 14.781 -5.895 6.832 1 95.56 321 GLU B CA 1
ATOM 5814 C C . GLU B 1 321 ? 15.422 -5.863 5.445 1 95.56 321 GLU B C 1
ATOM 5816 O O . GLU B 1 321 ? 15.391 -6.855 4.719 1 95.56 321 GLU B O 1
ATOM 5821 N N . HIS B 1 322 ? 15.922 -4.746 5.105 1 97.88 322 HIS B N 1
ATOM 5822 C CA . HIS B 1 322 ? 16.656 -4.496 3.869 1 97.88 322 HIS B CA 1
ATOM 5823 C C . HIS B 1 322 ? 18.016 -3.867 4.152 1 97.88 322 HIS B C 1
ATOM 5825 O O . HIS B 1 322 ? 18.141 -3.006 5.027 1 97.88 322 HIS B O 1
ATOM 5831 N N . PRO B 1 323 ? 19.047 -4.316 3.484 1 98.19 323 PRO B N 1
ATOM 5832 C CA . PRO B 1 323 ? 20.375 -3.754 3.762 1 98.19 323 PRO B CA 1
ATOM 5833 C C . PRO B 1 323 ? 20.5 -2.307 3.297 1 98.19 323 PRO B C 1
ATOM 5835 O O . PRO B 1 323 ? 20.031 -1.953 2.215 1 98.19 323 PRO B O 1
ATOM 5838 N N . ILE B 1 324 ? 21.219 -1.518 4.094 1 98.44 324 ILE B N 1
ATOM 5839 C CA . ILE B 1 324 ? 21.391 -0.089 3.844 1 98.44 324 ILE B CA 1
ATOM 5840 C C . ILE B 1 324 ? 22.844 0.21 3.482 1 98.44 324 ILE B C 1
ATOM 5842 O O . ILE B 1 324 ? 23.766 -0.273 4.141 1 98.44 324 ILE B O 1
ATOM 5846 N N . ALA B 1 325 ? 23.047 0.962 2.457 1 98.62 325 ALA B N 1
ATOM 5847 C CA . ALA B 1 325 ? 24.344 1.515 2.113 1 98.62 325 ALA B CA 1
ATOM 5848 C C . ALA B 1 325 ? 24.297 3.039 2.062 1 98.62 325 ALA B C 1
ATOM 5850 O O . ALA B 1 325 ? 23.312 3.623 1.629 1 98.62 325 ALA B O 1
ATOM 5851 N N . ILE B 1 326 ? 25.344 3.668 2.512 1 98.75 326 ILE B N 1
ATOM 5852 C CA . ILE B 1 326 ? 25.484 5.121 2.461 1 98.75 326 ILE B CA 1
ATOM 5853 C C . ILE B 1 326 ? 26.547 5.504 1.435 1 98.75 326 ILE B C 1
ATOM 5855 O O . ILE B 1 326 ? 27.688 5.043 1.513 1 98.75 326 ILE B O 1
ATOM 5859 N N . VAL B 1 327 ? 26.172 6.316 0.468 1 98.75 327 VAL B N 1
ATOM 5860 C CA . VAL B 1 327 ? 27.078 6.777 -0.58 1 98.75 327 VAL B CA 1
ATOM 5861 C C . VAL B 1 327 ? 27.141 8.305 -0.578 1 98.75 327 VAL B C 1
ATOM 5863 O O . VAL B 1 327 ? 26.109 8.969 -0.57 1 98.75 327 VAL B O 1
ATOM 5866 N N . ARG B 1 328 ? 28.281 8.844 -0.583 1 98.25 328 ARG B N 1
ATOM 5867 C CA . ARG B 1 328 ? 28.484 10.289 -0.641 1 98.25 328 ARG B CA 1
ATOM 5868 C C . ARG B 1 328 ? 28.094 10.836 -2.012 1 98.25 328 ARG B C 1
ATOM 5870 O O . ARG B 1 328 ? 28.141 10.109 -3.008 1 98.25 328 ARG B O 1
ATOM 5877 N N . GLN B 1 329 ? 27.906 12.133 -2.08 1 98.25 329 GLN B N 1
ATOM 5878 C CA . GLN B 1 329 ? 27.547 12.805 -3.324 1 98.25 329 GLN B CA 1
ATOM 5879 C C . GLN B 1 329 ? 28.625 12.617 -4.387 1 98.25 329 GLN B C 1
ATOM 5881 O O . GLN B 1 329 ? 28.328 12.656 -5.586 1 98.25 329 GLN B O 1
ATOM 5886 N N . ASP B 1 330 ? 29.875 12.352 -3.992 1 97.62 330 ASP B N 1
ATOM 5887 C CA . ASP B 1 330 ? 30.969 12.203 -4.953 1 97.62 330 ASP B CA 1
ATOM 5888 C C . ASP B 1 330 ? 31.141 10.742 -5.359 1 97.62 330 ASP B C 1
ATOM 5890 O O . ASP B 1 330 ? 32.094 10.406 -6.082 1 97.62 330 ASP B O 1
ATOM 5894 N N . GLY B 1 331 ? 30.312 9.875 -4.812 1 97.81 331 GLY B N 1
ATOM 5895 C CA . GLY B 1 331 ? 30.344 8.477 -5.219 1 97.81 331 GLY B CA 1
ATOM 5896 C C . GLY B 1 331 ? 31.125 7.598 -4.27 1 97.81 331 GLY B C 1
ATOM 5897 O O . GLY B 1 331 ? 31.234 6.391 -4.477 1 97.81 331 GLY B O 1
ATOM 5898 N N . THR B 1 332 ? 31.609 8.164 -3.156 1 97.81 332 THR B N 1
ATOM 5899 C CA . THR B 1 332 ? 32.375 7.391 -2.178 1 97.81 332 THR B CA 1
ATOM 5900 C C . THR B 1 332 ? 31.422 6.551 -1.315 1 97.81 332 THR B C 1
ATOM 5902 O O . THR B 1 332 ? 30.469 7.07 -0.742 1 97.81 332 THR B O 1
ATOM 5905 N N . LEU B 1 333 ? 31.703 5.289 -1.223 1 98.19 333 LEU B N 1
ATOM 5906 C CA . LEU B 1 333 ? 30.953 4.422 -0.328 1 98.19 333 LEU B CA 1
ATOM 5907 C C . LEU B 1 333 ? 31.375 4.637 1.122 1 98.19 333 LEU B C 1
ATOM 5909 O O . LEU B 1 333 ? 32.531 4.398 1.479 1 98.19 333 LEU B O 1
ATOM 5913 N N . LEU B 1 334 ? 30.422 5.066 1.946 1 97.81 334 LEU B N 1
ATOM 5914 C CA . LEU B 1 334 ? 30.734 5.332 3.346 1 97.81 334 LEU B CA 1
ATOM 5915 C C . LEU B 1 334 ? 30.516 4.09 4.199 1 97.81 334 LEU B C 1
ATOM 5917 O O . LEU B 1 334 ? 31.328 3.775 5.07 1 97.81 334 LEU B O 1
ATOM 5921 N N . SER B 1 335 ? 29.484 3.367 3.98 1 97.44 335 SER B N 1
ATOM 5922 C CA . SER B 1 335 ? 29.203 2.137 4.711 1 97.44 335 SER B CA 1
ATOM 5923 C C . SER B 1 335 ? 28.203 1.266 3.949 1 97.44 335 SER B C 1
ATOM 5925 O O . SER B 1 335 ? 27.438 1.767 3.131 1 97.44 335 SER B O 1
ATOM 5927 N N . SER B 1 336 ? 28.219 0.003 4.145 1 97.75 336 SER B N 1
ATOM 5928 C CA . SER B 1 336 ? 27.328 -1.005 3.586 1 97.75 336 SER B CA 1
ATOM 5929 C C . SER B 1 336 ? 27.016 -2.096 4.605 1 97.75 336 SER B C 1
ATOM 5931 O O . SER B 1 336 ? 27.906 -2.85 5.004 1 97.75 336 SER B O 1
ATOM 5933 N N . GLU B 1 337 ? 25.781 -2.162 4.973 1 96.69 337 GLU B N 1
ATOM 5934 C CA . GLU B 1 337 ? 25.375 -3.209 5.902 1 96.69 337 GLU B CA 1
ATOM 5935 C C . GLU B 1 337 ? 25.609 -4.598 5.312 1 96.69 337 GLU B C 1
ATOM 5937 O O . GLU B 1 337 ? 26.078 -5.5 6 1 96.69 337 GLU B O 1
ATOM 5942 N N . TYR B 1 338 ? 25.234 -4.715 4.043 1 96.62 338 TYR B N 1
ATOM 5943 C CA . TYR B 1 338 ? 25.375 -6.012 3.391 1 96.62 338 TYR B CA 1
ATOM 5944 C C . TYR B 1 338 ? 26.812 -6.496 3.451 1 96.62 338 TYR B C 1
ATOM 5946 O O . TYR B 1 338 ? 27.078 -7.676 3.709 1 96.62 338 TYR B O 1
ATOM 5954 N N . ASP B 1 339 ? 27.719 -5.617 3.234 1 96.38 339 ASP B N 1
ATOM 5955 C CA . ASP B 1 339 ? 29.125 -5.957 3.154 1 96.38 339 ASP B CA 1
ATOM 5956 C C . ASP B 1 339 ? 29.812 -5.824 4.516 1 96.38 339 ASP B C 1
ATOM 5958 O O . ASP B 1 339 ? 30.984 -6.152 4.664 1 96.38 339 ASP B O 1
ATOM 5962 N N . GLN B 1 340 ? 29.094 -5.332 5.457 1 94.69 340 GLN B N 1
ATOM 5963 C CA . GLN B 1 340 ? 29.578 -5.148 6.816 1 94.69 340 GLN B CA 1
ATOM 5964 C C . GLN B 1 340 ? 30.859 -4.324 6.832 1 94.69 340 GLN B C 1
ATOM 5966 O O . GLN B 1 340 ? 31.859 -4.723 7.445 1 94.69 340 GLN B O 1
ATOM 5971 N N . THR B 1 341 ? 30.812 -3.178 6.121 1 93.56 341 THR B N 1
ATOM 5972 C CA . THR B 1 341 ? 31.969 -2.279 6.055 1 93.56 341 THR B CA 1
ATOM 5973 C C . THR B 1 341 ? 31.531 -0.829 6.246 1 93.56 341 THR B C 1
ATOM 5975 O O . THR B 1 341 ? 30.5 -0.411 5.707 1 93.56 341 THR B O 1
ATOM 5978 N N . PRO B 1 342 ? 32.219 0.049 6.918 1 93.5 342 PRO B N 1
ATOM 5979 C CA . PRO B 1 342 ? 33.312 -0.378 7.789 1 93.5 342 PRO B CA 1
ATOM 5980 C C . PRO B 1 342 ? 32.812 -1.09 9.047 1 93.5 342 PRO B C 1
ATOM 5982 O O . PRO B 1 342 ? 31.609 -1.172 9.281 1 93.5 342 PRO B O 1
ATOM 5985 N N . THR B 1 343 ? 33.781 -1.646 9.844 1 89.69 343 THR B N 1
ATOM 5986 C CA . THR B 1 343 ? 33.406 -2.377 11.055 1 89.69 343 THR B CA 1
ATOM 5987 C C . THR B 1 343 ? 33.469 -1.464 12.273 1 89.69 343 THR B C 1
ATOM 5989 O O . THR B 1 343 ? 33.062 -1.85 13.359 1 89.69 343 THR B O 1
ATOM 5992 N N . ALA B 1 344 ? 33.969 -0.256 12.094 1 90.12 344 ALA B N 1
ATOM 5993 C CA . ALA B 1 344 ? 34.062 0.708 13.18 1 90.12 344 ALA B CA 1
ATOM 5994 C C . ALA B 1 344 ? 33.656 2.105 12.727 1 90.12 344 ALA B C 1
ATOM 5996 O O . ALA B 1 344 ? 33.469 2.342 11.531 1 90.12 344 ALA B O 1
ATOM 5997 N N . GLY B 1 345 ? 33.375 2.893 13.719 1 94.56 345 GLY B N 1
ATOM 5998 C CA . GLY B 1 345 ? 33.031 4.273 13.414 1 94.56 345 GLY B CA 1
ATOM 5999 C C . GLY B 1 345 ? 31.594 4.465 13.008 1 94.56 345 GLY B C 1
ATOM 6000 O O . GLY B 1 345 ? 31.234 5.484 12.414 1 94.56 345 GLY B O 1
ATOM 6001 N N . LEU B 1 346 ? 30.812 3.494 13.312 1 96.88 346 LEU B N 1
ATOM 6002 C CA . LEU B 1 346 ? 29.391 3.555 12.977 1 96.88 346 LEU B CA 1
ATOM 6003 C C . LEU B 1 346 ? 28.594 4.262 14.07 1 96.88 346 LEU B C 1
ATOM 6005 O O . LEU B 1 346 ? 28.969 4.195 15.242 1 96.88 346 LEU B O 1
ATOM 6009 N N . LYS B 1 347 ? 27.578 4.941 13.688 1 96.69 347 LYS B N 1
ATOM 6010 C CA . LYS B 1 347 ? 26.656 5.617 14.594 1 96.69 347 LYS B CA 1
ATOM 6011 C C . LYS B 1 347 ? 25.219 5.191 14.328 1 96.69 347 LYS B C 1
ATOM 6013 O O . LYS B 1 347 ? 24.844 4.883 13.195 1 96.69 347 LYS B O 1
ATOM 6018 N N . PRO B 1 348 ? 24.375 5.133 15.352 1 96.31 348 PRO B N 1
ATOM 6019 C CA . PRO B 1 348 ? 22.969 4.754 15.203 1 96.31 348 PRO B CA 1
ATOM 6020 C C . PRO B 1 348 ? 22.109 5.879 14.625 1 96.31 348 PRO B C 1
ATOM 6022 O O . PRO B 1 348 ? 22.141 7.004 15.125 1 96.31 348 PRO B O 1
ATOM 6025 N N . PHE B 1 349 ? 21.375 5.676 13.594 1 97.12 349 PHE B N 1
ATOM 6026 C CA . PHE B 1 349 ? 20.438 6.629 13.008 1 97.12 349 PHE B CA 1
ATOM 6027 C C . PHE B 1 349 ? 19.109 5.953 12.695 1 97.12 349 PHE B C 1
ATOM 6029 O O . PHE B 1 349 ? 19.078 4.836 12.18 1 97.12 349 PHE B O 1
ATOM 6036 N N . GLY B 1 350 ? 18 6.562 13.117 1 96.56 350 GLY B N 1
ATOM 6037 C CA . GLY B 1 350 ? 16.734 6.246 12.484 1 96.56 350 GLY B CA 1
ATOM 6038 C C . GLY B 1 350 ? 16.594 6.82 11.086 1 96.56 350 GLY B C 1
ATOM 6039 O O . GLY B 1 350 ? 16.734 8.023 10.883 1 96.56 350 GLY B O 1
ATOM 6040 N N . ILE B 1 351 ? 16.422 5.984 10.125 1 98 351 ILE B N 1
ATOM 6041 C CA . ILE B 1 351 ? 16.25 6.438 8.742 1 98 351 ILE B CA 1
ATOM 6042 C C . ILE B 1 351 ? 14.781 6.375 8.352 1 98 351 ILE B C 1
ATOM 6044 O O . ILE B 1 351 ? 14.195 5.293 8.289 1 98 351 ILE B O 1
ATOM 6048 N N . VAL B 1 352 ? 14.18 7.559 8.086 1 97.19 352 VAL B N 1
ATOM 6049 C CA . VAL B 1 352 ? 12.742 7.656 7.867 1 97.19 352 VAL B CA 1
ATOM 6050 C C . VAL B 1 352 ? 12.469 8.312 6.516 1 97.19 352 VAL B C 1
ATOM 6052 O O . VAL B 1 352 ? 13.297 9.062 6 1 97.19 352 VAL B O 1
ATOM 6055 N N . GLY B 1 353 ? 11.32 7.934 5.941 1 97.38 353 GLY B N 1
ATOM 6056 C CA . GLY B 1 353 ? 10.898 8.555 4.695 1 97.38 353 GLY B CA 1
ATOM 6057 C C . GLY B 1 353 ? 10.18 9.875 4.898 1 97.38 353 GLY B C 1
ATOM 6058 O O . GLY B 1 353 ? 10.172 10.422 6 1 97.38 353 GLY B O 1
ATOM 6059 N N . ARG B 1 354 ? 9.617 10.391 3.814 1 96.25 354 ARG B N 1
ATOM 6060 C CA . ARG B 1 354 ? 9.031 11.719 3.824 1 96.25 354 ARG B CA 1
ATOM 6061 C C . ARG B 1 354 ? 7.516 11.648 4.008 1 96.25 354 ARG B C 1
ATOM 6063 O O . ARG B 1 354 ? 6.84 12.672 4.059 1 96.25 354 ARG B O 1
ATOM 6070 N N . CYS B 1 355 ? 6.918 10.438 4.066 1 96.19 355 CYS B N 1
ATOM 6071 C CA . CYS B 1 355 ? 5.473 10.32 4.234 1 96.19 355 CYS B CA 1
ATOM 6072 C C . CYS B 1 355 ? 5.059 10.695 5.652 1 96.19 355 CYS B C 1
ATOM 6074 O O . CYS B 1 355 ? 5.816 10.484 6.602 1 96.19 355 CYS B O 1
ATOM 6076 N N . CYS B 1 356 ? 3.881 11.281 5.762 1 92.12 356 CYS B N 1
ATOM 6077 C CA . CYS B 1 356 ? 3.33 11.625 7.066 1 92.12 356 CYS B CA 1
ATOM 6078 C C . CYS B 1 356 ? 2.748 10.398 7.762 1 92.12 356 CYS B C 1
ATOM 6080 O O . CYS B 1 356 ? 1.533 10.305 7.945 1 92.12 356 CYS B O 1
ATOM 6082 N N . GLU B 1 357 ? 3.584 9.516 8.078 1 90.94 357 GLU B N 1
ATOM 6083 C CA . GLU B 1 357 ? 3.289 8.25 8.75 1 90.94 357 GLU B CA 1
ATOM 6084 C C . GLU B 1 357 ? 4.406 7.867 9.711 1 90.94 357 GLU B C 1
ATOM 6086 O O . GLU B 1 357 ? 5.574 7.785 9.32 1 90.94 357 GLU B O 1
ATOM 6091 N N . SER B 1 358 ? 4.062 7.598 10.93 1 86.56 358 SER B N 1
ATOM 6092 C CA . SER B 1 358 ? 5.043 7.332 11.977 1 86.56 358 SER B CA 1
ATOM 6093 C C . SER B 1 358 ? 5.852 6.074 11.672 1 86.56 358 SER B C 1
ATOM 6095 O O . SER B 1 358 ? 7.004 5.953 12.094 1 86.56 358 SER B O 1
ATOM 6097 N N . GLY B 1 359 ? 5.27 5.176 10.938 1 89.69 359 GLY B N 1
ATOM 6098 C CA . GLY B 1 359 ? 5.965 3.932 10.625 1 89.69 359 GLY B CA 1
ATOM 6099 C C . GLY B 1 359 ? 6.746 3.99 9.328 1 89.69 359 GLY B C 1
ATOM 6100 O O . GLY B 1 359 ? 7.25 2.969 8.859 1 89.69 359 GLY B O 1
ATOM 6101 N N . ASP B 1 360 ? 6.844 5.188 8.781 1 95 360 ASP B N 1
ATOM 6102 C CA . ASP B 1 360 ? 7.59 5.336 7.539 1 95 360 ASP B CA 1
ATOM 6103 C C . ASP B 1 360 ? 9.094 5.297 7.789 1 95 360 ASP B C 1
ATOM 6105 O O . ASP B 1 360 ? 9.758 6.336 7.805 1 95 360 ASP B O 1
ATOM 6109 N N . SER B 1 361 ? 9.617 4.078 7.973 1 96.56 361 SER B N 1
ATOM 6110 C CA . SER B 1 361 ? 11.031 3.855 8.258 1 96.56 361 SER B CA 1
ATOM 6111 C C . SER B 1 361 ? 11.562 2.633 7.516 1 96.56 361 SER B C 1
ATOM 6113 O O . SER B 1 361 ? 10.797 1.729 7.172 1 96.56 361 SER B O 1
ATOM 6115 N N . VAL B 1 362 ? 12.859 2.652 7.312 1 96.44 362 VAL B N 1
ATOM 6116 C CA . VAL B 1 362 ? 13.484 1.53 6.625 1 96.44 362 VAL B CA 1
ATOM 6117 C C . VAL B 1 362 ? 13.617 0.344 7.578 1 96.44 362 VAL B C 1
ATOM 6119 O O . VAL B 1 362 ? 13.867 -0.784 7.145 1 96.44 362 VAL B O 1
ATOM 6122 N N . ARG B 1 363 ? 13.477 0.657 8.867 1 95.94 363 ARG B N 1
ATOM 6123 C CA . ARG B 1 363 ? 13.664 -0.41 9.852 1 95.94 363 ARG B CA 1
ATOM 6124 C C . ARG B 1 363 ? 12.711 -0.24 11.031 1 95.94 363 ARG B C 1
ATOM 6126 O O . ARG B 1 363 ? 12.719 0.797 11.695 1 95.94 363 ARG B O 1
ATOM 6133 N N . LEU B 1 364 ? 11.93 -1.272 11.258 1 94.44 364 LEU B N 1
ATOM 6134 C CA . LEU B 1 364 ? 10.984 -1.3 12.367 1 94.44 364 LEU B CA 1
ATOM 6135 C C . LEU B 1 364 ? 11.102 -2.604 13.148 1 94.44 364 LEU B C 1
ATOM 6137 O O . LEU B 1 364 ? 11.453 -3.643 12.586 1 94.44 364 LEU B O 1
ATOM 6141 N N . ASP B 1 365 ? 10.852 -2.561 14.406 1 89.06 365 ASP B N 1
ATOM 6142 C CA . ASP B 1 365 ? 10.758 -3.801 15.172 1 89.06 365 ASP B CA 1
ATOM 6143 C C . ASP B 1 365 ? 9.359 -4.414 15.055 1 89.06 365 ASP B C 1
ATOM 6145 O O . ASP B 1 365 ? 8.516 -3.908 14.32 1 89.06 365 ASP B O 1
ATOM 6149 N N . LYS B 1 366 ? 9.125 -5.473 15.734 1 79.69 366 LYS B N 1
ATOM 6150 C CA . LYS B 1 366 ? 7.891 -6.246 15.609 1 79.69 366 LYS B CA 1
ATOM 6151 C C . LYS B 1 366 ? 6.684 -5.445 16.094 1 79.69 366 LYS B C 1
ATOM 6153 O O . LYS B 1 366 ? 5.551 -5.727 15.695 1 79.69 366 LYS B O 1
ATOM 6158 N N . GLU B 1 367 ? 6.957 -4.457 16.906 1 79.06 367 GLU B N 1
ATOM 6159 C CA . GLU B 1 367 ? 5.871 -3.65 17.453 1 79.06 367 GLU B CA 1
ATOM 6160 C C . GLU B 1 367 ? 5.629 -2.402 16.609 1 79.06 367 GLU B C 1
ATOM 6162 O O . GLU B 1 367 ? 4.73 -1.614 16.906 1 79.06 367 GLU B O 1
ATOM 6167 N N . GLY B 1 368 ? 6.41 -2.223 15.57 1 83.69 368 GLY B N 1
ATOM 6168 C CA . GLY B 1 368 ? 6.23 -1.095 14.672 1 83.69 368 GLY B CA 1
ATOM 6169 C C . GLY B 1 368 ? 7.02 0.132 15.086 1 83.69 368 GLY B C 1
ATOM 6170 O O . GLY B 1 368 ? 6.828 1.217 14.539 1 83.69 368 GLY B O 1
ATOM 6171 N N . ASN B 1 369 ? 7.914 -0.066 16.031 1 88 369 ASN B N 1
ATOM 6172 C CA . ASN B 1 369 ? 8.758 1.049 16.438 1 88 369 ASN B CA 1
ATOM 6173 C C . ASN B 1 369 ? 9.984 1.188 15.531 1 88 369 ASN B C 1
ATOM 6175 O O . ASN B 1 369 ? 10.562 0.187 15.102 1 88 369 ASN B O 1
ATOM 6179 N N . ILE B 1 370 ? 10.359 2.422 15.344 1 92.56 370 ILE B N 1
ATOM 6180 C CA . ILE B 1 370 ? 11.547 2.678 14.539 1 92.56 370 ILE B CA 1
ATOM 6181 C C . ILE B 1 370 ? 12.789 2.217 15.305 1 92.56 370 ILE B C 1
ATOM 6183 O O . ILE B 1 370 ? 12.945 2.516 16.484 1 92.56 370 ILE B O 1
ATOM 6187 N N . VAL B 1 371 ? 13.648 1.443 14.68 1 92.75 371 VAL B N 1
ATOM 6188 C CA . VAL B 1 371 ? 14.922 1.022 15.242 1 92.75 371 VAL B CA 1
ATOM 6189 C C . VAL B 1 371 ? 16.062 1.6 14.406 1 92.75 371 VAL B C 1
ATOM 6191 O O . VAL B 1 371 ? 15.961 1.71 13.188 1 92.75 371 VAL B O 1
ATOM 6194 N N . PRO B 1 372 ? 17.156 1.972 15.047 1 94.94 372 PRO B N 1
ATOM 6195 C CA . PRO B 1 372 ? 18.25 2.617 14.32 1 94.94 372 PRO B CA 1
ATOM 6196 C C . PRO B 1 372 ? 19.047 1.638 13.461 1 94.94 372 PRO B C 1
ATOM 6198 O O . PRO B 1 372 ? 19.078 0.438 13.742 1 94.94 372 PRO B O 1
ATOM 6201 N N . VAL B 1 373 ? 19.641 2.121 12.445 1 96.62 373 VAL B N 1
ATOM 6202 C CA . VAL B 1 373 ? 20.625 1.436 11.617 1 96.62 373 VAL B CA 1
ATOM 6203 C C . VAL B 1 373 ? 22.031 1.967 11.922 1 96.62 373 VAL B C 1
ATOM 6205 O O . VAL B 1 373 ? 22.219 3.174 12.102 1 96.62 373 VAL B O 1
ATOM 6208 N N . MET B 1 374 ? 23.031 1.086 12.062 1 97.12 374 MET B N 1
ATOM 6209 C CA . MET B 1 374 ? 24.406 1.49 12.305 1 97.12 374 MET B CA 1
ATOM 6210 C C . MET B 1 374 ? 25.109 1.849 11.008 1 97.12 374 MET B C 1
ATOM 6212 O O . MET B 1 374 ? 25.344 0.98 10.164 1 97.12 374 MET B O 1
ATOM 6216 N N . ILE B 1 375 ? 25.453 3.129 10.867 1 98 375 ILE B N 1
ATOM 6217 C CA . ILE B 1 375 ? 26.062 3.59 9.617 1 98 375 ILE B CA 1
ATOM 6218 C C . ILE B 1 375 ? 27.141 4.633 9.914 1 98 375 ILE B C 1
ATOM 6220 O O . ILE B 1 375 ? 27.203 5.172 11.023 1 98 375 ILE B O 1
ATOM 6224 N N . VAL B 1 376 ? 28.062 4.871 8.922 1 97.62 376 VAL B N 1
ATOM 6225 C CA . VAL B 1 376 ? 28.938 6.039 8.977 1 97.62 376 VAL B CA 1
ATOM 6226 C C . VAL B 1 376 ? 28.109 7.312 8.789 1 97.62 376 VAL B C 1
ATOM 6228 O O . VAL B 1 376 ? 27.25 7.383 7.898 1 97.62 376 VAL B O 1
ATOM 6231 N N . GLU B 1 377 ? 28.281 8.281 9.617 1 97.19 377 GLU B N 1
ATOM 6232 C CA . GLU B 1 377 ? 27.469 9.5 9.594 1 97.19 377 GLU B CA 1
ATOM 6233 C C . GLU B 1 377 ? 27.578 10.219 8.25 1 97.19 377 GLU B C 1
ATOM 6235 O O . GLU B 1 377 ? 28.672 10.617 7.855 1 97.19 377 GLU B O 1
ATOM 6240 N N . PRO B 1 378 ? 26.5 10.344 7.617 1 98.12 378 PRO B N 1
ATOM 6241 C CA . PRO B 1 378 ? 26.484 11.039 6.328 1 98.12 378 PRO B CA 1
ATOM 6242 C C . PRO B 1 378 ? 26.172 12.523 6.461 1 98.12 378 PRO B C 1
ATOM 6244 O O . PRO B 1 378 ? 25.984 13.023 7.574 1 98.12 378 PRO B O 1
ATOM 6247 N N . GLU B 1 379 ? 26.172 13.188 5.336 1 98.19 379 GLU B N 1
ATOM 6248 C CA . GLU B 1 379 ? 25.75 14.586 5.223 1 98.19 379 GLU B CA 1
ATOM 6249 C C . GLU B 1 379 ? 24.453 14.703 4.434 1 98.19 379 GLU B C 1
ATOM 6251 O O . GLU B 1 379 ? 24.094 13.805 3.676 1 98.19 379 GLU B O 1
ATOM 6256 N N . ILE B 1 380 ? 23.766 15.797 4.656 1 98.19 380 ILE B N 1
ATOM 6257 C CA . ILE B 1 380 ? 22.609 16.109 3.824 1 98.19 380 ILE B CA 1
ATOM 6258 C C . ILE B 1 380 ? 23.016 16.141 2.355 1 98.19 380 ILE B C 1
ATOM 6260 O O . ILE B 1 380 ? 24.062 16.703 2.008 1 98.19 380 ILE B O 1
ATOM 6264 N N . GLY B 1 381 ? 22.266 15.492 1.487 1 98.38 381 GLY B N 1
ATOM 6265 C CA . GLY B 1 381 ? 22.594 15.398 0.076 1 98.38 381 GLY B CA 1
ATOM 6266 C C . GLY B 1 381 ? 23.203 14.055 -0.305 1 98.38 381 GLY B C 1
ATOM 6267 O O . GLY B 1 381 ? 23.156 13.664 -1.472 1 98.38 381 GLY B O 1
ATOM 6268 N N . ASP B 1 382 ? 23.828 13.367 0.723 1 98.81 382 ASP B N 1
ATOM 6269 C CA . ASP B 1 382 ? 24.297 12.008 0.475 1 98.81 382 ASP B CA 1
ATOM 6270 C C . ASP B 1 382 ? 23.141 11.062 0.169 1 98.81 382 ASP B C 1
ATOM 6272 O O . ASP B 1 382 ? 21.984 11.453 0.26 1 98.81 382 ASP B O 1
ATOM 6276 N N . TYR B 1 383 ? 23.531 9.859 -0.246 1 98.88 383 TYR B N 1
ATOM 6277 C CA . TYR B 1 383 ? 22.516 8.906 -0.7 1 98.88 383 TYR B CA 1
ATOM 6278 C C . TYR B 1 383 ? 22.375 7.75 0.279 1 98.88 383 TYR B C 1
ATOM 6280 O O . TYR B 1 383 ? 23.375 7.266 0.821 1 98.88 383 TYR B O 1
ATOM 6288 N N . VAL B 1 384 ? 21.172 7.379 0.576 1 98.88 384 VAL B N 1
ATOM 6289 C CA . VAL B 1 384 ? 20.844 6.098 1.196 1 98.88 384 VAL B CA 1
ATOM 6290 C C . VAL B 1 384 ? 20.344 5.121 0.133 1 98.88 384 VAL B C 1
ATOM 6292 O O . VAL B 1 384 ? 19.344 5.375 -0.53 1 98.88 384 VAL B O 1
ATOM 6295 N N . VAL B 1 385 ? 21.047 4.062 -0.039 1 98.88 385 VAL B N 1
ATOM 6296 C CA . VAL B 1 385 ? 20.672 3.016 -0.985 1 98.88 385 VAL B CA 1
ATOM 6297 C C . VAL B 1 385 ? 20.109 1.814 -0.231 1 98.88 385 VAL B C 1
ATOM 6299 O O . VAL B 1 385 ? 20.797 1.222 0.605 1 98.88 385 VAL B O 1
ATOM 6302 N N . ILE B 1 386 ? 18.906 1.493 -0.507 1 98.88 386 ILE B N 1
ATOM 6303 C CA . ILE B 1 386 ? 18.234 0.366 0.129 1 98.88 386 ILE B CA 1
ATOM 6304 C C . ILE B 1 386 ? 18.297 -0.852 -0.791 1 98.88 386 ILE B C 1
ATOM 6306 O O . ILE B 1 386 ? 17.797 -0.806 -1.921 1 98.88 386 ILE B O 1
ATOM 6310 N N . GLY B 1 387 ? 18.859 -1.97 -0.286 1 98.62 387 GLY B N 1
ATOM 6311 C CA . GLY B 1 387 ? 19 -3.166 -1.097 1 98.62 387 GLY B CA 1
ATOM 6312 C C . GLY B 1 387 ? 17.891 -4.176 -0.887 1 98.62 387 GLY B C 1
ATOM 6313 O O . GLY B 1 387 ? 17.047 -4.004 -0.004 1 98.62 387 GLY B O 1
ATOM 6314 N N . GLY B 1 388 ? 17.859 -5.203 -1.736 1 98.19 388 GLY B N 1
ATOM 6315 C CA . GLY B 1 388 ? 16.906 -6.289 -1.612 1 98.19 388 GLY B CA 1
ATOM 6316 C C . GLY B 1 388 ? 15.477 -5.867 -1.92 1 98.19 388 GLY B C 1
ATOM 6317 O O . GLY B 1 388 ? 14.531 -6.371 -1.313 1 98.19 388 GLY B O 1
ATOM 6318 N N . THR B 1 389 ? 15.297 -4.883 -2.814 1 98.5 389 THR B N 1
ATOM 6319 C CA . THR B 1 389 ? 13.984 -4.281 -3.029 1 98.5 389 THR B CA 1
ATOM 6320 C C . THR B 1 389 ? 13.406 -4.719 -4.371 1 98.5 389 THR B C 1
ATOM 6322 O O . THR B 1 389 ? 12.414 -4.152 -4.836 1 98.5 389 THR B O 1
ATOM 6325 N N . GLY B 1 390 ? 14 -5.734 -4.98 1 98.62 390 GLY B N 1
ATOM 6326 C CA . GLY B 1 390 ? 13.555 -6.137 -6.305 1 98.62 390 GLY B CA 1
ATOM 6327 C C . GLY B 1 390 ? 12.203 -6.824 -6.297 1 98.62 390 GLY B C 1
ATOM 6328 O O . GLY B 1 390 ? 11.531 -6.91 -7.328 1 98.62 390 GLY B O 1
ATOM 6329 N N . ALA B 1 391 ? 11.875 -7.348 -5.168 1 98.12 391 ALA B N 1
ATOM 6330 C CA . ALA B 1 391 ? 10.602 -8.055 -5.035 1 98.12 391 ALA B CA 1
ATOM 6331 C C . ALA B 1 391 ? 9.703 -7.375 -4.008 1 98.12 391 ALA B C 1
ATOM 6333 O O . ALA B 1 391 ? 10.148 -7.035 -2.908 1 98.12 391 ALA B O 1
ATOM 6334 N N . TYR B 1 392 ? 8.43 -7.164 -4.414 1 97.12 392 TYR B N 1
ATOM 6335 C CA . TYR B 1 392 ? 7.355 -6.738 -3.523 1 97.12 392 TYR B CA 1
ATOM 6336 C C . TYR B 1 392 ? 7.629 -5.352 -2.961 1 97.12 392 TYR B C 1
ATOM 6338 O O . TYR B 1 392 ? 7.289 -5.059 -1.812 1 97.12 392 TYR B O 1
ATOM 6346 N N . SER B 1 393 ? 8.375 -4.555 -3.701 1 97.38 393 SER B N 1
ATOM 6347 C CA . SER B 1 393 ? 8.508 -3.125 -3.438 1 97.38 393 SER B CA 1
ATOM 6348 C C . SER B 1 393 ? 7.641 -2.307 -4.387 1 97.38 393 SER B C 1
ATOM 6350 O O . SER B 1 393 ? 6.496 -1.975 -4.066 1 97.38 393 SER B O 1
ATOM 6352 N N . GLU B 1 394 ? 8.031 -2.264 -5.617 1 96.25 394 GLU B N 1
ATOM 6353 C CA . GLU B 1 394 ? 7.273 -1.469 -6.574 1 96.25 394 GLU B CA 1
ATOM 6354 C C . GLU B 1 394 ? 5.926 -2.117 -6.883 1 96.25 394 GLU B C 1
ATOM 6356 O O . GLU B 1 394 ? 4.996 -1.446 -7.34 1 96.25 394 GLU B O 1
ATOM 6361 N N . SER B 1 395 ? 5.773 -3.432 -6.598 1 96.69 395 SER B N 1
ATOM 6362 C CA . SER B 1 395 ? 4.535 -4.133 -6.926 1 96.69 395 SER B CA 1
ATOM 6363 C C . SER B 1 395 ? 3.547 -4.082 -5.766 1 96.69 395 SER B C 1
ATOM 6365 O O . SER B 1 395 ? 2.357 -4.352 -5.945 1 96.69 395 SER B O 1
ATOM 6367 N N . MET B 1 396 ? 3.992 -3.74 -4.57 1 96.38 396 MET B N 1
ATOM 6368 C CA . MET B 1 396 ? 3.129 -3.975 -3.416 1 96.38 396 MET B CA 1
ATOM 6369 C C . MET B 1 396 ? 3.162 -2.785 -2.463 1 96.38 396 MET B C 1
ATOM 6371 O O . MET B 1 396 ? 2.814 -2.916 -1.288 1 96.38 396 MET B O 1
ATOM 6375 N N . SER B 1 397 ? 3.641 -1.653 -2.824 1 95.81 397 SER B N 1
ATOM 6376 C CA . SER B 1 397 ? 3.684 -0.475 -1.965 1 95.81 397 SER B CA 1
ATOM 6377 C C . SER B 1 397 ? 2.531 0.477 -2.273 1 95.81 397 SER B C 1
ATOM 6379 O O . SER B 1 397 ? 1.981 0.455 -3.377 1 95.81 397 SER B O 1
ATOM 6381 N N . PRO B 1 398 ? 2.047 1.198 -1.224 1 95.75 398 PRO B N 1
ATOM 6382 C CA . PRO B 1 398 ? 1.016 2.207 -1.479 1 95.75 398 PRO B CA 1
ATOM 6383 C C . PRO B 1 398 ? 1.535 3.389 -2.295 1 95.75 398 PRO B C 1
ATOM 6385 O O . PRO B 1 398 ? 1.632 4.504 -1.78 1 95.75 398 PRO B O 1
ATOM 6388 N N . GLU B 1 399 ? 1.578 3.078 -3.516 1 94 399 GLU B N 1
ATOM 6389 C CA . GLU B 1 399 ? 2.066 4.113 -4.418 1 94 399 GLU B CA 1
ATOM 6390 C C . GLU B 1 399 ? 1.216 5.379 -4.32 1 94 399 GLU B C 1
ATOM 6392 O O . GLU B 1 399 ? 0.004 5.301 -4.109 1 94 399 GLU B O 1
ATOM 6397 N N . ASN B 1 400 ? 1.694 6.527 -4.211 1 96.38 400 ASN B N 1
ATOM 6398 C CA . ASN B 1 400 ? 1.09 7.855 -4.238 1 96.38 400 ASN B CA 1
ATOM 6399 C C . ASN B 1 400 ? 0.568 8.258 -2.865 1 96.38 400 ASN B C 1
ATOM 6401 O O . ASN B 1 400 ? -0.217 9.203 -2.748 1 96.38 400 ASN B O 1
ATOM 6405 N N . TYR B 1 401 ? 0.798 7.441 -1.754 1 97.56 401 TYR B N 1
ATOM 6406 C CA . TYR B 1 401 ? 0.461 7.98 -0.44 1 97.56 401 TYR B CA 1
ATOM 6407 C C . TYR B 1 401 ? 1.045 9.375 -0.255 1 97.56 401 TYR B C 1
ATOM 6409 O O . TYR B 1 401 ? 2.186 9.633 -0.646 1 97.56 401 TYR B O 1
ATOM 6417 N N . ASN B 1 402 ? 0.267 10.32 0.304 1 98.19 402 ASN B N 1
ATOM 6418 C CA . ASN B 1 402 ? 0.55 11.75 0.404 1 98.19 402 ASN B CA 1
ATOM 6419 C C . ASN B 1 402 ? 0.695 12.391 -0.973 1 98.19 402 ASN B C 1
ATOM 6421 O O . ASN B 1 402 ? 1.356 13.422 -1.117 1 98.19 402 ASN B O 1
ATOM 6425 N N . SER B 1 403 ? 0.182 11.711 -2.016 1 98.12 403 SER B N 1
ATOM 6426 C CA . SER B 1 403 ? 0.129 12.141 -3.406 1 98.12 403 SER B CA 1
ATOM 6427 C C . SER B 1 403 ? 1.524 12.219 -4.016 1 98.12 403 SER B C 1
ATOM 6429 O O . SER B 1 403 ? 1.747 12.953 -4.984 1 98.12 403 SER B O 1
ATOM 6431 N N . HIS B 1 404 ? 2.5 11.539 -3.385 1 98.06 404 HIS B N 1
ATOM 6432 C CA . HIS B 1 404 ? 3.805 11.469 -4.031 1 98.06 404 HIS B CA 1
ATOM 6433 C C . HIS B 1 404 ? 3.715 10.766 -5.379 1 98.06 404 HIS B C 1
ATOM 6435 O O . HIS B 1 404 ? 3.02 9.75 -5.512 1 98.06 404 HIS B O 1
ATOM 6441 N N . ARG B 1 405 ? 4.355 11.266 -6.359 1 97.75 405 ARG B N 1
ATOM 6442 C CA . ARG B 1 405 ? 4.359 10.656 -7.688 1 97.75 405 ARG B CA 1
ATOM 6443 C C . ARG B 1 405 ? 5.227 9.406 -7.711 1 97.75 405 ARG B C 1
ATOM 6445 O O . ARG B 1 405 ? 6.297 9.375 -7.102 1 97.75 405 ARG B O 1
ATOM 6452 N N . LYS B 1 406 ? 4.781 8.359 -8.391 1 97.62 406 LYS B N 1
ATOM 6453 C CA . LYS B 1 406 ? 5.551 7.129 -8.516 1 97.62 406 LYS B CA 1
ATOM 6454 C C . LYS B 1 406 ? 6.891 7.387 -9.195 1 97.62 406 LYS B C 1
ATOM 6456 O O . LYS B 1 406 ? 6.945 7.965 -10.281 1 97.62 406 LYS B O 1
ATOM 6461 N N . PRO B 1 407 ? 7.98 6.992 -8.633 1 97.75 407 PRO B N 1
ATOM 6462 C CA . PRO B 1 407 ? 9.297 7.254 -9.219 1 97.75 407 PRO B CA 1
ATOM 6463 C C . PRO B 1 407 ? 9.57 6.418 -10.461 1 97.75 407 PRO B C 1
ATOM 6465 O O . PRO B 1 407 ? 8.844 5.457 -10.742 1 97.75 407 PRO B O 1
ATOM 6468 N N . GLY B 1 408 ? 10.586 6.836 -11.172 1 98.44 408 GLY B N 1
ATOM 6469 C CA . GLY B 1 408 ? 11.07 6.047 -12.289 1 98.44 408 GLY B CA 1
ATOM 6470 C C . GLY B 1 408 ? 11.859 4.828 -11.859 1 98.44 408 GLY B C 1
ATOM 6471 O O . GLY B 1 408 ? 12.055 4.594 -10.664 1 98.44 408 GLY B O 1
ATOM 6472 N N . ALA B 1 409 ? 12.289 4.031 -12.852 1 98.88 409 ALA B N 1
ATOM 6473 C CA . ALA B 1 409 ? 13.117 2.85 -12.641 1 98.88 409 ALA B CA 1
ATOM 6474 C C . ALA B 1 409 ? 14.203 2.744 -13.711 1 98.88 409 ALA B C 1
ATOM 6476 O O . ALA B 1 409 ? 13.961 3.062 -14.875 1 98.88 409 ALA B O 1
ATOM 6477 N N . VAL B 1 410 ? 15.336 2.34 -13.25 1 98.88 410 VAL B N 1
ATOM 6478 C CA . VAL B 1 410 ? 16.5 2.189 -14.117 1 98.88 410 VAL B CA 1
ATOM 6479 C C . VAL B 1 410 ? 17 0.745 -14.078 1 98.88 410 VAL B C 1
ATOM 6481 O O . VAL B 1 410 ? 16.906 0.083 -13.039 1 98.88 410 VAL B O 1
ATOM 6484 N N . MET B 1 411 ? 17.438 0.238 -15.195 1 98.88 411 MET B N 1
ATOM 6485 C CA . MET B 1 411 ? 18.078 -1.065 -15.312 1 98.88 411 MET B CA 1
ATOM 6486 C C . MET B 1 411 ? 19.562 -0.909 -15.625 1 98.88 411 MET B C 1
ATOM 6488 O O . MET B 1 411 ? 19.938 -0.208 -16.578 1 98.88 411 MET B O 1
ATOM 6492 N N . ARG B 1 412 ? 20.391 -1.416 -14.773 1 98.62 412 ARG B N 1
ATOM 6493 C CA . ARG B 1 412 ? 21.797 -1.601 -15.148 1 98.62 412 ARG B CA 1
ATOM 6494 C C . ARG B 1 412 ? 21.969 -2.85 -16 1 98.62 412 ARG B C 1
ATOM 6496 O O . ARG B 1 412 ? 21.734 -3.967 -15.531 1 98.62 412 ARG B O 1
ATOM 6503 N N . THR B 1 413 ? 22.422 -2.701 -17.188 1 98.12 413 THR B N 1
ATOM 6504 C CA . THR B 1 413 ? 22.547 -3.809 -18.125 1 98.12 413 THR B CA 1
ATOM 6505 C C . THR B 1 413 ? 23.75 -4.672 -17.797 1 98.12 413 THR B C 1
ATOM 6507 O O . THR B 1 413 ? 24.562 -4.305 -16.938 1 98.12 413 THR B O 1
ATOM 6510 N N . LYS B 1 414 ? 23.891 -5.719 -18.469 1 96.19 414 LYS B N 1
ATOM 6511 C CA . LYS B 1 414 ? 25.016 -6.633 -18.266 1 96.19 414 LYS B CA 1
ATOM 6512 C C . LYS B 1 414 ? 26.344 -5.965 -18.625 1 96.19 414 LYS B C 1
ATOM 6514 O O . LYS B 1 414 ? 27.375 -6.305 -18.047 1 96.19 414 LYS B O 1
ATOM 6519 N N . THR B 1 415 ? 26.281 -5.016 -19.516 1 95.19 415 THR B N 1
ATOM 6520 C CA . THR B 1 415 ? 27.5 -4.324 -19.953 1 95.19 415 THR B CA 1
ATOM 6521 C C . THR B 1 415 ? 27.781 -3.119 -19.047 1 95.19 415 THR B C 1
ATOM 6523 O O . THR B 1 415 ? 28.766 -2.406 -19.25 1 95.19 415 THR B O 1
ATOM 6526 N N . GLY B 1 416 ? 26.875 -2.857 -18.141 1 94 416 GLY B N 1
ATOM 6527 C CA . GLY B 1 416 ? 27.094 -1.786 -17.188 1 94 416 GLY B CA 1
ATOM 6528 C C . GLY B 1 416 ? 26.406 -0.491 -17.562 1 94 416 GLY B C 1
ATOM 6529 O O . GLY B 1 416 ? 26.469 0.496 -16.828 1 94 416 GLY B O 1
ATOM 6530 N N . GLU B 1 417 ? 25.719 -0.506 -18.688 1 96.94 417 GLU B N 1
ATOM 6531 C CA . GLU B 1 417 ? 24.969 0.675 -19.109 1 96.94 417 GLU B CA 1
ATOM 6532 C C . GLU B 1 417 ? 23.734 0.879 -18.25 1 96.94 417 GLU B C 1
ATOM 6534 O O . GLU B 1 417 ? 23.156 -0.086 -17.75 1 96.94 417 GLU B O 1
ATOM 6539 N N . LEU B 1 418 ? 23.344 2.135 -18.078 1 98.38 418 LEU B N 1
ATOM 6540 C CA . LEU B 1 418 ? 22.109 2.492 -17.359 1 98.38 418 LEU B CA 1
ATOM 6541 C C . LEU B 1 418 ? 21 2.855 -18.328 1 98.38 418 LEU B C 1
ATOM 6543 O O . LEU B 1 418 ? 21.172 3.727 -19.188 1 98.38 418 LEU B O 1
ATOM 6547 N N . VAL B 1 419 ? 19.859 2.191 -18.203 1 98.69 419 VAL B N 1
ATOM 6548 C CA . VAL B 1 419 ? 18.734 2.406 -19.109 1 98.69 419 VAL B CA 1
ATOM 6549 C C . VAL B 1 419 ? 17.484 2.713 -18.297 1 98.69 419 VAL B C 1
ATOM 6551 O O . VAL B 1 419 ? 17.109 1.947 -17.406 1 98.69 419 VAL B O 1
ATOM 6554 N N . LEU B 1 420 ? 16.859 3.855 -18.547 1 98.81 420 LEU B N 1
ATOM 6555 C CA . LEU B 1 420 ? 15.555 4.148 -17.953 1 98.81 420 LEU B CA 1
ATOM 6556 C C . LEU B 1 420 ? 14.484 3.193 -18.469 1 98.81 420 LEU B C 1
ATOM 6558 O O . LEU B 1 420 ? 14.258 3.117 -19.672 1 98.81 420 LEU B O 1
ATOM 6562 N N . ILE B 1 421 ? 13.812 2.479 -17.562 1 98.88 421 ILE B N 1
ATOM 6563 C CA . ILE B 1 421 ? 12.852 1.489 -18.031 1 98.88 421 ILE B CA 1
ATOM 6564 C C . ILE B 1 421 ? 11.438 1.917 -17.641 1 98.88 421 ILE B C 1
ATOM 6566 O O . ILE B 1 421 ? 10.453 1.363 -18.141 1 98.88 421 ILE B O 1
ATOM 6570 N N . ARG B 1 422 ? 11.273 2.826 -16.797 1 98.75 422 ARG B N 1
ATOM 6571 C CA . ARG B 1 422 ? 10.008 3.43 -16.422 1 98.75 422 ARG B CA 1
ATOM 6572 C C . ARG B 1 422 ? 10.18 4.91 -16.094 1 98.75 422 ARG B C 1
ATOM 6574 O O . ARG B 1 422 ? 11.078 5.277 -15.328 1 98.75 422 ARG B O 1
ATOM 6581 N N . LYS B 1 423 ? 9.391 5.777 -16.656 1 98.56 423 LYS B N 1
ATOM 6582 C CA . LYS B 1 423 ? 9.461 7.207 -16.359 1 98.56 423 LYS B CA 1
ATOM 6583 C C . LYS B 1 423 ? 8.711 7.535 -15.07 1 98.56 423 LYS B C 1
ATOM 6585 O O . LYS B 1 423 ? 7.797 6.812 -14.672 1 98.56 423 LYS B O 1
ATOM 6590 N N . LYS B 1 424 ? 9.086 8.586 -14.43 1 98.38 424 LYS B N 1
ATOM 6591 C CA . LYS B 1 424 ? 8.383 9.102 -13.258 1 98.38 424 LYS B CA 1
ATOM 6592 C C . LYS B 1 424 ? 6.961 9.539 -13.617 1 98.38 424 LYS B C 1
ATOM 6594 O O . LYS B 1 424 ? 6.738 10.156 -14.656 1 98.38 424 LYS B O 1
ATOM 6599 N N . GLN B 1 425 ? 6.02 9.219 -12.773 1 98.31 425 GLN B N 1
ATOM 6600 C CA . GLN B 1 425 ? 4.633 9.648 -12.922 1 98.31 425 GLN B CA 1
ATOM 6601 C C . GLN B 1 425 ? 4.527 11.172 -12.977 1 98.31 425 GLN B C 1
ATOM 6603 O O . GLN B 1 425 ? 5.195 11.867 -12.211 1 98.31 425 GLN B O 1
ATOM 6608 N N . VAL B 1 426 ? 3.707 11.695 -13.859 1 98.19 426 VAL B N 1
ATOM 6609 C CA . VAL B 1 426 ? 3.441 13.125 -13.883 1 98.19 426 VAL B CA 1
ATOM 6610 C C . VAL B 1 426 ? 2.184 13.438 -13.07 1 98.19 426 VAL B C 1
ATOM 6612 O O . VAL B 1 426 ? 1.354 12.547 -12.844 1 98.19 426 VAL B O 1
ATOM 6615 N N . ARG B 1 427 ? 1.965 14.625 -12.648 1 97.94 427 ARG B N 1
ATOM 6616 C CA . ARG B 1 427 ? 0.912 15.023 -11.719 1 97.94 427 ARG B CA 1
ATOM 6617 C C . ARG B 1 427 ? -0.468 14.742 -12.305 1 97.94 427 ARG B C 1
ATOM 6619 O O . ARG B 1 427 ? -1.379 14.32 -11.586 1 97.94 427 ARG B O 1
ATOM 6626 N N . GLU B 1 428 ? -0.609 14.898 -13.609 1 98 428 GLU B N 1
ATOM 6627 C CA . GLU B 1 428 ? -1.899 14.719 -14.273 1 98 428 GLU B CA 1
ATOM 6628 C C . GLU B 1 428 ? -2.387 13.273 -14.133 1 98 428 GLU B C 1
ATOM 6630 O O . GLU B 1 428 ? -3.592 13.023 -14.109 1 98 428 GLU B O 1
ATOM 6635 N N . GLN B 1 429 ? -1.486 12.359 -13.992 1 98.06 429 GLN B N 1
ATOM 6636 C CA . GLN B 1 429 ? -1.83 10.945 -13.898 1 98.06 429 GLN B CA 1
ATOM 6637 C C . GLN B 1 429 ? -2.385 10.594 -12.523 1 98.06 429 GLN B C 1
ATOM 6639 O O . GLN B 1 429 ? -3.035 9.562 -12.352 1 98.06 429 GLN B O 1
ATOM 6644 N N . LEU B 1 430 ? -2.176 11.461 -11.461 1 97.5 430 LEU B N 1
ATOM 6645 C CA . LEU B 1 430 ? -2.684 11.227 -10.117 1 97.5 430 LEU B CA 1
ATOM 6646 C C . LEU B 1 430 ? -4.207 11.32 -10.086 1 97.5 430 LEU B C 1
ATOM 6648 O O . LEU B 1 430 ? -4.859 10.656 -9.281 1 97.5 430 LEU B O 1
ATOM 6652 N N . THR B 1 431 ? -4.801 12.188 -10.969 1 97.81 431 THR B N 1
ATOM 6653 C CA . THR B 1 431 ? -6.223 12.484 -10.859 1 97.81 431 THR B CA 1
ATOM 6654 C C . THR B 1 431 ? -6.941 12.164 -12.172 1 97.81 431 THR B C 1
ATOM 6656 O O . THR B 1 431 ? -8.078 12.594 -12.383 1 97.81 431 THR B O 1
ATOM 6659 N N . GLN B 1 432 ? -6.262 11.422 -13.07 1 97.94 432 GLN B N 1
ATOM 6660 C CA . GLN B 1 432 ? -6.742 11.266 -14.438 1 97.94 432 GLN B CA 1
ATOM 6661 C C . GLN B 1 432 ? -8.086 10.539 -14.469 1 97.94 432 GLN B C 1
ATOM 6663 O O . GLN B 1 432 ? -8.867 10.711 -15.406 1 97.94 432 GLN B O 1
ATOM 6668 N N . ASN B 1 433 ? -8.414 9.75 -13.484 1 98.44 433 ASN B N 1
ATOM 6669 C CA . ASN B 1 433 ? -9.672 9.008 -13.484 1 98.44 433 ASN B CA 1
ATOM 6670 C C . ASN B 1 433 ? -10.734 9.688 -12.625 1 98.44 433 ASN B C 1
ATOM 6672 O O . ASN B 1 433 ? -11.875 9.227 -12.555 1 98.44 433 ASN B O 1
ATOM 6676 N N . GLU B 1 434 ? -10.391 10.766 -11.852 1 98.5 434 GLU B N 1
ATOM 6677 C CA . GLU B 1 434 ? -11.359 11.539 -11.07 1 98.5 434 GLU B CA 1
ATOM 6678 C C . GLU B 1 434 ? -12.219 12.422 -11.969 1 98.5 434 GLU B C 1
ATOM 6680 O O . GLU B 1 434 ? -11.695 13.125 -12.836 1 98.5 434 GLU B O 1
ATOM 6685 N N . LEU B 1 435 ? -13.477 12.367 -11.766 1 98.38 435 LEU B N 1
ATOM 6686 C CA . LEU B 1 435 ? -14.406 13.062 -12.656 1 98.38 435 LEU B CA 1
ATOM 6687 C C . LEU B 1 435 ? -14.773 14.43 -12.094 1 98.38 435 LEU B C 1
ATOM 6689 O O . LEU B 1 435 ? -14.82 14.609 -10.875 1 98.38 435 LEU B O 1
ATOM 6693 N N . ASP B 1 436 ? -14.938 15.367 -12.945 1 97 436 ASP B N 1
ATOM 6694 C CA . ASP B 1 436 ? -15.445 16.688 -12.578 1 97 436 ASP B CA 1
ATOM 6695 C C . ASP B 1 436 ? -16.969 16.688 -12.5 1 97 436 ASP B C 1
ATOM 6697 O O . ASP B 1 436 ? -17.641 16.875 -13.516 1 97 436 ASP B O 1
ATOM 6701 N N . VAL B 1 437 ? -17.484 16.516 -11.305 1 96.06 437 VAL B N 1
ATOM 6702 C CA . VAL B 1 437 ? -18.922 16.328 -11.148 1 96.06 437 VAL B CA 1
ATOM 6703 C C . VAL B 1 437 ? -19.5 17.484 -10.352 1 96.06 437 VAL B C 1
ATOM 6705 O O . VAL B 1 437 ? -18.797 18.188 -9.625 1 96.06 437 VAL B O 1
ATOM 6708 N N . THR B 1 438 ? -20.734 17.781 -10.625 1 90.88 438 THR B N 1
ATOM 6709 C CA . THR B 1 438 ? -21.531 18.672 -9.797 1 90.88 438 THR B CA 1
ATOM 6710 C C . THR B 1 438 ? -22.531 17.859 -8.969 1 90.88 438 THR B C 1
ATOM 6712 O O . THR B 1 438 ? -23.297 17.062 -9.508 1 90.88 438 THR B O 1
ATOM 6715 N N . LEU B 1 439 ? -22.359 18.031 -7.672 1 91.62 439 LEU B N 1
ATOM 6716 C CA . LEU B 1 439 ? -23.234 17.266 -6.793 1 91.62 439 LEU B CA 1
ATOM 6717 C C . LEU B 1 439 ? -24.516 18.047 -6.5 1 91.62 439 LEU B C 1
ATOM 6719 O O . LEU B 1 439 ? -24.516 19.281 -6.461 1 91.62 439 LEU B O 1
#

Sequence (878 aa):
MTMTSFGPTGLDATLIPKIAGEWGTPIYLHDQQYIENSCDQLLAMPNAYGLHVRYAIKANSDRTVLRIVTGKGLDLDCSSLDEAARAHAAGIPYSRMMLTTQEVPTGEERTELEAMIKVGLKYNVCSTLQYQLIADFAAQNKIDLSMRVHPGAAGGGESATRDTGSEYSCFGVHLRDVPTVKALADEKGLRFTQVHVHIGSGGAPEKWQENIDRELGFIKTYFPDAVTVSFGGGLKVARMPGEKQADIATLGAYAKQRIEEFKAATGRELMMEIEPGTFVVANSGHIVTRIIDKKFTNEMNFLIVDGGMELLTRPLLYGSEHPIAIVRQDGTLLSSEYDQTPTAGLKPFGIVGRCCESGDSVRLDKEGNIVPVMIVEPEIGDYVVIGGTGAYSESMSPENYNSHRKPGAVMRTKTGELVLIRKKQVREQLTQNELDVTLMTMTSFGPTGLDATLIPKIAGEWGTPIYLHDQQYIENSCDQLLAMPNAYGLHVRYAIKANSDRTVLRIVTGKGLDLDCSSLDEAARAHAAGIPYSRMMLTTQEVPTGEERTELEAMIKVGLKYNVCSTLQYQLIADFAAQNKIDLSMRVHPGAAGGGESATRDTGSEYSCFGVHLRDVPTVKALADEKGLRFTQVHVHIGSGGAPEKWQENIDRELGFIKTYFPDAVTVSFGGGLKVARMPGEKQADIATLGAYAKQRIEEFKAATGRELMMEIEPGTFVVANSGHIVTRIIDKKFTNEMNFLIVDGGMELLTRPLLYGSEHPIAIVRQDGTLLSSEYDQTPTAGLKPFGIVGRCCESGDSVRLDKEGNIVPVMIVEPEIGDYVVIGGTGAYSESMSPENYNSHRKPGAVMRTKTGELVLIRKKQVREQLTQNELDVTL

Secondary structure (DSSP, 8-state):
----EETTTTEETTHHHHHHHHH-SSEEEEEHHHHHHHHHHHHT---SS-EEEEEEGGG---HHHHHHHHHTT-EEEESSHHHHHHHHHTT--GGGEEE--S----HHHHHHHHHHHHTT-EEEE-SHHHHHHHHHHHHHHT--EEEEEE--GGG--SSGGG-TTSTT---SEEGGGHHHHHHHHHHTT--EEEEE----TT--HHHHHHHHHHHHHHHHHH-TT--EEE---------STTPPPP-HHHHHHHHHHHHHHHHHHHS---EEEE--SHHHHGGGEEEEEEEEEEEE-SS-EEEEES--TTT--HHHHH-----EEEE-TTS-EEEETTTTB-SSS-EEEEEE-SSS-TT-BS-B-TTS-B--EEE----TT-EEEEES-TTTTTTTS-TTGGGPPPP-EEEE-TTS-EEEEEPPPPGGGGSTTB-----/----EETTTTEETTHHHHHHHHH-SSEEEEEHHHHHHHHHHHHT---SS-EEEEEEGGG---HHHHHHHHHTT-EEEESSHHHHHHHHHTT--GGGEEE--S----HHHHHHHHHHHHTT-EEEE-SHHHHHHHHHHHHHTT--EEEEEE--GGG--SSGGG-TTSTT---SEEGGGHHHHHHHHHHTT--EEEEE----TT--HHHHHHHHHHHHHHHHHH-TT--EEE---------STTPPPP-HHHHHHHHHHHHHHHHHHHS---EEEE--SHHHHGGGEEEEEEEEEEEE-SS-EEEEES--TTT--HHHHH-----EEEE-TTS-EEEETTTTB-SSS-EEEEEE-SSS-TT-BS-B-TTS-B--EEE----TT-EEEEES-TTTTTTTS-TTGGGPPPP-EEEE-TTS-EEEEEPPPPGGGGSTTB-----

Nearest PDB structures (foldseek):
  7jpj-assembly1_B  TM=9.058E-01  e=7.531E-47  Phaeodactylum tricornutum CCAP 1055/1
  1knw-assembly1_A  TM=9.302E-01  e=2.339E-35  Escherichia coli
  4xg1-assembly2_C  TM=8.335E-01  e=9.000E-33  Psychromonas ingrahamii 37
  7ru7-assembly1_A-2  TM=8.456E-01  e=7.966E-32  Niallia circulans
  4xg1-assembly1_B  TM=8.252E-01  e=1.436E-31  Psychromonas ingrahamii 37

pLDDT: mean 93.24, std 11.21, range [37.62, 98.94]